Protein 3NO0 (pdb70)

Sequence (828 aa):
GSITVAVLQDGSIIPVVEELPLEKAPVVNILRVPFTEGLFLVSNRRGRVYWIAGSQALQGSKVSLKSSREEKIVGAFIREKFGNRLLLLATKKGYYVKKIPLAEFEYKAQGMPIIKLTEGDEVVSIASSVDETHILLFTKKKKGRVARFSVREVPPSTPGARGGVQGIKLEKNDETSSGLRIWNGEPYLLLVITTAKGRVVKKISHEEIPKTNRRGVKGTEEVSGTKDDTLVVDLLIPIKEEVVELLITTKNGKAFYDDKINQKDIPLSTKKSIPRTTRWKLEDDEIIKKVVIKKKSEGSITVAVLQDGSIIIPVEELPLEKAPVVNILRVPFTEGLFLVSNRRGRVYWIAGSSQALQGSKVSLKSREEKIVGAFIREKFGNRLLLLLATKKGYVVVKKIPLLAEFEYKAQGMPIIKLTEGDEEVVSIASSVDDETHILLFTKKKGRRVVARFSVREVPPPSSTTPGARGVQGIKLEKNDETSSGLRIWNGEPYLLVITAKGRVKKISHEEIPKKTNRGVKGTEVSGTKDTLVDLLIPIKEEVEELLITTKNGKAFYDKKINQKKDIPLSTKKKSIPRTRWKLEDDEEIIKVVIKKSEGSITVAVLQDGSIIPVVEELPLEKAPVVNILRVPFTEGLFLVSNRRGRVVYWIAGSQALQGSSKVVSSLKKSSREEEKKIVGAFIIRREKKFGNRLLLLLATKKGYVVKKIIPLLAEFEYKAQGMMPIIKLTEEGDEVVSIASSVDETHILLFTKKKGRRVARFSVREVPPSTTPGARGVQGIKKLEKNDETSSGLLRIWNGEPYLLVITAKGRVKKISHEEEIPKTNRGVKGTEVSGTKDTTLVVVDLIPIIKEEVELLIITTTKNGKAFYDDKINQKKDDIPLSTKKSIPRRTTRWKLEDDEEIIKKVVIKKKSE

Nearest PDB structures (foldseek):
  3no0-assembly3_C  TM=9.981E-01  e=1.548E-50  Aquifex aeolicus VF5
  5ztj-assembly1_A  TM=7.789E-01  e=8.604E-19  Salmonella enterica subsp. enterica serovar Typhi
  6rkw-assembly1_C  TM=7.720E-01  e=1.002E-18  Escherichia coli K-12
  1zi0-assembly1_A  TM=7.543E-01  e=3.220E-18  Escherichia coli
  3l6v-assembly1_A  TM=7.586E-01  e=3.564E-18  Xanthomonas campestris pv. campestris

CATH classification: 2.120.10.90

InterPro domains:
  IPR002205 DNA topoisomerase, type IIA, domain A [PF00521] (31-469)
  IPR002205 DNA topoisomerase, type IIA, domain A [PS52040] (33-501)
  IPR002205 DNA topoisomerase, type IIA, domain A [SM00434] (10-463)
  IPR002205 DNA topoisomerase, type IIA, domain A [cd00187] (29-473)
  IPR006691 DNA gyrase/topoisomerase IV, subunit A, C-terminal repeat [PF03989] (531-565)
  IPR006691 DNA gyrase/topoisomerase IV, subunit A, C-terminal repeat [PF03989] (576-615)
  IPR006691 DNA gyrase/topoisomerase IV, subunit A, C-terminal repeat [PF03989] (622-666)
  IPR006691 DNA gyrase/topoisomerase IV, subunit A, C-terminal repeat [PF03989] (672-716)
  IPR013757 DNA topoisomerase, type IIA, alpha-helical domain superfamily [G3DSA:1.10.268.10] (368-456)
  IPR013758 DNA topoisomerase, type IIA, domain A, alpha-beta [G3DSA:3.90.199.10] (31-485)
  IPR013760 DNA topoisomerase, type IIA-like domain superfamily [SSF56719] (29-485)
  IPR035516 DNA gyrase/topoisomerase IV, subunit A, C-terminal [G3DSA:2.120.10.90] (494-769)
  IPR035516 DNA gyrase/topoisomerase IV, subunit A, C-terminal [SSF101904] (521-766)
  IPR050220 Type II DNA Topoisomerases [PTHR43493] (3-764)

Radius of gyration: 38.42 Å; Cα contacts (8 Å, |Δi|>4): 2542; chains: 3; bounding box: 61×63×126 Å

GO terms:
  GO:0003918 DNA topoisomerase type II (double strand cut, ATP-hydrolyzing) activity (F, IDA)
  GO:0009330 DNA topoisomerase type II (double strand cut, ATP-hydrolyzing) complex (C, IPI)

Foldseek 3Di:
DWAKWWQFFQQKTAGPVPDDQDDHWTQDIDTGDQPWKKWWAKQQQWIAIDHHDVPNNIDGADEDDPPITTQHMDIPVPAAQWKWWAKFQAFIAIEGCVQDPPDDGGDHQADDDPPMTTQHMHRDDAPWWKWWAKFQAFTAIEHPVLWPYDHRYYHGDHFAHEDPPITTQYMDTGDPFQWKWFAFWQAFIAIEGPVLWDYDHGYYNGDGQAQDNTTGNDIHGARFKWKKWWMKRSHDTDIDIDGPVVHDYDHSNDHTGHDDHDPVITTHDIDTPDHD/DWAKWWQFFQQKTAGPVCLVVDFGWTQDIDTGDQAWWKWWAKQAQFIAIDHHPVPNNMHGADAPDSPITTQHIDTVVVAAQWKWWAKFQAFIAIEGCVQPPPDDGRDHQADDDPPMTTRHMDHDDAPWWKWWAKFQAFTAIEHPVLHDYDHRYYHTHGFAHEDPPITTQDMDTGDDFQWKWWAFFQAFIAIEGPVQWDYDHGHYNGDGQQLDRGTTRDIHGARFKWKKWWMKRRHDTDIDMDGVVPHDYDGSNDHTDHDDGDDPITTSDMDTPDHD/DWAWWWQFFQQKTAGPVPDDQDGHWTQDIDTGDQPWKKWWAKQAQWIAIDHHDVVNNIDGADAPDPPMTTQHMDTPVPAAQWKWWAKFQAFIAIAGCVQPPPDDGGQHQADDDPPMTTQHMHGDDAPWWKWWAKFQAFTAIEHPVLHDYDHRYYHTGHFAHEDPPITTQGMDTGDPFQWKWFAFFQAFIAIEGPVLWDYDHGHYHGDGAQQDRGTTRDIHGAHAKWKKWWMKRSHDTDIDIDGPVPHDYDTSNDHTDHDDHDVPITTHDIDTPDHD

Solvent-accessible surface area: 37453 Å² total; per-residue (Å²): 84,51,38,48,0,0,0,2,36,46,0,11,0,35,7,51,142,107,47,64,166,145,66,21,28,1,5,11,30,22,158,0,38,67,130,35,1,0,0,0,0,0,6,70,0,64,3,1,67,22,47,19,43,155,24,0,110,43,34,135,16,89,46,116,39,210,138,14,82,2,8,7,8,10,7,34,90,152,39,23,112,103,0,0,0,0,0,51,78,0,41,0,0,9,0,32,0,77,60,2,46,88,98,79,78,2,39,72,0,8,114,47,33,172,56,14,39,1,26,8,30,18,36,16,67,87,82,2,8,0,0,0,2,1,82,123,0,62,1,0,9,0,20,0,133,49,0,76,65,25,79,32,57,33,115,24,29,65,0,1,118,50,80,182,123,18,60,2,23,4,9,45,28,9,70,34,31,46,52,0,0,0,0,0,4,58,0,74,9,4,11,0,28,37,128,47,2,78,88,50,103,90,26,51,98,17,22,108,0,5,29,34,214,24,39,0,22,10,0,0,6,0,116,94,50,0,26,0,11,0,0,0,97,90,15,95,39,52,102,29,125,2,30,32,149,109,19,95,113,23,68,70,157,31,126,2,180,84,88,25,193,15,164,121,3,64,3,51,48,7,28,54,69,130,64,128,79,40,29,36,0,0,0,0,38,46,0,8,0,10,14,35,140,66,36,117,150,60,187,15,17,1,4,11,13,21,148,0,32,69,126,33,1,0,1,0,0,0,15,83,0,72,4,0,63,23,47,22,39,167,29,0,94,42,33,134,12,91,32,128,23,113,64,6,106,1,18,8,10,12,4,66,110,166,26,26,108,95,0,0,0,0,0,46,83,0,80,0,3,13,0,24,2,74,60,3,56,95,100,83,70,1,40,67,0,10,109,17,65,165,42,5,57,1,29,13,30,16,34,18,65,106,151,5,33,0,0,0,1,0,81,114,0,63,1,1,11,0,22,2,189,53,2,82,64,30,79,19,65,34,132,12,49,59,0,1,112,55,86,192,136,12,63,1,22,3,7,45,26,31,89,50,32,44,22,0,0,0,0,0,10,59,0,76,9,5,10,0,5,35,36,8,3,49,116,47,107,83,17,50,119,17,26,108,0,5,26,32,207,22,39,0,28,10,0,0,6,0,118,82,37,0,58,1,0,0,0,0,91,94,38,92,33,53,128,37,116,3,33,27,153,90,24,103,56,29,40,38,119,35,126,4,194,68,85,26,181,11,159,110,2,60,4,52,45,9,27,54,78,106,61,113,83,28,38,50,0,0,0,3,39,49,0,12,0,34,8,52,141,107,49,65,169,147,63,22,24,0,5,12,30,19,160,0,28,64,126,40,1,0,2,0,0,0,9,89,0,72,3,1,67,22,49,21,38,150,22,0,105,45,29,130,15,93,39,120,54,230,147,11,83,3,8,8,10,12,7,69,75,150,44,26,124,97,0,0,0,0,0,43,84,0,36,0,2,12,0,25,10,75,62,3,44,81,98,82,74,1,41,70,0,9,112,21,30,178,48,2,39,1,28,9,29,16,38,18,67,85,138,5,30,0,0,0,2,1,84,92,0,39,1,1,12,0,22,1,145,47,2,58,60,30,70,16,61,14,41,5,10,22,0,0,102,46,73,175,119,13,67,3,24,4,6,45,29,34,90,50,32,47,56,0,0,0,0,0,10,65,0,76,7,5,11,0,26,39,136,47,2,75,118,49,103,27,7,41,87,28,26,78,0,1,27,31,211,21,39,0,24,10,0,0,6,0,112,83,47,0,25,0,11,0,0,0,88,85,16,94,38,53,103,29,118,1,30,31,147,88,17,98,115,26,74,71,183,34,126,5,187,78,87,23,192,16,161,108,2,60,3,53,48,7,26,54,77,88,61,104

Organism: Aquifex aeolicus (strain VF5) (NCBI:txid224324)

Secondary structure (DSSP, 8-state):
-EEEEEEETTSEEEEGGG--SS-PPEEEEEEEETTS-EEEEETTSEEEEE-SHHHHTSEE---SSTT--EEEEEEGGGS-SEEEEEETTSEEEEEEGGGTTT-STTEE-S-PPTT--EEEEEE--SS-EEEEEETTSEEEEEEGGGS-B--TT---EE---PPTT--EEEEEEESS-SEEEEEETTSEEEEEEGGGS----TT---EE---SSS-EEEEEEESSEEEEEEEETTS-EEEEEEEGGGS-B--TTSPPEE-S--TT--EEEEEEEEE-/-EEEEEEETTSEEEEGGGGGG--SPEEEEEEEETTSEEEEEETTSEEEEEESHHHHTSEE---SSTT--EEEEEETTTS-SEEEEEETTSEEEEEEGGGTTT-STTEE-SBPPTT--EEEEEE--TT-EEEEEETTSEEEEEEGGGS-B--TTSB-EE-BPPPTT--EEEEEEE-S-SEEEEEETTSEEEEEEGGGS----TTB--EE---SSSPEEEEEEESSEEEEEEEETTS-EEEEEEEGGGS-B--TTSPPEESS--TT--EEEEEEEEE-/-EEEEEEETTSEEEEGGG--SS-PPEEEEEEEETTSEEEEEETTSEEEEEESHHHHTSEE---SSTT--EEEEEEGGGS-SEEEEEETTSEEEEEEGGGTTT-STTEE-SBPPTT--EEEEEE--SS-EEEEEETTSEEEEEEGGGS-B--TTSB-EE---PPTT--EEEEEEESS-SEEEEEETTSEEEEEEGGGS----TTS--EE---SSSPEEEEEEESSEEEEEEEETTS-EEEEEEEGGGS-EE-TTSPPEE-S--TT--EEEEEEEEE-

Structure (mmCIF, N/CA/C/O backbone):
data_3NO0
#
_entry.id   3NO0
#
_cell.length_a   43.513
_cell.length_b   49.624
_cell.length_c   120.350
_cell.angle_alpha   91.57
_cell.angle_beta   99.75
_cell.angle_gamma   113.48
#
_symmetry.space_group_name_H-M   'P 1'
#
loop_
_entity.id
_entity.type
_entity.pdbx_description
1 polymer 'DNA gyrase subunit A'
2 non-polymer 'NITRATE ION'
3 non-polymer GLYCEROL
4 water water
#
loop_
_atom_site.group_PDB
_atom_site.id
_atom_site.type_symbol
_atom_site.label_atom_id
_atom_site.label_alt_id
_atom_site.label_comp_id
_atom_site.label_asym_id
_atom_site.label_entity_id
_atom_site.label_seq_id
_atom_site.pdbx_PDB_ins_code
_atom_site.Cartn_x
_atom_site.Cartn_y
_atom_site.Cartn_z
_atom_site.occupancy
_atom_site.B_iso_or_equiv
_atom_site.auth_seq_id
_atom_site.auth_comp_id
_atom_site.auth_asym_id
_atom_site.auth_atom_id
_atom_site.pdbx_PDB_model_num
ATOM 1 N N . GLY A 1 1 ? 25.734 -14.049 84.415 1.00 57.64 494 GLY A N 1
ATOM 2 C CA . GLY A 1 1 ? 26.291 -12.878 85.069 1.00 47.58 494 GLY A CA 1
ATOM 3 C C . GLY A 1 1 ? 27.594 -12.421 84.432 1.00 37.33 494 GLY A C 1
ATOM 4 O O . GLY A 1 1 ? 27.805 -12.576 83.232 1.00 36.48 494 GLY A O 1
ATOM 5 N N . SER A 1 2 ? 28.461 -11.832 85.246 1.00 29.35 495 SER A N 1
ATOM 6 C CA . SER A 1 2 ? 29.749 -11.346 84.761 1.00 27.90 495 SER A CA 1
ATOM 7 C C . SER A 1 2 ? 30.710 -11.258 85.931 1.00 28.10 495 SER A C 1
ATOM 8 O O . SER A 1 2 ? 30.295 -11.132 87.092 1.00 33.24 495 SER A O 1
ATOM 11 N N . ILE A 1 3 ? 32.005 -11.324 85.626 1.00 27.22 496 ILE A N 1
ATOM 12 C CA . ILE A 1 3 ? 33.035 -11.118 86.635 1.00 22.28 496 ILE A CA 1
ATOM 13 C C . ILE A 1 3 ? 34.075 -10.142 86.081 1.00 21.31 496 ILE A C 1
ATOM 14 O O . ILE A 1 3 ? 34.442 -10.235 84.916 1.00 23.03 496 ILE A O 1
ATOM 19 N N . THR A 1 4 ? 34.496 -9.188 86.905 1.00 20.55 497 THR A N 1
ATOM 20 C CA . THR A 1 4 ? 35.544 -8.230 86.536 1.00 20.24 497 THR A CA 1
ATOM 21 C C . THR A 1 4 ? 36.916 -8.758 86.922 1.00 17.92 497 THR A C 1
ATOM 22 O O . THR A 1 4 ? 37.224 -8.961 88.103 1.00 20.57 497 THR A O 1
ATOM 26 N N . VAL A 1 5 ? 37.749 -9.007 85.901 1.00 15.96 498 VAL A N 1
ATOM 27 C CA . VAL A 1 5 ? 39.055 -9.620 86.120 1.00 15.26 498 VAL A CA 1
ATOM 28 C C . VAL A 1 5 ? 40.197 -8.727 85.640 1.00 14.06 498 VAL A C 1
ATOM 29 O O . VAL A 1 5 ? 40.083 -7.983 84.652 1.00 14.95 498 VAL A O 1
ATOM 33 N N . ALA A 1 6 ? 41.308 -8.810 86.337 1.00 12.25 499 ALA A N 1
ATOM 34 C CA . ALA A 1 6 ? 42.571 -8.311 85.874 1.00 10.91 499 ALA A CA 1
ATOM 35 C C . ALA A 1 6 ? 43.265 -9.423 85.067 1.00 10.58 499 ALA A C 1
ATOM 36 O O . ALA A 1 6 ? 43.305 -10.608 85.476 1.00 13.60 499 ALA A O 1
ATOM 38 N N . VAL A 1 7 ? 43.832 -9.049 83.940 1.00 10.67 500 VAL A N 1
ATOM 39 C CA . VAL A 1 7 ? 44.684 -9.915 83.140 1.00 11.00 500 VAL A CA 1
ATOM 40 C C . VAL A 1 7 ? 46.097 -9.422 83.325 1.00 11.40 500 VAL A C 1
ATOM 41 O O . VAL A 1 7 ? 46.371 -8.215 83.148 1.00 11.47 500 VAL A O 1
ATOM 45 N N . LEU A 1 8 ? 46.989 -10.309 83.746 1.00 11.37 501 LEU A N 1
ATOM 46 C CA . LEU A 1 8 ? 48.353 -9.926 84.032 1.00 10.70 501 LEU A CA 1
ATOM 47 C C . LEU A 1 8 ? 49.308 -10.379 82.935 1.00 12.12 501 LEU A C 1
ATOM 48 O O . LEU A 1 8 ? 48.997 -11.253 82.095 1.00 12.37 501 LEU A O 1
ATOM 53 N N . GLN A 1 9 ? 50.510 -9.836 82.941 1.00 12.34 502 GLN A N 1
ATOM 54 C CA . GLN A 1 9 ? 51.472 -10.078 81.878 1.00 13.43 502 GLN A CA 1
ATOM 55 C C . GLN A 1 9 ? 51.900 -11.525 81.824 1.00 13.57 502 GLN A C 1
ATOM 56 O O . GLN A 1 9 ? 52.364 -11.978 80.760 1.00 13.67 502 GLN A O 1
ATOM 62 N N . ASP A 1 10 ? 51.792 -12.258 82.923 1.00 12.79 503 ASP A N 1
ATOM 63 C CA . ASP A 1 10 ? 52.187 -13.679 82.934 1.00 13.36 503 ASP A CA 1
ATOM 64 C C . ASP A 1 10 ? 51.072 -14.621 82.528 1.00 15.40 503 ASP A C 1
ATOM 65 O O . ASP A 1 10 ? 51.240 -15.850 82.619 1.00 17.52 503 ASP A O 1
ATOM 70 N N . GLY A 1 11 ? 49.945 -14.100 82.082 1.00 14.71 504 GLY A N 1
ATOM 71 C CA . GLY A 1 11 ? 48.824 -14.942 81.718 1.00 16.34 504 GLY A CA 1
ATOM 72 C C . GLY A 1 11 ? 47.837 -15.252 82.812 1.00 14.28 504 GLY A C 1
ATOM 73 O O . GLY A 1 11 ? 46.832 -15.927 82.564 1.00 17.48 504 GLY A O 1
ATOM 74 N N . SER A 1 12 ? 48.047 -14.700 84.011 1.00 14.09 505 SER A N 1
ATOM 75 C CA . SER A 1 12 ? 47.049 -14.824 85.073 1.00 15.12 505 SER A CA 1
ATOM 76 C C . SER A 1 12 ? 45.795 -14.018 84.772 1.00 13.32 505 SER A C 1
ATOM 77 O O . SER A 1 12 ? 45.862 -12.912 84.210 1.00 13.18 505 SER A O 1
ATOM 80 N N . ILE A 1 13 ? 44.648 -14.563 85.169 1.00 14.03 506 ILE A N 1
ATOM 81 C CA . ILE A 1 13 ? 43.361 -13.916 85.056 1.00 15.03 506 ILE A CA 1
ATOM 82 C C . ILE A 1 13 ? 42.740 -14.071 86.442 1.00 14.65 506 ILE A C 1
ATOM 83 O O . ILE A 1 13 ? 42.459 -15.190 86.879 1.00 16.85 506 ILE A O 1
ATOM 88 N N . ILE A 1 14 ? 42.551 -12.955 87.139 1.00 14.09 507 ILE A N 1
ATOM 89 C CA . ILE A 1 14 ? 42.201 -12.957 88.568 1.00 14.28 507 ILE A CA 1
ATOM 90 C C . ILE A 1 14 ? 41.145 -11.893 88.819 1.00 15.63 507 ILE A C 1
ATOM 91 O O . ILE A 1 14 ? 41.329 -10.771 88.397 1.00 14.64 507 ILE A O 1
ATOM 96 N N . PRO A 1 15 ? 40.029 -12.224 89.526 1.00 15.69 508 PRO A N 1
ATOM 97 C CA . PRO A 1 15 ? 39.100 -11.168 89.921 1.00 17.03 508 PRO A CA 1
ATOM 98 C C . PRO A 1 15 ? 39.859 -9.985 90.516 1.00 15.49 508 PRO A C 1
ATOM 99 O O . PRO A 1 15 ? 40.760 -10.154 91.356 1.00 14.57 508 PRO A O 1
ATOM 103 N N . VAL A 1 16 ? 39.491 -8.758 90.145 1.00 14.80 509 VAL A N 1
ATOM 104 C CA A VAL A 1 16 ? 40.306 -7.631 90.465 0.78 14.57 509 VAL A CA 1
ATOM 105 C CA B VAL A 1 16 ? 40.303 -7.594 90.482 0.22 17.54 509 VAL A CA 1
ATOM 106 C C . VAL A 1 16 ? 40.493 -7.422 91.984 1.00 15.06 509 VAL A C 1
ATOM 107 O O . VAL A 1 16 ? 41.570 -7.045 92.447 1.00 17.22 509 VAL A O 1
ATOM 114 N N . GLU A 1 17 ? 39.451 -7.706 92.757 1.00 14.01 510 GLU A N 1
ATOM 115 C CA . GLU A 1 17 ? 39.518 -7.558 94.201 1.00 13.99 510 GLU A CA 1
ATOM 116 C C . GLU A 1 17 ? 40.281 -8.671 94.924 1.00 13.09 510 GLU A C 1
ATOM 117 O O . GLU A 1 17 ? 40.442 -8.646 96.128 1.00 13.82 510 GLU A O 1
ATOM 123 N N . GLU A 1 18 ? 40.762 -9.650 94.148 1.00 13.32 511 GLU A N 1
ATOM 124 C CA . GLU A 1 18 ? 41.566 -10.760 94.675 1.00 13.12 511 GLU A CA 1
ATOM 125 C C . GLU A 1 18 ? 43.012 -10.721 94.218 1.00 13.18 511 GLU A C 1
ATOM 126 O O . GLU A 1 18 ? 43.729 -11.692 94.362 1.00 14.22 511 GLU A O 1
ATOM 132 N N . LEU A 1 19 ? 43.474 -9.602 93.714 1.00 13.27 512 LEU A N 1
ATOM 133 C CA . LEU A 1 19 ? 44.870 -9.512 93.259 1.00 13.78 512 LEU A CA 1
ATOM 134 C C . LEU A 1 19 ? 45.797 -9.575 94.442 1.00 12.64 512 LEU A C 1
ATOM 135 O O . LEU A 1 19 ? 45.584 -8.861 95.444 1.00 13.30 512 LEU A O 1
ATOM 140 N N . PRO A 1 20 ? 46.823 -10.433 94.388 1.00 12.78 513 PRO A N 1
ATOM 141 C CA . PRO A 1 20 ? 47.761 -10.555 95.505 1.00 13.47 513 PRO A CA 1
ATOM 142 C C . PRO A 1 20 ? 48.798 -9.452 95.500 1.00 12.97 513 PRO A C 1
ATOM 143 O O . PRO A 1 20 ? 48.948 -8.743 94.507 1.00 14.49 513 PRO A O 1
ATOM 147 N N . LEU A 1 21 ? 49.565 -9.345 96.579 1.00 13.67 514 LEU A N 1
ATOM 148 C CA . LEU A 1 21 ? 50.610 -8.332 96.652 1.00 13.15 514 LEU A CA 1
ATOM 149 C C . LEU A 1 21 ? 51.717 -8.590 95.642 1.00 15.19 514 LEU A C 1
ATOM 150 O O . LEU A 1 21 ? 52.155 -7.653 95.028 1.00 17.09 514 LEU A O 1
ATOM 155 N N . GLU A 1 22 ? 52.155 -9.838 95.540 1.00 14.84 515 GLU A N 1
ATOM 156 C CA . GLU A 1 22 ? 53.215 -10.203 94.617 1.00 16.12 515 GLU A CA 1
ATOM 157 C C . GLU A 1 22 ? 52.554 -10.720 93.354 1.00 14.64 515 GLU A C 1
ATOM 158 O O . GLU A 1 22 ? 51.829 -11.708 93.382 1.00 17.74 515 GLU A O 1
ATOM 164 N N . LYS A 1 23 ? 52.775 -10.026 92.255 1.00 14.76 516 LYS A N 1
ATOM 165 C CA . LYS A 1 23 ? 52.118 -10.391 91.004 1.00 14.38 516 LYS A CA 1
ATOM 166 C C . LYS A 1 23 ? 52.853 -9.782 89.823 1.00 14.91 516 LYS A C 1
ATOM 167 O O . LYS A 1 23 ? 53.584 -8.814 89.946 1.00 15.36 516 LYS A O 1
ATOM 173 N N . ALA A 1 24 ? 52.594 -10.330 88.640 1.00 13.96 517 ALA A N 1
ATOM 174 C CA . ALA A 1 24 ? 53.014 -9.703 87.396 1.00 13.95 517 ALA A CA 1
ATOM 175 C C . ALA A 1 24 ? 52.194 -8.434 87.118 1.00 13.41 517 ALA A C 1
ATOM 176 O O . ALA A 1 24 ? 51.077 -8.310 87.630 1.00 13.59 517 ALA A O 1
ATOM 178 N N . PRO A 1 25 ? 52.721 -7.508 86.294 1.00 13.34 518 PRO A N 1
ATOM 179 C CA . PRO A 1 25 ? 51.971 -6.260 86.026 1.00 13.94 518 PRO A CA 1
ATOM 180 C C . PRO A 1 25 ? 50.646 -6.503 85.321 1.00 12.46 518 PRO A C 1
ATOM 181 O O . PRO A 1 25 ? 50.491 -7.480 84.550 1.00 13.00 518 PRO A O 1
ATOM 185 N N . VAL A 1 26 ? 49.715 -5.579 85.497 1.00 11.78 519 VAL A N 1
ATOM 186 C CA . VAL A 1 26 ? 48.412 -5.650 84.888 1.00 10.85 519 VAL A CA 1
ATOM 187 C C . VAL A 1 26 ? 48.477 -5.192 83.444 1.00 11.78 519 VAL A C 1
ATOM 188 O O . VAL A 1 26 ? 49.115 -4.191 83.104 1.00 12.84 519 VAL A O 1
ATOM 192 N N . VAL A 1 27 ? 47.782 -5.914 82.572 1.00 11.05 520 VAL A N 1
ATOM 193 C CA . VAL A 1 27 ? 47.620 -5.573 81.167 1.00 11.49 520 VAL A CA 1
ATOM 194 C C . VAL A 1 27 ? 46.294 -4.881 80.916 1.00 10.77 520 VAL A C 1
ATOM 195 O O . VAL A 1 27 ? 46.247 -3.892 80.196 1.00 12.23 520 VAL A O 1
ATOM 199 N N . ASN A 1 28 ? 45.221 -5.382 81.505 1.00 9.94 521 ASN A N 1
ATOM 200 C CA . ASN A 1 28 ? 43.910 -4.776 81.357 1.00 9.77 521 ASN A CA 1
ATOM 201 C C . ASN A 1 28 ? 43.047 -5.314 82.484 1.00 11.26 521 ASN A C 1
ATOM 202 O O . ASN A 1 28 ? 43.397 -6.313 83.138 1.00 11.62 521 ASN A O 1
ATOM 207 N N . ILE A 1 29 ? 41.931 -4.630 82.713 1.00 10.93 522 ILE A N 1
ATOM 208 C CA . ILE A 1 29 ? 40.888 -5.056 83.640 1.00 10.36 522 ILE A CA 1
ATOM 209 C C . ILE A 1 29 ? 39.594 -5.024 82.874 1.00 11.56 522 ILE A C 1
ATOM 210 O O . ILE A 1 29 ? 39.290 -3.998 82.293 1.00 12.62 522 ILE A O 1
ATOM 215 N N . LEU A 1 30 ? 38.867 -6.127 82.824 1.00 12.31 523 LEU A N 1
ATOM 216 C CA . LEU A 1 30 ? 37.715 -6.281 81.953 1.00 13.93 523 LEU A CA 1
ATOM 217 C C . LEU A 1 30 ? 36.565 -6.933 82.702 1.00 16.29 523 LEU A C 1
ATOM 218 O O . LEU A 1 30 ? 36.738 -7.897 83.464 1.00 15.94 523 LEU A O 1
ATOM 223 N N . ARG A 1 31 ? 35.369 -6.399 82.486 1.00 20.07 524 ARG A N 1
ATOM 224 C CA . ARG A 1 31 ? 34.166 -7.003 83.049 1.00 25.02 524 ARG A CA 1
ATOM 225 C C . ARG A 1 31 ? 33.623 -7.981 82.028 1.00 24.08 524 ARG A C 1
ATOM 226 O O . ARG A 1 31 ? 33.058 -7.577 81.030 1.00 23.91 524 ARG A O 1
ATOM 234 N N . VAL A 1 32 ? 33.778 -9.273 82.298 1.00 21.99 525 VAL A N 1
ATOM 235 C CA . VAL A 1 32 ? 33.555 -10.291 81.299 1.00 22.80 525 VAL A CA 1
ATOM 236 C C . VAL A 1 32 ? 32.231 -11.022 81.566 1.00 25.24 525 VAL A C 1
ATOM 237 O O . VAL A 1 32 ? 32.110 -11.702 82.563 1.00 25.31 525 VAL A O 1
ATOM 241 N N . PRO A 1 33 ? 31.239 -10.881 80.670 1.00 27.07 526 PRO A N 1
ATOM 242 C CA . PRO A 1 33 ? 30.030 -11.710 80.839 1.00 33.20 526 PRO A CA 1
ATOM 243 C C . PRO A 1 33 ? 30.342 -13.205 80.700 1.00 34.21 526 PRO A C 1
ATOM 244 O O . PRO A 1 33 ? 31.241 -13.557 79.954 1.00 28.08 526 PRO A O 1
ATOM 248 N N . PHE A 1 34 ? 29.606 -14.073 81.395 1.00 37.16 527 PHE A N 1
ATOM 249 C CA . PHE A 1 34 ? 29.933 -15.501 81.398 1.00 41.15 527 PHE A CA 1
ATOM 250 C C . PHE A 1 34 ? 29.738 -16.126 80.026 1.00 33.07 527 PHE A C 1
ATOM 251 O O . PHE A 1 34 ? 30.298 -17.184 79.732 1.00 33.97 527 PHE A O 1
ATOM 259 N N . THR A 1 35 ? 28.954 -15.466 79.180 1.00 33.89 528 THR A N 1
ATOM 260 C CA . THR A 1 35 ? 28.667 -15.973 77.838 1.00 39.67 528 THR A CA 1
ATOM 261 C C . THR A 1 35 ? 29.685 -15.516 76.786 1.00 36.08 528 THR A C 1
ATOM 262 O O . THR A 1 35 ? 29.573 -15.884 75.616 1.00 35.69 528 THR A O 1
ATOM 266 N N . GLU A 1 36 ? 30.664 -14.708 77.186 1.00 33.40 529 GLU A N 1
ATOM 267 C CA . GLU A 1 36 ? 31.585 -14.136 76.207 1.00 27.65 529 GLU A CA 1
ATOM 268 C C . GLU A 1 36 ? 33.025 -14.643 76.347 1.00 29.11 529 GLU A C 1
ATOM 269 O O . GLU A 1 36 ? 33.400 -15.277 77.327 1.00 27.23 529 GLU A O 1
ATOM 275 N N . GLY A 1 37 ? 33.811 -14.408 75.312 1.00 22.50 530 GLY A N 1
ATOM 276 C CA . GLY A 1 37 ? 35.177 -14.889 75.274 1.00 20.60 530 GLY A CA 1
ATOM 277 C C . GLY A 1 37 ? 36.168 -13.828 75.643 1.00 20.22 530 GLY A C 1
ATOM 278 O O . GLY A 1 37 ? 36.172 -12.734 75.075 1.00 20.14 530 GLY A O 1
ATOM 279 N N . LEU A 1 38 ? 37.048 -14.162 76.580 1.00 16.18 531 LEU A N 1
ATOM 280 C CA . LEU A 1 38 ? 38.171 -13.303 76.909 1.00 15.42 531 LEU A CA 1
ATOM 281 C C . LEU A 1 38 ? 39.434 -13.770 76.194 1.00 14.25 531 LEU A C 1
ATOM 282 O O . LEU A 1 38 ? 39.859 -14.910 76.404 1.00 16.92 531 LEU A O 1
ATOM 287 N N . PHE A 1 39 ? 40.006 -12.897 75.368 1.00 14.01 532 PHE A N 1
ATOM 288 C CA . PHE A 1 39 ? 41.144 -13.212 74.520 1.00 14.00 532 PHE A CA 1
ATOM 289 C C . PHE A 1 39 ? 42.371 -12.474 75.003 1.00 12.63 532 PHE A C 1
ATOM 290 O O . PHE A 1 39 ? 42.295 -11.309 75.361 1.00 13.51 532 PHE A O 1
ATOM 298 N N . LEU A 1 40 ? 43.495 -13.170 75.017 1.00 12.39 533 LEU A N 1
ATOM 299 C CA . LEU A 1 40 ? 44.811 -12.655 75.375 1.00 12.45 533 LEU A CA 1
ATOM 300 C C . LEU A 1 40 ? 45.734 -12.820 74.176 1.00 11.79 533 LEU A C 1
ATOM 301 O O . LEU A 1 40 ? 45.740 -13.915 73.542 1.00 13.26 533 LEU A O 1
ATOM 306 N N . VAL A 1 41 ? 46.528 -11.809 73.858 1.00 11.51 534 VAL A N 1
ATOM 307 C CA . VAL A 1 41 ? 47.517 -11.901 72.789 1.00 12.12 534 VAL A CA 1
ATOM 308 C C . VAL A 1 41 ? 48.875 -11.654 73.388 1.00 10.78 534 VAL A C 1
ATOM 309 O O . VAL A 1 41 ? 49.064 -10.676 74.158 1.00 11.18 534 VAL A O 1
ATOM 313 N N . SER A 1 42 ? 49.839 -12.494 73.034 1.00 11.46 535 SER A N 1
ATOM 314 C CA . SER A 1 42 ? 51.161 -12.390 73.610 1.00 11.47 535 SER A CA 1
ATOM 315 C C . SER A 1 42 ? 52.167 -11.718 72.692 1.00 10.78 535 SER A C 1
ATOM 316 O O . SER A 1 42 ? 51.928 -11.504 71.481 1.00 11.46 535 SER A O 1
ATOM 319 N N . ASN A 1 43 ? 53.325 -11.442 73.251 1.00 11.72 536 ASN A N 1
ATOM 320 C CA . ASN A 1 43 ? 54.433 -10.878 72.512 1.00 11.91 536 ASN A CA 1
ATOM 321 C C . ASN A 1 43 ? 54.970 -11.829 71.444 1.00 13.76 536 ASN A C 1
ATOM 322 O O . ASN A 1 43 ? 55.677 -11.408 70.529 1.00 13.90 536 ASN A O 1
ATOM 327 N N . ARG A 1 44 ? 54.660 -13.120 71.552 1.00 12.84 537 ARG A N 1
ATOM 328 C CA A ARG A 1 44 ? 55.016 -14.106 70.530 0.45 13.49 537 ARG A CA 1
ATOM 329 C CA B ARG A 1 44 ? 55.048 -14.073 70.509 0.55 12.82 537 ARG A CA 1
ATOM 330 C C . ARG A 1 44 ? 53.969 -14.152 69.433 1.00 13.41 537 ARG A C 1
ATOM 331 O O . ARG A 1 44 ? 54.076 -14.952 68.504 1.00 15.32 537 ARG A O 1
ATOM 346 N N . GLY A 1 45 ? 52.974 -13.295 69.488 1.00 13.54 538 GLY A N 1
ATOM 347 C CA . GLY A 1 45 ? 51.897 -13.338 68.499 1.00 14.85 538 GLY A CA 1
ATOM 348 C C . GLY A 1 45 ? 50.976 -14.535 68.663 1.00 15.03 538 GLY A C 1
ATOM 349 O O . GLY A 1 45 ? 50.289 -14.924 67.707 1.00 16.38 538 GLY A O 1
ATOM 350 N N . ARG A 1 46 ? 50.925 -15.112 69.860 1.00 13.78 539 ARG A N 1
ATOM 351 C CA . ARG A 1 46 ? 50.039 -16.239 70.145 1.00 14.04 539 ARG A CA 1
ATOM 352 C C . ARG A 1 46 ? 48.774 -15.793 70.859 1.00 12.39 539 ARG A C 1
ATOM 353 O O . ARG A 1 46 ? 48.778 -14.800 71.607 1.00 13.85 539 ARG A O 1
ATOM 361 N N . VAL A 1 47 ? 47.682 -16.496 70.609 1.00 13.77 540 VAL A N 1
ATOM 362 C CA . VAL A 1 47 ? 46.377 -16.153 71.151 1.00 14.88 540 VAL A CA 1
ATOM 363 C C . VAL A 1 47 ? 45.900 -17.205 72.107 1.00 13.88 540 VAL A C 1
ATOM 364 O O . VAL A 1 47 ? 45.941 -18.409 71.803 1.00 15.28 540 VAL A O 1
ATOM 368 N N . TYR A 1 48 ? 45.402 -16.763 73.264 1.00 14.38 541 TYR A N 1
ATOM 369 C CA . TYR A 1 48 ? 44.827 -17.627 74.284 1.00 15.18 541 TYR A CA 1
ATOM 370 C C . TYR A 1 48 ? 43.427 -17.118 74.602 1.00 16.07 541 TYR A C 1
ATOM 371 O O . TYR A 1 48 ? 43.159 -15.914 74.428 1.00 16.05 541 TYR A O 1
ATOM 380 N N . TRP A 1 49 ? 42.533 -17.965 75.100 1.00 17.09 542 TRP A N 1
ATOM 381 C CA . TRP A 1 49 ? 41.203 -17.487 75.453 1.00 18.58 542 TRP A CA 1
ATOM 382 C C . TRP A 1 49 ? 40.555 -18.375 76.497 1.00 20.18 542 TRP A C 1
ATOM 383 O O . TRP A 1 49 ? 40.856 -19.584 76.547 1.00 21.37 542 TRP A O 1
ATOM 394 N N . ILE A 1 50 ? 39.694 -17.766 77.317 1.00 19.94 543 ILE A N 1
ATOM 395 C CA . ILE A 1 50 ? 38.893 -18.477 78.307 1.00 20.84 543 ILE A CA 1
ATOM 396 C C . ILE A 1 50 ? 37.473 -17.962 78.260 1.00 20.86 543 ILE A C 1
ATOM 397 O O . ILE A 1 50 ? 37.226 -16.863 77.745 1.00 19.95 543 ILE A O 1
ATOM 402 N N . ALA A 1 51 ? 36.552 -18.710 78.861 1.00 23.79 544 ALA A N 1
ATOM 403 C CA . ALA A 1 51 ? 35.176 -18.235 79.007 1.00 26.43 544 ALA A CA 1
ATOM 404 C C . ALA A 1 51 ? 34.540 -18.878 80.220 1.00 29.75 544 ALA A C 1
ATOM 405 O O . ALA A 1 51 ? 34.918 -19.978 80.617 1.00 27.96 544 ALA A O 1
ATOM 407 N N . GLY A 1 52 ? 33.572 -18.187 80.810 1.00 29.02 545 GLY A N 1
ATOM 408 C CA . GLY A 1 52 ? 32.748 -18.773 81.857 1.00 32.38 545 GLY A CA 1
ATOM 409 C C . GLY A 1 52 ? 33.201 -18.431 83.261 1.00 32.47 545 GLY A C 1
ATOM 410 O O . GLY A 1 52 ? 34.352 -18.047 83.492 1.00 29.53 545 GLY A O 1
ATOM 411 N N . SER A 1 53 ? 32.283 -18.587 84.210 1.00 33.47 546 SER A N 1
ATOM 412 C CA . SER A 1 53 ? 32.511 -18.149 85.581 1.00 35.95 546 SER A CA 1
ATOM 413 C C . SER A 1 53 ? 33.657 -18.890 86.262 1.00 34.80 546 SER A C 1
ATOM 414 O O . SER A 1 53 ? 34.463 -18.281 86.948 1.00 38.68 546 SER A O 1
ATOM 417 N N . GLN A 1 54 ? 33.734 -20.203 86.093 1.00 32.03 547 GLN A N 1
ATOM 418 C CA . GLN A 1 54 ? 34.764 -20.964 86.781 1.00 36.05 547 GLN A CA 1
ATOM 419 C C . GLN A 1 54 ? 36.145 -20.472 86.381 1.00 35.31 547 GLN A C 1
ATOM 420 O O . GLN A 1 54 ? 37.022 -20.280 87.216 1.00 34.14 547 GLN A O 1
ATOM 426 N N . ALA A 1 55 ? 36.344 -20.263 85.087 1.00 29.80 548 ALA A N 1
ATOM 427 C CA . ALA A 1 55 ? 37.627 -19.786 84.611 1.00 29.68 548 ALA A CA 1
ATOM 428 C C . ALA A 1 55 ? 37.906 -18.350 85.083 1.00 25.28 548 ALA A C 1
ATOM 429 O O . ALA A 1 55 ? 39.033 -18.007 85.442 1.00 25.67 548 ALA A O 1
ATOM 431 N N . LEU A 1 56 ? 36.878 -17.510 85.083 1.00 26.19 549 LEU A N 1
ATOM 432 C CA . LEU A 1 56 ? 37.055 -16.117 85.474 1.00 25.65 549 LEU A CA 1
ATOM 433 C C . LEU A 1 56 ? 37.363 -15.982 86.975 1.00 25.75 549 LEU A C 1
ATOM 434 O O . LEU A 1 56 ? 37.967 -14.985 87.397 1.00 25.96 549 LEU A O 1
ATOM 439 N N . GLN A 1 57 ? 36.973 -16.976 87.776 1.00 24.35 550 GLN A N 1
ATOM 440 C CA . GLN A 1 57 ? 37.252 -16.936 89.212 1.00 30.99 550 GLN A CA 1
ATOM 441 C C . GLN A 1 57 ? 38.737 -17.117 89.486 1.00 26.98 550 GLN A C 1
ATOM 442 O O . GLN A 1 57 ? 39.216 -16.826 90.570 1.00 26.91 550 GLN A O 1
ATOM 448 N N . GLY A 1 58 ? 39.483 -17.560 88.487 1.00 25.95 551 GLY A N 1
ATOM 449 C CA . GLY A 1 58 ? 40.926 -17.657 88.622 1.00 24.43 551 GLY A CA 1
ATOM 450 C C . GLY A 1 58 ? 41.493 -18.678 87.642 1.00 26.50 551 GLY A C 1
ATOM 451 O O . GLY A 1 58 ? 41.106 -19.856 87.650 1.00 30.21 551 GLY A O 1
ATOM 452 N N . SER A 1 59 ? 42.423 -18.223 86.808 1.00 24.05 552 SER A N 1
ATOM 453 C CA . SER A 1 59 ? 43.036 -19.039 85.762 1.00 26.57 552 SER A CA 1
ATOM 454 C C . SER A 1 59 ? 44.433 -18.503 85.495 1.00 23.23 552 SER A C 1
ATOM 455 O O . SER A 1 59 ? 44.762 -17.351 85.808 1.00 20.13 552 SER A O 1
ATOM 458 N N . LYS A 1 60 ? 45.245 -19.312 84.835 1.00 24.00 553 LYS A N 1
ATOM 459 C CA . LYS A 1 60 ? 46.490 -18.823 84.289 1.00 23.13 553 LYS A CA 1
ATOM 460 C C . LYS A 1 60 ? 46.707 -19.600 83.012 1.00 19.52 553 LYS A C 1
ATOM 461 O O . LYS A 1 60 ? 46.797 -20.837 83.028 1.00 22.54 553 LYS A O 1
ATOM 467 N N . VAL A 1 61 ? 46.746 -18.885 81.907 1.00 18.10 554 VAL A N 1
ATOM 468 C CA . VAL A 1 61 ? 46.892 -19.573 80.632 1.00 19.49 554 VAL A CA 1
ATOM 469 C C . VAL A 1 61 ? 48.285 -20.181 80.566 1.00 23.21 554 VAL A C 1
ATOM 470 O O . VAL A 1 61 ? 49.236 -19.643 81.122 1.00 25.23 554 VAL A O 1
ATOM 474 N N . SER A 1 62 ? 48.404 -21.297 79.849 1.00 22.33 555 SER A N 1
ATOM 475 C CA . SER A 1 62 ? 49.674 -22.008 79.727 1.00 23.45 555 SER A CA 1
ATOM 476 C C . SER A 1 62 ? 50.401 -21.506 78.476 1.00 22.27 555 SER A C 1
ATOM 477 O O . SER A 1 62 ? 50.116 -21.909 77.342 1.00 22.81 555 SER A O 1
ATOM 480 N N . LEU A 1 63 ? 51.350 -20.614 78.696 1.00 23.32 556 LEU A N 1
ATOM 481 C CA . LEU A 1 63 ? 52.067 -19.980 77.617 1.00 24.48 556 LEU A CA 1
ATOM 482 C C . LEU A 1 63 ? 52.940 -21.039 76.922 1.00 22.50 556 LEU A C 1
ATOM 483 O O . LEU A 1 63 ? 53.331 -22.054 77.508 1.00 27.33 556 LEU A O 1
ATOM 488 N N . LYS A 1 64 ? 53.184 -20.842 75.627 1.00 20.92 557 LYS A N 1
ATOM 489 C CA . LYS A 1 64 ? 53.891 -21.827 74.810 1.00 20.72 557 LYS A CA 1
ATOM 490 C C . LYS A 1 64 ? 55.372 -21.607 74.742 1.00 21.18 557 LYS A C 1
ATOM 491 O O . LYS A 1 64 ? 56.095 -22.524 74.342 1.00 24.99 557 LYS A O 1
ATOM 497 N N . SER A 1 65 ? 55.870 -20.474 75.174 1.00 20.59 558 SER A N 1
ATOM 498 C CA A SER A 1 65 ? 57.250 -20.074 74.924 0.66 19.01 558 SER A CA 1
ATOM 499 C CA B SER A 1 65 ? 57.270 -20.153 74.956 0.34 20.23 558 SER A CA 1
ATOM 500 C C . SER A 1 65 ? 57.899 -19.514 76.180 1.00 19.95 558 SER A C 1
ATOM 501 O O . SER A 1 65 ? 57.253 -18.820 76.959 1.00 22.38 558 SER A O 1
ATOM 506 N N . ARG A 1 66 ? 59.182 -19.787 76.360 1.00 24.42 559 ARG A N 1
ATOM 507 C CA . ARG A 1 66 ? 59.951 -19.140 77.403 1.00 27.65 559 ARG A CA 1
ATOM 508 C C . ARG A 1 66 ? 59.909 -17.611 77.204 1.00 25.72 559 ARG A C 1
ATOM 509 O O . ARG A 1 66 ? 59.946 -17.123 76.075 1.00 28.19 559 ARG A O 1
ATOM 517 N N . GLU A 1 67 ? 59.800 -16.868 78.299 1.00 35.05 560 GLU A N 1
ATOM 518 C CA . GLU A 1 67 ? 59.812 -15.388 78.263 1.00 46.70 560 GLU A CA 1
ATOM 519 C C . GLU A 1 67 ? 58.607 -14.707 77.554 1.00 29.61 560 GLU A C 1
ATOM 520 O O . GLU A 1 67 ? 58.590 -13.495 77.372 1.00 32.62 560 GLU A O 1
ATOM 526 N N . GLU A 1 68 ? 57.618 -15.498 77.165 1.00 19.10 561 GLU A N 1
ATOM 527 C CA . GLU A 1 68 ? 56.377 -15.000 76.597 1.00 17.85 561 GLU A CA 1
ATOM 528 C C . GLU A 1 68 ? 55.642 -14.180 77.645 1.00 16.95 561 GLU A C 1
ATOM 529 O O . GLU A 1 68 ? 55.640 -14.496 78.826 1.00 18.67 561 GLU A O 1
ATOM 535 N N . LYS A 1 69 ? 55.005 -13.108 77.197 1.00 13.65 562 LYS A N 1
ATOM 536 C CA . LYS A 1 69 ? 54.189 -12.249 78.050 1.00 14.62 562 LYS A CA 1
ATOM 537 C C . LYS A 1 69 ? 52.989 -11.754 77.306 1.00 13.90 562 LYS A C 1
ATOM 538 O O . LYS A 1 69 ? 53.015 -11.637 76.090 1.00 13.54 562 LYS A O 1
ATOM 544 N N . ILE A 1 70 ? 51.919 -11.470 78.017 1.00 12.11 563 ILE A N 1
ATOM 545 C CA . ILE A 1 70 ? 50.694 -10.957 77.422 1.00 11.77 563 ILE A CA 1
ATOM 546 C C . ILE A 1 70 ? 50.832 -9.470 77.171 1.00 11.73 563 ILE A C 1
ATOM 547 O O . ILE A 1 70 ? 51.306 -8.735 78.059 1.00 12.53 563 ILE A O 1
ATOM 552 N N . VAL A 1 71 ? 50.464 -9.019 75.978 1.00 10.60 564 VAL A N 1
ATOM 553 C CA . VAL A 1 71 ? 50.577 -7.612 75.609 1.00 10.74 564 VAL A CA 1
ATOM 554 C C . VAL A 1 71 ? 49.226 -6.979 75.308 1.00 12.07 564 VAL A C 1
ATOM 555 O O . VAL A 1 71 ? 49.161 -5.747 75.052 1.00 14.36 564 VAL A O 1
ATOM 559 N N . GLY A 1 72 ? 48.130 -7.705 75.320 1.00 9.91 565 GLY A N 1
ATOM 560 C CA . GLY A 1 72 ? 46.812 -7.128 75.206 1.00 10.94 565 GLY A CA 1
ATOM 561 C C . GLY A 1 72 ? 45.763 -8.156 75.505 1.00 10.80 565 GLY A C 1
ATOM 562 O O . GLY A 1 72 ? 45.991 -9.352 75.400 1.00 11.15 565 GLY A O 1
ATOM 563 N N . ALA A 1 73 ? 44.572 -7.696 75.841 1.00 10.88 566 ALA A N 1
ATOM 564 C CA . ALA A 1 73 ? 43.461 -8.570 76.147 1.00 11.44 566 ALA A CA 1
ATOM 565 C C . ALA A 1 73 ? 42.172 -7.877 75.772 1.00 11.60 566 ALA A C 1
ATOM 566 O O . ALA A 1 73 ? 42.070 -6.639 75.916 1.00 13.56 566 ALA A O 1
ATOM 568 N N . PHE A 1 74 ? 41.190 -8.622 75.319 1.00 11.60 567 PHE A N 1
ATOM 569 C CA . PHE A 1 74 ? 39.929 -8.049 74.898 1.00 13.27 567 PHE A CA 1
ATOM 570 C C . PHE A 1 74 ? 38.802 -9.055 75.035 1.00 14.23 567 PHE A C 1
ATOM 571 O O . PHE A 1 74 ? 39.032 -10.252 75.075 1.00 14.90 567 PHE A O 1
ATOM 579 N N . ILE A 1 75 ? 37.575 -8.563 75.120 1.00 15.69 568 ILE A N 1
ATOM 580 C CA . ILE A 1 75 ? 36.392 -9.426 75.061 1.00 16.79 568 ILE A CA 1
ATOM 581 C C . ILE A 1 75 ? 35.946 -9.470 73.617 1.00 17.75 568 ILE A C 1
ATOM 582 O O . ILE A 1 75 ? 35.760 -8.436 72.991 1.00 17.85 568 ILE A O 1
ATOM 587 N N . ARG A 1 76 ? 35.817 -10.667 73.078 1.00 19.96 569 ARG A N 1
ATOM 588 C CA . ARG A 1 76 ? 35.577 -10.815 71.644 1.00 24.17 569 ARG A CA 1
ATOM 589 C C . ARG A 1 76 ? 34.334 -10.051 71.230 1.00 24.97 569 ARG A C 1
ATOM 590 O O . ARG A 1 76 ? 34.329 -9.300 70.257 1.00 24.38 569 ARG A O 1
ATOM 598 N N . GLU A 1 77 ? 33.271 -10.253 71.981 1.00 27.84 570 GLU A N 1
ATOM 599 C CA . GLU A 1 77 ? 31.976 -9.768 71.567 1.00 29.34 570 GLU A CA 1
ATOM 600 C C . GLU A 1 77 ? 31.864 -8.253 71.816 1.00 28.06 570 GLU A C 1
ATOM 601 O O . GLU A 1 77 ? 30.801 -7.662 71.609 1.00 37.81 570 GLU A O 1
ATOM 607 N N . LYS A 1 78 ? 32.940 -7.637 72.295 1.00 25.91 571 LYS A N 1
ATOM 608 C CA . LYS A 1 78 ? 33.039 -6.184 72.444 1.00 28.41 571 LYS A CA 1
ATOM 609 C C . LYS A 1 78 ? 34.133 -5.578 71.559 1.00 28.18 571 LYS A C 1
ATOM 610 O O . LYS A 1 78 ? 34.510 -4.424 71.723 1.00 38.32 571 LYS A O 1
ATOM 616 N N . PHE A 1 79 ? 34.633 -6.368 70.612 1.00 23.76 572 PHE A N 1
ATOM 617 C CA . PHE A 1 79 ? 35.784 -5.992 69.766 1.00 21.80 572 PHE A CA 1
ATOM 618 C C . PHE A 1 79 ? 35.345 -5.926 68.310 1.00 21.28 572 PHE A C 1
ATOM 619 O O . PHE A 1 79 ? 34.299 -6.444 67.956 1.00 24.24 572 PHE A O 1
ATOM 627 N N . GLY A 1 80 ? 36.166 -5.300 67.475 1.00 21.56 573 GLY A N 1
ATOM 628 C CA . GLY A 1 80 ? 35.896 -5.281 66.045 1.00 23.32 573 GLY A CA 1
ATOM 629 C C . GLY A 1 80 ? 36.037 -6.646 65.370 1.00 22.37 573 GLY A C 1
ATOM 630 O O . GLY A 1 80 ? 36.367 -7.635 66.017 1.00 23.37 573 GLY A O 1
ATOM 631 N N . ASN A 1 81 ? 35.797 -6.691 64.070 1.00 20.91 574 ASN A N 1
ATOM 632 C CA . ASN A 1 81 ? 35.965 -7.924 63.319 1.00 21.55 574 ASN A CA 1
ATOM 633 C C . ASN A 1 81 ? 37.375 -8.131 62.750 1.00 17.09 574 ASN A C 1
ATOM 634 O O . ASN A 1 81 ? 37.663 -9.188 62.204 1.00 18.03 574 ASN A O 1
ATOM 639 N N . ARG A 1 82 ? 38.235 -7.138 62.902 1.00 15.22 575 ARG A N 1
ATOM 640 C CA . ARG A 1 82 ? 39.640 -7.246 62.509 1.00 15.94 575 ARG A CA 1
ATOM 641 C C . ARG A 1 82 ? 40.575 -6.752 63.584 1.00 13.55 575 ARG A C 1
ATOM 642 O O . ARG A 1 82 ? 40.332 -5.713 64.219 1.00 14.36 575 ARG A O 1
ATOM 650 N N . LEU A 1 83 ? 41.645 -7.502 63.797 1.00 12.82 576 LEU A N 1
ATOM 651 C CA . LEU A 1 83 ? 42.661 -7.194 64.785 1.00 12.25 576 LEU A CA 1
ATOM 652 C C . LEU A 1 83 ? 43.892 -6.608 64.119 1.00 11.54 576 LEU A C 1
ATOM 653 O O . LEU A 1 83 ? 44.359 -7.149 63.103 1.00 13.23 576 LEU A O 1
ATOM 658 N N . LEU A 1 84 ? 44.441 -5.543 64.667 1.00 12.26 577 LEU A N 1
ATOM 659 C CA . LEU A 1 84 ? 45.733 -4.997 64.305 1.00 11.75 577 LEU A CA 1
ATOM 660 C C . LEU A 1 84 ? 46.769 -5.397 65.315 1.00 10.71 577 LEU A C 1
ATOM 661 O O . LEU A 1 84 ? 46.511 -5.361 66.537 1.00 10.87 577 LEU A O 1
ATOM 666 N N . LEU A 1 85 ? 47.934 -5.801 64.836 1.00 10.88 578 LEU A N 1
ATOM 667 C CA A LEU A 1 85 ? 49.097 -6.063 65.669 0.68 11.15 578 LEU A CA 1
ATOM 668 C CA B LEU A 1 85 ? 49.104 -6.082 65.658 0.32 10.69 578 LEU A CA 1
ATOM 669 C C . LEU A 1 85 ? 50.237 -5.170 65.229 1.00 11.07 578 LEU A C 1
ATOM 670 O O . LEU A 1 85 ? 50.470 -5.009 64.033 1.00 12.71 578 LEU A O 1
ATOM 679 N N . ALA A 1 86 ? 50.969 -4.614 66.187 1.00 11.00 579 ALA A N 1
ATOM 680 C CA . ALA A 1 86 ? 52.183 -3.854 65.932 1.00 11.83 579 ALA A CA 1
ATOM 681 C C . ALA A 1 86 ? 53.341 -4.566 66.555 1.00 11.94 579 ALA A C 1
ATOM 682 O O . ALA A 1 86 ? 53.237 -5.060 67.682 1.00 11.99 579 ALA A O 1
ATOM 684 N N . THR A 1 87 ? 54.462 -4.574 65.852 1.00 12.47 580 THR A N 1
ATOM 685 C CA . THR A 1 87 ? 55.661 -5.262 66.354 1.00 11.98 580 THR A CA 1
ATOM 686 C C . THR A 1 87 ? 56.770 -4.293 66.698 1.00 13.42 580 THR A C 1
ATOM 687 O O . THR A 1 87 ? 56.824 -3.153 66.197 1.00 13.61 580 THR A O 1
ATOM 691 N N . LYS A 1 88 ? 57.675 -4.745 67.544 1.00 12.55 581 LYS A N 1
ATOM 692 C CA . LYS A 1 88 ? 58.848 -3.981 67.949 1.00 15.11 581 LYS A CA 1
ATOM 693 C C . LYS A 1 88 ? 59.626 -3.403 66.780 1.00 14.69 581 LYS A C 1
ATOM 694 O O . LYS A 1 88 ? 60.104 -2.264 66.840 1.00 16.13 581 LYS A O 1
ATOM 700 N N . LYS A 1 89 ? 59.787 -4.195 65.729 1.00 15.53 582 LYS A N 1
ATOM 701 C CA . LYS A 1 89 ? 60.589 -3.788 64.576 1.00 15.04 582 LYS A CA 1
ATOM 702 C C . LYS A 1 89 ? 59.801 -2.937 63.612 1.00 18.82 582 LYS A C 1
ATOM 703 O O . LYS A 1 89 ? 60.328 -2.573 62.564 1.00 20.38 582 LYS A O 1
ATOM 709 N N . GLY A 1 90 ? 58.551 -2.608 63.935 1.00 17.22 583 GLY A N 1
ATOM 710 C CA . GLY A 1 90 ? 57.823 -1.650 63.127 1.00 18.87 583 GLY A CA 1
ATOM 711 C C . GLY A 1 90 ? 56.854 -2.213 62.127 1.00 14.77 583 GLY A C 1
ATOM 712 O O . GLY A 1 90 ? 56.350 -1.464 61.282 1.00 18.00 583 GLY A O 1
ATOM 713 N N A TYR A 1 91 ? 56.635 -3.540 62.145 0.62 15.99 584 TYR A N 1
ATOM 714 N N B TYR A 1 91 ? 56.540 -3.488 62.250 0.38 16.06 584 TYR A N 1
ATOM 715 C CA A TYR A 1 91 ? 55.625 -4.196 61.302 0.62 16.31 584 TYR A CA 1
ATOM 716 C CA B TYR A 1 91 ? 55.598 -4.090 61.350 0.38 16.74 584 TYR A CA 1
ATOM 717 C C A TYR A 1 91 ? 54.243 -3.874 61.864 0.62 13.17 584 TYR A C 1
ATOM 718 C C B TYR A 1 91 ? 54.185 -4.053 61.906 0.38 15.53 584 TYR A C 1
ATOM 719 O O A TYR A 1 91 ? 54.083 -3.625 63.069 0.62 15.92 584 TYR A O 1
ATOM 720 O O B TYR A 1 91 ? 53.942 -4.127 63.126 0.38 10.51 584 TYR A O 1
ATOM 737 N N . VAL A 1 92 ? 53.240 -3.910 60.996 1.00 12.45 585 VAL A N 1
ATOM 738 C CA . VAL A 1 92 ? 51.835 -3.897 61.377 1.00 14.03 585 VAL A CA 1
ATOM 739 C C . VAL A 1 92 ? 51.108 -4.958 60.548 1.00 12.73 585 VAL A C 1
ATOM 740 O O . VAL A 1 92 ? 51.350 -5.121 59.342 1.00 13.62 585 VAL A O 1
ATOM 744 N N . LYS A 1 93 ? 50.212 -5.690 61.170 1.00 11.98 586 LYS A N 1
ATOM 745 C CA . LYS A 1 93 ? 49.430 -6.743 60.535 1.00 13.28 586 LYS A CA 1
ATOM 746 C C . LYS A 1 93 ? 47.962 -6.550 60.849 1.00 11.84 586 LYS A C 1
ATOM 747 O O . LYS A 1 93 ? 47.618 -6.146 61.987 1.00 12.24 586 LYS A O 1
ATOM 753 N N . LYS A 1 94 ? 47.085 -6.846 59.903 1.00 12.47 587 LYS A N 1
ATOM 754 C CA . LYS A 1 94 ? 45.646 -6.773 60.091 1.00 13.75 587 LYS A CA 1
ATOM 755 C C . LYS A 1 94 ? 45.086 -8.143 59.798 1.00 13.40 587 LYS A C 1
ATOM 756 O O . LYS A 1 94 ? 45.329 -8.664 58.686 1.00 14.58 587 LYS A O 1
ATOM 762 N N . ILE A 1 95 ? 44.387 -8.761 60.738 1.00 13.12 588 ILE A N 1
ATOM 763 C CA . ILE A 1 95 ? 43.883 -10.101 60.529 1.00 14.75 588 ILE A CA 1
ATOM 764 C C . ILE A 1 95 ? 42.458 -10.216 61.043 1.00 13.50 588 ILE A C 1
ATOM 765 O O . ILE A 1 95 ? 42.163 -9.841 62.179 1.00 13.24 588 ILE A O 1
ATOM 770 N N . PRO A 1 96 ? 41.535 -10.703 60.216 1.00 13.99 589 PRO A N 1
ATOM 771 C CA . PRO A 1 96 ? 40.156 -10.889 60.684 1.00 14.09 589 PRO A CA 1
ATOM 772 C C . PRO A 1 96 ? 40.088 -11.859 61.865 1.00 15.71 589 PRO A C 1
ATOM 773 O O . PRO A 1 96 ? 40.768 -12.894 61.858 1.00 16.58 589 PRO A O 1
ATOM 777 N N . LEU A 1 97 ? 39.244 -11.549 62.825 1.00 15.37 590 LEU A N 1
ATOM 778 C CA . LEU A 1 97 ? 39.001 -12.431 63.924 1.00 16.29 590 LEU A CA 1
ATOM 779 C C . LEU A 1 97 ? 38.560 -13.857 63.492 1.00 16.81 590 LEU A C 1
ATOM 780 O O . LEU A 1 97 ? 38.873 -14.782 64.092 1.00 18.09 590 LEU A O 1
ATOM 785 N N . ALA A 1 98 ? 37.821 -13.928 62.423 1.00 16.79 591 ALA A N 1
ATOM 786 C CA . ALA A 1 98 ? 37.357 -15.220 61.943 1.00 20.64 591 ALA A CA 1
ATOM 787 C C . ALA A 1 98 ? 38.502 -16.172 61.586 1.00 19.81 591 ALA A C 1
ATOM 788 O O . ALA A 1 98 ? 38.309 -17.384 61.550 1.00 22.63 591 ALA A O 1
ATOM 790 N N . GLU A 1 99 ? 39.688 -15.635 61.327 1.00 18.06 592 GLU A N 1
ATOM 791 C CA . GLU A 1 99 ? 40.854 -16.452 60.990 1.00 19.08 592 GLU A CA 1
ATOM 792 C C . GLU A 1 99 ? 41.333 -17.242 62.208 1.00 19.11 592 GLU A C 1
ATOM 793 O O . GLU A 1 99 ? 41.995 -18.270 62.065 1.00 22.20 592 GLU A O 1
ATOM 799 N N . PHE A 1 100 ? 41.206 -16.643 63.404 1.00 18.79 593 PHE A N 1
ATOM 800 C CA . PHE A 1 100 ? 41.705 -17.347 64.590 1.00 19.20 593 PHE A CA 1
ATOM 801 C C . PHE A 1 100 ? 40.843 -17.544 65.833 1.00 20.50 593 PHE A C 1
ATOM 802 O O . PHE A 1 100 ? 41.242 -18.293 66.718 1.00 22.07 593 PHE A O 1
ATOM 810 N N . GLU A 1 101 ? 39.668 -16.924 65.904 1.00 17.63 594 GLU A N 1
ATOM 811 C CA . GLU A 1 101 ? 38.902 -16.973 67.146 1.00 18.79 594 GLU A CA 1
ATOM 812 C C . GLU A 1 101 ? 38.477 -18.376 67.583 1.00 19.76 594 GLU A C 1
ATOM 813 O O . GLU A 1 101 ? 38.004 -19.181 66.783 1.00 21.48 594 GLU A O 1
ATOM 819 N N . TYR A 1 102 ? 38.648 -18.637 68.873 1.00 19.49 595 TYR A N 1
ATOM 820 C CA . TYR A 1 102 ? 38.168 -19.852 69.527 1.00 20.80 595 TYR A CA 1
ATOM 821 C C . TYR A 1 102 ? 38.846 -21.111 69.017 1.00 22.94 595 TYR A C 1
ATOM 822 O O . TYR A 1 102 ? 38.260 -22.199 69.025 1.00 27.76 595 TYR A O 1
ATOM 831 N N . LYS A 1 103 ? 40.092 -20.974 68.591 1.00 22.24 596 LYS A N 1
ATOM 832 C CA . LYS A 1 103 ? 40.873 -22.107 68.136 1.00 22.42 596 LYS A CA 1
ATOM 833 C C . LYS A 1 103 ? 41.912 -22.481 69.201 1.00 22.95 596 LYS A C 1
ATOM 834 O O . LYS A 1 103 ? 41.911 -21.955 70.309 1.00 26.72 596 LYS A O 1
ATOM 840 N N . ALA A 1 104 ? 42.782 -23.426 68.890 1.00 22.79 597 ALA A N 1
ATOM 841 C CA . ALA A 1 104 ? 43.646 -24.014 69.907 1.00 24.40 597 ALA A CA 1
ATOM 842 C C . ALA A 1 104 ? 44.371 -22.964 70.725 1.00 19.62 597 ALA A C 1
ATOM 843 O O . ALA A 1 104 ? 44.786 -21.935 70.211 1.00 19.47 597 ALA A O 1
ATOM 845 N N . GLN A 1 105 ? 44.535 -23.243 72.007 1.00 21.75 598 GLN A N 1
ATOM 846 C CA . GLN A 1 105 ? 45.227 -22.326 72.882 1.00 20.90 598 GLN A CA 1
ATOM 847 C C . GLN A 1 105 ? 46.658 -22.153 72.366 1.00 21.34 598 GLN A C 1
ATOM 848 O O . GLN A 1 105 ? 47.345 -23.124 72.034 1.00 21.76 598 GLN A O 1
ATOM 854 N N . GLY A 1 106 ? 47.128 -20.912 72.310 1.00 19.64 599 GLY A N 1
ATOM 855 C CA . GLY A 1 106 ? 48.485 -20.645 71.879 1.00 17.05 599 GLY A CA 1
ATOM 856 C C . GLY A 1 106 ? 48.678 -20.517 70.375 1.00 16.28 599 GLY A C 1
ATOM 857 O O . GLY A 1 106 ? 49.814 -20.432 69.918 1.00 19.28 599 GLY A O 1
ATOM 858 N N . MET A 1 107 ? 47.590 -20.498 69.621 1.00 17.05 600 MET A N 1
ATOM 859 C CA . MET A 1 107 ? 47.687 -20.435 68.159 1.00 18.46 600 MET A CA 1
ATOM 860 C C . MET A 1 107 ? 48.481 -19.197 67.718 1.00 16.88 600 MET A C 1
ATOM 861 O O . MET A 1 107 ? 48.141 -18.069 68.124 1.00 15.86 600 MET A O 1
ATOM 866 N N . PRO A 1 108 ? 49.523 -19.385 66.892 1.00 17.03 601 PRO A N 1
ATOM 867 C CA . PRO A 1 108 ? 50.226 -18.223 66.314 1.00 16.81 601 PRO A CA 1
ATOM 868 C C . PRO A 1 108 ? 49.405 -17.523 65.252 1.00 17.71 601 PRO A C 1
ATOM 869 O O . PRO A 1 108 ? 48.787 -18.175 64.391 1.00 19.04 601 PRO A O 1
ATOM 873 N N . ILE A 1 109 ? 49.413 -16.205 65.271 1.00 14.99 602 ILE A N 1
ATOM 874 C CA . ILE A 1 109 ? 48.672 -15.424 64.290 1.00 15.18 602 ILE A CA 1
ATOM 875 C C . ILE A 1 109 ? 49.515 -14.398 63.542 1.00 13.74 602 ILE A C 1
ATOM 876 O O . ILE A 1 109 ? 48.952 -13.590 62.808 1.00 13.63 602 ILE A O 1
ATOM 881 N N . ILE A 1 110 ? 50.822 -14.423 63.721 1.00 14.74 603 ILE A N 1
ATOM 882 C CA . ILE A 1 110 ? 51.719 -13.563 62.949 1.00 14.39 603 ILE A CA 1
ATOM 883 C C . ILE A 1 110 ? 53.056 -14.243 62.809 1.00 14.91 603 ILE A C 1
ATOM 884 O O . ILE A 1 110 ? 53.612 -14.767 63.787 1.00 17.17 603 ILE A O 1
ATOM 889 N N . LYS A 1 111 ? 53.601 -14.255 61.596 1.00 14.05 604 LYS A N 1
ATOM 890 C CA . LYS A 1 111 ? 54.974 -14.679 61.390 1.00 15.90 604 LYS A CA 1
ATOM 891 C C . LYS A 1 111 ? 55.922 -13.546 61.705 1.00 16.57 604 LYS A C 1
ATOM 892 O O . LYS A 1 111 ? 55.870 -12.477 61.079 1.00 18.11 604 LYS A O 1
ATOM 898 N N . LEU A 1 112 ? 56.730 -13.750 62.743 1.00 15.80 605 LEU A N 1
ATOM 899 C CA . LEU A 1 112 ? 57.658 -12.744 63.220 1.00 17.29 605 LEU A CA 1
ATOM 900 C C . LEU A 1 112 ? 59.061 -12.998 62.732 1.00 19.57 605 LEU A C 1
ATOM 901 O O . LEU A 1 112 ? 59.563 -14.123 62.792 1.00 22.41 605 LEU A O 1
ATOM 906 N N . THR A 1 113 ? 59.698 -11.955 62.226 1.00 19.66 606 THR A N 1
ATOM 907 C CA . THR A 1 113 ? 61.049 -12.024 61.741 1.00 21.91 606 THR A CA 1
ATOM 908 C C . THR A 1 113 ? 61.972 -12.154 62.927 1.00 20.31 606 THR A C 1
ATOM 909 O O . THR A 1 113 ? 61.579 -11.938 64.084 1.00 19.66 606 THR A O 1
ATOM 913 N N . GLU A 1 114 ? 63.220 -12.483 62.659 1.00 24.71 607 GLU A N 1
ATOM 914 C CA . GLU A 1 114 ? 64.170 -12.690 63.731 1.00 22.45 607 GLU A CA 1
ATOM 915 C C . GLU A 1 114 ? 64.338 -11.523 64.682 1.00 19.50 607 GLU A C 1
ATOM 916 O O . GLU A 1 114 ? 64.509 -10.376 64.264 1.00 26.31 607 GLU A O 1
ATOM 922 N N . GLY A 1 115 ? 64.211 -11.816 65.973 1.00 21.96 608 GLY A N 1
ATOM 923 C CA . GLY A 1 115 ? 64.306 -10.819 67.015 1.00 23.26 608 GLY A CA 1
ATOM 924 C C . GLY A 1 115 ? 63.071 -9.966 67.230 1.00 20.89 608 GLY A C 1
ATOM 925 O O . GLY A 1 115 ? 63.071 -9.130 68.144 1.00 22.36 608 GLY A O 1
ATOM 926 N N . ASP A 1 116 ? 62.011 -10.170 66.459 1.00 17.36 609 ASP A N 1
ATOM 927 C CA . ASP A 1 116 ? 60.815 -9.324 66.578 1.00 15.30 609 ASP A CA 1
ATOM 928 C C . ASP A 1 116 ?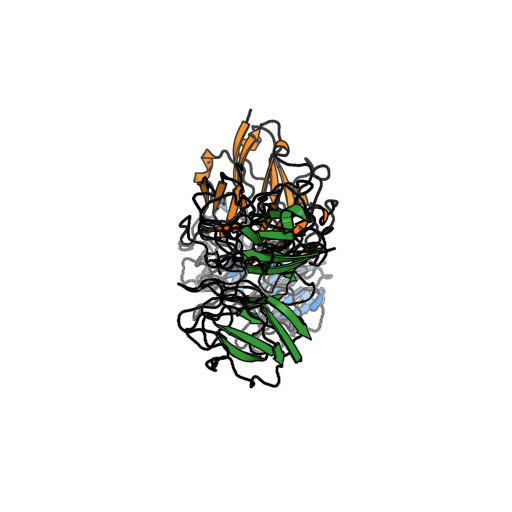 59.832 -9.913 67.564 1.00 15.87 609 ASP A C 1
ATOM 929 O O . ASP A 1 116 ? 59.847 -11.100 67.877 1.00 18.86 609 ASP A O 1
ATOM 934 N N . GLU A 1 117 ? 58.940 -9.056 68.027 1.00 14.48 610 GLU A N 1
ATOM 935 C CA . GLU A 1 117 ? 57.884 -9.440 68.969 1.00 14.34 610 GLU A CA 1
ATOM 936 C C . GLU A 1 117 ? 56.741 -8.472 68.839 1.00 13.18 610 GLU A C 1
ATOM 937 O O . GLU A 1 117 ? 56.927 -7.327 68.411 1.00 14.11 610 GLU A O 1
ATOM 943 N N . VAL A 1 118 ? 55.550 -8.939 69.149 1.00 11.14 611 VAL A N 1
ATOM 944 C CA . VAL A 1 118 ? 54.376 -8.057 69.154 1.00 10.86 611 VAL A CA 1
ATOM 945 C C . VAL A 1 118 ? 54.456 -7.164 70.395 1.00 10.92 611 VAL A C 1
ATOM 946 O O . VAL A 1 118 ? 54.728 -7.654 71.497 1.00 12.36 611 VAL A O 1
ATOM 950 N N . VAL A 1 119 ? 54.226 -5.862 70.206 1.00 11.29 612 VAL A N 1
ATOM 951 C CA . VAL A 1 119 ? 54.219 -4.907 71.324 1.00 12.12 612 VAL A CA 1
ATOM 952 C C . VAL A 1 119 ? 52.830 -4.436 71.674 1.00 11.84 612 VAL A C 1
ATOM 953 O O . VAL A 1 119 ? 52.577 -4.047 72.841 1.00 13.04 612 VAL A O 1
ATOM 957 N N . SER A 1 120 ? 51.879 -4.481 70.758 1.00 10.93 613 SER A N 1
ATOM 958 C CA . SER A 1 120 ? 50.546 -3.954 71.060 1.00 12.15 613 SER A CA 1
ATOM 959 C C . SER A 1 120 ? 49.552 -4.439 70.045 1.00 11.46 613 SER A C 1
ATOM 960 O O . SER A 1 120 ? 49.910 -4.911 68.937 1.00 11.95 613 SER A O 1
ATOM 963 N N . ILE A 1 121 ? 48.285 -4.360 70.407 1.00 10.15 614 ILE A N 1
ATOM 964 C CA . ILE A 1 121 ? 47.185 -4.756 69.561 1.00 12.07 614 ILE A CA 1
ATOM 965 C C . ILE A 1 121 ? 46.134 -3.653 69.547 1.00 10.88 614 ILE A C 1
ATOM 966 O O . ILE A 1 121 ? 46.071 -2.839 70.493 1.00 12.10 614 ILE A O 1
ATOM 971 N N . ALA A 1 122 ? 45.224 -3.672 68.600 1.00 10.15 615 ALA A N 1
ATOM 972 C CA . ALA A 1 122 ? 44.133 -2.710 68.523 1.00 11.72 615 ALA A CA 1
ATOM 973 C C . ALA A 1 122 ? 43.007 -3.292 67.731 1.00 11.45 615 ALA A C 1
ATOM 974 O O . ALA A 1 122 ? 43.237 -4.084 66.807 1.00 12.45 615 ALA A O 1
ATOM 976 N N . SER A 1 123 ? 41.790 -2.854 67.989 1.00 13.41 616 SER A N 1
ATOM 977 C CA . SER A 1 123 ? 40.658 -3.183 67.176 1.00 13.55 616 SER A CA 1
ATOM 978 C C . SER A 1 123 ? 40.680 -2.290 65.935 1.00 15.97 616 SER A C 1
ATOM 979 O O . SER A 1 123 ? 40.743 -1.064 66.057 1.00 16.56 616 SER A O 1
ATOM 982 N N . SER A 1 124 ? 40.713 -2.868 64.737 1.00 15.29 617 SER A N 1
ATOM 983 C CA . SER A 1 124 ? 40.774 -2.058 63.528 1.00 15.18 617 SER A CA 1
ATOM 984 C C . SER A 1 124 ? 39.450 -1.337 63.302 1.00 16.90 617 SER A C 1
ATOM 985 O O . SER A 1 124 ? 38.399 -1.838 63.688 1.00 19.25 617 SER A O 1
ATOM 988 N N . VAL A 1 125 ? 39.502 -0.177 62.652 1.00 15.22 618 VAL A N 1
ATOM 989 C CA . VAL A 1 125 ? 38.298 0.545 62.260 1.00 17.42 618 VAL A CA 1
ATOM 990 C C . VAL A 1 125 ? 38.537 1.009 60.832 1.00 17.05 618 VAL A C 1
ATOM 991 O O . VAL A 1 125 ? 39.587 1.568 60.551 1.00 18.07 618 VAL A O 1
ATOM 995 N N . ASP A 1 126 ? 37.604 0.764 59.920 1.00 20.13 619 ASP A N 1
ATOM 996 C CA . ASP A 1 126 ? 37.878 1.141 58.534 1.00 21.48 619 ASP A CA 1
ATOM 997 C C . ASP A 1 126 ? 37.794 2.665 58.387 1.00 23.12 619 ASP A C 1
ATOM 998 O O . ASP A 1 126 ? 37.168 3.344 59.208 1.00 22.85 619 ASP A O 1
ATOM 1003 N N . GLU A 1 127 ? 38.478 3.197 57.377 1.00 23.79 620 GLU A N 1
ATOM 1004 C CA . GLU A 1 127 ? 38.471 4.632 57.068 1.00 25.64 620 GLU A CA 1
ATOM 1005 C C . GLU A 1 127 ? 38.980 5.477 58.225 1.00 24.85 620 GLU A C 1
ATOM 1006 O O . GLU A 1 127 ? 38.405 6.514 58.575 1.00 25.39 620 GLU A O 1
ATOM 1012 N N . THR A 1 128 ? 40.074 5.019 58.825 1.00 19.47 621 THR A N 1
ATOM 1013 C CA . THR A 1 128 ? 40.749 5.772 59.874 1.00 18.25 621 THR A CA 1
ATOM 1014 C C . THR A 1 128 ? 42.242 5.817 59.562 1.00 18.11 621 THR A C 1
ATOM 1015 O O . THR A 1 128 ? 42.697 5.226 58.561 1.00 18.63 621 THR A O 1
ATOM 1019 N N . HIS A 1 129 ? 43.013 6.503 60.398 1.00 16.39 622 HIS A N 1
ATOM 1020 C CA . HIS A 1 129 ? 44.458 6.490 60.292 1.00 14.56 622 HIS A CA 1
ATOM 1021 C C . HIS A 1 129 ? 45.025 5.639 61.402 1.00 13.90 622 HIS A C 1
ATOM 1022 O O . HIS A 1 129 ? 44.521 5.656 62.543 1.00 14.57 622 HIS A O 1
ATOM 1029 N N . ILE A 1 130 ? 46.099 4.928 61.108 1.00 13.71 623 ILE A N 1
ATOM 1030 C CA . ILE A 1 130 ? 46.961 4.344 62.113 1.00 12.78 623 ILE A CA 1
ATOM 1031 C C . ILE A 1 130 ? 48.030 5.354 62.528 1.00 13.84 623 ILE A C 1
ATOM 1032 O O . ILE A 1 130 ? 48.652 5.990 61.662 1.00 15.15 623 ILE A O 1
ATOM 1037 N N . LEU A 1 131 ? 48.203 5.527 63.848 1.00 13.20 624 LEU A N 1
ATOM 1038 C CA . LEU A 1 131 ? 49.334 6.199 64.437 1.00 12.38 624 LEU A CA 1
ATOM 1039 C C . LEU A 1 131 ? 50.236 5.124 65.023 1.00 12.52 624 LEU A C 1
ATOM 1040 O O . LEU A 1 131 ? 49.856 4.446 65.982 1.00 13.80 624 LEU A O 1
ATOM 1045 N N . LEU A 1 132 ? 51.430 4.954 64.461 1.00 12.86 625 LEU A N 1
ATOM 1046 C CA . LEU A 1 132 ? 52.377 3.913 64.860 1.00 11.56 625 LEU A CA 1
ATOM 1047 C C . LEU A 1 132 ? 53.562 4.648 65.440 1.00 13.13 625 LEU A C 1
ATOM 1048 O O . LEU A 1 132 ? 54.191 5.469 64.747 1.00 14.45 625 LEU A O 1
ATOM 1053 N N . PHE A 1 133 ? 53.832 4.425 66.727 1.00 12.86 626 PHE A N 1
ATOM 1054 C CA . PHE A 1 133 ? 54.790 5.289 67.427 1.00 12.81 626 PHE A CA 1
ATOM 1055 C C . PHE A 1 133 ? 55.864 4.525 68.165 1.00 12.71 626 PHE A C 1
ATOM 1056 O O . PHE A 1 133 ? 55.693 3.351 68.485 1.00 13.53 626 PHE A O 1
ATOM 1064 N N . THR A 1 134 ? 56.995 5.195 68.383 1.00 15.07 627 THR A N 1
ATOM 1065 C CA . THR A 1 134 ? 58.196 4.571 68.924 1.00 14.94 627 THR A CA 1
ATOM 1066 C C . THR A 1 134 ? 58.522 5.079 70.316 1.00 15.53 627 THR A C 1
ATOM 1067 O O . THR A 1 134 ? 58.045 6.131 70.749 1.00 14.69 627 THR A O 1
ATOM 1071 N N A LYS A 1 135 ? 59.331 4.298 71.021 0.47 15.79 628 LYS A N 1
ATOM 1072 N N B LYS A 1 135 ? 59.367 4.341 71.023 0.53 14.95 628 LYS A N 1
ATOM 1073 C CA A LYS A 1 135 ? 59.761 4.640 72.364 0.47 16.70 628 LYS A CA 1
ATOM 1074 C CA B LYS A 1 135 ? 59.832 4.766 72.334 0.53 16.13 628 LYS A CA 1
ATOM 1075 C C A LYS A 1 135 ? 60.402 6.011 72.414 0.47 16.61 628 LYS A C 1
ATOM 1076 C C B LYS A 1 135 ? 60.472 6.150 72.275 0.53 16.10 628 LYS A C 1
ATOM 1077 O O A LYS A 1 135 ? 60.201 6.739 73.378 0.47 16.22 628 LYS A O 1
ATOM 1078 O O B LYS A 1 135 ? 60.222 6.990 73.138 0.53 15.55 628 LYS A O 1
ATOM 1089 N N A LYS A 1 136 ? 61.174 6.365 71.388 0.47 17.28 629 LYS A N 1
ATOM 1090 N N B LYS A 1 136 ? 61.276 6.409 71.254 0.53 17.03 629 LYS A N 1
ATOM 1091 C CA A LYS A 1 136 ? 61.870 7.653 71.390 0.47 16.77 629 LYS A CA 1
ATOM 1092 C CA B LYS A 1 136 ? 61.953 7.702 71.199 0.53 18.06 629 LYS A CA 1
ATOM 1093 C C A LYS A 1 136 ? 61.011 8.808 70.892 0.47 18.03 629 LYS A C 1
ATOM 1094 C C B LYS A 1 136 ? 61.083 8.801 70.606 0.53 18.31 629 LYS A C 1
ATOM 1095 O O A LYS A 1 136 ? 61.440 9.955 70.924 0.47 17.09 629 LYS A O 1
ATOM 1096 O O B LYS A 1 136 ? 61.546 9.898 70.332 0.53 19.87 629 LYS A O 1
ATOM 1107 N N . GLY A 1 137 ? 59.801 8.511 70.435 1.00 17.38 630 GLY A N 1
ATOM 1108 C CA . GLY A 1 137 ? 58.839 9.556 70.162 1.00 18.23 630 GLY A CA 1
ATOM 1109 C C . GLY A 1 137 ? 58.497 9.835 68.716 1.00 17.83 630 GLY A C 1
ATOM 1110 O O . GLY A 1 137 ? 57.840 10.839 68.454 1.00 19.88 630 GLY A O 1
ATOM 1111 N N . ARG A 1 138 ? 58.915 8.981 67.780 1.00 16.42 631 ARG A N 1
ATOM 1112 C CA . ARG A 1 138 ? 58.531 9.162 66.376 1.00 18.64 631 ARG A CA 1
ATOM 1113 C C . ARG A 1 138 ? 57.178 8.545 66.108 1.00 18.91 631 ARG A C 1
ATOM 1114 O O . ARG A 1 138 ? 56.837 7.522 66.709 1.00 17.80 631 ARG A O 1
ATOM 1122 N N . VAL A 1 139 ? 56.426 9.170 65.211 1.00 15.52 632 VAL A N 1
ATOM 1123 C CA . VAL A 1 139 ? 55.079 8.694 64.882 1.00 16.15 632 VAL A CA 1
ATOM 1124 C C . VAL A 1 139 ? 54.887 8.677 63.370 1.00 15.24 632 VAL A C 1
ATOM 1125 O O . VAL A 1 139 ? 55.002 9.710 62.714 1.00 17.47 632 VAL A O 1
ATOM 1129 N N . ALA A 1 140 ? 54.584 7.501 62.836 1.00 14.90 633 ALA A N 1
ATOM 1130 C CA . ALA A 1 140 ? 54.141 7.373 61.447 1.00 17.89 633 ALA A CA 1
ATOM 1131 C C . ALA A 1 140 ? 52.615 7.345 61.416 1.00 15.53 633 ALA A C 1
ATOM 1132 O O . ALA A 1 140 ? 51.988 6.646 62.211 1.00 16.57 633 ALA A O 1
ATOM 1134 N N . ARG A 1 141 ? 52.016 8.132 60.515 1.00 16.60 634 ARG A N 1
ATOM 1135 C CA . ARG A 1 141 ? 50.573 8.238 60.411 1.00 16.42 634 ARG A CA 1
ATOM 1136 C C . ARG A 1 141 ? 50.151 7.911 58.989 1.00 16.89 634 ARG A C 1
ATOM 1137 O O . ARG A 1 141 ? 50.611 8.551 58.050 1.00 19.66 634 ARG A O 1
ATOM 1145 N N . PHE A 1 142 ? 49.298 6.912 58.817 1.00 16.11 635 PHE A N 1
ATOM 1146 C CA . PHE A 1 142 ? 48.933 6.502 57.473 1.00 15.43 635 PHE A CA 1
ATOM 1147 C C . PHE A 1 142 ? 47.571 5.853 57.499 1.00 17.80 635 PHE A C 1
ATOM 1148 O O . PHE A 1 142 ? 47.095 5.429 58.563 1.00 15.83 635 PHE A O 1
ATOM 1156 N N . SER A 1 143 ? 46.921 5.766 56.354 1.00 18.42 636 SER A N 1
ATOM 1157 C CA . SER A 1 143 ? 45.622 5.142 56.273 1.00 17.46 636 SER A CA 1
ATOM 1158 C C . SER A 1 143 ? 45.662 3.703 56.721 1.00 17.21 636 SER A C 1
ATOM 1159 O O . SER A 1 143 ? 46.585 2.929 56.379 1.00 17.77 636 SER A O 1
ATOM 1162 N N . VAL A 1 144 ? 44.613 3.286 57.417 1.00 17.54 637 VAL A N 1
ATOM 1163 C CA . VAL A 1 144 ? 44.426 1.907 57.832 1.00 18.00 637 VAL A CA 1
ATOM 1164 C C . VAL A 1 144 ? 44.345 0.955 56.622 1.00 17.50 637 VAL A C 1
ATOM 1165 O O . VAL A 1 144 ? 44.663 -0.227 56.748 1.00 19.83 637 VAL A O 1
ATOM 1169 N N . ARG A 1 145 ? 43.960 1.469 55.462 1.00 18.33 638 ARG A N 1
ATOM 1170 C CA . ARG A 1 145 ? 43.867 0.654 54.245 1.00 20.24 638 ARG A CA 1
ATOM 1171 C C . ARG A 1 145 ? 45.222 0.239 53.699 1.00 19.31 638 ARG A C 1
ATOM 1172 O O . ARG A 1 145 ? 45.300 -0.634 52.837 1.00 21.60 638 ARG A O 1
ATOM 1180 N N . GLU A 1 146 ? 46.296 0.842 54.175 1.00 19.11 639 GLU A N 1
ATOM 1181 C CA . GLU A 1 146 ? 47.624 0.441 53.740 1.00 21.22 639 GLU A CA 1
ATOM 1182 C C . GLU A 1 146 ? 48.104 -0.858 54.370 1.00 19.49 639 GLU A C 1
ATOM 1183 O O . GLU A 1 146 ? 49.182 -1.348 54.021 1.00 22.79 639 GLU A O 1
ATOM 1189 N N . VAL A 1 147 ? 47.323 -1.432 55.279 1.00 17.56 640 VAL A N 1
ATOM 1190 C CA . VAL A 1 147 ? 47.660 -2.710 55.892 1.00 16.36 640 VAL A CA 1
ATOM 1191 C C . VAL A 1 147 ? 46.603 -3.697 55.411 1.00 18.91 640 VAL A C 1
ATOM 1192 O O . VAL A 1 147 ? 45.475 -3.677 55.877 1.00 19.59 640 VAL A O 1
ATOM 1196 N N . PRO A 1 148 ? 46.932 -4.551 54.435 1.00 18.64 641 PRO A N 1
ATOM 1197 C CA . PRO A 1 148 ? 45.894 -5.433 53.893 1.00 17.26 641 PRO A CA 1
ATOM 1198 C C . PRO A 1 148 ? 45.505 -6.514 54.879 1.00 17.77 641 PRO A C 1
ATOM 1199 O O . PRO A 1 148 ? 46.360 -6.996 55.583 1.00 18.98 641 PRO A O 1
ATOM 1203 N N . PRO A 1 149 ? 44.238 -6.945 54.888 1.00 18.13 642 PRO A N 1
ATOM 1204 C CA . PRO A 1 149 ? 43.915 -8.086 55.749 1.00 17.11 642 PRO A CA 1
ATOM 1205 C C . PRO A 1 149 ? 44.642 -9.359 55.262 1.00 15.61 642 PRO A C 1
ATOM 1206 O O . PRO A 1 149 ? 44.809 -9.594 54.060 1.00 17.13 642 PRO A O 1
ATOM 1210 N N . SER A 1 150 ? 45.044 -10.184 56.213 1.00 15.34 643 SER A N 1
ATOM 1211 C CA . SER A 1 150 ? 45.809 -11.384 55.922 1.00 16.64 643 SER A CA 1
ATOM 1212 C C . SER A 1 150 ? 45.412 -12.520 56.826 1.00 15.13 643 SER A C 1
ATOM 1213 O O . SER A 1 150 ? 44.538 -12.359 57.707 1.00 17.55 643 SER A O 1
ATOM 1216 N N . THR A 1 151 ? 46.074 -13.667 56.650 1.00 16.46 644 THR A N 1
ATOM 1217 C CA . THR A 1 151 ? 45.751 -14.912 57.362 1.00 18.37 644 THR A CA 1
ATOM 1218 C C . THR A 1 151 ? 46.903 -15.218 58.323 1.00 16.16 644 THR A C 1
ATOM 1219 O O . THR A 1 151 ? 47.947 -14.570 58.260 1.00 15.91 644 THR A O 1
ATOM 1223 N N . PRO A 1 152 ? 46.710 -16.178 59.230 1.00 15.86 645 PRO A N 1
ATOM 1224 C CA . PRO A 1 152 ? 47.723 -16.343 60.284 1.00 17.25 645 PRO A CA 1
ATOM 1225 C C . PRO A 1 152 ? 49.209 -16.431 59.898 1.00 15.89 645 PRO A C 1
ATOM 1226 O O . PRO A 1 152 ? 50.055 -15.960 60.673 1.00 16.24 645 PRO A O 1
ATOM 1230 N N . GLY A 1 153 ? 49.537 -17.011 58.750 1.00 16.08 646 GLY A N 1
ATOM 1231 C CA . GLY A 1 153 ? 50.916 -17.230 58.390 1.00 17.62 646 GLY A CA 1
ATOM 1232 C C . GLY A 1 153 ? 51.603 -16.007 57.830 1.00 15.83 646 GLY A C 1
ATOM 1233 O O . GLY A 1 153 ? 52.796 -16.087 57.560 1.00 18.32 646 GLY A O 1
ATOM 1234 N N . ALA A 1 154 ? 50.900 -14.897 57.614 1.00 15.38 647 ALA A N 1
ATOM 1235 C CA . ALA A 1 154 ? 51.533 -13.710 57.015 1.00 15.49 647 ALA A CA 1
ATOM 1236 C C . ALA A 1 154 ? 52.371 -12.932 58.028 1.00 14.43 647 ALA A C 1
ATOM 1237 O O . ALA A 1 154 ? 52.072 -12.915 59.224 1.00 13.80 647 ALA A O 1
ATOM 1239 N N . ARG A 1 155 ? 53.357 -12.230 57.520 1.00 16.70 648 ARG A N 1
ATOM 1240 C CA . ARG A 1 155 ? 54.117 -11.251 58.274 1.00 16.23 648 ARG A CA 1
ATOM 1241 C C . ARG A 1 155 ? 53.461 -9.888 58.471 1.00 19.58 648 ARG A C 1
ATOM 1242 O O . ARG A 1 155 ? 53.721 -9.242 59.455 1.00 18.23 648 ARG A O 1
ATOM 1250 N N A GLY A 1 156 ? 52.616 -9.426 57.547 0.61 24.33 649 GLY A N 1
ATOM 1251 N N B GLY A 1 156 ? 52.697 -9.417 57.501 0.39 23.30 649 GLY A N 1
ATOM 1252 C CA A GLY A 1 156 ? 52.137 -8.037 57.677 0.61 19.00 649 GLY A CA 1
ATOM 1253 C CA B GLY A 1 156 ? 52.318 -8.021 57.602 0.39 23.31 649 GLY A CA 1
ATOM 1254 C C A GLY A 1 156 ? 53.111 -7.135 56.918 0.61 18.74 649 GLY A C 1
ATOM 1255 C C B GLY A 1 156 ? 53.495 -7.111 57.277 0.39 23.34 649 GLY A C 1
ATOM 1256 O O A GLY A 1 156 ? 53.866 -7.664 56.121 0.61 17.67 649 GLY A O 1
ATOM 1257 O O B GLY A 1 156 ? 54.655 -7.541 57.102 0.39 19.32 649 GLY A O 1
ATOM 1258 N N . VAL A 1 157 ? 53.181 -5.825 57.218 1.00 18.65 650 VAL A N 1
ATOM 1259 C CA . VAL A 1 157 ? 53.937 -4.875 56.388 1.00 16.89 650 VAL A CA 1
ATOM 1260 C C . VAL A 1 157 ? 54.705 -3.882 57.237 1.00 15.52 650 VAL A C 1
ATOM 1261 O O . VAL A 1 157 ? 54.360 -3.640 58.391 1.00 16.06 650 VAL A O 1
ATOM 1265 N N . GLN A 1 158 ? 55.717 -3.254 56.673 1.00 17.30 651 GLN A N 1
ATOM 1266 C CA . GLN A 1 158 ? 56.557 -2.317 57.380 1.00 17.84 651 GLN A CA 1
ATOM 1267 C C . GLN A 1 158 ? 55.797 -1.017 57.539 1.00 18.55 651 GLN A C 1
ATOM 1268 O O . GLN A 1 158 ? 55.434 -0.355 56.576 1.00 18.56 651 GLN A O 1
ATOM 1274 N N . GLY A 1 159 ? 55.543 -0.645 58.789 1.00 16.98 652 GLY A N 1
ATOM 1275 C CA . GLY A 1 159 ? 54.785 0.565 59.080 1.00 16.05 652 GLY A CA 1
ATOM 1276 C C . GLY A 1 159 ? 55.635 1.787 59.322 1.00 17.39 652 GLY A C 1
ATOM 1277 O O . GLY A 1 159 ? 55.218 2.886 58.983 1.00 18.19 652 GLY A O 1
ATOM 1278 N N . ILE A 1 160 ? 56.825 1.613 59.907 1.00 19.19 653 ILE A N 1
ATOM 1279 C CA . ILE A 1 160 ? 57.703 2.720 60.246 1.00 19.02 653 ILE A CA 1
ATOM 1280 C C . ILE A 1 160 ? 59.148 2.247 60.062 1.00 20.02 653 ILE A C 1
ATOM 1281 O O . ILE A 1 160 ? 59.464 1.088 60.316 1.00 23.66 653 ILE A O 1
ATOM 1286 N N . LYS A 1 161 ? 59.996 3.152 59.604 1.00 24.57 654 LYS A N 1
ATOM 1287 C CA . LYS A 1 161 ? 61.404 2.857 59.449 1.00 24.96 654 LYS A CA 1
ATOM 1288 C C . LYS A 1 161 ? 62.090 3.359 60.710 1.00 25.71 654 LYS A C 1
ATOM 1289 O O . LYS A 1 161 ? 62.118 4.562 60.961 1.00 27.40 654 LYS A O 1
ATOM 1295 N N . LEU A 1 162 ? 62.621 2.430 61.502 1.00 26.19 655 LEU A N 1
ATOM 1296 C CA . LEU A 1 162 ? 63.228 2.758 62.792 1.00 25.76 655 LEU A CA 1
ATOM 1297 C C . LEU A 1 162 ? 64.665 3.230 62.649 1.00 28.05 655 LEU A C 1
ATOM 1298 O O . LEU A 1 162 ? 65.458 2.682 61.855 1.00 29.82 655 LEU A O 1
ATOM 1303 N N . GLU A 1 163 ? 65.003 4.256 63.422 1.00 28.76 656 GLU A N 1
ATOM 1304 C CA . GLU A 1 163 ? 66.393 4.667 63.589 1.00 37.07 656 GLU A CA 1
ATOM 1305 C C . GLU A 1 163 ? 67.057 3.658 64.513 1.00 31.30 656 GLU A C 1
ATOM 1306 O O . GLU A 1 163 ? 66.366 2.942 65.257 1.00 32.68 656 GLU A O 1
ATOM 1312 N N . LYS A 1 164 ? 68.384 3.597 64.456 1.00 39.85 657 LYS A N 1
ATOM 1313 C CA . LYS A 1 164 ? 69.133 2.703 65.322 1.00 42.61 657 LYS A CA 1
ATOM 1314 C C . LYS A 1 164 ? 68.755 2.960 66.783 1.00 39.74 657 LYS A C 1
ATOM 1315 O O . LYS A 1 164 ? 68.549 4.104 67.201 1.00 46.43 657 LYS A O 1
ATOM 1321 N N . ASN A 1 165 ? 68.660 1.882 67.549 1.00 38.82 658 ASN A N 1
ATOM 1322 C CA . ASN A 1 165 ? 68.354 1.955 68.980 1.00 36.07 658 ASN A CA 1
ATOM 1323 C C . ASN A 1 165 ? 66.937 2.413 69.330 1.00 30.62 658 ASN A C 1
ATOM 1324 O O . ASN A 1 165 ? 66.618 2.594 70.510 1.00 35.67 658 ASN A O 1
ATOM 1329 N N . ASP A 1 166 ? 66.082 2.593 68.334 1.00 26.35 659 ASP A N 1
ATOM 1330 C CA . ASP A 1 166 ? 64.678 2.874 68.640 1.00 22.69 659 ASP A CA 1
ATOM 1331 C C . ASP A 1 166 ? 63.878 1.600 68.440 1.00 22.51 659 ASP A C 1
ATOM 1332 O O . ASP A 1 166 ? 64.349 0.659 67.794 1.00 26.58 659 ASP A O 1
ATOM 1337 N N . GLU A 1 167 ? 62.693 1.548 69.017 1.00 21.62 660 GLU A N 1
ATOM 1338 C CA . GLU A 1 167 ? 61.790 0.450 68.771 1.00 22.71 660 GLU A CA 1
ATOM 1339 C C . GLU A 1 167 ? 60.355 0.929 68.874 1.00 17.64 660 GLU A C 1
ATOM 1340 O O . GLU A 1 167 ? 60.059 1.931 69.515 1.00 15.83 660 GLU A O 1
ATOM 1346 N N . THR A 1 168 ? 59.454 0.211 68.236 1.00 15.57 661 THR A N 1
ATOM 1347 C CA . THR A 1 168 ? 58.053 0.563 68.247 1.00 14.90 661 THR A CA 1
ATOM 1348 C C . THR A 1 168 ? 57.510 0.336 69.649 1.00 14.17 661 THR A C 1
ATOM 1349 O O . THR A 1 168 ? 57.808 -0.680 70.281 1.00 15.94 661 THR A O 1
ATOM 1353 N N . SER A 1 169 ? 56.700 1.282 70.127 1.00 13.20 662 SER A N 1
ATOM 1354 C CA A SER A 1 169 ? 56.058 1.257 71.444 0.53 13.01 662 SER A CA 1
ATOM 1355 C CA B SER A 1 169 ? 56.073 1.123 71.440 0.47 13.80 662 SER A CA 1
ATOM 1356 C C . SER A 1 169 ? 54.567 0.900 71.367 1.00 14.37 662 SER A C 1
ATOM 1357 O O . SER A 1 169 ? 54.020 0.276 72.282 1.00 15.61 662 SER A O 1
ATOM 1362 N N . GLY A 1 170 ? 53.874 1.344 70.308 1.00 12.30 663 GLY A N 1
ATOM 1363 C CA . GLY A 1 170 ? 52.454 1.069 70.237 1.00 12.92 663 GLY A CA 1
ATOM 1364 C C . GLY A 1 170 ? 51.799 1.652 69.018 1.00 11.70 663 GLY A C 1
ATOM 1365 O O . GLY A 1 170 ? 52.439 2.298 68.198 1.00 13.94 663 GLY A O 1
ATOM 1366 N N . LEU A 1 171 ? 50.514 1.381 68.918 1.00 11.21 664 LEU A N 1
ATOM 1367 C CA . LEU A 1 171 ? 49.701 1.830 67.790 1.00 11.26 664 LEU A CA 1
ATOM 1368 C C . LEU A 1 171 ? 48.327 2.246 68.285 1.00 10.90 664 LEU A C 1
ATOM 1369 O O . LEU A 1 171 ? 47.762 1.607 69.168 1.00 11.22 664 LEU A O 1
ATOM 1374 N N . ARG A 1 172 ? 47.801 3.310 67.682 1.00 10.38 665 ARG A N 1
ATOM 1375 C CA . ARG A 1 172 ? 46.445 3.771 67.973 1.00 11.10 665 ARG A CA 1
ATOM 1376 C C . ARG A 1 172 ? 45.738 4.106 66.689 1.00 11.74 665 ARG A C 1
ATOM 1377 O O . ARG A 1 172 ? 46.353 4.569 65.717 1.00 14.02 665 ARG A O 1
ATOM 1385 N N . ILE A 1 173 ? 44.433 3.902 66.666 1.00 11.79 666 ILE A N 1
ATOM 1386 C CA . ILE A 1 173 ? 43.560 4.378 65.591 1.00 12.81 666 ILE A CA 1
ATOM 1387 C C . ILE A 1 173 ? 43.119 5.824 65.852 1.00 13.17 666 ILE A C 1
ATOM 1388 O O . ILE A 1 173 ? 42.646 6.152 66.956 1.00 13.90 666 ILE A O 1
ATOM 1393 N N . TRP A 1 174 ? 43.262 6.671 64.858 1.00 12.96 667 TRP A N 1
ATOM 1394 C CA . TRP A 1 174 ? 42.779 8.038 64.890 1.00 14.08 667 TRP A CA 1
ATOM 1395 C C . TRP A 1 174 ? 41.571 8.141 63.974 1.00 15.03 667 TRP A C 1
ATOM 1396 O O . TRP A 1 174 ? 41.626 7.705 62.806 1.00 15.40 667 TRP A O 1
ATOM 1407 N N . ASN A 1 175 ? 40.466 8.635 64.523 1.00 15.50 668 ASN A N 1
ATOM 1408 C CA . ASN A 1 175 ? 39.251 8.825 63.748 1.00 17.26 668 ASN A CA 1
ATOM 1409 C C . ASN A 1 175 ? 38.635 10.196 63.992 1.00 17.38 668 ASN A C 1
ATOM 1410 O O . ASN A 1 175 ? 37.542 10.308 64.548 1.00 20.68 668 ASN A O 1
ATOM 1415 N N . GLY A 1 176 ? 39.337 11.235 63.557 1.00 16.28 669 GLY A N 1
ATOM 1416 C CA . GLY A 1 176 ? 38.780 12.578 63.521 1.00 18.31 669 GLY A CA 1
ATOM 1417 C C . GLY A 1 176 ? 39.069 13.433 64.749 1.00 16.01 669 GLY A C 1
ATOM 1418 O O . GLY A 1 176 ? 38.710 14.610 64.767 1.00 19.34 669 GLY A O 1
ATOM 1419 N N . GLU A 1 177 ? 39.677 12.872 65.790 1.00 16.00 670 GLU A N 1
ATOM 1420 C CA . GLU A 1 177 ? 39.835 13.620 67.044 1.00 16.00 670 GLU A CA 1
ATOM 1421 C C . GLU A 1 177 ? 40.772 14.816 66.889 1.00 15.42 670 GLU A C 1
ATOM 1422 O O . GLU A 1 177 ? 41.831 14.710 66.304 1.00 17.07 670 GLU A O 1
ATOM 1428 N N . PRO A 1 178 ? 40.408 15.981 67.454 1.00 16.78 671 PRO A N 1
ATOM 1429 C CA . PRO A 1 178 ? 41.243 17.171 67.281 1.00 17.13 671 PRO A CA 1
ATOM 1430 C C . PRO A 1 178 ? 42.598 17.086 67.943 1.00 15.88 671 PRO A C 1
ATOM 1431 O O . PRO A 1 178 ? 43.527 17.705 67.451 1.00 18.38 671 PRO A O 1
ATOM 1435 N N . TYR A 1 179 ? 42.706 16.371 69.073 1.00 15.55 672 TYR A N 1
ATOM 1436 C CA . TYR A 1 179 ? 43.934 16.380 69.865 1.00 16.02 672 TYR A CA 1
ATOM 1437 C C . TYR A 1 179 ? 44.466 14.982 70.102 1.00 16.29 672 TYR A C 1
ATOM 1438 O O . TYR A 1 179 ? 43.749 13.994 69.967 1.00 15.16 672 TYR A O 1
ATOM 1447 N N . LEU A 1 180 ? 45.739 14.941 70.473 1.00 14.56 673 LEU A N 1
ATOM 1448 C CA . LEU A 1 180 ? 46.389 13.726 70.934 1.00 13.70 673 LEU A CA 1
ATOM 1449 C C . LEU A 1 180 ? 47.038 14.004 72.286 1.00 13.45 673 LEU A C 1
ATOM 1450 O O . LEU A 1 180 ? 47.698 15.027 72.464 1.00 15.16 673 LEU A O 1
ATOM 1455 N N . LEU A 1 181 ? 46.899 13.072 73.230 1.00 13.62 674 LEU A N 1
ATOM 1456 C CA A LEU A 1 181 ? 47.593 13.138 74.503 0.78 13.43 674 LEU A CA 1
ATOM 1457 C CA B LEU A 1 181 ? 47.600 13.158 74.491 0.22 13.75 674 LEU A CA 1
ATOM 1458 C C . LEU A 1 181 ? 48.850 12.275 74.426 1.00 13.37 674 LEU A C 1
ATOM 1459 O O . LEU A 1 181 ? 48.761 11.033 74.342 1.00 13.74 674 LEU A O 1
ATOM 1468 N N . VAL A 1 182 ? 50.016 12.913 74.447 1.00 13.01 675 VAL A N 1
ATOM 1469 C CA . VAL A 1 182 ? 51.301 12.262 74.549 1.00 12.48 675 VAL A CA 1
ATOM 1470 C C . VAL A 1 182 ? 51.457 11.806 75.988 1.00 12.19 675 VAL A C 1
ATOM 1471 O O . VAL A 1 182 ? 51.396 12.630 76.890 1.00 15.08 675 VAL A O 1
ATOM 1475 N N . ILE A 1 183 ? 51.694 10.520 76.231 1.00 12.68 676 ILE A N 1
ATOM 1476 C CA . ILE A 1 183 ? 51.913 9.998 77.583 1.00 13.19 676 ILE A CA 1
ATOM 1477 C C . ILE A 1 183 ? 53.270 9.314 77.639 1.00 13.49 676 ILE A C 1
ATOM 1478 O O . ILE A 1 183 ? 53.559 8.424 76.817 1.00 13.88 676 ILE A O 1
ATOM 1483 N N A THR A 1 184 ? 54.107 9.749 78.582 0.59 14.40 677 THR A N 1
ATOM 1484 N N B THR A 1 184 ? 54.091 9.681 78.603 0.41 13.12 677 THR A N 1
ATOM 1485 C CA A THR A 1 184 ? 55.435 9.162 78.803 0.59 12.83 677 THR A CA 1
ATOM 1486 C CA B THR A 1 184 ? 55.397 9.061 78.715 0.41 14.36 677 THR A CA 1
ATOM 1487 C C A THR A 1 184 ? 55.454 8.186 79.971 0.59 15.05 677 THR A C 1
ATOM 1488 C C B THR A 1 184 ? 55.515 8.271 80.009 0.41 14.96 677 THR A C 1
ATOM 1489 O O A THR A 1 184 ? 54.550 8.154 80.818 0.59 14.53 677 THR A O 1
ATOM 1490 O O B THR A 1 184 ? 54.707 8.429 80.943 0.41 13.04 677 THR A O 1
ATOM 1497 N N . ALA A 1 185 ? 56.527 7.410 80.046 1.00 14.95 678 ALA A N 1
ATOM 1498 C CA . ALA A 1 185 ? 56.618 6.353 81.032 1.00 14.23 678 ALA A CA 1
ATOM 1499 C C . ALA A 1 185 ? 56.699 6.855 82.465 1.00 16.22 678 ALA A C 1
ATOM 1500 O O . ALA A 1 185 ? 56.250 6.170 83.381 1.00 17.13 678 ALA A O 1
ATOM 1502 N N . LYS A 1 186 ? 57.208 8.056 82.663 1.00 16.04 679 LYS A N 1
ATOM 1503 C CA . LYS A 1 186 ? 57.322 8.592 84.000 1.00 15.50 679 LYS A CA 1
ATOM 1504 C C . LYS A 1 186 ? 56.134 9.468 84.376 1.00 16.25 679 LYS A C 1
ATOM 1505 O O . LYS A 1 186 ? 56.183 10.167 85.374 1.00 19.49 679 LYS A O 1
ATOM 1511 N N . GLY A 1 187 ? 55.047 9.376 83.621 1.00 15.49 680 GLY A N 1
ATOM 1512 C CA . GLY A 1 187 ? 53.836 10.047 84.049 1.00 15.85 680 GLY A CA 1
ATOM 1513 C C . GLY A 1 187 ? 53.655 11.443 83.519 1.00 16.92 680 GLY A C 1
ATOM 1514 O O . GLY A 1 187 ? 52.793 12.184 83.989 1.00 17.76 680 GLY A O 1
ATOM 1515 N N . ARG A 1 188 ? 54.453 11.828 82.544 1.00 16.16 681 ARG A N 1
ATOM 1516 C CA . ARG A 1 188 ? 54.324 13.161 81.958 1.00 17.14 681 ARG A CA 1
ATOM 1517 C C . ARG A 1 188 ? 53.397 13.131 80.754 1.00 14.86 681 ARG A C 1
ATOM 1518 O O . ARG A 1 188 ? 53.349 12.148 80.009 1.00 14.87 681 ARG A O 1
ATOM 1526 N N . VAL A 1 189 ? 52.677 14.221 80.556 1.00 15.31 682 VAL A N 1
ATOM 1527 C CA A VAL A 1 189 ? 51.647 14.311 79.542 0.66 14.57 682 VAL A CA 1
ATOM 1528 C CA B VAL A 1 189 ? 51.699 14.300 79.485 0.34 14.95 682 VAL A CA 1
ATOM 1529 C C . VAL A 1 189 ? 51.670 15.672 78.873 1.00 15.53 682 VAL A C 1
ATOM 1530 O O . VAL A 1 189 ? 51.966 16.693 79.534 1.00 18.95 682 VAL A O 1
ATOM 1537 N N . LYS A 1 190 ? 51.356 15.704 77.593 1.00 14.99 683 LYS A N 1
ATOM 1538 C CA . LYS A 1 190 ? 51.017 16.965 76.935 1.00 14.07 683 LYS A CA 1
ATOM 1539 C C . LYS A 1 190 ? 49.918 16.711 75.910 1.00 13.82 683 LYS A C 1
ATOM 1540 O O . LYS A 1 190 ? 49.714 15.579 75.451 1.00 14.19 683 LYS A O 1
ATOM 1546 N N . LYS A 1 191 ? 49.193 17.761 75.563 1.00 14.80 684 LYS A N 1
ATOM 1547 C CA . LYS A 1 191 ? 48.140 17.720 74.560 1.00 15.48 684 LYS A CA 1
ATOM 1548 C C . LYS A 1 191 ? 48.619 18.462 73.329 1.00 16.58 684 LYS A C 1
ATOM 1549 O O . LYS A 1 191 ? 49.029 19.623 73.454 1.00 18.46 684 LYS A O 1
ATOM 1555 N N . ILE A 1 192 ? 48.562 17.829 72.157 1.00 16.34 685 ILE A N 1
ATOM 1556 C CA . ILE A 1 192 ? 48.938 18.458 70.897 1.00 16.41 685 ILE A CA 1
ATOM 1557 C C . ILE A 1 192 ? 47.801 18.311 69.895 1.00 16.45 685 ILE A C 1
ATOM 1558 O O . ILE A 1 192 ? 46.953 17.427 70.008 1.00 17.62 685 ILE A O 1
ATOM 1563 N N . SER A 1 193 ? 47.782 19.180 68.891 1.00 19.35 686 SER A N 1
ATOM 1564 C CA . SER A 1 193 ? 46.857 19.017 67.788 1.00 18.47 686 SER A CA 1
ATOM 1565 C C . SER A 1 193 ? 47.269 17.813 66.964 1.00 17.28 686 SER A C 1
ATOM 1566 O O . SER A 1 193 ? 48.461 17.581 66.734 1.00 18.41 686 SER A O 1
ATOM 1569 N N . HIS A 1 194 ? 46.297 17.075 66.454 1.00 18.64 687 HIS A N 1
ATOM 1570 C CA . HIS A 1 194 ? 46.601 15.985 65.539 1.00 18.27 687 HIS A CA 1
ATOM 1571 C C . HIS A 1 194 ? 47.323 16.500 64.282 1.00 18.28 687 HIS A C 1
ATOM 1572 O O . HIS A 1 194 ? 48.070 15.751 63.664 1.00 20.09 687 HIS A O 1
ATOM 1579 N N . GLU A 1 195 ? 47.144 17.777 63.946 1.00 19.12 688 GLU A N 1
ATOM 1580 C CA . GLU A 1 195 ? 47.774 18.330 62.745 1.00 22.35 688 GLU A CA 1
ATOM 1581 C C . GLU A 1 195 ? 49.302 18.419 62.853 1.00 21.42 688 GLU A C 1
ATOM 1582 O O . GLU A 1 195 ? 49.982 18.666 61.849 1.00 25.52 688 GLU A O 1
ATOM 1588 N N . GLU A 1 196 ? 49.850 18.217 64.041 1.00 21.51 689 GLU A N 1
ATOM 1589 C CA . GLU A 1 196 ? 51.297 18.172 64.214 1.00 21.25 689 GLU A CA 1
ATOM 1590 C C . GLU A 1 196 ? 51.913 16.983 63.470 1.00 21.81 689 GLU A C 1
ATOM 1591 O O . GLU A 1 196 ? 53.118 16.963 63.225 1.00 22.33 689 GLU A O 1
ATOM 1597 N N . ILE A 1 197 ? 51.098 15.972 63.164 1.00 20.42 690 ILE A N 1
ATOM 1598 C CA . ILE A 1 197 ? 51.595 14.748 62.544 1.00 20.63 690 ILE A CA 1
ATOM 1599 C C . ILE A 1 197 ? 50.985 14.582 61.159 1.00 20.17 690 ILE A C 1
ATOM 1600 O O . ILE A 1 197 ? 49.815 14.248 61.027 1.00 21.66 690 ILE A O 1
ATOM 1605 N N . PRO A 1 198 ? 51.777 14.813 60.104 1.00 22.38 691 PRO A N 1
ATOM 1606 C CA . PRO A 1 198 ? 51.221 14.686 58.757 1.00 23.36 691 PRO A CA 1
ATOM 1607 C C . PRO A 1 198 ? 50.914 13.247 58.407 1.00 20.56 691 PRO A C 1
ATOM 1608 O O . PRO A 1 198 ? 51.645 12.332 58.776 1.00 22.15 691 PRO A O 1
ATOM 1612 N N . LYS A 1 199 ? 49.829 13.044 57.672 1.00 22.95 692 LYS A N 1
ATOM 1613 C CA . LYS A 1 199 ? 49.532 11.739 57.119 1.00 22.11 692 LYS A CA 1
ATOM 1614 C C . LYS A 1 199 ? 50.417 11.474 55.899 1.00 21.66 692 LYS A C 1
ATOM 1615 O O . LYS A 1 199 ? 50.516 12.319 55.017 1.00 25.51 692 LYS A O 1
ATOM 1621 N N . THR A 1 200 ? 51.069 10.317 55.880 1.00 21.11 693 THR A N 1
ATOM 1622 C CA . THR A 1 200 ? 51.912 9.919 54.764 1.00 20.88 693 THR A CA 1
ATOM 1623 C C . THR A 1 200 ? 51.534 8.502 54.346 1.00 22.39 693 THR A C 1
ATOM 1624 O O . THR A 1 200 ? 50.544 7.941 54.805 1.00 22.48 693 THR A O 1
ATOM 1628 N N . ASN A 1 201 ? 52.308 7.902 53.444 1.00 22.50 694 ASN A N 1
ATOM 1629 C CA . ASN A 1 201 ? 52.224 6.465 53.280 1.00 22.89 694 ASN A CA 1
ATOM 1630 C C . ASN A 1 201 ? 52.915 5.764 54.445 1.00 20.55 694 ASN A C 1
ATOM 1631 O O . ASN A 1 201 ? 53.674 6.382 55.192 1.00 21.08 694 ASN A O 1
ATOM 1636 N N . ARG A 1 202 ? 52.689 4.466 54.573 1.00 19.99 695 ARG A N 1
ATOM 1637 C CA A ARG A 1 202 ? 53.411 3.680 55.571 0.60 21.24 695 ARG A CA 1
ATOM 1638 C CA B ARG A 1 202 ? 53.401 3.637 55.543 0.40 20.85 695 ARG A CA 1
ATOM 1639 C C . ARG A 1 202 ? 54.892 3.576 55.210 1.00 20.53 695 ARG A C 1
ATOM 1640 O O . ARG A 1 202 ? 55.297 3.769 54.060 1.00 22.16 695 ARG A O 1
ATOM 1655 N N . GLY A 1 203 ? 55.717 3.295 56.205 1.00 20.72 696 GLY A N 1
ATOM 1656 C CA . GLY A 1 203 ? 57.132 3.036 55.968 1.00 22.65 696 GLY A CA 1
ATOM 1657 C C . GLY A 1 203 ? 58.060 4.218 56.125 1.00 23.46 696 GLY A C 1
ATOM 1658 O O . GLY A 1 203 ? 59.279 4.066 55.956 1.00 29.93 696 GLY A O 1
ATOM 1659 N N . VAL A 1 204 ? 57.520 5.388 56.442 1.00 21.51 697 VAL A N 1
ATOM 1660 C CA . VAL A 1 204 ? 58.325 6.583 56.667 1.00 22.45 697 VAL A CA 1
ATOM 1661 C C . VAL A 1 204 ? 59.026 6.551 58.032 1.00 22.93 697 VAL A C 1
ATOM 1662 O O . VAL A 1 204 ? 58.731 5.701 58.878 1.00 21.95 697 VAL A O 1
ATOM 1666 N N . LYS A 1 205 ? 59.933 7.496 58.257 1.00 26.60 698 LYS A N 1
ATOM 1667 C CA . LYS A 1 205 ? 60.629 7.587 59.538 1.00 23.03 698 LYS A CA 1
ATOM 1668 C C . LYS A 1 205 ? 59.715 8.155 60.633 1.00 26.87 698 LYS A C 1
ATOM 1669 O O . LYS A 1 205 ? 59.875 7.862 61.811 1.00 24.31 698 LYS A O 1
ATOM 1675 N N . GLY A 1 206 ? 58.762 8.981 60.236 1.00 23.67 699 GLY A N 1
ATOM 1676 C CA . GLY A 1 206 ? 57.807 9.513 61.192 1.00 25.72 699 GLY A CA 1
ATOM 1677 C C . GLY A 1 206 ? 58.234 10.838 61.796 1.00 25.81 699 GLY A C 1
ATOM 1678 O O . GLY A 1 206 ? 59.358 11.298 61.630 1.00 27.49 699 GLY A O 1
ATOM 1679 N N . THR A 1 207 ? 57.295 11.450 62.497 1.00 21.85 700 THR A N 1
ATOM 1680 C CA . THR A 1 207 ? 57.442 12.778 63.075 1.00 20.47 700 THR A CA 1
ATOM 1681 C C . THR A 1 207 ? 57.742 12.672 64.569 1.00 19.77 700 THR A C 1
ATOM 1682 O O . THR A 1 207 ? 57.077 11.925 65.278 1.00 19.57 700 THR A O 1
ATOM 1686 N N . GLU A 1 208 ? 58.744 13.421 65.028 1.00 21.69 701 GLU A N 1
ATOM 1687 C CA A GLU A 1 208 ? 59.096 13.475 66.442 0.52 23.42 701 GLU A CA 1
ATOM 1688 C CA B GLU A 1 208 ? 59.095 13.478 66.458 0.48 23.39 701 GLU A CA 1
ATOM 1689 C C . GLU A 1 208 ? 58.083 14.312 67.208 1.00 20.41 701 GLU A C 1
ATOM 1690 O O . GLU A 1 208 ? 57.862 15.462 66.885 1.00 21.99 701 GLU A O 1
ATOM 1701 N N . VAL A 1 209 ? 57.472 13.728 68.228 1.00 18.24 702 VAL A N 1
ATOM 1702 C CA . VAL A 1 209 ? 56.488 14.461 69.005 1.00 19.06 702 VAL A CA 1
ATOM 1703 C C . VAL A 1 209 ? 56.754 14.494 70.491 1.00 19.97 702 VAL A C 1
ATOM 1704 O O . VAL A 1 209 ? 56.207 15.354 71.159 1.00 22.98 702 VAL A O 1
ATOM 1708 N N . SER A 1 210 ? 57.544 13.596 71.057 1.00 18.28 703 SER A N 1
ATOM 1709 C CA . SER A 1 210 ? 57.458 13.387 72.505 1.00 18.05 703 SER A CA 1
ATOM 1710 C C . SER A 1 210 ? 58.012 14.577 73.302 1.00 20.47 703 SER A C 1
ATOM 1711 O O . SER A 1 210 ? 57.479 14.901 74.366 1.00 21.04 703 SER A O 1
ATOM 1714 N N . GLY A 1 211 ? 59.049 15.241 72.808 1.00 21.19 704 GLY A N 1
ATOM 1715 C CA . GLY A 1 211 ? 59.640 16.382 73.490 1.00 23.30 704 GLY A CA 1
ATOM 1716 C C . GLY A 1 211 ? 60.469 15.992 74.709 1.00 21.39 704 GLY A C 1
ATOM 1717 O O . GLY A 1 211 ? 60.795 16.847 75.521 1.00 25.72 704 GLY A O 1
ATOM 1718 N N . THR A 1 212 ? 60.829 14.719 74.836 1.00 22.47 705 THR A N 1
ATOM 1719 C CA . THR A 1 212 ? 61.550 14.240 76.014 1.00 23.72 705 THR A CA 1
ATOM 1720 C C . THR A 1 212 ? 62.298 12.968 75.657 1.00 25.62 705 THR A C 1
ATOM 1721 O O . THR A 1 212 ? 61.934 12.274 74.709 1.00 25.14 705 THR A O 1
ATOM 1725 N N . LYS A 1 213 ? 63.341 12.660 76.424 1.00 22.52 706 LYS A N 1
ATOM 1726 C CA . LYS A 1 213 ? 64.019 11.371 76.307 1.00 23.90 706 LYS A CA 1
ATOM 1727 C C . LYS A 1 213 ? 63.268 10.270 77.050 1.00 24.10 706 LYS A C 1
ATOM 1728 O O . LYS A 1 213 ? 63.567 9.091 76.886 1.00 26.84 706 LYS A O 1
ATOM 1734 N N . ASP A 1 214 ? 62.330 10.643 77.908 1.00 23.27 707 ASP A N 1
ATOM 1735 C CA A ASP A 1 214 ? 61.462 9.671 78.564 0.57 22.07 707 ASP A CA 1
ATOM 1736 C CA B ASP A 1 214 ? 61.482 9.650 78.560 0.43 22.01 707 ASP A CA 1
ATOM 1737 C C . ASP A 1 214 ? 60.687 8.893 77.494 1.00 21.10 707 ASP A C 1
ATOM 1738 O O . ASP A 1 214 ? 60.260 9.472 76.497 1.00 22.86 707 ASP A O 1
ATOM 1747 N N . THR A 1 215 ? 60.508 7.599 77.711 1.00 17.31 708 THR A N 1
ATOM 1748 C CA . THR A 1 215 ? 59.864 6.727 76.735 1.00 16.93 708 THR A CA 1
ATOM 1749 C C . THR A 1 215 ? 58.419 7.148 76.468 1.00 15.21 708 THR A C 1
ATOM 1750 O O . THR A 1 215 ? 57.650 7.378 77.406 1.00 16.01 708 THR A O 1
ATOM 1754 N N . LEU A 1 216 ? 58.053 7.242 75.198 1.00 14.25 709 LEU A N 1
ATOM 1755 C CA . LEU A 1 216 ? 56.658 7.436 74.785 1.00 14.18 709 LEU A CA 1
ATOM 1756 C C . LEU A 1 216 ? 55.908 6.131 74.903 1.00 13.64 709 LEU A C 1
ATOM 1757 O O . LEU A 1 216 ? 56.236 5.166 74.215 1.00 15.22 709 LEU A O 1
ATOM 1762 N N . VAL A 1 217 ? 54.919 6.084 75.779 1.00 13.21 710 VAL A N 1
ATOM 1763 C CA A VAL A 1 217 ? 54.156 4.863 75.955 0.67 13.53 710 VAL A CA 1
ATOM 1764 C CA B VAL A 1 217 ? 54.122 4.895 76.040 0.33 13.86 710 VAL A CA 1
ATOM 1765 C C . VAL A 1 217 ? 52.790 4.908 75.293 1.00 12.22 710 VAL A C 1
ATOM 1766 O O . VAL A 1 217 ? 52.266 3.862 74.943 1.00 13.55 710 VAL A O 1
ATOM 1773 N N . ASP A 1 218 ? 52.192 6.076 75.083 1.00 12.08 711 ASP A N 1
ATOM 1774 C CA . ASP A 1 218 ? 50.949 6.110 74.349 1.00 12.98 711 ASP A CA 1
ATOM 1775 C C . ASP A 1 218 ? 50.674 7.484 73.769 1.00 11.18 711 ASP A C 1
ATOM 1776 O O . ASP A 1 218 ? 51.340 8.468 74.099 1.00 13.21 711 ASP A O 1
ATOM 1781 N N . LEU A 1 219 ? 49.715 7.493 72.856 1.00 12.16 712 LEU A N 1
ATOM 1782 C CA A LEU A 1 219 ? 49.315 8.665 72.108 0.77 11.28 712 LEU A CA 1
ATOM 1783 C CA B LEU A 1 219 ? 49.292 8.671 72.091 0.23 12.12 712 LEU A CA 1
ATOM 1784 C C . LEU A 1 219 ? 47.797 8.584 71.959 1.00 11.86 712 LEU A C 1
ATOM 1785 O O . LEU A 1 219 ? 47.284 7.923 71.036 1.00 13.74 712 LEU A O 1
ATOM 1794 N N . ILE A 1 220 ? 47.090 9.216 72.885 1.00 11.76 713 ILE A N 1
ATOM 1795 C CA . ILE A 1 220 ? 45.656 9.009 73.026 1.00 11.41 713 ILE A CA 1
ATOM 1796 C C . ILE A 1 220 ? 44.831 10.050 72.280 1.00 12.12 713 ILE A C 1
ATOM 1797 O O . ILE A 1 220 ? 44.871 11.211 72.631 1.00 12.61 713 ILE A O 1
ATOM 1802 N N . PRO A 1 221 ? 44.066 9.661 71.263 1.00 11.51 714 PRO A N 1
ATOM 1803 C CA . PRO A 1 221 ? 43.187 10.656 70.626 1.00 12.21 714 PRO A CA 1
ATOM 1804 C C . PRO A 1 221 ? 42.128 11.130 71.606 1.00 12.66 714 PRO A C 1
ATOM 1805 O O . PRO A 1 221 ? 41.578 10.358 72.378 1.00 13.58 714 PRO A O 1
ATOM 1809 N N . ILE A 1 222 ? 41.831 12.421 71.548 1.00 13.70 715 ILE A N 1
ATOM 1810 C CA . ILE A 1 222 ? 40.812 13.002 72.417 1.00 14.13 715 ILE A CA 1
ATOM 1811 C C . ILE A 1 222 ? 40.053 14.081 71.667 1.00 13.50 715 ILE A C 1
ATOM 1812 O O . ILE A 1 222 ? 40.641 14.914 70.993 1.00 15.51 715 ILE A O 1
ATOM 1817 N N . LYS A 1 223 ? 38.727 14.075 71.817 1.00 16.27 716 LYS A N 1
ATOM 1818 C CA . LYS A 1 223 ? 37.901 15.167 71.309 1.00 15.50 716 LYS A CA 1
ATOM 1819 C C . LYS A 1 223 ? 37.422 16.100 72.429 1.00 17.26 716 LYS A C 1
ATOM 1820 O O . LYS A 1 223 ? 37.675 17.303 72.380 1.00 32.73 716 LYS A O 1
ATOM 1826 N N . GLU A 1 224 ? 36.749 15.553 73.443 1.00 15.40 717 GLU A N 1
ATOM 1827 C CA . GLU A 1 224 ? 36.434 16.325 74.643 1.00 16.23 717 GLU A CA 1
ATOM 1828 C C . GLU A 1 224 ? 36.983 15.676 75.894 1.00 16.93 717 GLU A C 1
ATOM 1829 O O . GLU A 1 224 ? 37.620 16.346 76.687 1.00 18.00 717 GLU A O 1
ATOM 1835 N N . GLU A 1 225 ? 36.746 14.382 76.091 1.00 16.35 718 GLU A N 1
ATOM 1836 C CA . GLU A 1 225 ? 37.078 13.762 77.363 1.00 16.22 718 GLU A CA 1
ATOM 1837 C C . GLU A 1 225 ? 37.335 12.279 77.189 1.00 16.41 718 GLU A C 1
ATOM 1838 O O . GLU A 1 225 ? 36.615 11.596 76.470 1.00 17.29 718 GLU A O 1
ATOM 1844 N N A VAL A 1 226 ? 38.412 11.784 77.806 0.78 13.31 719 VAL A N 1
ATOM 1845 N N B VAL A 1 226 ? 38.349 11.775 77.880 0.22 13.69 719 VAL A N 1
ATOM 1846 C CA A VAL A 1 226 ? 38.661 10.349 77.873 0.78 13.03 719 VAL A CA 1
ATOM 1847 C CA B VAL A 1 226 ? 38.642 10.351 77.863 0.22 13.07 719 VAL A CA 1
ATOM 1848 C C A VAL A 1 226 ? 38.679 9.896 79.324 0.78 12.81 719 VAL A C 1
ATOM 1849 C C B VAL A 1 226 ? 38.845 9.858 79.275 0.22 12.53 719 VAL A C 1
ATOM 1850 O O A VAL A 1 226 ? 38.902 10.684 80.251 0.78 14.09 719 VAL A O 1
ATOM 1851 O O B VAL A 1 226 ? 39.310 10.613 80.132 0.22 13.52 719 VAL A O 1
ATOM 1858 N N . GLU A 1 227 ? 38.492 8.595 79.521 1.00 12.32 720 GLU A N 1
ATOM 1859 C CA . GLU A 1 227 ? 38.746 7.964 80.804 1.00 12.39 720 GLU A CA 1
ATOM 1860 C C . GLU A 1 227 ? 39.689 6.795 80.527 1.00 12.29 720 GLU A C 1
ATOM 1861 O O . GLU A 1 227 ? 39.448 6.036 79.585 1.00 11.81 720 GLU A O 1
ATOM 1867 N N . LEU A 1 228 ? 40.746 6.694 81.324 1.00 10.36 721 LEU A N 1
ATOM 1868 C CA . LEU A 1 228 ? 41.887 5.802 81.051 1.00 9.26 721 LEU A CA 1
ATOM 1869 C C . LEU A 1 228 ? 42.152 4.921 82.227 1.00 9.78 721 LEU A C 1
ATOM 1870 O O . LEU A 1 228 ? 42.149 5.399 83.379 1.00 10.49 721 LEU A O 1
ATOM 1875 N N . LEU A 1 229 ? 42.420 3.650 81.981 1.00 9.52 722 LEU A N 1
ATOM 1876 C CA . LEU A 1 229 ? 43.037 2.753 82.929 1.00 9.86 722 LEU A CA 1
ATOM 1877 C C . LEU A 1 229 ? 44.513 2.715 82.642 1.00 9.84 722 LEU A C 1
ATOM 1878 O O . LEU A 1 229 ? 44.913 2.460 81.470 1.00 10.47 722 LEU A O 1
ATOM 1883 N N . ILE A 1 230 ? 45.354 2.993 83.621 1.00 10.10 723 ILE A N 1
ATOM 1884 C CA . ILE A 1 230 ? 46.793 3.101 83.459 1.00 9.90 723 ILE A CA 1
ATOM 1885 C C . ILE A 1 230 ? 47.445 2.090 84.343 1.00 9.95 723 ILE A C 1
ATOM 1886 O O . ILE A 1 230 ? 47.126 1.991 85.545 1.00 10.54 723 ILE A O 1
ATOM 1891 N N . THR A 1 231 ? 48.364 1.292 83.808 1.00 10.25 724 THR A N 1
ATOM 1892 C CA . THR A 1 231 ? 49.032 0.254 84.584 1.00 10.87 724 THR A CA 1
ATOM 1893 C C . THR A 1 231 ? 50.503 0.459 84.579 1.00 11.12 724 THR A C 1
ATOM 1894 O O . THR A 1 231 ? 51.057 1.062 83.674 1.00 11.45 724 THR A O 1
ATOM 1898 N N . THR A 1 232 ? 51.136 -0.023 85.645 1.00 11.49 725 THR A N 1
ATOM 1899 C CA . THR A 1 232 ? 52.530 0.262 85.876 1.00 12.75 725 THR A CA 1
ATOM 1900 C C . THR A 1 232 ? 53.385 -0.989 86.149 1.00 12.62 725 THR A C 1
ATOM 1901 O O . THR A 1 232 ? 52.913 -2.054 86.516 1.00 14.51 725 THR A O 1
ATOM 1905 N N . LYS A 1 233 ? 54.674 -0.775 86.010 1.00 14.83 726 LYS A N 1
ATOM 1906 C CA . LYS A 1 233 ? 55.680 -1.827 86.203 1.00 17.26 726 LYS A CA 1
ATOM 1907 C C . LYS A 1 233 ? 55.644 -2.374 87.612 1.00 17.01 726 LYS A C 1
ATOM 1908 O O . LYS A 1 233 ? 55.833 -3.570 87.776 1.00 19.91 726 LYS A O 1
ATOM 1914 N N . ASN A 1 234 ? 55.335 -1.557 88.606 1.00 17.39 727 ASN A N 1
ATOM 1915 C CA . ASN A 1 234 ? 55.369 -2.013 89.993 1.00 18.18 727 ASN A CA 1
ATOM 1916 C C . ASN A 1 234 ? 54.028 -2.496 90.505 1.00 18.35 727 ASN A C 1
ATOM 1917 O O . ASN A 1 234 ? 53.873 -2.764 91.690 1.00 23.27 727 ASN A O 1
ATOM 1922 N N . GLY A 1 235 ? 53.064 -2.651 89.599 1.00 15.46 728 GLY A N 1
ATOM 1923 C CA . GLY A 1 235 ? 51.847 -3.361 89.914 1.00 16.54 728 GLY A CA 1
ATOM 1924 C C . GLY A 1 235 ? 50.619 -2.509 90.137 1.00 14.15 728 GLY A C 1
ATOM 1925 O O . GLY A 1 235 ? 49.568 -3.016 90.527 1.00 15.01 728 GLY A O 1
ATOM 1926 N N . LYS A 1 236 ? 50.691 -1.211 89.840 1.00 12.81 729 LYS A N 1
ATOM 1927 C CA . LYS A 1 236 ? 49.507 -0.374 90.006 1.00 13.21 729 LYS A CA 1
ATOM 1928 C C . LYS A 1 236 ? 48.603 -0.505 88.814 1.00 12.51 729 LYS A C 1
ATOM 1929 O O . LYS A 1 236 ? 49.025 -0.808 87.680 1.00 12.00 729 LYS A O 1
ATOM 1935 N N . ALA A 1 237 ? 47.335 -0.235 89.048 1.00 13.04 730 ALA A N 1
ATOM 1936 C CA . ALA A 1 237 ? 46.376 -0.040 87.992 1.00 11.85 730 ALA A CA 1
ATOM 1937 C C . ALA A 1 237 ? 45.419 1.020 88.492 1.00 13.61 730 ALA A C 1
ATOM 1938 O O . ALA A 1 237 ? 44.795 0.823 89.573 1.00 19.64 730 ALA A O 1
ATOM 1940 N N . PHE A 1 238 ? 45.401 2.178 87.851 1.00 9.91 731 PHE A N 1
ATOM 1941 C CA . PHE A 1 238 ? 44.604 3.291 88.337 1.00 10.53 731 PHE A CA 1
ATOM 1942 C C . PHE A 1 238 ? 43.838 3.927 87.222 1.00 9.65 731 PHE A C 1
ATOM 1943 O O . PHE A 1 238 ? 44.136 3.714 86.030 1.00 10.33 731 PHE A O 1
ATOM 1951 N N . TYR A 1 239 ? 42.853 4.728 87.556 1.00 9.75 732 TYR A N 1
ATOM 1952 C CA . TYR A 1 239 ? 41.910 5.244 86.603 1.00 11.10 732 TYR A CA 1
ATOM 1953 C C . TYR A 1 239 ? 41.909 6.755 86.594 1.00 11.09 732 TYR A C 1
ATOM 1954 O O . TYR A 1 239 ? 41.895 7.362 87.683 1.00 12.28 732 TYR A O 1
ATOM 1963 N N . ASP A 1 240 ? 41.901 7.393 85.449 1.00 10.76 733 ASP A N 1
ATOM 1964 C CA A ASP A 1 240 ? 41.874 8.842 85.402 0.56 11.49 733 ASP A CA 1
ATOM 1965 C CA B ASP A 1 240 ? 41.985 8.825 85.347 0.44 11.83 733 ASP A CA 1
ATOM 1966 C C . ASP A 1 240 ? 40.967 9.333 84.318 1.00 11.91 733 ASP A C 1
ATOM 1967 O O . ASP A 1 240 ? 40.763 8.709 83.292 1.00 14.51 733 ASP A O 1
ATOM 1976 N N . LYS A 1 241 ? 40.378 10.485 84.555 1.00 13.02 734 LYS A N 1
ATOM 1977 C CA . LYS A 1 241 ? 39.450 11.132 83.653 1.00 15.64 734 LYS A CA 1
ATOM 1978 C C . LYS A 1 241 ? 40.105 12.442 83.223 1.00 16.47 734 LYS A C 1
ATOM 1979 O O . LYS A 1 241 ? 40.545 13.252 84.059 1.00 19.45 734 LYS A O 1
ATOM 1985 N N . ILE A 1 242 ? 40.234 12.644 81.929 1.00 14.81 735 ILE A N 1
ATOM 1986 C CA . ILE A 1 242 ? 40.896 13.824 81.412 1.00 15.90 735 ILE A CA 1
ATOM 1987 C C . ILE A 1 242 ? 39.986 14.516 80.420 1.00 15.47 735 ILE A C 1
ATOM 1988 O O . ILE A 1 242 ? 39.638 13.957 79.375 1.00 17.41 735 ILE A O 1
ATOM 1993 N N . ASN A 1 243 ? 39.604 15.752 80.727 1.00 16.72 736 ASN A N 1
ATOM 1994 C CA . ASN A 1 243 ? 38.944 16.617 79.748 1.00 17.12 736 ASN A CA 1
ATOM 1995 C C . ASN A 1 243 ? 40.020 17.423 79.046 1.00 16.68 736 ASN A C 1
ATOM 1996 O O . ASN A 1 243 ? 40.911 17.952 79.705 1.00 21.15 736 ASN A O 1
ATOM 2001 N N . GLN A 1 244 ? 39.950 17.545 77.726 1.00 16.57 737 GLN A N 1
ATOM 2002 C CA . GLN A 1 244 ? 40.990 18.256 76.975 1.00 18.80 737 GLN A CA 1
ATOM 2003 C C . GLN A 1 244 ? 41.192 19.685 77.485 1.00 17.48 737 GLN A C 1
ATOM 2004 O O . GLN A 1 244 ? 42.303 20.210 77.425 1.00 21.10 737 GLN A O 1
ATOM 2010 N N . LYS A 1 245 ? 40.137 20.328 77.992 1.00 20.00 738 LYS A N 1
ATOM 2011 C CA . LYS A 1 245 ? 40.251 21.687 78.523 1.00 21.86 738 LYS A CA 1
ATOM 2012 C C . LYS A 1 245 ? 41.212 21.821 79.691 1.00 23.97 738 LYS A C 1
ATOM 2013 O O . LYS A 1 245 ? 41.705 22.931 79.936 1.00 29.79 738 LYS A O 1
ATOM 2019 N N . ASP A 1 246 ? 41.466 20.738 80.391 1.00 26.62 739 ASP A N 1
ATOM 2020 C CA . ASP A 1 246 ? 42.288 20.843 81.579 1.00 31.74 739 ASP A CA 1
ATOM 2021 C C . ASP A 1 246 ? 43.777 20.654 81.284 1.00 27.82 739 ASP A C 1
ATOM 2022 O O . ASP A 1 246 ? 44.596 20.656 82.194 1.00 28.75 739 ASP A O 1
ATOM 2027 N N . ILE A 1 247 ? 44.127 20.547 80.001 1.00 25.61 740 ILE A N 1
ATOM 2028 C CA . ILE A 1 247 ? 45.518 20.462 79.582 1.00 24.77 740 ILE A CA 1
ATOM 2029 C C . ILE A 1 247 ? 45.773 21.559 78.563 1.00 22.87 740 ILE A C 1
ATOM 2030 O O . ILE A 1 247 ? 45.063 21.655 77.575 1.00 24.53 740 ILE A O 1
ATOM 2035 N N . PRO A 1 248 ? 46.768 22.417 78.792 1.00 22.73 741 PRO A N 1
ATOM 2036 C CA . PRO A 1 248 ? 47.094 23.425 77.787 1.00 23.76 741 PRO A CA 1
ATOM 2037 C C . PRO A 1 248 ? 47.483 22.811 76.454 1.00 21.85 741 PRO A C 1
ATOM 2038 O O . PRO A 1 248 ? 47.934 21.664 76.406 1.00 22.12 741 PRO A O 1
ATOM 2042 N N . LEU A 1 249 ? 47.366 23.427 75.367 1.00 23.01 742 LEU A N 1
ATOM 2043 C CA . LEU A 1 249 ? 47.812 22.999 74.055 1.00 22.52 742 LEU A CA 1
ATOM 2044 C C . LEU A 1 249 ? 49.315 23.221 73.906 1.00 26.38 742 LEU A C 1
ATOM 2045 O O . LEU A 1 249 ? 49.822 24.351 74.041 1.00 28.77 742 LEU A O 1
ATOM 2050 N N . SER A 1 250 ? 49.995 22.131 73.603 1.00 23.20 743 SER A N 1
ATOM 2051 C CA . SER A 1 250 ? 51.426 22.126 73.449 1.00 22.71 743 SER A CA 1
ATOM 2052 C C . SER A 1 250 ? 51.678 21.596 72.060 1.00 27.92 743 SER A C 1
ATOM 2053 O O . SER A 1 250 ? 50.807 20.976 71.450 1.00 48.18 743 SER A O 1
ATOM 2056 N N . THR A 1 251 ? 52.873 21.844 71.559 1.00 22.88 744 THR A N 1
ATOM 2057 C CA . THR A 1 251 ? 53.229 21.418 70.215 1.00 23.29 744 THR A CA 1
ATOM 2058 C C . THR A 1 251 ? 54.089 20.175 70.327 1.00 21.98 744 THR A C 1
ATOM 2059 O O . THR A 1 251 ? 54.426 19.716 71.419 1.00 20.90 744 THR A O 1
ATOM 2063 N N . LYS A 1 252 ? 54.464 19.652 69.178 1.00 20.76 745 LYS A N 1
ATOM 2064 C CA . LYS A 1 252 ? 55.365 18.524 69.122 1.00 20.34 745 LYS A CA 1
ATOM 2065 C C . LYS A 1 252 ? 56.724 18.828 69.792 1.00 20.07 745 LYS A C 1
ATOM 2066 O O . LYS A 1 252 ? 57.414 17.903 70.198 1.00 22.81 745 LYS A O 1
ATOM 2072 N N . LYS A 1 253 ? 57.086 20.097 69.936 1.00 22.93 746 LYS A N 1
ATOM 2073 C CA . LYS A 1 253 ? 58.357 20.497 70.570 1.00 22.18 746 LYS A CA 1
ATOM 2074 C C . LYS A 1 253 ? 58.312 20.622 72.104 1.00 25.05 746 LYS A C 1
ATOM 2075 O O . LYS A 1 253 ? 59.345 20.616 72.787 1.00 24.76 746 LYS A O 1
ATOM 2081 N N . SER A 1 254 ? 57.126 20.787 72.664 1.00 20.86 747 SER A N 1
ATOM 2082 C CA . SER A 1 254 ? 57.018 21.043 74.097 1.00 20.48 747 SER A CA 1
ATOM 2083 C C . SER A 1 254 ? 57.483 19.885 74.985 1.00 19.97 747 SER A C 1
ATOM 2084 O O . SER A 1 254 ? 57.305 18.733 74.624 1.00 19.66 747 SER A O 1
ATOM 2087 N N . ILE A 1 255 ? 58.036 20.180 76.153 1.00 21.54 748 ILE A N 1
ATOM 2088 C CA . ILE A 1 255 ? 58.381 19.155 77.120 1.00 20.93 748 ILE A CA 1
ATOM 2089 C C . ILE A 1 255 ? 57.102 18.790 77.874 1.00 21.27 748 ILE A C 1
ATOM 2090 O O . ILE A 1 255 ? 56.436 19.675 78.441 1.00 23.06 748 ILE A O 1
ATOM 2095 N N . PRO A 1 256 ? 56.738 17.508 77.865 1.00 19.50 749 PRO A N 1
ATOM 2096 C CA . PRO A 1 256 ? 55.572 17.082 78.647 1.00 20.45 749 PRO A CA 1
ATOM 2097 C C . PRO A 1 256 ? 55.769 17.282 80.148 1.00 22.25 749 PRO A C 1
ATOM 2098 O O . PRO A 1 256 ? 56.855 17.046 80.685 1.00 22.14 749 PRO A O 1
ATOM 2102 N N . ARG A 1 257 ? 54.701 17.684 80.820 1.00 19.32 750 ARG A N 1
ATOM 2103 C CA . ARG A 1 257 ? 54.743 17.962 82.250 1.00 22.46 750 ARG A CA 1
ATOM 2104 C C . ARG A 1 257 ? 54.175 16.827 83.085 1.00 19.27 750 ARG A C 1
ATOM 2105 O O . ARG A 1 257 ? 53.295 16.097 82.633 1.00 17.22 750 ARG A O 1
ATOM 2113 N N . THR A 1 258 ? 54.651 16.661 84.311 1.00 20.32 751 THR A N 1
ATOM 2114 C CA B THR A 1 258 ? 54.204 15.548 85.127 0.63 19.46 751 THR A CA 1
ATOM 2115 C CA C THR A 1 258 ? 54.205 15.541 85.134 0.37 20.62 751 THR A CA 1
ATOM 2116 C C . THR A 1 258 ? 52.727 15.711 85.472 1.00 23.34 751 THR A C 1
ATOM 2117 O O . THR A 1 258 ? 52.281 16.772 85.889 1.00 25.29 751 THR A O 1
ATOM 2124 N N . ARG A 1 259 ? 51.967 14.652 85.253 1.00 18.08 752 ARG A N 1
ATOM 2125 C CA . ARG A 1 259 ? 50.575 14.571 85.622 1.00 16.02 752 ARG A CA 1
ATOM 2126 C C . ARG A 1 259 ? 50.447 13.562 86.757 1.00 16.54 752 ARG A C 1
ATOM 2127 O O . ARG A 1 259 ? 49.824 13.848 87.777 1.00 19.19 752 ARG A O 1
ATOM 2135 N N . TRP A 1 260 ? 51.065 12.393 86.623 1.00 15.45 753 TRP A N 1
ATOM 2136 C CA . TRP A 1 260 ? 50.994 11.308 87.607 1.00 16.84 753 TRP A CA 1
ATOM 2137 C C . TRP A 1 260 ? 52.341 11.147 88.278 1.00 19.07 753 TRP A C 1
ATOM 2138 O O . TRP A 1 260 ? 53.343 10.865 87.612 1.00 19.75 753 TRP A O 1
ATOM 2149 N N . LYS A 1 261 ? 52.365 11.328 89.592 1.00 17.84 754 LYS A N 1
ATOM 2150 C CA . LYS A 1 261 ? 53.580 11.182 90.363 1.00 21.06 754 LYS A CA 1
ATOM 2151 C C . LYS A 1 261 ? 53.772 9.726 90.732 1.00 20.80 754 LYS A C 1
ATOM 2152 O O . LYS A 1 261 ? 52.991 9.157 91.519 1.00 24.81 754 LYS A O 1
ATOM 2158 N N . LEU A 1 262 ? 54.781 9.128 90.121 1.00 18.71 755 LEU A N 1
ATOM 2159 C CA . LEU A 1 262 ? 55.017 7.692 90.194 1.00 18.87 755 LEU A CA 1
ATOM 2160 C C . LEU A 1 262 ? 56.408 7.285 90.707 1.00 21.58 755 LEU A C 1
ATOM 2161 O O . LEU A 1 262 ? 56.741 6.106 90.708 1.00 25.01 755 LEU A O 1
ATOM 2166 N N . GLU A 1 263 ? 57.221 8.250 91.141 1.00 22.58 756 GLU A N 1
ATOM 2167 C CA . GLU A 1 263 ? 58.524 7.974 91.763 1.00 23.68 756 GLU A CA 1
ATOM 2168 C C . GLU A 1 263 ? 59.312 6.991 90.903 1.00 23.36 756 GLU A C 1
ATOM 2169 O O . GLU A 1 263 ? 59.619 7.314 89.759 1.00 27.01 756 GLU A O 1
ATOM 2175 N N . ASP A 1 264 ? 59.632 5.799 91.408 1.00 24.29 757 ASP A N 1
ATOM 2176 C CA . ASP A 1 264 ? 60.478 4.875 90.645 1.00 24.16 757 ASP A CA 1
ATOM 2177 C C . ASP A 1 264 ? 59.648 3.989 89.734 1.00 24.59 757 ASP A C 1
ATOM 2178 O O . ASP A 1 264 ? 60.178 3.185 88.970 1.00 27.56 757 ASP A O 1
ATOM 2183 N N . ASP A 1 265 ? 58.333 4.147 89.791 1.00 20.57 758 ASP A N 1
ATOM 2184 C CA . ASP A 1 265 ? 57.446 3.360 88.950 1.00 18.97 758 ASP A CA 1
ATOM 2185 C C . ASP A 1 265 ? 57.395 3.916 87.514 1.00 18.32 758 ASP A C 1
ATOM 2186 O O . ASP A 1 265 ? 57.815 5.050 87.257 1.00 22.08 758 ASP A O 1
ATOM 2191 N N . GLU A 1 266 ? 56.910 3.098 86.586 1.00 18.28 759 GLU A N 1
ATOM 2192 C CA . GLU A 1 266 ? 56.752 3.526 85.210 1.00 18.84 759 GLU A CA 1
ATOM 2193 C C . GLU A 1 266 ? 55.463 2.962 84.659 1.00 16.46 759 GLU A C 1
ATOM 2194 O O . GLU A 1 266 ? 55.072 1.844 84.971 1.00 17.95 759 GLU A O 1
ATOM 2200 N N . ILE A 1 267 ? 54.816 3.744 83.804 1.00 16.80 760 ILE A N 1
ATOM 2201 C CA . ILE A 1 267 ? 53.639 3.294 83.066 1.00 14.66 760 ILE A CA 1
ATOM 2202 C C . ILE A 1 267 ? 54.017 2.309 81.996 1.00 14.82 760 ILE A C 1
ATOM 2203 O O . ILE A 1 267 ? 54.967 2.563 81.224 1.00 17.14 760 ILE A O 1
ATOM 2208 N N . ILE A 1 268 ? 53.308 1.194 81.907 1.00 13.53 761 ILE A N 1
ATOM 2209 C CA . ILE A 1 268 ? 53.529 0.241 80.832 1.00 16.83 761 ILE A CA 1
ATOM 2210 C C . ILE A 1 268 ? 52.367 0.143 79.875 1.00 16.35 761 ILE A C 1
ATOM 2211 O O . ILE A 1 268 ? 52.599 -0.084 78.708 1.00 17.70 761 ILE A O 1
ATOM 2216 N N . LYS A 1 269 ? 51.114 0.312 80.318 1.00 13.45 762 LYS A N 1
ATOM 2217 C CA A LYS A 1 269 ? 49.948 0.276 79.421 0.68 13.80 762 LYS A CA 1
ATOM 2218 C CA B LYS A 1 269 ? 49.953 0.268 79.435 0.32 14.18 762 LYS A CA 1
ATOM 2219 C C . LYS A 1 269 ? 48.945 1.347 79.787 1.00 11.27 762 LYS A C 1
ATOM 2220 O O . LYS A 1 269 ? 48.801 1.724 80.969 1.00 11.67 762 LYS A O 1
ATOM 2231 N N . VAL A 1 270 ? 48.254 1.824 78.787 1.00 10.39 763 VAL A N 1
ATOM 2232 C CA . VAL A 1 270 ? 47.125 2.726 78.919 1.00 10.29 763 VAL A CA 1
ATOM 2233 C C . VAL A 1 270 ? 45.990 2.113 78.149 1.00 9.86 763 VAL A C 1
ATOM 2234 O O . VAL A 1 270 ? 46.155 1.760 76.955 1.00 11.18 763 VAL A O 1
ATOM 2238 N N . VAL A 1 271 ? 44.833 2.003 78.748 1.00 9.75 764 VAL A N 1
ATOM 2239 C CA . VAL A 1 271 ? 43.665 1.478 78.103 1.00 11.29 764 VAL A CA 1
ATOM 2240 C C . VAL A 1 271 ? 42.580 2.536 78.072 1.00 10.21 764 VAL A C 1
ATOM 2241 O O . VAL A 1 271 ? 42.218 3.078 79.146 1.00 10.86 764 VAL A O 1
ATOM 2245 N N . ILE A 1 272 ? 42.035 2.843 76.895 1.00 10.71 765 ILE A N 1
ATOM 2246 C CA . ILE A 1 272 ? 40.968 3.797 76.759 1.00 12.08 765 ILE A CA 1
ATOM 2247 C C . ILE A 1 272 ? 39.672 3.118 77.140 1.00 13.41 765 ILE A C 1
ATOM 2248 O O . ILE A 1 272 ? 39.235 2.170 76.484 1.00 16.15 765 ILE A O 1
ATOM 2253 N N . LYS A 1 273 ? 39.074 3.563 78.228 1.00 12.03 766 LYS A N 1
ATOM 2254 C CA . LYS A 1 273 ? 37.813 3.010 78.702 1.00 13.29 766 LYS A CA 1
ATOM 2255 C C . LYS A 1 273 ? 36.592 3.817 78.292 1.00 14.99 766 LYS A C 1
ATOM 2256 O O . LYS A 1 273 ? 35.505 3.231 78.194 1.00 18.61 766 LYS A O 1
ATOM 2262 N N . LYS A 1 274 ? 36.748 5.114 78.054 1.00 13.51 767 LYS A N 1
ATOM 2263 C CA A LYS A 1 274 ? 35.671 5.943 77.524 0.50 14.42 767 LYS A CA 1
ATOM 2264 C CA B LYS A 1 274 ? 35.667 5.952 77.532 0.50 14.24 767 LYS A CA 1
ATOM 2265 C C . LYS A 1 274 ? 36.308 7.038 76.704 1.00 15.95 767 LYS A C 1
ATOM 2266 O O . LYS A 1 274 ? 37.379 7.521 77.030 1.00 14.42 767 LYS A O 1
ATOM 2277 N N . SER A 1 275 ? 35.625 7.465 75.640 1.00 15.38 768 SER A N 1
ATOM 2278 C CA . SER A 1 275 ? 36.108 8.544 74.797 1.00 16.31 768 SER A CA 1
ATOM 2279 C C . SER A 1 275 ? 34.928 9.222 74.131 1.00 17.96 768 SER A C 1
ATOM 2280 O O . SER A 1 275 ? 34.200 8.585 73.360 1.00 24.89 768 SER A O 1
ATOM 2283 N N . GLU A 1 276 ? 34.771 10.512 74.392 1.00 18.13 769 GLU A N 1
ATOM 2284 C CA . GLU A 1 276 ? 33.704 11.272 73.749 1.00 23.10 769 GLU A CA 1
ATOM 2285 C C . GLU A 1 276 ? 34.229 12.634 73.334 1.00 23.80 769 GLU A C 1
ATOM 2286 O O . GLU A 1 276 ? 33.558 13.355 72.551 1.00 26.12 769 GLU A O 1
ATOM 2293 N N . GLY B 1 1 ? 22.205 38.169 41.497 1.00 41.20 494 GLY B N 1
ATOM 2294 C CA . GLY B 1 1 ? 23.582 38.599 41.650 1.00 32.92 494 GLY B CA 1
ATOM 2295 C C . GLY B 1 1 ? 24.541 37.420 41.542 1.00 29.06 494 GLY B C 1
ATOM 2296 O O . GLY B 1 1 ? 24.119 36.289 41.307 1.00 32.47 494 GLY B O 1
ATOM 2297 N N . SER B 1 2 ? 25.822 37.685 41.740 1.00 30.82 495 SER B N 1
ATOM 2298 C CA . SER B 1 2 ? 26.838 36.629 41.686 1.00 26.28 495 SER B CA 1
ATOM 2299 C C . SER B 1 2 ? 28.033 36.943 42.576 1.00 27.86 495 SER B C 1
ATOM 2300 O O . SER B 1 2 ? 28.251 38.083 42.996 1.00 29.98 495 SER B O 1
ATOM 2303 N N . ILE B 1 3 ? 28.813 35.905 42.853 1.00 23.80 496 ILE B N 1
ATOM 2304 C CA . ILE B 1 3 ? 30.016 36.038 43.656 1.00 20.49 496 ILE B CA 1
ATOM 2305 C C . ILE B 1 3 ? 31.092 35.067 43.158 1.00 20.61 496 ILE B C 1
ATOM 2306 O O . ILE B 1 3 ? 30.806 33.932 42.796 1.00 21.26 496 ILE B O 1
ATOM 2311 N N . THR B 1 4 ? 32.327 35.538 43.144 1.00 20.72 497 THR B N 1
ATOM 2312 C CA . THR B 1 4 ? 33.453 34.719 42.713 1.00 20.19 497 THR B CA 1
ATOM 2313 C C . THR B 1 4 ? 34.032 33.988 43.908 1.00 17.78 497 THR B C 1
ATOM 2314 O O . THR B 1 4 ? 34.442 34.608 44.901 1.00 19.75 497 THR B O 1
ATOM 2318 N N . VAL B 1 5 ? 33.996 32.664 43.846 1.00 17.73 498 VAL B N 1
ATOM 2319 C CA . VAL B 1 5 ? 34.468 31.803 44.925 1.00 16.41 498 VAL B CA 1
ATOM 2320 C C . VAL B 1 5 ? 35.527 30.848 44.417 1.00 15.74 498 VAL B C 1
ATOM 2321 O O . VAL B 1 5 ? 35.544 30.468 43.237 1.00 15.79 498 VAL B O 1
ATOM 2325 N N . ALA B 1 6 ? 36.439 30.521 45.317 1.00 14.59 499 ALA B N 1
ATOM 2326 C CA . ALA B 1 6 ? 37.342 29.389 45.151 1.00 14.63 499 ALA B CA 1
ATOM 2327 C C . ALA B 1 6 ? 36.726 28.153 45.731 1.00 13.64 499 ALA B C 1
ATOM 2328 O O . ALA B 1 6 ? 36.151 28.201 46.824 1.00 14.08 499 ALA B O 1
ATOM 2330 N N . VAL B 1 7 ? 36.866 27.048 45.019 1.00 13.33 500 VAL B N 1
ATOM 2331 C CA . VAL B 1 7 ? 36.498 25.731 45.489 1.00 11.98 500 VAL B CA 1
ATOM 2332 C C . VAL B 1 7 ? 37.772 24.982 45.758 1.00 11.49 500 VAL B C 1
ATOM 2333 O O . VAL B 1 7 ? 38.605 24.841 44.848 1.00 12.58 500 VAL B O 1
ATOM 2337 N N . LEU B 1 8 ? 37.951 24.468 46.956 1.00 12.62 501 LEU B N 1
ATOM 2338 C CA . LEU B 1 8 ? 39.173 23.786 47.361 1.00 11.15 501 LEU B CA 1
ATOM 2339 C C . LEU B 1 8 ? 39.024 22.279 47.421 1.00 11.44 501 LEU B C 1
ATOM 2340 O O . LEU B 1 8 ? 37.927 21.730 47.485 1.00 12.78 501 LEU B O 1
ATOM 2345 N N . GLN B 1 9 ? 40.156 21.590 47.425 1.00 13.75 502 GLN B N 1
ATOM 2346 C CA . GLN B 1 9 ? 40.167 20.156 47.396 1.00 13.51 502 GLN B CA 1
ATOM 2347 C C . GLN B 1 9 ? 39.527 19.519 48.615 1.00 12.29 502 GLN B C 1
ATOM 2348 O O . GLN B 1 9 ? 39.081 18.381 48.550 1.00 13.56 502 GLN B O 1
ATOM 2354 N N . ASP B 1 10 ? 39.501 20.230 49.741 1.00 13.79 503 ASP B N 1
ATOM 2355 C CA . ASP B 1 10 ? 38.910 19.722 50.985 1.00 14.98 503 ASP B CA 1
ATOM 2356 C C . ASP B 1 10 ? 37.407 20.016 51.079 1.00 14.90 503 ASP B C 1
ATOM 2357 O O . ASP B 1 10 ? 36.803 19.790 52.133 1.00 15.01 503 ASP B O 1
ATOM 2362 N N . GLY B 1 11 ? 36.776 20.527 50.027 1.00 12.55 504 GLY B N 1
ATOM 2363 C CA . GLY B 1 11 ? 35.358 20.823 50.090 1.00 12.71 504 GLY B CA 1
ATOM 2364 C C . GLY B 1 11 ? 35.007 22.232 50.481 1.00 12.25 504 GLY B C 1
ATOM 2365 O O . GLY B 1 11 ? 33.822 22.556 50.534 1.00 13.16 504 GLY B O 1
ATOM 2366 N N . SER B 1 12 ? 35.998 23.039 50.802 1.00 12.60 505 SER B N 1
ATOM 2367 C CA . SER B 1 12 ? 35.752 24.455 51.124 1.00 13.77 505 SER B CA 1
ATOM 2368 C C . SER B 1 12 ? 35.320 25.257 49.911 1.00 12.60 505 SER B C 1
ATOM 2369 O O . SER B 1 12 ? 35.873 25.091 48.798 1.00 13.43 505 SER B O 1
ATOM 2372 N N . ILE B 1 13 ? 34.373 26.160 50.094 1.00 13.26 506 ILE B N 1
ATOM 2373 C CA . ILE B 1 13 ? 33.943 27.101 49.085 1.00 12.59 506 ILE B CA 1
ATOM 2374 C C . ILE B 1 13 ? 34.010 28.464 49.774 1.00 12.26 506 ILE B C 1
ATOM 2375 O O . ILE B 1 13 ? 33.289 28.697 50.771 1.00 13.98 506 ILE B O 1
ATOM 2380 N N . ILE B 1 14 ? 34.855 29.364 49.290 1.00 12.99 507 ILE B N 1
ATOM 2381 C CA A ILE B 1 14 ? 35.008 30.670 49.928 0.62 14.38 507 ILE B CA 1
ATOM 2382 C CA B ILE B 1 14 ? 35.047 30.667 49.932 0.38 14.17 507 ILE B CA 1
ATOM 2383 C C . ILE B 1 14 ? 35.138 31.777 48.914 1.00 14.77 507 ILE B C 1
ATOM 2384 O O . ILE B 1 14 ? 35.640 31.574 47.814 1.00 15.26 507 ILE B O 1
ATOM 2393 N N . PRO B 1 15 ? 34.684 32.982 49.279 1.00 16.08 508 PRO B N 1
ATOM 2394 C CA . PRO B 1 15 ? 34.970 34.141 48.444 1.00 15.29 508 PRO B CA 1
ATOM 2395 C C . PRO B 1 15 ? 36.452 34.142 48.079 1.00 18.37 508 PRO B C 1
ATOM 2396 O O . PRO B 1 15 ? 37.301 33.880 48.927 1.00 18.31 508 PRO B O 1
ATOM 2400 N N . VAL B 1 16 ? 36.757 34.379 46.809 1.00 17.47 509 VAL B N 1
ATOM 2401 C CA . VAL B 1 16 ? 38.127 34.186 46.330 1.00 19.64 509 VAL B CA 1
ATOM 2402 C C . VAL B 1 16 ? 39.174 35.012 47.091 1.00 20.20 509 VAL B C 1
ATOM 2403 O O . VAL B 1 16 ? 40.328 34.599 47.219 1.00 22.58 509 VAL B O 1
ATOM 2407 N N . GLU B 1 17 ? 38.767 36.151 47.615 1.00 22.47 510 GLU B N 1
ATOM 2408 C CA . GLU B 1 17 ? 39.691 37.034 48.326 1.00 27.07 510 GLU B CA 1
ATOM 2409 C C . GLU B 1 17 ? 40.223 36.403 49.612 1.00 27.26 510 GLU B C 1
ATOM 2410 O O . GLU B 1 17 ? 41.237 36.838 50.152 1.00 31.04 510 GLU B O 1
ATOM 2416 N N . GLU B 1 18 ? 39.535 35.379 50.107 1.00 22.87 511 GLU B N 1
ATOM 2417 C CA . GLU B 1 18 ? 39.938 34.687 51.324 1.00 21.38 511 GLU B CA 1
ATOM 2418 C C . GLU B 1 18 ? 40.973 33.573 51.091 1.00 19.44 511 GLU B C 1
ATOM 2419 O O . GLU B 1 18 ? 41.380 32.912 52.037 1.00 21.58 511 GLU B O 1
ATOM 2425 N N . LEU B 1 19 ? 41.379 33.325 49.837 1.00 19.95 512 LEU B N 1
ATOM 2426 C CA . LEU B 1 19 ? 42.353 32.273 49.574 1.00 21.73 512 LEU B CA 1
ATOM 2427 C C . LEU B 1 19 ? 43.627 32.267 50.408 1.00 20.91 512 LEU B C 1
ATOM 2428 O O . LEU B 1 19 ? 44.102 31.216 50.810 1.00 23.05 512 LEU B O 1
ATOM 2433 N N . PRO B 1 20 ? 44.187 33.446 50.720 1.00 24.11 513 PRO B N 1
ATOM 2434 C CA . PRO B 1 20 ? 45.407 33.450 51.532 1.00 26.40 513 PRO B CA 1
ATOM 2435 C C . PRO B 1 20 ? 45.225 32.796 52.906 1.00 26.95 513 PRO B C 1
ATOM 2436 O O . PRO B 1 20 ? 46.221 32.423 53.534 1.00 29.87 513 PRO B O 1
ATOM 2440 N N . LEU B 1 21 ? 43.982 32.673 53.379 1.00 21.65 514 LEU B N 1
ATOM 2441 C CA . LEU B 1 21 ? 43.703 32.113 54.692 1.00 22.46 514 LEU B CA 1
ATOM 2442 C C . LEU B 1 21 ? 43.527 30.606 54.672 1.00 22.01 514 LEU B C 1
ATOM 2443 O O . LEU B 1 21 ? 43.332 30.001 55.714 1.00 23.26 514 LEU B O 1
ATOM 2448 N N . GLU B 1 22 ? 43.558 30.001 53.479 1.00 21.38 515 GLU B N 1
ATOM 2449 C CA . GLU B 1 22 ? 43.241 28.581 53.307 1.00 21.84 515 GLU B CA 1
ATOM 2450 C C . GLU B 1 22 ? 44.477 27.740 52.995 1.00 25.59 515 GLU B C 1
ATOM 2451 O O . GLU B 1 22 ? 45.367 28.206 52.304 1.00 30.73 515 GLU B O 1
ATOM 2457 N N . LYS B 1 23 ? 44.503 26.494 53.468 1.00 24.46 516 LYS B N 1
ATOM 2458 C CA . LYS B 1 23 ? 45.660 25.618 53.225 1.00 25.29 516 LYS B CA 1
ATOM 2459 C C . LYS B 1 23 ? 45.414 24.461 52.247 1.00 23.43 516 LYS B C 1
ATOM 2460 O O . LYS B 1 23 ? 46.327 23.728 51.932 1.00 27.73 516 LYS B O 1
ATOM 2466 N N . ALA B 1 24 ? 44.195 24.283 51.762 1.00 19.40 517 ALA B N 1
ATOM 2467 C CA . ALA B 1 24 ? 43.946 23.254 50.755 1.00 17.02 517 ALA B CA 1
ATOM 2468 C C . ALA B 1 24 ? 44.106 23.809 49.351 1.00 17.98 517 ALA B C 1
ATOM 2469 O O . ALA B 1 24 ? 43.849 24.990 49.119 1.00 21.08 517 ALA B O 1
ATOM 2471 N N . PRO B 1 25 ? 44.581 22.981 48.433 1.00 17.64 518 PRO B N 1
ATOM 2472 C CA . PRO B 1 25 ? 44.737 23.449 47.064 1.00 18.29 518 PRO B CA 1
ATOM 2473 C C . PRO B 1 25 ? 43.414 23.759 46.390 1.00 16.11 518 PRO B C 1
ATOM 2474 O O . PRO B 1 25 ? 42.352 23.222 46.753 1.00 15.92 518 PRO B O 1
ATOM 2478 N N . VAL B 1 26 ? 43.487 24.578 45.351 1.00 14.65 519 VAL B N 1
ATOM 2479 C CA . VAL B 1 26 ? 42.359 25.045 44.581 1.00 13.97 519 VAL B CA 1
ATOM 2480 C C . VAL B 1 26 ? 42.004 24.072 43.482 1.00 13.01 519 VAL B C 1
ATOM 2481 O O . VAL B 1 26 ? 42.871 23.579 42.732 1.00 14.94 519 VAL B O 1
ATOM 2485 N N . VAL B 1 27 ? 40.725 23.788 43.352 1.00 12.39 520 VAL B N 1
ATOM 2486 C CA . VAL B 1 27 ? 40.169 22.974 42.279 1.00 13.12 520 VAL B CA 1
ATOM 2487 C C . VAL B 1 27 ? 39.643 23.862 41.171 1.00 13.52 520 VAL B C 1
ATOM 2488 O O . VAL B 1 27 ? 39.886 23.571 39.987 1.00 14.34 520 VAL B O 1
ATOM 2492 N N . ASN B 1 28 ? 38.946 24.940 41.495 1.00 12.44 521 ASN B N 1
ATOM 2493 C CA . ASN B 1 28 ? 38.428 25.850 40.516 1.00 12.94 521 ASN B CA 1
ATOM 2494 C C . ASN B 1 28 ? 38.130 27.175 41.162 1.00 13.47 521 ASN B C 1
ATOM 2495 O O . ASN B 1 28 ? 38.025 27.264 42.398 1.00 14.23 521 ASN B O 1
ATOM 2500 N N . ILE B 1 29 ? 38.013 28.224 40.360 1.00 14.29 522 ILE B N 1
ATOM 2501 C CA . ILE B 1 29 ? 37.557 29.543 40.813 1.00 15.42 522 ILE B CA 1
ATOM 2502 C C . ILE B 1 29 ? 36.444 29.916 39.868 1.00 14.30 522 ILE B C 1
ATOM 2503 O O . ILE B 1 29 ? 36.686 29.916 38.641 1.00 16.27 522 ILE B O 1
ATOM 2508 N N . LEU B 1 30 ? 35.248 30.177 40.372 1.00 15.60 523 LEU B N 1
ATOM 2509 C CA . LEU B 1 30 ? 34.044 30.344 39.570 1.00 18.13 523 LEU B CA 1
ATOM 2510 C C . LEU B 1 30 ? 33.248 31.547 40.001 1.00 16.72 523 LEU B C 1
ATOM 2511 O O . LEU B 1 30 ? 33.104 31.795 41.194 1.00 17.46 523 LEU B O 1
ATOM 2516 N N . ARG B 1 31 ? 32.666 32.258 39.045 1.00 20.63 524 ARG B N 1
ATOM 2517 C CA . ARG B 1 31 ? 31.676 33.287 39.348 1.00 22.35 524 ARG B CA 1
ATOM 2518 C C . ARG B 1 31 ? 30.297 32.639 39.363 1.00 23.04 524 ARG B C 1
ATOM 2519 O O . ARG B 1 31 ? 29.741 32.281 38.325 1.00 25.52 524 ARG B O 1
ATOM 2527 N N . VAL B 1 32 ? 29.732 32.511 40.562 1.00 19.60 525 VAL B N 1
ATOM 2528 C CA . VAL B 1 32 ? 28.528 31.733 40.766 1.00 19.76 525 VAL B CA 1
ATOM 2529 C C . VAL B 1 32 ? 27.330 32.664 40.953 1.00 20.21 525 VAL B C 1
ATOM 2530 O O . VAL B 1 32 ? 27.293 33.451 41.891 1.00 20.64 525 VAL B O 1
ATOM 2534 N N . PRO B 1 33 ? 26.323 32.569 40.073 1.00 20.38 526 PRO B N 1
ATOM 2535 C CA . PRO B 1 33 ? 25.075 33.296 40.319 1.00 24.22 526 PRO B CA 1
ATOM 2536 C C 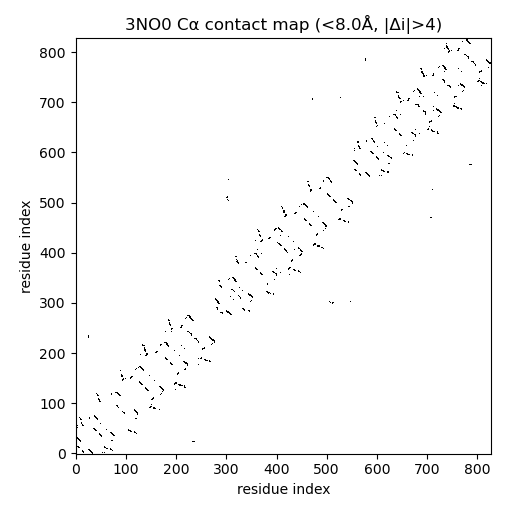. PRO B 1 33 ? 24.378 32.776 41.564 1.00 21.26 526 PRO B C 1
ATOM 2537 O O . PRO B 1 33 ? 24.430 31.583 41.876 1.00 22.01 526 PRO B O 1
ATOM 2541 N N . PHE B 1 34 ? 23.689 33.669 42.264 1.00 24.36 527 PHE B N 1
ATOM 2542 C CA . PHE B 1 34 ? 22.972 33.301 43.473 1.00 23.02 527 PHE B CA 1
ATOM 2543 C C . PHE B 1 34 ? 21.802 32.366 43.187 1.00 23.45 527 PHE B C 1
ATOM 2544 O O . PHE B 1 34 ? 21.302 31.702 44.090 1.00 31.35 527 PHE B O 1
ATOM 2552 N N . THR B 1 35 ? 21.384 32.319 41.922 1.00 26.68 528 THR B N 1
ATOM 2553 C CA . THR B 1 35 ? 20.213 31.558 41.498 1.00 28.87 528 THR B CA 1
ATOM 2554 C C . THR B 1 35 ? 20.535 30.189 40.906 1.00 31.73 528 THR B C 1
ATOM 2555 O O . THR B 1 35 ? 19.641 29.515 40.375 1.00 32.32 528 THR B O 1
ATOM 2559 N N . GLU B 1 36 ? 21.795 29.781 41.007 1.00 28.71 529 GLU B N 1
ATOM 2560 C CA . GLU B 1 36 ? 22.243 28.500 40.431 1.00 36.33 529 GLU B CA 1
ATOM 2561 C C . GLU B 1 36 ? 22.902 27.622 41.479 1.00 25.48 529 GLU B C 1
ATOM 2562 O O . GLU B 1 36 ? 23.476 28.127 42.405 1.00 25.42 529 GLU B O 1
ATOM 2568 N N . GLY B 1 37 ? 22.886 26.311 41.290 1.00 22.90 530 GLY B N 1
ATOM 2569 C CA . GLY B 1 37 ? 23.685 25.415 42.098 1.00 19.16 530 GLY B CA 1
ATOM 2570 C C . GLY B 1 37 ? 25.142 25.351 41.698 1.00 18.10 530 GLY B C 1
ATOM 2571 O O . GLY B 1 37 ? 25.502 25.308 40.519 1.00 18.93 530 GLY B O 1
ATOM 2572 N N . LEU B 1 38 ? 25.997 25.311 42.703 1.00 15.25 531 LEU B N 1
ATOM 2573 C CA . LEU B 1 38 ? 27.412 25.031 42.500 1.00 14.84 531 LEU B CA 1
ATOM 2574 C C . LEU B 1 38 ? 27.618 23.595 42.926 1.00 15.25 531 LEU B C 1
ATOM 2575 O O . LEU B 1 38 ? 27.342 23.229 44.081 1.00 14.69 531 LEU B O 1
ATOM 2580 N N . PHE B 1 39 ? 28.055 22.768 41.974 1.00 13.36 532 PHE B N 1
ATOM 2581 C CA . PHE B 1 39 ? 28.239 21.338 42.171 1.00 13.27 532 PHE B CA 1
ATOM 2582 C C . PHE B 1 39 ? 29.699 20.976 42.304 1.00 12.10 532 PHE B C 1
ATOM 2583 O O . PHE B 1 39 ? 30.560 21.476 41.548 1.00 13.94 532 PHE B O 1
ATOM 2591 N N . LEU B 1 40 ? 29.974 20.076 43.233 1.00 12.53 533 LEU B N 1
ATOM 2592 C CA . LEU B 1 40 ? 31.314 19.548 43.511 1.00 11.41 533 LEU B CA 1
ATOM 2593 C C . LEU B 1 40 ? 31.266 18.030 43.340 1.00 13.94 533 LEU B C 1
ATOM 2594 O O . LEU B 1 40 ? 30.315 17.388 43.829 1.00 14.76 533 LEU B O 1
ATOM 2599 N N . VAL B 1 41 ? 32.254 17.430 42.699 1.00 12.36 534 VAL B N 1
ATOM 2600 C CA . VAL B 1 41 ? 32.340 15.972 42.578 1.00 12.72 534 VAL B CA 1
ATOM 2601 C C . VAL B 1 41 ? 33.635 15.517 43.224 1.00 11.72 534 VAL B C 1
ATOM 2602 O O . VAL B 1 41 ? 34.717 16.090 42.978 1.00 11.92 534 VAL B O 1
ATOM 2606 N N . SER B 1 42 ? 33.548 14.495 44.068 1.00 12.98 535 SER B N 1
ATOM 2607 C CA . SER B 1 42 ? 34.721 13.998 44.771 1.00 12.73 535 SER B CA 1
ATOM 2608 C C . SER B 1 42 ? 35.361 12.789 44.093 1.00 13.65 535 SER B C 1
ATOM 2609 O O . SER B 1 42 ? 34.802 12.167 43.183 1.00 14.21 535 SER B O 1
ATOM 2612 N N . ASN B 1 43 ? 36.557 12.454 44.553 1.00 13.34 536 ASN B N 1
ATOM 2613 C CA . ASN B 1 43 ? 37.272 11.290 44.077 1.00 13.24 536 ASN B CA 1
ATOM 2614 C C . ASN B 1 43 ? 36.544 9.991 44.407 1.00 13.52 536 ASN B C 1
ATOM 2615 O O . ASN B 1 43 ? 36.881 8.961 43.841 1.00 16.40 536 ASN B O 1
ATOM 2620 N N . ARG B 1 44 ? 35.555 10.009 45.294 1.00 15.00 537 ARG B N 1
ATOM 2621 C CA A ARG B 1 44 ? 34.764 8.823 45.582 0.50 14.16 537 ARG B CA 1
ATOM 2622 C CA B ARG B 1 44 ? 34.773 8.812 45.573 0.50 14.26 537 ARG B CA 1
ATOM 2623 C C . ARG B 1 44 ? 33.522 8.795 44.703 1.00 15.95 537 ARG B C 1
ATOM 2624 O O . ARG B 1 44 ? 32.635 7.947 44.885 1.00 20.04 537 ARG B O 1
ATOM 2639 N N . GLY B 1 45 ? 33.438 9.725 43.756 1.00 14.81 538 GLY B N 1
ATOM 2640 C CA . GLY B 1 45 ? 32.291 9.791 42.872 1.00 16.56 538 GLY B CA 1
ATOM 2641 C C . GLY B 1 45 ? 31.020 10.305 43.496 1.00 15.22 538 GLY B C 1
ATOM 2642 O O . GLY B 1 45 ? 29.913 10.024 43.005 1.00 17.13 538 GLY B O 1
ATOM 2643 N N . ARG B 1 46 ? 31.155 11.042 44.586 1.00 15.40 539 ARG B N 1
ATOM 2644 C CA . ARG B 1 46 ? 30.019 11.600 45.273 1.00 15.32 539 ARG B CA 1
ATOM 2645 C C . ARG B 1 46 ? 29.830 13.046 44.890 1.00 14.28 539 ARG B C 1
ATOM 2646 O O . ARG B 1 46 ? 30.802 13.768 44.652 1.00 14.88 539 ARG B O 1
ATOM 2654 N N . VAL B 1 47 ? 28.572 13.466 44.864 1.00 15.57 540 VAL B N 1
ATOM 2655 C CA . VAL B 1 47 ? 28.210 14.803 44.421 1.00 14.37 540 VAL B CA 1
ATOM 2656 C C . VAL B 1 47 ? 27.688 15.632 45.584 1.00 14.76 540 VAL B C 1
ATOM 2657 O O . VAL B 1 47 ? 26.849 15.176 46.383 1.00 15.46 540 VAL B O 1
ATOM 2661 N N . TYR B 1 48 ? 28.153 16.876 45.686 1.00 14.49 541 TYR B N 1
ATOM 2662 C CA . TYR B 1 48 ? 27.720 17.799 46.724 1.00 13.22 541 TYR B CA 1
ATOM 2663 C C . TYR B 1 48 ? 27.343 19.098 46.045 1.00 13.20 541 TYR B C 1
ATOM 2664 O O . TYR B 1 48 ? 27.797 19.393 44.936 1.00 14.49 541 TYR B O 1
ATOM 2673 N N . TRP B 1 49 ? 26.496 19.910 46.661 1.00 15.28 542 TRP B N 1
ATOM 2674 C CA . TRP B 1 49 ? 26.146 21.181 46.051 1.00 14.59 542 TRP B CA 1
ATOM 2675 C C . TRP B 1 49 ? 25.698 22.178 47.096 1.00 14.67 542 TRP B C 1
ATOM 2676 O O . TRP B 1 49 ? 25.162 21.803 48.149 1.00 15.69 542 TRP B O 1
ATOM 2687 N N . ILE B 1 50 ? 25.906 23.452 46.797 1.00 14.28 543 ILE B N 1
ATOM 2688 C CA . ILE B 1 50 ? 25.332 24.538 47.587 1.00 14.73 543 ILE B CA 1
ATOM 2689 C C . ILE B 1 50 ? 24.694 25.523 46.639 1.00 14.67 543 ILE B C 1
ATOM 2690 O O . ILE B 1 50 ? 24.915 25.496 45.417 1.00 15.97 543 ILE B O 1
ATOM 2695 N N . ALA B 1 51 ? 23.863 26.391 47.179 1.00 16.45 544 ALA B N 1
ATOM 2696 C CA . ALA B 1 51 ? 23.241 27.417 46.359 1.00 17.26 544 ALA B CA 1
ATOM 2697 C C . ALA B 1 51 ? 22.886 28.611 47.239 1.00 17.40 544 ALA B C 1
ATOM 2698 O O . ALA B 1 51 ? 22.610 28.455 48.431 1.00 19.44 544 ALA B O 1
ATOM 2700 N N . GLY B 1 52 ? 22.913 29.798 46.653 1.00 18.00 545 GLY B N 1
ATOM 2701 C CA . GLY B 1 52 ? 22.475 30.987 47.363 1.00 19.51 545 GLY B CA 1
ATOM 2702 C C . GLY B 1 52 ? 23.626 31.825 47.905 1.00 17.74 545 GLY B C 1
ATOM 2703 O O . GLY B 1 52 ? 24.694 31.328 48.242 1.00 18.19 545 GLY B O 1
ATOM 2704 N N . SER B 1 53 ? 23.387 33.127 47.978 1.00 20.11 546 SER B N 1
ATOM 2705 C CA A SER B 1 53 ? 24.408 34.063 48.434 0.44 21.19 546 SER B CA 1
ATOM 2706 C CA B SER B 1 53 ? 24.401 34.064 48.428 0.56 21.14 546 SER B CA 1
ATOM 2707 C C . SER B 1 53 ? 24.920 33.728 49.832 1.00 18.22 546 SER B C 1
ATOM 2708 O O . SER B 1 53 ? 26.108 33.857 50.098 1.00 17.82 546 SER B O 1
ATOM 2713 N N . GLN B 1 54 ? 24.037 33.271 50.713 1.00 16.82 547 GLN B N 1
ATOM 2714 C CA . GLN B 1 54 ? 24.446 33.034 52.102 1.00 17.80 547 GLN B CA 1
ATOM 2715 C C . GLN B 1 54 ? 25.493 31.932 52.189 1.00 15.81 547 GLN B C 1
ATOM 2716 O O . GLN B 1 54 ? 26.544 32.129 52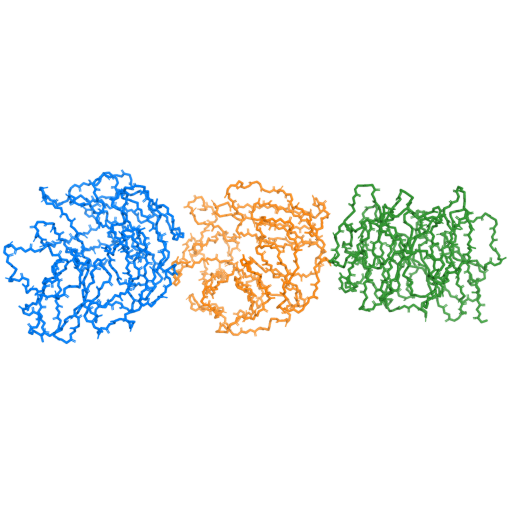.773 1.00 16.76 547 GLN B O 1
ATOM 2722 N N . ALA B 1 55 ? 25.243 30.800 51.537 1.00 16.05 548 ALA B N 1
ATOM 2723 C CA . ALA B 1 55 ? 26.207 29.704 51.536 1.00 15.94 548 ALA B CA 1
ATOM 2724 C C . ALA B 1 55 ? 27.504 30.113 50.857 1.00 15.28 548 ALA B C 1
ATOM 2725 O O . ALA B 1 55 ? 28.596 29.704 51.285 1.00 15.63 548 ALA B O 1
ATOM 2727 N N . LEU B 1 56 ? 27.410 30.936 49.812 1.00 15.20 549 LEU B N 1
ATOM 2728 C CA . LEU B 1 56 ? 28.589 31.290 49.043 1.00 17.21 549 LEU B CA 1
ATOM 2729 C C . LEU B 1 56 ? 29.536 32.223 49.789 1.00 15.05 549 LEU B C 1
ATOM 2730 O O . LEU B 1 56 ? 30.652 32.451 49.369 1.00 16.37 549 LEU B O 1
ATOM 2735 N N . GLN B 1 57 ? 29.078 32.785 50.901 1.00 16.53 550 GLN B N 1
ATOM 2736 C CA . GLN B 1 57 ? 29.966 33.608 51.745 1.00 15.32 550 GLN B CA 1
ATOM 2737 C C . GLN B 1 57 ? 31.016 32.781 52.459 1.00 15.39 550 GLN B C 1
ATOM 2738 O O . GLN B 1 57 ? 31.954 33.328 53.036 1.00 16.13 550 GLN B O 1
ATOM 2744 N N . GLY B 1 58 ? 30.864 31.449 52.419 1.00 15.89 551 GLY B N 1
ATOM 2745 C CA . GLY B 1 58 ? 31.847 30.556 52.987 1.00 14.84 551 GLY B CA 1
ATOM 2746 C C . GLY B 1 58 ? 31.176 29.340 53.573 1.00 15.97 551 GLY B C 1
ATOM 2747 O O . GLY B 1 58 ? 30.428 29.435 54.559 1.00 16.66 551 GLY B O 1
ATOM 2748 N N . SER B 1 59 ? 31.447 28.186 52.983 1.00 16.66 552 SER B N 1
ATOM 2749 C CA . SER B 1 59 ? 30.848 26.917 53.364 1.00 17.05 552 SER B CA 1
ATOM 2750 C C . SER B 1 59 ? 31.912 25.836 53.195 1.00 16.54 552 SER B C 1
ATOM 2751 O O . SER B 1 59 ? 32.938 26.039 52.506 1.00 17.85 552 SER B O 1
ATOM 2754 N N . LYS B 1 60 ? 31.716 24.689 53.798 1.00 15.83 553 LYS B N 1
ATOM 2755 C CA . LYS B 1 60 ? 32.508 23.512 53.500 1.00 18.84 553 LYS B CA 1
ATOM 2756 C C . LYS B 1 60 ? 31.534 22.356 53.383 1.00 18.70 553 LYS B C 1
ATOM 2757 O O . LYS B 1 60 ? 30.783 22.086 54.336 1.00 20.02 553 LYS B O 1
ATOM 2763 N N . VAL B 1 61 ? 31.467 21.707 52.241 1.00 17.92 554 VAL B N 1
ATOM 2764 C CA . VAL B 1 61 ? 30.520 20.624 52.058 1.00 16.01 554 VAL B CA 1
ATOM 2765 C C . VAL B 1 61 ? 30.879 19.500 53.008 1.00 19.48 554 VAL B C 1
ATOM 2766 O O . VAL B 1 61 ? 32.011 19.336 53.406 1.00 19.89 554 VAL B O 1
ATOM 2770 N N . SER B 1 62 ? 29.861 18.734 53.392 1.00 28.34 555 SER B N 1
ATOM 2771 C CA . SER B 1 62 ? 30.092 17.704 54.385 1.00 29.10 555 SER B CA 1
ATOM 2772 C C . SER B 1 62 ? 30.364 16.374 53.686 1.00 21.98 555 SER B C 1
ATOM 2773 O O . SER B 1 62 ? 29.480 15.595 53.379 1.00 22.90 555 SER B O 1
ATOM 2776 N N . LEU B 1 63 ? 31.641 16.136 53.509 1.00 24.01 556 LEU B N 1
ATOM 2777 C CA . LEU B 1 63 ? 32.075 14.959 52.807 1.00 22.88 556 LEU B CA 1
ATOM 2778 C C . LEU B 1 63 ? 31.671 13.743 53.621 1.00 23.36 556 LEU B C 1
ATOM 2779 O O . LEU B 1 63 ? 31.680 13.778 54.852 1.00 25.47 556 LEU B O 1
ATOM 2784 N N . LYS B 1 64 ? 31.308 12.662 52.942 1.00 21.35 557 LYS B N 1
ATOM 2785 C CA . LYS B 1 64 ? 30.889 11.469 53.647 1.00 21.97 557 LYS B CA 1
ATOM 2786 C C . LYS B 1 64 ? 32.075 10.825 54.310 1.00 24.14 557 LYS B C 1
ATOM 2787 O O . LYS B 1 64 ? 31.927 10.178 55.334 1.00 28.02 557 LYS B O 1
ATOM 2793 N N . SER B 1 65 ? 33.248 11.023 53.721 1.00 24.11 558 SER B N 1
ATOM 2794 C CA . SER B 1 65 ? 34.497 10.591 54.334 1.00 26.47 558 SER B CA 1
ATOM 2795 C C . SER B 1 65 ? 35.490 11.744 54.321 1.00 23.66 558 SER B C 1
ATOM 2796 O O . SER B 1 65 ? 35.630 12.432 53.324 1.00 24.29 558 SER B O 1
ATOM 2799 N N . ARG B 1 66 ? 36.163 11.972 55.442 1.00 23.61 559 ARG B N 1
ATOM 2800 C CA . ARG B 1 66 ? 37.157 13.041 55.525 1.00 23.29 559 ARG B CA 1
ATOM 2801 C C . ARG B 1 66 ? 38.327 12.856 54.542 1.00 24.51 559 ARG B C 1
ATOM 2802 O O . ARG B 1 66 ? 39.084 13.800 54.305 1.00 28.27 559 ARG B O 1
ATOM 2810 N N . GLU B 1 67 ? 38.497 11.638 54.015 1.00 27.40 560 GLU B N 1
ATOM 2811 C CA . GLU B 1 67 ? 39.537 11.322 53.030 1.00 29.25 560 GLU B CA 1
ATOM 2812 C C . GLU B 1 67 ? 39.164 11.742 51.599 1.00 24.57 560 GLU B C 1
ATOM 2813 O O . GLU B 1 67 ? 39.982 11.730 50.696 1.00 28.42 560 GLU B O 1
ATOM 2819 N N . GLU B 1 68 ? 37.923 12.121 51.404 1.00 20.63 561 GLU B N 1
ATOM 2820 C CA . GLU B 1 68 ? 37.480 12.458 50.074 1.00 18.12 561 GLU B CA 1
ATOM 2821 C C . GLU B 1 68 ? 38.149 13.738 49.697 1.00 18.42 561 GLU B C 1
ATOM 2822 O O . GLU B 1 68 ? 38.421 14.607 50.564 1.00 21.08 561 GLU B O 1
ATOM 2828 N N . LYS B 1 69 ? 38.381 13.887 48.407 1.00 15.64 562 LYS B N 1
ATOM 2829 C CA . LYS B 1 69 ? 38.938 15.096 47.859 1.00 17.83 562 LYS B CA 1
ATOM 2830 C C . LYS B 1 69 ? 38.063 15.514 46.699 1.00 15.92 562 LYS B C 1
ATOM 2831 O O . LYS B 1 69 ? 37.587 14.680 45.901 1.00 16.16 562 LYS B O 1
ATOM 2837 N N . ILE B 1 70 ? 37.878 16.804 46.531 1.00 14.10 563 ILE B N 1
ATOM 2838 C CA . ILE B 1 70 ? 37.124 17.309 45.394 1.00 13.73 563 ILE B CA 1
ATOM 2839 C C . ILE B 1 70 ? 38.003 17.292 44.158 1.00 13.22 563 ILE B C 1
ATOM 2840 O O . ILE B 1 70 ? 39.142 17.730 44.199 1.00 13.50 563 ILE B O 1
ATOM 2845 N N . VAL B 1 71 ? 37.482 16.777 43.054 1.00 11.64 564 VAL B N 1
ATOM 2846 C CA . VAL B 1 71 ? 38.233 16.684 41.815 1.00 12.63 564 VAL B CA 1
ATOM 2847 C C . VAL B 1 71 ? 37.666 17.537 40.711 1.00 13.15 564 VAL B C 1
ATOM 2848 O O . VAL B 1 71 ? 38.290 17.600 39.629 1.00 16.21 564 VAL B O 1
ATOM 2852 N N . GLY B 1 72 ? 36.488 18.117 40.872 1.00 11.39 565 GLY B N 1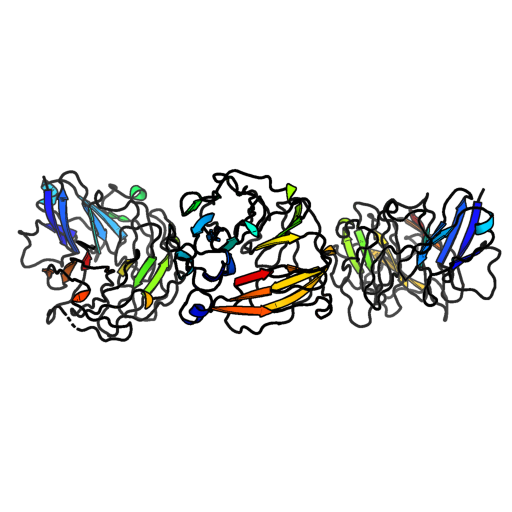
ATOM 2853 C CA . GLY B 1 72 ? 35.954 19.051 39.890 1.00 11.68 565 GLY B CA 1
ATOM 2854 C C . GLY B 1 72 ? 34.757 19.790 40.469 1.00 10.63 565 GLY B C 1
ATOM 2855 O O . GLY B 1 72 ? 34.144 19.335 41.446 1.00 12.33 565 GLY B O 1
ATOM 2856 N N . ALA B 1 73 ? 34.467 20.944 39.897 1.00 12.19 566 ALA B N 1
ATOM 2857 C CA . ALA B 1 73 ? 33.342 21.752 40.334 1.00 12.47 566 ALA B CA 1
ATOM 2858 C C . ALA B 1 73 ? 32.764 22.480 39.153 1.00 13.62 566 ALA B C 1
ATOM 2859 O O . ALA B 1 73 ? 33.509 22.871 38.233 1.00 16.56 566 ALA B O 1
ATOM 2861 N N . PHE B 1 74 ? 31.451 22.675 39.129 1.00 13.97 567 PHE B N 1
ATOM 2862 C CA . PHE B 1 74 ? 30.812 23.329 38.014 1.00 15.63 567 PHE B CA 1
ATOM 2863 C C . PHE B 1 74 ? 29.507 23.975 38.414 1.00 16.44 567 PHE B C 1
ATOM 2864 O O . PHE B 1 74 ? 28.913 23.662 39.452 1.00 16.43 567 PHE B O 1
ATOM 2872 N N . ILE B 1 75 ? 29.005 24.817 37.520 1.00 20.26 568 ILE B N 1
ATOM 2873 C CA . ILE B 1 75 ? 27.660 25.358 37.627 1.00 22.25 568 ILE B CA 1
ATOM 2874 C C . ILE B 1 75 ? 26.809 24.635 36.589 1.00 33.58 568 ILE B C 1
ATOM 2875 O O . ILE B 1 75 ? 27.267 24.388 35.474 1.00 27.64 568 ILE B O 1
ATOM 2880 N N . ARG B 1 76 ? 25.525 24.286 36.828 1.00 37.37 569 ARG B N 1
ATOM 2881 C CA . ARG B 1 76 ? 24.786 23.531 35.807 1.00 43.97 569 ARG B CA 1
ATOM 2882 C C . ARG B 1 76 ? 24.702 24.354 34.597 1.00 36.37 569 ARG B C 1
ATOM 2883 O O . ARG B 1 76 ? 24.676 23.998 33.462 1.00 51.25 569 ARG B O 1
ATOM 2891 N N . GLU B 1 77 ? 24.484 25.575 34.859 1.00 44.86 570 GLU B N 1
ATOM 2892 C CA . GLU B 1 77 ? 24.349 26.437 33.670 1.00 34.27 570 GLU B CA 1
ATOM 2893 C C . GLU B 1 77 ? 25.507 26.431 32.636 1.00 32.59 570 GLU B C 1
ATOM 2894 O O . GLU B 1 77 ? 25.245 26.374 31.434 1.00 39.01 570 GLU B O 1
ATOM 2900 N N . LYS B 1 78 ? 26.738 26.354 33.121 1.00 25.02 571 LYS B N 1
ATOM 2901 C CA . LYS B 1 78 ? 27.922 26.393 32.273 1.00 28.96 571 LYS B CA 1
ATOM 2902 C C . LYS B 1 78 ? 28.193 24.986 31.761 1.00 36.15 571 LYS B C 1
ATOM 2903 O O . LYS B 1 78 ? 29.149 24.749 31.022 1.00 47.64 571 LYS B O 1
ATOM 2909 N N . PHE B 1 79 ? 27.352 24.061 32.145 1.00 32.12 572 PHE B N 1
ATOM 2910 C CA . PHE B 1 79 ? 27.575 22.635 31.980 1.00 24.84 572 PHE B CA 1
ATOM 2911 C C . PHE B 1 79 ? 26.497 22.014 31.107 1.00 27.01 572 PHE B C 1
ATOM 2912 O O . PHE B 1 79 ? 25.404 22.453 31.107 1.00 32.99 572 PHE B O 1
ATOM 2920 N N . GLY B 1 80 ? 26.863 20.964 30.410 1.00 23.32 573 GLY B N 1
ATOM 2921 C CA . GLY B 1 80 ? 25.971 20.244 29.517 1.00 22.94 573 GLY B CA 1
ATOM 2922 C C . GLY B 1 80 ? 24.984 19.344 30.244 1.00 20.37 573 GLY B C 1
ATOM 2923 O O . GLY B 1 80 ? 24.834 19.375 31.470 1.00 22.22 573 GLY B O 1
ATOM 2924 N N . ASN B 1 81 ? 24.272 18.546 29.442 1.00 20.87 574 ASN B N 1
ATOM 2925 C CA . ASN B 1 81 ? 23.258 17.643 29.960 1.00 19.47 574 ASN B CA 1
ATOM 2926 C C . ASN B 1 81 ? 23.823 16.349 30.528 1.00 19.71 574 ASN B C 1
ATOM 2927 O O . ASN B 1 81 ? 23.143 15.665 31.295 1.00 17.61 574 ASN B O 1
ATOM 2932 N N . ARG B 1 82 ? 25.065 16.022 30.189 1.00 15.70 575 ARG B N 1
ATOM 2933 C CA . ARG B 1 82 ? 25.670 14.783 30.646 1.00 14.76 575 ARG B CA 1
ATOM 2934 C C . ARG B 1 82 ? 27.066 15.040 31.204 1.00 13.95 575 ARG B C 1
ATOM 2935 O O . ARG B 1 82 ? 27.819 15.795 30.610 1.00 15.87 575 ARG B O 1
ATOM 2943 N N . LEU B 1 83 ? 27.374 14.399 32.315 1.00 13.52 576 LEU B N 1
ATOM 2944 C CA A LEU B 1 83 ? 28.682 14.509 32.918 0.52 11.98 576 LEU B CA 1
ATOM 2945 C CA B LEU B 1 83 ? 28.674 14.489 32.961 0.48 12.36 576 LEU B CA 1
ATOM 2946 C C . LEU B 1 83 ? 29.503 13.275 32.576 1.00 14.10 576 LEU B C 1
ATOM 2947 O O . LEU B 1 83 ? 29.053 12.145 32.711 1.00 14.57 576 LEU B O 1
ATOM 2956 N N . LEU B 1 84 ? 30.724 13.524 32.132 1.00 12.65 577 LEU B N 1
ATOM 2957 C CA . LEU B 1 84 ? 31.703 12.464 31.969 1.00 12.40 577 LEU B CA 1
ATOM 2958 C C . LEU B 1 84 ? 32.647 12.426 33.137 1.00 14.34 577 LEU B C 1
ATOM 2959 O O . LEU B 1 84 ? 33.055 13.480 33.673 1.00 14.66 577 LEU B O 1
ATOM 2964 N N . LEU B 1 85 ? 33.011 11.237 33.563 1.00 14.30 578 LEU B N 1
ATOM 2965 C CA A LEU B 1 85 ? 34.100 11.097 34.472 0.53 14.18 578 LEU B CA 1
ATOM 2966 C CA B LEU B 1 85 ? 33.982 10.971 34.627 0.47 14.64 578 LEU B CA 1
ATOM 2967 C C . LEU B 1 85 ? 35.024 10.029 34.096 1.00 13.02 578 LEU B C 1
ATOM 2968 O O . LEU B 1 85 ? 34.743 9.198 33.324 1.00 15.01 578 LEU B O 1
ATOM 2977 N N . ALA B 1 86 ? 36.255 10.178 34.579 1.00 12.88 579 ALA B N 1
ATOM 2978 C CA . ALA B 1 86 ? 37.328 9.231 34.353 1.00 13.44 579 ALA B CA 1
ATOM 2979 C C . ALA B 1 86 ? 37.818 8.738 35.697 1.00 12.30 579 ALA B C 1
ATOM 2980 O O . ALA B 1 86 ? 37.936 9.529 36.648 1.00 13.41 579 ALA B O 1
ATOM 2982 N N . THR B 1 87 ? 38.204 7.445 35.775 1.00 13.67 580 THR B N 1
ATOM 2983 C CA . THR B 1 87 ? 38.771 6.864 36.985 1.00 14.87 580 THR B CA 1
ATOM 2984 C C . THR B 1 87 ? 40.251 6.524 36.834 1.00 15.99 580 THR B C 1
ATOM 2985 O O . THR B 1 87 ? 40.756 6.306 35.731 1.00 15.23 580 THR B O 1
ATOM 2989 N N . LYS B 1 88 ? 40.934 6.438 37.962 1.00 14.88 581 LYS B N 1
ATOM 2990 C CA . LYS B 1 88 ? 42.336 6.094 38.023 1.00 15.75 581 LYS B CA 1
ATOM 2991 C C . LYS B 1 88 ? 42.634 4.800 37.289 1.00 16.81 581 LYS B C 1
ATOM 2992 O O . LYS B 1 88 ? 43.657 4.707 36.626 1.00 18.29 581 LYS B O 1
ATOM 2998 N N . LYS B 1 89 ? 41.764 3.808 37.401 1.00 17.62 582 LYS B N 1
ATOM 2999 C CA . LYS B 1 89 ? 42.011 2.491 36.797 1.00 18.53 582 LYS B CA 1
ATOM 3000 C C . LYS B 1 89 ? 41.631 2.455 35.320 1.00 18.16 582 LYS B C 1
ATOM 3001 O O . LYS B 1 89 ? 41.716 1.404 34.705 1.00 21.10 582 LYS B O 1
ATOM 3007 N N . GLY B 1 90 ? 41.233 3.583 34.737 1.00 16.99 583 GLY B N 1
ATOM 3008 C CA . GLY B 1 90 ? 41.053 3.672 33.296 1.00 17.82 583 GLY B CA 1
ATOM 3009 C C . GLY B 1 90 ? 39.629 3.569 32.814 1.00 17.21 583 GLY B C 1
ATOM 3010 O O . GLY B 1 90 ? 39.413 3.389 31.601 1.00 18.52 583 GLY B O 1
ATOM 3011 N N . TYR B 1 91 ? 38.668 3.655 33.727 1.00 17.59 584 TYR B N 1
ATOM 3012 C CA . TYR B 1 91 ? 37.266 3.573 33.372 1.00 17.50 584 TYR B CA 1
ATOM 3013 C C . TYR B 1 91 ? 36.684 4.948 33.121 1.00 15.54 584 TYR B C 1
ATOM 3014 O O . TYR B 1 91 ? 37.199 5.973 33.603 1.00 15.38 584 TYR B O 1
ATOM 3023 N N . VAL B 1 92 ? 35.613 4.960 32.352 1.00 16.10 585 VAL B N 1
ATOM 3024 C CA A VAL B 1 92 ? 34.920 6.190 31.999 0.27 15.70 585 VAL B CA 1
ATOM 3025 C CA B VAL B 1 92 ? 34.917 6.192 31.990 0.44 15.72 585 VAL B CA 1
ATOM 3026 C CA C VAL B 1 92 ? 34.935 6.189 31.981 0.29 15.57 585 VAL B CA 1
ATOM 3027 C C . VAL B 1 92 ? 33.425 5.965 32.118 1.00 15.27 585 VAL B C 1
ATOM 3028 O O . VAL B 1 92 ? 32.927 4.849 31.941 1.00 17.69 585 VAL B O 1
ATOM 3038 N N . LYS B 1 93 ? 32.689 7.014 32.451 1.00 13.90 586 LYS B N 1
ATOM 3039 C CA . LYS B 1 93 ? 31.260 6.913 32.630 1.00 15.08 586 LYS B CA 1
ATOM 3040 C C . LYS B 1 93 ? 30.620 8.206 32.186 1.00 13.39 586 LYS B C 1
ATOM 3041 O O . LYS B 1 93 ? 31.198 9.284 32.362 1.00 13.77 586 LYS B O 1
ATOM 3047 N N . LYS B 1 94 ? 29.402 8.101 31.649 1.00 14.89 587 LYS B N 1
ATOM 3048 C CA . LYS B 1 94 ? 28.603 9.242 31.226 1.00 13.66 587 LYS B CA 1
ATOM 3049 C C . LYS B 1 94 ? 27.282 9.191 31.966 1.00 14.16 587 LYS B C 1
ATOM 3050 O O . LYS B 1 94 ? 26.513 8.226 31.800 1.00 17.53 587 LYS B O 1
ATOM 3056 N N . ILE B 1 95 ? 27.001 10.211 32.789 1.00 14.02 588 ILE B N 1
ATOM 3057 C CA . ILE B 1 95 ? 25.809 10.218 33.648 1.00 15.75 588 ILE B CA 1
ATOM 3058 C C . ILE B 1 95 ? 24.971 11.455 33.352 1.00 14.17 588 ILE B C 1
ATOM 3059 O O . ILE B 1 95 ? 25.435 12.565 33.507 1.00 14.61 588 ILE B O 1
ATOM 3064 N N . PRO B 1 96 ? 23.714 11.274 32.981 1.00 15.69 589 PRO B N 1
ATOM 3065 C CA . PRO B 1 96 ? 22.843 12.445 32.807 1.00 15.56 589 PRO B CA 1
ATOM 3066 C C . PRO B 1 96 ? 22.689 13.222 34.099 1.00 15.68 589 PRO B C 1
ATOM 3067 O O . PRO B 1 96 ? 22.439 12.645 35.156 1.00 15.91 589 PRO B O 1
ATOM 3071 N N . LEU B 1 97 ? 22.822 14.521 34.004 1.00 14.97 590 LEU B N 1
ATOM 3072 C CA A LEU B 1 97 ? 22.599 15.403 35.163 0.50 15.65 590 LEU B CA 1
ATOM 3073 C CA B LEU B 1 97 ? 22.603 15.411 35.159 0.50 15.56 590 LEU B CA 1
ATOM 3074 C C . LEU B 1 97 ? 21.205 15.188 35.737 1.00 16.64 590 LEU B C 1
ATOM 3075 O O . LEU B 1 97 ? 21.038 15.298 36.915 1.00 17.74 590 LEU B O 1
ATOM 3084 N N . ALA B 1 98 ? 20.234 14.884 34.888 1.00 15.61 591 ALA B N 1
ATOM 3085 C CA . ALA B 1 98 ? 18.876 14.749 35.378 1.00 17.55 591 ALA B CA 1
ATOM 3086 C C . ALA B 1 98 ? 18.788 13.617 36.378 1.00 18.63 591 ALA B C 1
ATOM 3087 O O . ALA B 1 98 ? 17.811 13.577 37.141 1.00 22.14 591 ALA B O 1
ATOM 3089 N N . GLU B 1 99 ? 19.711 12.663 36.370 1.00 18.97 592 GLU B N 1
ATOM 3090 C CA . GLU B 1 99 ? 19.635 11.565 37.333 1.00 20.99 592 GLU B CA 1
ATOM 3091 C C . GLU B 1 99 ? 20.208 11.873 38.707 1.00 19.78 592 GLU B C 1
ATOM 3092 O O . GLU B 1 99 ? 20.007 11.106 39.647 1.00 22.44 592 GLU B O 1
ATOM 3098 N N . PHE B 1 100 ? 20.935 12.975 38.848 1.00 17.61 593 PHE B N 1
ATOM 3099 C CA . PHE B 1 100 ? 21.551 13.253 40.134 1.00 20.53 593 PHE B CA 1
ATOM 3100 C C . PHE B 1 100 ? 21.464 14.681 40.635 1.00 18.72 593 PHE B C 1
ATOM 3101 O O . PHE B 1 100 ? 21.768 14.922 41.809 1.00 22.19 593 PHE B O 1
ATOM 3109 N N . GLU B 1 101 ? 21.024 15.604 39.798 1.00 17.56 594 GLU B N 1
ATOM 3110 C CA . GLU B 1 101 ? 20.999 17.026 40.129 1.00 18.65 594 GLU B CA 1
ATOM 3111 C C . GLU B 1 101 ? 20.168 17.299 41.385 1.00 17.47 594 GLU B C 1
ATOM 3112 O O . GLU B 1 101 ? 19.110 16.689 41.579 1.00 20.46 594 GLU B O 1
ATOM 3118 N N . TYR B 1 102 ? 20.672 18.195 42.236 1.00 16.65 595 TYR B N 1
ATOM 3119 C CA . TYR B 1 102 ? 19.902 18.729 43.370 1.00 17.74 595 TYR B CA 1
ATOM 3120 C C . TYR B 1 102 ? 19.297 17.651 44.244 1.00 16.67 595 TYR B C 1
ATOM 3121 O O . TYR B 1 102 ? 18.215 17.811 44.729 1.00 22.05 595 TYR B O 1
ATOM 3130 N N . LYS B 1 103 ? 20.018 16.584 44.472 1.00 18.69 596 LYS B N 1
ATOM 3131 C CA . LYS B 1 103 ? 19.615 15.505 45.308 1.00 21.09 596 LYS B CA 1
ATOM 3132 C C . LYS B 1 103 ? 20.514 15.459 46.549 1.00 23.59 596 LYS B C 1
ATOM 3133 O O . LYS B 1 103 ? 21.287 16.306 46.739 1.00 28.51 596 LYS B O 1
ATOM 3139 N N . ALA B 1 104 ? 20.318 14.450 47.390 1.00 20.11 597 ALA B N 1
ATOM 3140 C CA . ALA B 1 104 ? 20.890 14.419 48.728 1.00 18.91 597 ALA B CA 1
ATOM 3141 C C . ALA B 1 104 ? 22.394 14.617 48.657 1.00 18.80 597 ALA B C 1
ATOM 3142 O O . ALA B 1 104 ? 23.054 14.098 47.756 1.00 19.45 597 ALA B O 1
ATOM 3144 N N . GLN B 1 105 ? 23.037 15.262 49.543 1.00 19.50 598 GLN B N 1
ATOM 3145 C CA . GLN B 1 105 ? 24.472 15.543 49.595 1.00 15.22 598 GLN B CA 1
ATOM 3146 C C . GLN B 1 105 ? 25.249 14.252 49.673 1.00 20.32 598 GLN B C 1
ATOM 3147 O O . GLN B 1 105 ? 24.859 13.318 50.364 1.00 20.71 598 GLN B O 1
ATOM 3153 N N . GLY B 1 106 ? 26.317 14.169 48.892 1.00 17.02 599 GLY B N 1
ATOM 3154 C CA . GLY B 1 106 ? 27.120 12.956 48.864 1.00 18.78 599 GLY B CA 1
ATOM 3155 C C . GLY B 1 106 ? 26.559 11.843 47.997 1.00 17.74 599 GLY B C 1
ATOM 3156 O O . GLY B 1 106 ? 27.098 10.736 48.003 1.00 20.83 599 GLY B O 1
ATOM 3157 N N . MET B 1 107 ? 25.491 12.112 47.247 1.00 17.27 600 MET B N 1
ATOM 3158 C CA . MET B 1 107 ? 24.949 11.082 46.358 1.00 18.88 600 MET B CA 1
ATOM 3159 C C . MET B 1 107 ? 26.051 10.500 45.468 1.00 18.58 600 MET B C 1
ATOM 3160 O O . MET B 1 107 ? 26.749 11.219 44.754 1.00 17.00 600 MET B O 1
ATOM 3165 N N . PRO B 1 108 ? 26.200 9.176 45.485 1.00 19.62 601 PRO B N 1
ATOM 3166 C CA . PRO B 1 108 ? 27.172 8.552 44.582 1.00 19.98 601 PRO B CA 1
ATOM 3167 C C . PRO B 1 108 ? 26.663 8.428 43.149 1.00 18.38 601 PRO B C 1
ATOM 3168 O O . PRO B 1 108 ? 25.478 8.153 42.915 1.00 20.12 601 PRO B O 1
ATOM 3172 N N . ILE B 1 109 ? 27.554 8.623 42.185 1.00 18.60 602 ILE B N 1
ATOM 3173 C CA . ILE B 1 109 ? 27.166 8.541 40.783 1.00 18.27 602 ILE B CA 1
ATOM 3174 C C . ILE B 1 109 ? 28.024 7.580 39.982 1.00 18.13 602 ILE B C 1
ATOM 3175 O O . ILE B 1 109 ? 27.927 7.542 38.756 1.00 17.83 602 ILE B O 1
ATOM 3180 N N . ILE B 1 110 ? 28.832 6.779 40.664 1.00 17.96 603 ILE B N 1
ATOM 3181 C CA . ILE B 1 110 ? 29.549 5.696 39.987 1.00 19.62 603 ILE B CA 1
ATOM 3182 C C . ILE B 1 110 ? 29.922 4.611 40.997 1.00 19.26 603 ILE B C 1
ATOM 3183 O O . ILE B 1 110 ? 30.362 4.908 42.118 1.00 21.48 603 ILE B O 1
ATOM 3188 N N . LYS B 1 111 ? 29.723 3.357 40.618 1.00 19.72 604 LYS B N 1
ATOM 3189 C CA . LYS B 1 111 ? 30.220 2.238 41.399 1.00 22.59 604 LYS B CA 1
ATOM 3190 C C . LYS B 1 111 ? 31.693 2.015 41.095 1.00 22.38 604 LYS B C 1
ATOM 3191 O O . LYS B 1 111 ? 32.039 1.614 39.974 1.00 23.26 604 LYS B O 1
ATOM 3197 N N . LEU B 1 112 ? 32.544 2.253 42.091 1.00 22.66 605 LEU B N 1
ATOM 3198 C CA . LEU B 1 112 ? 33.987 2.117 41.944 1.00 21.80 605 LEU B CA 1
ATOM 3199 C C . LEU B 1 112 ? 34.461 0.814 42.572 1.00 24.20 605 LEU B C 1
ATOM 3200 O O . LEU B 1 112 ? 34.056 0.475 43.681 1.00 30.65 605 LEU B O 1
ATOM 3205 N N . THR B 1 113 ? 35.308 0.076 41.873 1.00 25.15 606 THR B N 1
ATOM 3206 C CA . THR B 1 113 ? 35.955 -1.066 42.511 1.00 31.81 606 THR B CA 1
ATOM 3207 C C . THR B 1 113 ? 36.913 -0.583 43.579 1.00 34.57 606 THR B C 1
ATOM 3208 O O . THR B 1 113 ? 37.381 0.560 43.545 1.00 26.53 606 THR B O 1
ATOM 3212 N N . GLU B 1 114 ? 37.206 -1.462 44.534 1.00 36.01 607 GLU B N 1
ATOM 3213 C CA . GLU B 1 114 ? 38.123 -1.133 45.616 1.00 38.17 607 GLU B CA 1
ATOM 3214 C C . GLU B 1 114 ? 39.432 -0.599 45.046 1.00 35.58 607 GLU B C 1
ATOM 3215 O O . GLU B 1 114 ? 40.017 -1.200 44.142 1.00 33.90 607 GLU B O 1
ATOM 3221 N N . GLY B 1 115 ? 39.875 0.544 45.560 1.00 32.15 608 GLY B N 1
ATOM 3222 C CA . GLY B 1 115 ? 41.143 1.127 45.151 1.00 30.26 608 GLY B CA 1
ATOM 3223 C C . GLY B 1 115 ? 41.017 2.139 44.009 1.00 27.60 608 GLY B C 1
ATOM 3224 O O . GLY B 1 115 ? 41.935 2.915 43.756 1.00 27.09 608 GLY B O 1
ATOM 3225 N N . ASP B 1 116 ? 39.895 2.119 43.300 1.00 22.79 609 ASP B N 1
ATOM 3226 C CA . ASP B 1 116 ? 39.695 3.054 42.190 1.00 21.62 609 ASP B CA 1
ATOM 3227 C C . ASP B 1 116 ? 39.134 4.375 42.717 1.00 22.47 609 ASP B C 1
ATOM 3228 O O . ASP B 1 116 ? 38.508 4.408 43.770 1.00 23.18 609 ASP B O 1
ATOM 3233 N N . GLU B 1 117 ? 39.362 5.447 41.967 1.00 18.68 610 GLU B N 1
ATOM 3234 C CA A GLU B 1 117 ? 38.962 6.808 42.339 0.51 15.45 610 GLU B CA 1
ATOM 3235 C CA B GLU B 1 117 ? 38.806 6.739 42.317 0.49 17.43 610 GLU B CA 1
ATOM 3236 C C . GLU B 1 117 ? 38.622 7.566 41.072 1.00 17.13 610 GLU B C 1
ATOM 3237 O O . GLU B 1 117 ? 39.231 7.306 40.035 1.00 17.51 610 GLU B O 1
ATOM 3248 N N . VAL B 1 118 ? 37.692 8.515 41.144 1.00 14.52 611 VAL B N 1
ATOM 3249 C CA . VAL B 1 118 ? 37.479 9.458 40.065 1.00 13.91 611 VAL B CA 1
ATOM 3250 C C . VAL B 1 118 ? 38.633 10.444 40.063 1.00 14.00 611 VAL B C 1
ATOM 3251 O O . VAL B 1 118 ? 38.979 11.000 41.116 1.00 14.70 611 VAL B O 1
ATOM 3255 N N . VAL B 1 119 ? 39.206 10.705 38.893 1.00 13.40 612 VAL B N 1
ATOM 3256 C CA . VAL B 1 119 ? 40.303 11.642 38.783 1.00 13.17 612 VAL B CA 1
ATOM 3257 C C . VAL B 1 119 ? 39.908 12.936 38.111 1.00 14.53 612 VAL B C 1
ATOM 3258 O O . VAL B 1 119 ? 40.545 13.978 38.340 1.00 16.26 612 VAL B O 1
ATOM 3262 N N . SER B 1 120 ? 38.845 12.935 37.309 1.00 13.14 613 SER B N 1
ATOM 3263 C CA . SER B 1 120 ? 38.439 14.159 36.638 1.00 14.52 613 SER B CA 1
ATOM 3264 C C . SER B 1 120 ? 37.038 14.037 36.088 1.00 12.42 613 SER B C 1
ATOM 3265 O O . SER B 1 120 ? 36.519 12.951 35.935 1.00 13.37 613 SER B O 1
ATOM 3268 N N . ILE B 1 121 ? 36.455 15.192 35.800 1.00 12.31 614 ILE B N 1
ATOM 3269 C CA . ILE B 1 121 ? 35.124 15.269 35.220 1.00 11.76 614 ILE B CA 1
ATOM 3270 C C . ILE B 1 121 ? 35.176 16.208 34.026 1.00 12.75 614 ILE B C 1
ATOM 3271 O O . ILE B 1 121 ? 36.078 17.047 33.910 1.00 14.03 614 ILE B O 1
ATOM 3276 N N . ALA B 1 122 ? 34.170 16.094 33.173 1.00 12.53 615 ALA B N 1
ATOM 3277 C CA . ALA B 1 122 ? 34.046 16.935 31.988 1.00 13.09 615 ALA B CA 1
ATOM 3278 C C . ALA B 1 122 ? 32.616 17.000 31.560 1.00 12.61 615 ALA B C 1
ATOM 3279 O O . ALA B 1 122 ? 31.870 16.042 31.753 1.00 14.75 615 ALA B O 1
ATOM 3281 N N . SER B 1 123 ? 32.227 18.090 30.938 1.00 12.98 616 SER B N 1
ATOM 3282 C CA . SER B 1 123 ? 30.904 18.189 30.339 1.00 15.36 616 SER B CA 1
ATOM 3283 C C . SER B 1 123 ? 30.919 17.486 28.983 1.00 16.31 616 SER B C 1
ATOM 3284 O O . SER B 1 123 ? 31.781 17.765 28.110 1.00 16.28 616 SER B O 1
ATOM 3287 N N . SER B 1 124 ? 29.987 16.567 28.761 1.00 14.56 617 SER B N 1
ATOM 3288 C CA . SER B 1 124 ? 29.958 15.861 27.494 1.00 15.64 617 SER B CA 1
ATOM 3289 C C . SER B 1 124 ? 29.428 16.767 26.401 1.00 15.90 617 SER B C 1
ATOM 3290 O O . SER B 1 124 ? 28.659 17.679 26.637 1.00 18.09 617 SER B O 1
ATOM 3293 N N . VAL B 1 125 ? 29.849 16.495 25.166 1.00 16.21 618 VAL B N 1
ATOM 3294 C CA . VAL B 1 125 ? 29.415 17.201 23.950 1.00 18.31 618 VAL B CA 1
ATOM 3295 C C . VAL B 1 125 ? 29.224 16.146 22.886 1.00 19.04 618 VAL B C 1
ATOM 3296 O O . VAL B 1 125 ? 30.112 15.319 22.658 1.00 18.60 618 VAL B O 1
ATOM 3300 N N A ASP B 1 126 ? 28.073 16.125 22.235 0.61 20.17 619 ASP B N 1
ATOM 3301 N N B ASP B 1 126 ? 28.069 16.171 22.233 0.39 20.14 619 ASP B N 1
ATOM 3302 C CA A ASP B 1 126 ? 27.845 15.105 21.229 0.61 20.44 619 ASP B CA 1
ATOM 3303 C CA B ASP B 1 126 ? 27.765 15.238 21.156 0.39 19.87 619 ASP B CA 1
ATOM 3304 C C A ASP B 1 126 ? 28.728 15.354 20.008 0.61 19.04 619 ASP B C 1
ATOM 3305 C C B ASP B 1 126 ? 28.760 15.377 19.994 0.39 18.72 619 ASP B C 1
ATOM 3306 O O A ASP B 1 126 ? 29.130 16.488 19.723 0.61 19.54 619 ASP B O 1
ATOM 3307 O O B ASP B 1 126 ? 29.294 16.462 19.745 0.39 19.61 619 ASP B O 1
ATOM 3316 N N . GLU B 1 127 ? 29.009 14.276 19.286 1.00 19.99 620 GLU B N 1
ATOM 3317 C CA . GLU B 1 127 ? 29.796 14.317 18.056 1.00 20.68 620 GLU B CA 1
ATOM 3318 C C . GLU B 1 127 ? 31.176 14.892 18.277 1.00 19.47 620 GLU B C 1
ATOM 3319 O O . GLU B 1 127 ? 31.657 15.714 17.496 1.00 22.29 620 GLU B O 1
ATOM 3325 N N . THR B 1 128 ? 31.826 14.429 19.337 1.00 17.38 621 THR B N 1
ATOM 3326 C CA . THR B 1 128 ? 33.205 14.782 19.620 1.00 16.65 621 THR B CA 1
ATOM 3327 C C . THR B 1 128 ? 33.982 13.523 19.947 1.00 15.58 621 THR B C 1
ATOM 3328 O O . THR B 1 128 ? 33.420 12.433 19.986 1.00 17.71 621 THR B O 1
ATOM 3332 N N . HIS B 1 129 ? 35.279 13.668 20.178 1.00 14.88 622 HIS B N 1
ATOM 3333 C CA . HIS B 1 129 ? 36.088 12.556 20.660 1.00 14.38 622 HIS B CA 1
ATOM 3334 C C . HIS B 1 129 ? 36.468 12.802 22.126 1.00 16.07 622 HIS B C 1
ATOM 3335 O O . HIS B 1 129 ? 36.717 13.936 22.533 1.00 15.77 622 HIS B O 1
ATOM 3342 N N . ILE B 1 130 ? 36.547 11.726 22.881 1.00 14.18 623 ILE B N 1
ATOM 3343 C CA . ILE B 1 130 ? 37.162 11.735 24.192 1.00 13.08 623 ILE B CA 1
ATOM 3344 C C . ILE B 1 130 ? 38.631 11.442 24.048 1.00 13.30 623 ILE B C 1
ATOM 3345 O O . ILE B 1 130 ? 39.024 10.513 23.327 1.00 14.73 623 ILE B O 1
ATOM 3350 N N . LEU B 1 131 ? 39.456 12.245 24.699 1.00 12.52 624 LEU B N 1
ATOM 3351 C CA . LEU B 1 131 ? 40.871 12.000 24.912 1.00 13.54 624 LEU B CA 1
ATOM 3352 C C . LEU B 1 131 ? 41.054 11.605 26.364 1.00 12.64 624 LEU B C 1
ATOM 3353 O O . LEU B 1 131 ? 40.823 12.421 27.271 1.00 13.13 624 LEU B O 1
ATOM 3358 N N . LEU B 1 132 ? 41.418 10.361 26.614 1.00 12.87 625 LEU B N 1
ATOM 3359 C CA . LEU B 1 132 ? 41.554 9.793 27.938 1.00 14.38 625 LEU B CA 1
ATOM 3360 C C . LEU B 1 132 ? 43.027 9.494 28.123 1.00 12.64 625 LEU B C 1
ATOM 3361 O O . LEU B 1 132 ? 43.600 8.739 27.332 1.00 14.11 625 LEU B O 1
ATOM 3366 N N . PHE B 1 133 ? 43.672 10.128 29.082 1.00 12.88 626 PHE B N 1
ATOM 3367 C CA . PHE B 1 133 ? 45.131 10.092 29.138 1.00 12.41 626 PHE B CA 1
ATOM 3368 C C . PHE B 1 133 ? 45.668 9.757 30.521 1.00 12.95 626 PHE B C 1
ATOM 3369 O O . PHE B 1 133 ? 44.967 9.865 31.548 1.00 13.28 626 PHE B O 1
ATOM 3377 N N . THR B 1 134 ? 46.930 9.350 30.515 1.00 14.15 627 THR B N 1
ATOM 3378 C CA . THR B 1 134 ? 47.562 8.740 31.691 1.00 14.70 627 THR B CA 1
ATOM 3379 C C . THR B 1 134 ? 48.760 9.535 32.163 1.00 13.78 627 THR B C 1
ATOM 3380 O O . THR B 1 134 ? 49.353 10.329 31.456 1.00 13.75 627 THR B O 1
ATOM 3384 N N . LYS B 1 135 ? 49.139 9.280 33.405 1.00 11.92 628 LYS B N 1
ATOM 3385 C CA A LYS B 1 135 ? 50.300 9.930 33.990 0.48 14.00 628 LYS B CA 1
ATOM 3386 C CA B LYS B 1 135 ? 50.296 9.943 33.983 0.52 14.01 628 LYS B CA 1
ATOM 3387 C C . LYS B 1 135 ? 51.554 9.749 33.146 1.00 14.78 628 LYS B C 1
ATOM 3388 O O . LYS B 1 135 ? 52.325 10.679 32.953 1.00 14.64 628 LYS B O 1
ATOM 3399 N N . LYS B 1 136 ? 51.764 8.533 32.640 1.00 14.63 629 LYS B N 1
ATOM 3400 C CA . LYS B 1 136 ? 52.967 8.214 31.899 1.00 15.85 629 LYS B CA 1
ATOM 3401 C C . LYS B 1 136 ? 52.880 8.704 30.463 1.00 16.49 629 LYS B C 1
ATOM 3402 O O . LYS B 1 136 ? 53.818 8.531 29.693 1.00 18.72 629 LYS B O 1
ATOM 3408 N N . GLY B 1 137 ? 51.763 9.309 30.079 1.00 15.72 630 GLY B N 1
ATOM 3409 C CA . GLY B 1 137 ? 51.664 10.029 28.821 1.00 17.35 630 GLY B CA 1
ATOM 3410 C C . GLY B 1 137 ? 50.945 9.330 27.679 1.00 15.19 630 GLY B C 1
ATOM 3411 O O . GLY B 1 137 ? 51.051 9.773 26.545 1.00 18.29 630 GLY B O 1
ATOM 3412 N N A ARG B 1 138 ? 50.220 8.253 27.972 0.57 14.69 631 ARG B N 1
ATOM 3413 N N B ARG B 1 138 ? 50.194 8.276 27.961 0.43 13.91 631 ARG B N 1
ATOM 3414 C CA A ARG B 1 138 ? 49.405 7.554 26.978 0.57 15.39 631 ARG B CA 1
ATOM 3415 C CA B ARG B 1 138 ? 49.449 7.596 26.911 0.43 15.03 631 ARG B CA 1
ATOM 3416 C C A ARG B 1 138 ? 48.098 8.296 26.768 0.57 15.30 631 ARG B C 1
ATOM 3417 C C B ARG B 1 138 ? 48.034 8.136 26.784 0.43 14.21 631 ARG B C 1
ATOM 3418 O O A ARG B 1 138 ? 47.566 8.910 27.711 0.57 14.55 631 ARG B O 1
ATOM 3419 O O B ARG B 1 138 ? 47.370 8.456 27.782 0.43 14.36 631 ARG B O 1
ATOM 3434 N N . VAL B 1 139 ? 47.569 8.235 25.543 1.00 14.56 632 VAL B N 1
ATOM 3435 C CA A VAL B 1 139 ? 46.277 8.828 25.229 0.85 14.15 632 VAL B CA 1
ATOM 3436 C CA B VAL B 1 139 ? 46.267 8.809 25.262 0.15 14.50 632 VAL B CA 1
ATOM 3437 C C . VAL B 1 139 ? 45.438 7.878 24.381 1.00 14.15 632 VAL B C 1
ATOM 3438 O O . VAL B 1 139 ? 45.888 7.454 23.311 1.00 15.96 632 VAL B O 1
ATOM 3445 N N . ALA B 1 140 ? 44.236 7.539 24.850 1.00 15.10 633 ALA B N 1
ATOM 3446 C CA . ALA B 1 140 ? 43.245 6.828 24.038 1.00 14.56 633 ALA B CA 1
ATOM 3447 C C . ALA B 1 140 ? 42.250 7.850 23.514 1.00 15.57 633 ALA B C 1
ATOM 3448 O O . ALA B 1 140 ? 41.830 8.734 24.267 1.00 16.55 633 ALA B O 1
ATOM 3450 N N . ARG B 1 141 ? 41.911 7.759 22.242 1.00 15.00 634 ARG B N 1
ATOM 3451 C CA . ARG B 1 141 ? 41.049 8.693 21.567 1.00 15.37 634 ARG B CA 1
ATOM 3452 C C . ARG B 1 141 ? 39.933 7.925 20.920 1.00 14.76 634 ARG B C 1
ATOM 3453 O O . ARG B 1 141 ? 40.177 7.075 20.048 1.00 16.59 634 ARG B O 1
ATOM 3461 N N . PHE B 1 142 ? 38.693 8.231 21.281 1.00 15.75 635 PHE B N 1
ATOM 3462 C CA . PHE B 1 142 ? 37.548 7.495 20.755 1.00 15.92 635 PHE B CA 1
ATOM 3463 C C . PHE B 1 142 ? 36.308 8.357 20.745 1.00 17.15 635 PHE B C 1
ATOM 3464 O O . PHE B 1 142 ? 36.237 9.358 21.450 1.00 15.95 635 PHE B O 1
ATOM 3472 N N . SER B 1 143 ? 35.311 7.983 19.954 1.00 18.41 636 SER B N 1
ATOM 3473 C CA . SER B 1 143 ? 34.071 8.716 19.922 1.00 17.26 636 SER B CA 1
ATOM 3474 C C . SER B 1 143 ? 33.410 8.796 21.296 1.00 16.77 636 SER B C 1
ATOM 3475 O O . SER B 1 143 ? 33.375 7.817 22.027 1.00 17.18 636 SER B O 1
ATOM 3478 N N . VAL B 1 144 ? 32.845 9.949 21.590 1.00 16.65 637 VAL B N 1
ATOM 3479 C CA . VAL B 1 144 ? 32.038 10.129 22.778 1.00 17.51 637 VAL B CA 1
ATOM 3480 C C . VAL B 1 144 ? 30.875 9.122 22.809 1.00 18.20 637 VAL B C 1
ATOM 3481 O O . VAL B 1 144 ? 30.408 8.771 23.892 1.00 19.17 637 VAL B O 1
ATOM 3485 N N . ARG B 1 145 ? 30.448 8.621 21.645 1.00 19.62 638 ARG B N 1
ATOM 3486 C CA . ARG B 1 145 ? 29.339 7.669 21.588 1.00 19.66 638 ARG B CA 1
ATOM 3487 C C . ARG B 1 145 ? 29.710 6.288 22.116 1.00 20.35 638 ARG B C 1
ATOM 3488 O O . ARG B 1 145 ? 28.843 5.436 22.307 1.00 24.32 638 ARG B O 1
ATOM 3496 N N . GLU B 1 146 ? 30.991 6.059 22.335 1.00 19.85 639 GLU B N 1
ATOM 3497 C CA . GLU B 1 146 ? 31.456 4.803 22.899 1.00 20.78 639 GLU B CA 1
ATOM 3498 C C . GLU B 1 146 ? 31.144 4.645 24.389 1.00 20.30 639 GLU B C 1
ATOM 3499 O O . GLU B 1 146 ? 31.347 3.580 24.961 1.00 21.04 639 GLU B O 1
ATOM 3505 N N . VAL B 1 147 ? 30.693 5.725 25.036 1.00 18.47 640 VAL B N 1
ATOM 3506 C CA . VAL B 1 147 ? 30.384 5.715 26.458 1.00 18.43 640 VAL B CA 1
ATOM 3507 C C . VAL B 1 147 ? 28.893 6.058 26.589 1.00 19.60 640 VAL B C 1
ATOM 3508 O O . VAL B 1 147 ? 28.517 7.218 26.648 1.00 21.42 640 VAL B O 1
ATOM 3512 N N . PRO B 1 148 ? 28.019 5.046 26.570 1.00 22.58 641 PRO B N 1
ATOM 3513 C CA A PRO B 1 148 ? 26.595 5.363 26.628 0.56 19.56 641 PRO B CA 1
ATOM 3514 C CA B PRO B 1 148 ? 26.581 5.298 26.643 0.44 22.47 641 PRO B CA 1
ATOM 3515 C C . PRO B 1 148 ? 26.198 5.903 27.977 1.00 21.33 641 PRO B C 1
ATOM 3516 O O . PRO B 1 148 ? 26.805 5.576 28.978 1.00 24.02 641 PRO B O 1
ATOM 3523 N N . PRO B 1 149 ? 25.165 6.752 27.994 1.00 18.86 642 PRO B N 1
ATOM 3524 C CA . PRO B 1 149 ? 24.678 7.232 29.284 1.00 20.59 642 PRO B CA 1
ATOM 3525 C C . PRO B 1 149 ? 24.239 6.085 30.190 1.00 19.33 642 PRO B C 1
ATOM 3526 O O . PRO B 1 149 ? 23.685 5.081 29.717 1.00 22.00 642 PRO B O 1
ATOM 3530 N N . SER B 1 150 ? 24.501 6.236 31.485 1.00 19.47 643 SER B N 1
ATOM 3531 C CA A SER B 1 150 ? 24.273 5.190 32.471 0.29 22.00 643 SER B CA 1
ATOM 3532 C CA B SER B 1 150 ? 24.105 5.207 32.420 0.71 23.17 643 SER B CA 1
ATOM 3533 C C . SER B 1 150 ? 23.700 5.795 33.760 1.00 24.08 643 SER B C 1
ATOM 3534 O O . SER B 1 150 ? 23.907 6.971 34.025 1.00 27.33 643 SER B O 1
ATOM 3539 N N . THR B 1 151 ? 23.027 4.972 34.559 1.00 22.06 644 THR B N 1
ATOM 3540 C CA A THR B 1 151 ? 22.415 5.402 35.809 0.50 22.35 644 THR B CA 1
ATOM 3541 C CA B THR B 1 151 ? 22.421 5.409 35.801 0.50 22.40 644 THR B CA 1
ATOM 3542 C C . THR B 1 151 ? 23.478 5.526 36.895 1.00 22.27 644 THR B C 1
ATOM 3543 O O . THR B 1 151 ? 24.536 4.933 36.796 1.00 20.94 644 THR B O 1
ATOM 3550 N N . PRO B 1 152 ? 23.204 6.309 37.945 1.00 22.93 645 PRO B N 1
ATOM 3551 C CA . PRO B 1 152 ? 24.228 6.504 38.986 1.00 21.03 645 PRO B CA 1
ATOM 3552 C C . PRO B 1 152 ? 24.825 5.226 39.609 1.00 21.82 645 PRO B C 1
ATOM 3553 O O . PRO B 1 152 ? 26.019 5.217 39.951 1.00 20.88 645 PRO B O 1
ATOM 3557 N N . GLY B 1 153 ? 24.040 4.178 39.772 1.00 24.62 646 GLY B N 1
ATOM 3558 C CA . GLY B 1 153 ? 24.518 2.987 40.445 1.00 25.77 646 GLY B CA 1
ATOM 3559 C C . GLY B 1 153 ? 25.482 2.146 39.643 1.00 24.41 646 GLY B C 1
ATOM 3560 O O . GLY B 1 153 ? 26.121 1.239 40.178 1.00 29.00 646 GLY B O 1
ATOM 3561 N N . ALA B 1 154 ? 25.570 2.403 38.342 1.00 22.07 647 ALA B N 1
ATOM 3562 C CA . ALA B 1 154 ? 26.353 1.562 37.465 1.00 24.12 647 ALA B CA 1
ATOM 3563 C C . ALA B 1 154 ? 27.861 1.810 37.558 1.00 21.97 647 ALA B C 1
ATOM 3564 O O . ALA B 1 154 ? 28.324 2.873 37.968 1.00 21.51 647 ALA B O 1
ATOM 3566 N N . ARG B 1 155 ? 28.631 0.803 37.187 1.00 25.19 648 ARG B N 1
ATOM 3567 C CA . ARG B 1 155 ? 30.064 0.950 37.013 1.00 26.30 648 ARG B CA 1
ATOM 3568 C C . ARG B 1 155 ? 30.310 1.745 35.737 1.00 23.15 648 ARG B C 1
ATOM 3569 O O . ARG B 1 155 ? 29.415 1.866 34.892 1.00 25.40 648 ARG B O 1
ATOM 3577 N N . GLY B 1 156 ? 31.511 2.297 35.592 1.00 22.56 649 GLY B N 1
ATOM 3578 C CA . GLY B 1 156 ? 31.944 2.800 34.302 1.00 24.42 649 GLY B CA 1
ATOM 3579 C C . GLY B 1 156 ? 32.337 1.657 33.386 1.00 21.80 649 GLY B C 1
ATOM 3580 O O . GLY B 1 156 ? 32.213 0.491 33.755 1.00 26.29 649 GLY B O 1
ATOM 3581 N N . VAL B 1 157 ? 32.789 2.005 32.186 1.00 19.60 650 VAL B N 1
ATOM 3582 C CA . VAL B 1 157 ? 33.268 1.037 31.201 1.00 19.80 650 VAL B CA 1
ATOM 3583 C C . VAL B 1 157 ? 34.740 1.302 30.920 1.00 18.77 650 VAL B C 1
ATOM 3584 O O . VAL B 1 157 ? 35.229 2.401 31.146 1.00 17.91 650 VAL B O 1
ATOM 3588 N N . GLN B 1 158 ? 35.446 0.318 30.396 1.00 20.79 651 GLN B N 1
ATOM 3589 C CA . GLN B 1 158 ? 36.876 0.466 30.260 1.00 19.26 651 GLN B CA 1
ATOM 3590 C C . GLN B 1 158 ? 37.197 1.405 29.107 1.00 21.04 651 GLN B C 1
ATOM 3591 O O . GLN B 1 158 ? 36.767 1.208 27.975 1.00 21.77 651 GLN B O 1
ATOM 3597 N N . GLY B 1 159 ? 37.977 2.435 29.418 1.00 19.33 652 GLY B N 1
ATOM 3598 C CA . GLY B 1 159 ? 38.343 3.423 28.435 1.00 18.44 652 GLY B CA 1
ATOM 3599 C C . GLY B 1 159 ? 39.746 3.259 27.910 1.00 18.04 652 GLY B C 1
ATOM 3600 O O . GLY B 1 159 ? 40.000 3.440 26.733 1.00 19.40 652 GLY B O 1
ATOM 3601 N N . ILE B 1 160 ? 40.675 2.905 28.783 1.00 18.52 653 ILE B N 1
ATOM 3602 C CA . ILE B 1 160 ? 42.072 2.736 28.397 1.00 18.71 653 ILE B CA 1
ATOM 3603 C C . ILE B 1 160 ? 42.625 1.554 29.191 1.00 19.80 653 ILE B C 1
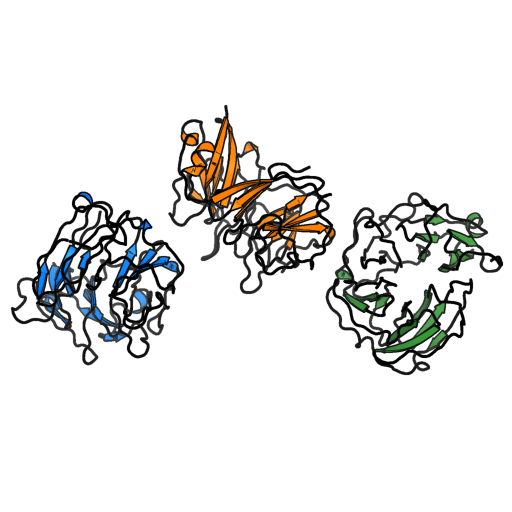ATOM 3604 O O . ILE B 1 160 ? 42.307 1.398 30.384 1.00 21.28 653 ILE B O 1
ATOM 3609 N N . LYS B 1 161 ? 43.433 0.726 28.516 1.00 22.23 654 LYS B N 1
ATOM 3610 C CA . LYS B 1 161 ? 44.120 -0.381 29.151 1.00 26.13 654 LYS B CA 1
ATOM 3611 C C . LYS B 1 161 ? 45.477 0.104 29.644 1.00 26.47 654 LYS B C 1
ATOM 3612 O O . LYS B 1 161 ? 46.324 0.503 28.853 1.00 27.29 654 LYS B O 1
ATOM 3618 N N . LEU B 1 162 ? 45.666 0.070 30.956 1.00 23.35 655 LEU B N 1
ATOM 3619 C CA . LEU B 1 162 ? 46.864 0.614 31.586 1.00 23.84 655 LEU B CA 1
ATOM 3620 C C . LEU B 1 162 ? 48.001 -0.381 31.653 1.00 27.46 655 LEU B C 1
ATOM 3621 O O . LEU B 1 162 ? 47.794 -1.559 31.901 1.00 30.00 655 LEU B O 1
ATOM 3626 N N . GLU B 1 163 ? 49.216 0.116 31.452 1.00 24.36 656 GLU B N 1
ATOM 3627 C CA . GLU B 1 163 ? 50.421 -0.657 31.682 1.00 32.17 656 GLU B CA 1
ATOM 3628 C C . GLU B 1 163 ? 50.701 -0.664 33.177 1.00 30.45 656 GLU B C 1
ATOM 3629 O O . GLU B 1 163 ? 50.139 0.139 33.929 1.00 31.16 656 GLU B O 1
ATOM 3635 N N . LYS B 1 164 ? 51.598 -1.527 33.613 1.00 36.02 657 LYS B N 1
ATOM 3636 C CA . LYS B 1 164 ? 51.921 -1.624 35.008 1.00 39.18 657 LYS B CA 1
ATOM 3637 C C . LYS B 1 164 ? 52.425 -0.282 35.463 1.00 36.18 657 LYS B C 1
ATOM 3638 O O . LYS B 1 164 ? 53.171 0.350 34.804 1.00 38.74 657 LYS B O 1
ATOM 3644 N N . ASN B 1 165 ? 51.948 0.122 36.594 1.00 33.64 658 ASN B N 1
ATOM 3645 C CA . ASN B 1 165 ? 52.362 1.292 37.279 1.00 30.02 658 ASN B CA 1
ATOM 3646 C C . ASN B 1 165 ? 52.006 2.598 36.571 1.00 29.21 658 ASN B C 1
ATOM 3647 O O . ASN B 1 165 ? 52.498 3.621 36.960 1.00 34.39 658 ASN B O 1
ATOM 3652 N N . ASP B 1 166 ? 51.126 2.541 35.583 1.00 22.33 659 ASP B N 1
ATOM 3653 C CA . ASP B 1 166 ? 50.446 3.727 35.047 1.00 21.51 659 ASP B CA 1
ATOM 3654 C C . ASP B 1 166 ? 49.103 3.921 35.690 1.00 22.56 659 ASP B C 1
ATOM 3655 O O . ASP B 1 166 ? 48.551 3.015 36.204 1.00 25.21 659 ASP B O 1
ATOM 3660 N N . GLU B 1 167 ? 48.630 5.162 35.646 1.00 19.62 660 GLU B N 1
ATOM 3661 C CA . GLU B 1 167 ? 47.332 5.568 36.188 1.00 19.03 660 GLU B CA 1
ATOM 3662 C C . GLU B 1 167 ? 46.722 6.587 35.258 1.00 18.91 660 GLU B C 1
ATOM 3663 O O . GLU B 1 167 ? 47.419 7.419 34.690 1.00 16.75 660 GLU B O 1
ATOM 3669 N N . THR B 1 168 ? 45.408 6.582 35.137 1.00 16.72 661 THR B N 1
ATOM 3670 C CA . THR B 1 168 ? 44.727 7.614 34.383 1.00 15.13 661 THR B CA 1
ATOM 3671 C C . THR B 1 168 ? 44.873 8.957 35.097 1.00 15.33 661 THR B C 1
ATOM 3672 O O . THR B 1 168 ? 44.735 9.030 36.325 1.00 16.66 661 THR B O 1
ATOM 3676 N N A SER B 1 169 ? 45.149 10.027 34.358 0.63 13.65 662 SER B N 1
ATOM 3677 N N B SER B 1 169 ? 45.107 10.011 34.313 0.37 13.91 662 SER B N 1
ATOM 3678 C CA A SER B 1 169 ? 45.242 11.349 34.974 0.63 13.89 662 SER B CA 1
ATOM 3679 C CA B SER B 1 169 ? 45.334 11.366 34.821 0.37 14.06 662 SER B CA 1
ATOM 3680 C C A SER B 1 169 ? 44.097 12.277 34.568 0.63 13.90 662 SER B C 1
ATOM 3681 C C B SER B 1 169 ? 44.234 12.358 34.457 0.37 12.45 662 SER B C 1
ATOM 3682 O O A SER B 1 169 ? 43.767 13.171 35.344 0.63 14.86 662 SER B O 1
ATOM 3683 O O B SER B 1 169 ? 44.093 13.385 35.129 0.37 14.43 662 SER B O 1
ATOM 3688 N N . GLY B 1 170 ? 43.459 12.092 33.409 1.00 12.92 663 GLY B N 1
ATOM 3689 C CA . GLY B 1 170 ? 42.394 13.008 33.041 1.00 12.94 663 GLY B CA 1
ATOM 3690 C C . GLY B 1 170 ? 41.713 12.651 31.760 1.00 11.76 663 GLY B C 1
ATOM 3691 O O . GLY B 1 170 ? 42.024 11.650 31.101 1.00 13.75 663 GLY B O 1
ATOM 3692 N N . LEU B 1 171 ? 40.775 13.464 31.366 1.00 13.24 664 LEU B N 1
ATOM 3693 C CA . LEU B 1 171 ? 39.863 13.319 30.244 1.00 13.20 664 LEU B CA 1
ATOM 3694 C C . LEU B 1 171 ? 39.550 14.695 29.660 1.00 13.01 664 LEU B C 1
ATOM 3695 O O . LEU B 1 171 ? 39.316 15.636 30.431 1.00 14.66 664 LEU B O 1
ATOM 3700 N N . ARG B 1 172 ? 39.620 14.842 28.326 1.00 12.04 665 ARG B N 1
ATOM 3701 C CA . ARG B 1 172 ? 39.216 16.063 27.664 1.00 13.09 665 ARG B CA 1
ATOM 3702 C C . ARG B 1 172 ? 38.395 15.711 26.440 1.00 13.34 665 ARG B C 1
ATOM 3703 O O . ARG B 1 172 ? 38.618 14.697 25.771 1.00 15.55 665 ARG B O 1
ATOM 3711 N N . ILE B 1 173 ? 37.471 16.587 26.123 1.00 12.77 666 ILE B N 1
ATOM 3712 C CA . ILE B 1 173 ? 36.723 16.547 24.875 1.00 14.22 666 ILE B CA 1
ATOM 3713 C C . ILE B 1 173 ? 37.487 17.256 23.760 1.00 13.77 666 ILE B C 1
ATOM 3714 O O . ILE B 1 173 ? 37.921 18.400 23.899 1.00 15.29 666 ILE B O 1
ATOM 3719 N N . TRP B 1 174 ? 37.616 16.569 22.628 1.00 13.78 667 TRP B N 1
ATOM 3720 C CA . TRP B 1 174 ? 38.196 17.147 21.412 1.00 14.86 667 TRP B CA 1
ATOM 3721 C C . TRP B 1 174 ? 37.074 17.397 20.430 1.00 14.83 667 TRP B C 1
ATOM 3722 O O . TRP B 1 174 ? 36.266 16.510 20.133 1.00 16.01 667 TRP B O 1
ATOM 3733 N N . ASN B 1 175 ? 36.964 18.646 19.993 1.00 16.38 668 ASN B N 1
ATOM 3734 C CA . ASN B 1 175 ? 35.939 19.020 19.035 1.00 19.23 668 ASN B CA 1
ATOM 3735 C C . ASN B 1 175 ? 36.619 19.876 17.982 1.00 22.28 668 ASN B C 1
ATOM 3736 O O . ASN B 1 175 ? 36.444 21.093 17.941 1.00 27.68 668 ASN B O 1
ATOM 3741 N N . GLY B 1 176 ? 37.387 19.221 17.121 1.00 18.23 669 GLY B N 1
ATOM 3742 C CA . GLY B 1 176 ? 37.892 19.823 15.892 1.00 19.58 669 GLY B CA 1
ATOM 3743 C C . GLY B 1 176 ? 39.163 20.656 15.982 1.00 19.00 669 GLY B C 1
ATOM 3744 O O . GLY B 1 176 ? 39.674 21.114 14.956 1.00 20.84 669 GLY B O 1
ATOM 3745 N N . GLU B 1 177 ? 39.700 20.857 17.173 1.00 18.46 670 GLU B N 1
ATOM 3746 C CA . GLU B 1 177 ? 40.842 21.728 17.320 1.00 17.38 670 GLU B CA 1
ATOM 3747 C C . GLU B 1 177 ? 42.085 21.165 16.633 1.00 19.49 670 GLU B C 1
ATOM 3748 O O . GLU B 1 177 ? 42.386 19.971 16.745 1.00 16.98 670 GLU B O 1
ATOM 3754 N N . PRO B 1 178 ? 42.849 22.034 15.970 1.00 18.15 671 PRO B N 1
ATOM 3755 C CA . PRO B 1 178 ? 43.996 21.471 15.239 1.00 17.92 671 PRO B CA 1
ATOM 3756 C C . PRO B 1 178 ? 45.109 20.961 16.151 1.00 17.64 671 PRO B C 1
ATOM 3757 O O . PRO B 1 178 ? 45.846 20.036 15.785 1.00 17.76 671 PRO B O 1
ATOM 3761 N N . TYR B 1 179 ? 45.256 21.555 17.328 1.00 17.19 672 TYR B N 1
ATOM 3762 C CA . TYR B 1 179 ? 46.405 21.259 18.183 1.00 17.26 672 TYR B CA 1
ATOM 3763 C C . TYR B 1 179 ? 45.988 20.820 19.579 1.00 16.04 672 TYR B C 1
ATOM 3764 O O . TYR B 1 179 ? 44.841 21.081 20.008 1.00 16.06 672 TYR B O 1
ATOM 3773 N N . LEU B 1 180 ? 46.929 20.214 20.304 1.00 15.01 673 LEU B N 1
ATOM 3774 C CA . LEU B 1 180 ? 46.771 19.887 21.709 1.00 13.75 673 LEU B CA 1
ATOM 3775 C C . LEU B 1 180 ? 47.989 20.404 22.447 1.00 15.26 673 LEU B C 1
ATOM 3776 O O . LEU B 1 180 ? 49.130 20.266 21.984 1.00 15.17 673 LEU B O 1
ATOM 3781 N N . LEU B 1 181 ? 47.761 21.005 23.612 1.00 14.08 674 LEU B N 1
ATOM 3782 C CA . LEU B 1 181 ? 48.828 21.385 24.504 1.00 13.87 674 LEU B CA 1
ATOM 3783 C C . LEU B 1 181 ? 49.014 20.311 25.546 1.00 14.02 674 LEU B C 1
ATOM 3784 O O . LEU B 1 181 ? 48.166 20.086 26.421 1.00 15.22 674 LEU B O 1
ATOM 3789 N N . VAL B 1 182 ? 50.155 19.651 25.500 1.00 13.91 675 VAL B N 1
ATOM 3790 C CA . VAL B 1 182 ? 50.596 18.736 26.554 1.00 14.14 675 VAL B CA 1
ATOM 3791 C C . VAL B 1 182 ? 51.073 19.564 27.719 1.00 14.34 675 VAL B C 1
ATOM 3792 O O . VAL B 1 182 ? 51.940 20.431 27.535 1.00 16.37 675 VAL B O 1
ATOM 3796 N N . ILE B 1 183 ? 50.542 19.303 28.923 1.00 13.22 676 ILE B N 1
ATOM 3797 C CA . ILE B 1 183 ? 50.911 20.029 30.150 1.00 13.45 676 ILE B CA 1
ATOM 3798 C C . ILE B 1 183 ? 51.352 18.996 31.173 1.00 13.18 676 ILE B C 1
ATOM 3799 O O . ILE B 1 183 ? 50.619 18.041 31.457 1.00 14.24 676 ILE B O 1
ATOM 3804 N N . THR B 1 184 ? 52.554 19.177 31.719 1.00 13.83 677 THR B N 1
ATOM 3805 C CA . THR B 1 184 ? 53.097 18.244 32.702 1.00 13.74 677 THR B CA 1
ATOM 3806 C C . THR B 1 184 ? 53.026 18.808 34.122 1.00 14.53 677 THR B C 1
ATOM 3807 O O . THR B 1 184 ? 52.845 20.023 34.335 1.00 14.13 677 THR B O 1
ATOM 3811 N N . ALA B 1 185 ? 53.253 17.949 35.116 1.00 13.01 678 ALA B N 1
ATOM 3812 C CA . ALA B 1 185 ? 53.149 18.307 36.509 1.00 14.10 678 ALA B CA 1
ATOM 3813 C C . ALA B 1 185 ? 54.124 19.414 36.879 1.00 14.83 678 ALA B C 1
ATOM 3814 O O . ALA B 1 185 ? 53.791 20.257 37.719 1.00 14.64 678 ALA B O 1
ATOM 3816 N N . LYS B 1 186 ? 55.330 19.427 36.310 1.00 14.69 679 LYS B N 1
ATOM 3817 C CA . LYS B 1 186 ? 56.305 20.475 36.576 1.00 15.41 679 LYS B CA 1
ATOM 3818 C C . LYS B 1 186 ? 56.207 21.649 35.620 1.00 15.68 679 LYS B C 1
ATOM 3819 O O . LYS B 1 186 ? 57.144 22.442 35.515 1.00 18.83 679 LYS B O 1
ATOM 3825 N N . GLY B 1 187 ? 55.092 21.806 34.959 1.00 15.18 680 GLY B N 1
ATOM 3826 C CA . GLY B 1 187 ? 54.857 23.013 34.200 1.00 16.43 680 GLY B CA 1
ATOM 3827 C C . GLY B 1 187 ? 55.533 23.035 32.849 1.00 17.29 680 GLY B C 1
ATOM 3828 O O . GLY B 1 187 ? 55.763 24.121 32.328 1.00 20.90 680 GLY B O 1
ATOM 3829 N N . ARG B 1 188 ? 55.840 21.867 32.291 1.00 16.01 681 ARG B N 1
ATOM 3830 C CA . ARG B 1 188 ? 56.357 21.780 30.937 1.00 16.62 681 ARG B CA 1
ATOM 3831 C C . ARG B 1 188 ? 55.180 21.736 29.964 1.00 16.05 681 ARG B C 1
ATOM 3832 O O . ARG B 1 188 ? 54.128 21.150 30.279 1.00 16.65 681 ARG B O 1
ATOM 3840 N N . VAL B 1 189 ? 55.361 22.357 28.795 1.00 15.75 682 VAL B N 1
ATOM 3841 C CA . VAL B 1 189 ? 54.309 22.479 27.795 1.00 17.21 682 VAL B CA 1
ATOM 3842 C C . VAL B 1 189 ? 54.864 22.274 26.395 1.00 16.79 682 VAL B C 1
ATOM 3843 O O . VAL B 1 189 ? 55.935 22.769 26.077 1.00 19.23 682 VAL B O 1
ATOM 3847 N N . LYS B 1 190 ? 54.158 21.507 25.578 1.00 15.95 683 LYS B N 1
ATOM 3848 C CA . LYS B 1 190 ? 54.433 21.486 24.145 1.00 14.64 683 LYS B CA 1
ATOM 3849 C C . LYS B 1 190 ? 53.129 21.442 23.371 1.00 15.84 683 LYS B C 1
ATOM 3850 O O . LYS B 1 190 ? 52.089 21.052 23.924 1.00 16.21 683 LYS B O 1
ATOM 3856 N N . LYS B 1 191 ? 53.189 21.804 22.093 1.00 16.01 684 LYS B N 1
ATOM 3857 C CA . LYS B 1 191 ? 52.037 21.776 21.223 1.00 15.59 684 LYS B CA 1
ATOM 3858 C C . LYS B 1 191 ? 52.252 20.673 20.194 1.00 15.21 684 LYS B C 1
ATOM 3859 O O . LYS B 1 191 ? 53.284 20.662 19.512 1.00 17.16 684 LYS B O 1
ATOM 3865 N N . ILE B 1 192 ? 51.308 19.761 20.067 1.00 14.43 685 ILE B N 1
ATOM 3866 C CA . ILE B 1 192 ? 51.322 18.728 19.037 1.00 14.61 685 ILE B CA 1
ATOM 3867 C C . ILE B 1 192 ? 50.062 18.807 18.185 1.00 14.71 685 ILE B C 1
ATOM 3868 O O . ILE B 1 192 ? 49.056 19.411 18.566 1.00 15.37 685 ILE B O 1
ATOM 3873 N N . SER B 1 193 ? 50.129 18.216 17.005 1.00 16.66 686 SER B N 1
ATOM 3874 C CA . SER B 1 193 ? 48.983 18.150 16.109 1.00 16.44 686 SER B CA 1
ATOM 3875 C C . SER B 1 193 ? 48.057 17.038 16.535 1.00 15.92 686 SER B C 1
ATOM 3876 O O . SER B 1 193 ? 48.491 15.961 16.895 1.00 16.73 686 SER B O 1
ATOM 3879 N N . HIS B 1 194 ? 46.768 17.279 16.465 1.00 17.23 687 HIS B N 1
ATOM 3880 C CA . HIS B 1 194 ? 45.819 16.246 16.820 1.00 16.94 687 HIS B CA 1
ATOM 3881 C C . HIS B 1 194 ? 45.948 15.025 15.905 1.00 16.76 687 HIS B C 1
ATOM 3882 O O . HIS B 1 194 ? 45.657 13.972 16.288 1.00 18.37 687 HIS B O 1
ATOM 3889 N N . GLU B 1 195 ? 46.414 15.263 14.665 1.00 16.37 688 GLU B N 1
ATOM 3890 C CA . GLU B 1 195 ? 46.554 14.209 13.674 1.00 17.50 688 GLU B CA 1
ATOM 3891 C C . GLU B 1 195 ? 47.469 13.069 14.177 1.00 17.48 688 GLU B C 1
ATOM 3892 O O . GLU B 1 195 ? 47.361 11.939 13.674 1.00 17.01 688 GLU B O 1
ATOM 3898 N N . GLU B 1 196 ? 48.345 13.366 15.153 1.00 16.67 689 GLU B N 1
ATOM 3899 C CA . GLU B 1 196 ? 49.283 12.390 15.678 1.00 17.41 689 GLU B CA 1
ATOM 3900 C C . GLU B 1 196 ? 48.622 11.326 16.538 1.00 18.13 689 GLU B C 1
ATOM 3901 O O . GLU B 1 196 ? 49.264 10.331 16.869 1.00 18.51 689 GLU B O 1
ATOM 3907 N N . ILE B 1 197 ? 47.363 11.538 16.939 1.00 16.84 690 ILE B N 1
ATOM 3908 C CA . ILE B 1 197 ? 46.694 10.580 17.844 1.00 17.38 690 ILE B CA 1
ATOM 3909 C C . ILE B 1 197 ? 45.574 9.915 17.068 1.00 17.80 690 ILE B C 1
ATOM 3910 O O . ILE B 1 197 ? 44.608 10.567 16.718 1.00 17.70 690 ILE B O 1
ATOM 3915 N N . PRO B 1 198 ? 45.691 8.597 16.808 1.00 17.82 691 PRO B N 1
ATOM 3916 C CA . PRO B 1 198 ? 44.644 7.959 15.993 1.00 18.54 691 PRO B CA 1
ATOM 3917 C C . PRO B 1 198 ? 43.349 7.750 16.789 1.00 17.72 691 PRO B C 1
ATOM 3918 O O . PRO B 1 198 ? 43.370 7.552 18.016 1.00 17.73 691 PRO B O 1
ATOM 3922 N N A LYS B 1 199 ? 42.224 7.815 16.094 0.44 18.71 692 LYS B N 1
ATOM 3923 N N B LYS B 1 199 ? 42.229 7.849 16.101 0.56 18.52 692 LYS B N 1
ATOM 3924 C CA A LYS B 1 199 ? 40.923 7.534 16.681 0.44 19.78 692 LYS B CA 1
ATOM 3925 C CA B LYS B 1 199 ? 40.944 7.517 16.677 0.56 20.03 692 LYS B CA 1
ATOM 3926 C C A LYS B 1 199 ? 40.656 6.036 16.590 0.44 20.46 692 LYS B C 1
ATOM 3927 C C B LYS B 1 199 ? 40.812 5.999 16.635 0.56 20.09 692 LYS B C 1
ATOM 3928 O O A LYS B 1 199 ? 40.704 5.457 15.493 0.44 18.47 692 LYS B O 1
ATOM 3929 O O B LYS B 1 199 ? 41.101 5.358 15.629 0.56 22.05 692 LYS B O 1
ATOM 3940 N N . THR B 1 200 ? 40.367 5.418 17.733 1.00 20.79 693 THR B N 1
ATOM 3941 C CA . THR B 1 200 ? 40.156 3.988 17.821 1.00 22.37 693 THR B CA 1
ATOM 3942 C C . THR B 1 200 ? 38.865 3.744 18.564 1.00 22.23 693 THR B C 1
ATOM 3943 O O . THR B 1 200 ? 38.131 4.687 18.887 1.00 20.29 693 THR B O 1
ATOM 3947 N N . ASN B 1 201 ? 38.570 2.490 18.874 1.00 20.31 694 ASN B N 1
ATOM 3948 C CA . ASN B 1 201 ? 37.533 2.214 19.858 1.00 25.22 694 ASN B CA 1
ATOM 3949 C C . ASN B 1 201 ? 38.081 2.482 21.249 1.00 22.66 694 ASN B C 1
ATOM 3950 O O . ASN B 1 201 ? 39.292 2.630 21.439 1.00 21.59 694 ASN B O 1
ATOM 3955 N N . ARG B 1 202 ? 37.197 2.527 22.239 1.00 21.49 695 ARG B N 1
ATOM 3956 C CA . ARG B 1 202 ? 37.685 2.614 23.607 1.00 21.46 695 ARG B CA 1
ATOM 3957 C C . ARG B 1 202 ? 38.322 1.295 24.032 1.00 22.64 695 ARG B C 1
ATOM 3958 O O . ARG B 1 202 ? 38.131 0.271 23.386 1.00 23.20 695 ARG B O 1
ATOM 3966 N N . GLY B 1 203 ? 39.139 1.336 25.076 1.00 23.07 696 GLY B N 1
ATOM 3967 C CA . GLY B 1 203 ? 39.696 0.130 25.662 1.00 23.45 696 GLY B CA 1
ATOM 3968 C C . GLY B 1 203 ? 41.074 -0.237 25.138 1.00 26.09 696 GLY B C 1
ATOM 3969 O O . GLY B 1 203 ? 41.597 -1.292 25.489 1.00 34.41 696 GLY B O 1
ATOM 3970 N N . VAL B 1 204 ? 41.659 0.621 24.309 1.00 21.56 697 VAL B N 1
ATOM 3971 C CA . VAL B 1 204 ? 42.984 0.393 23.749 1.00 22.43 697 VAL B CA 1
ATOM 3972 C C . VAL B 1 204 ? 44.084 0.833 24.736 1.00 22.66 697 VAL B C 1
ATOM 3973 O O . VAL B 1 204 ? 43.798 1.493 25.737 1.00 21.99 697 VAL B O 1
ATOM 3977 N N . LYS B 1 205 ? 45.331 0.479 24.444 1.00 22.54 698 LYS B N 1
ATOM 3978 C CA . LYS B 1 205 ? 46.473 0.885 25.253 1.00 24.17 698 LYS B CA 1
ATOM 3979 C C . LYS B 1 205 ? 46.727 2.380 25.093 1.00 22.10 698 LYS B C 1
ATOM 3980 O O . LYS B 1 205 ? 47.185 3.059 26.013 1.00 24.35 698 LYS B O 1
ATOM 3986 N N . GLY B 1 206 ? 46.450 2.899 23.914 1.00 24.78 699 GLY B N 1
ATOM 3987 C CA . GLY B 1 206 ? 46.655 4.313 23.730 1.00 25.27 699 GLY B CA 1
ATOM 3988 C C . GLY B 1 206 ? 48.047 4.597 23.220 1.00 23.00 699 GLY B C 1
ATOM 3989 O O . GLY B 1 206 ? 48.923 3.752 23.118 1.00 25.04 699 GLY B O 1
ATOM 3990 N N . THR B 1 207 ? 48.217 5.850 22.884 1.00 20.04 700 THR B N 1
ATOM 3991 C CA . THR B 1 207 ? 49.338 6.352 22.172 1.00 19.37 700 THR B CA 1
ATOM 3992 C C . THR B 1 207 ? 50.233 7.242 23.055 1.00 17.24 700 THR B C 1
ATOM 3993 O O . THR B 1 207 ? 49.718 8.131 23.715 1.00 16.70 700 THR B O 1
ATOM 3997 N N . GLU B 1 208 ? 51.536 7.032 23.101 1.00 18.35 701 GLU B N 1
ATOM 3998 C CA . GLU B 1 208 ? 52.438 7.882 23.891 1.00 16.57 701 GLU B CA 1
ATOM 3999 C C . GLU B 1 208 ? 52.608 9.267 23.275 1.00 20.64 701 GLU B C 1
ATOM 4000 O O . GLU B 1 208 ? 52.957 9.377 22.089 1.00 21.85 701 GLU B O 1
ATOM 4006 N N . VAL B 1 209 ? 52.252 10.310 24.024 1.00 16.99 702 VAL B N 1
ATOM 4007 C CA . VAL B 1 209 ? 52.418 11.687 23.547 1.00 16.91 702 VAL B CA 1
ATOM 4008 C C . VAL B 1 209 ? 53.321 12.616 24.382 1.00 15.12 702 VAL B C 1
ATOM 4009 O O . VAL B 1 209 ? 53.799 13.629 23.871 1.00 16.57 702 VAL B O 1
ATOM 4013 N N . SER B 1 210 ? 53.539 12.293 25.655 1.00 16.63 703 SER B N 1
ATOM 4014 C CA . SER B 1 210 ? 54.195 13.215 26.586 1.00 16.72 703 SER B CA 1
ATOM 4015 C C . SER B 1 210 ? 55.643 13.559 26.233 1.00 18.93 703 SER B C 1
ATOM 4016 O O . SER B 1 210 ? 56.065 14.710 26.347 1.00 19.69 703 SER B O 1
ATOM 4019 N N . GLY B 1 211 ? 56.395 12.551 25.811 1.00 17.42 704 GLY B N 1
ATOM 4020 C CA . GLY B 1 211 ? 57.814 12.692 25.536 1.00 19.57 704 GLY B CA 1
ATOM 4021 C C . GLY B 1 211 ? 58.687 12.969 26.751 1.00 18.52 704 GLY B C 1
ATOM 4022 O O . GLY B 1 211 ? 59.827 13.415 26.573 1.00 21.25 704 GLY B O 1
ATOM 4023 N N . THR B 1 212 ? 58.224 12.661 27.960 1.00 18.38 705 THR B N 1
ATOM 4024 C CA . THR B 1 212 ? 58.970 12.941 29.171 1.00 18.83 705 THR B CA 1
ATOM 4025 C C . THR B 1 212 ? 58.539 11.972 30.244 1.00 18.13 705 THR B C 1
ATOM 4026 O O . THR B 1 212 ? 57.426 11.414 30.225 1.00 17.78 705 THR B O 1
ATOM 4030 N N . LYS B 1 213 ? 59.414 11.841 31.235 1.00 19.23 706 LYS B N 1
ATOM 4031 C CA . LYS B 1 213 ? 59.113 11.127 32.461 1.00 18.84 706 LYS B CA 1
ATOM 4032 C C . LYS B 1 213 ? 58.335 12.005 33.439 1.00 20.63 706 LYS B C 1
ATOM 4033 O O . LYS B 1 213 ? 57.741 11.495 34.381 1.00 22.13 706 LYS B O 1
ATOM 4039 N N . ASP B 1 214 ? 58.287 13.304 33.180 1.00 16.91 707 ASP B N 1
ATOM 4040 C CA . ASP B 1 214 ? 57.419 14.175 33.985 1.00 16.00 707 ASP B CA 1
ATOM 4041 C C . ASP B 1 214 ? 55.967 13.751 33.735 1.00 16.08 707 ASP B C 1
ATOM 4042 O O . ASP B 1 214 ? 55.600 13.462 32.616 1.00 17.80 707 ASP B O 1
ATOM 4047 N N . THR B 1 215 ? 55.145 13.710 34.771 1.00 16.06 708 THR B N 1
ATOM 4048 C CA . THR B 1 215 ? 53.767 13.275 34.695 1.00 15.31 708 THR B CA 1
ATOM 4049 C C . THR B 1 215 ? 52.907 14.162 33.819 1.00 14.04 708 THR B C 1
ATOM 4050 O O . THR B 1 215 ? 52.988 15.379 33.913 1.00 15.44 708 THR B O 1
ATOM 4054 N N . LEU B 1 216 ? 52.085 13.543 32.975 1.00 13.18 709 LEU B N 1
ATOM 4055 C CA . LEU B 1 216 ? 51.124 14.256 32.145 1.00 13.52 709 LEU B CA 1
ATOM 4056 C C . LEU B 1 216 ? 49.914 14.612 32.993 1.00 14.37 709 LEU B C 1
ATOM 4057 O O . LEU B 1 216 ? 49.235 13.718 33.486 1.00 15.09 709 LEU B O 1
ATOM 4062 N N . VAL B 1 217 ? 49.628 15.908 33.125 1.00 13.12 710 VAL B N 1
ATOM 4063 C CA . VAL B 1 217 ? 48.459 16.341 33.904 1.00 12.17 710 VAL B CA 1
ATOM 4064 C C . VAL B 1 217 ? 47.321 16.853 33.026 1.00 13.22 710 VAL B C 1
ATOM 4065 O O . VAL B 1 217 ? 46.168 16.819 33.451 1.00 13.44 710 VAL B O 1
ATOM 4069 N N . ASP B 1 218 ? 47.550 17.281 31.797 1.00 12.85 711 ASP B N 1
ATOM 4070 C CA . ASP B 1 218 ? 46.428 17.677 30.962 1.00 13.40 711 ASP B CA 1
ATOM 4071 C C . ASP B 1 218 ? 46.856 17.714 29.506 1.00 13.41 711 ASP B C 1
ATOM 4072 O O . ASP B 1 218 ? 48.048 17.670 29.161 1.00 14.05 711 ASP B O 1
ATOM 4077 N N . LEU B 1 219 ? 45.846 17.783 28.651 1.00 12.65 712 LEU B N 1
ATOM 4078 C CA A LEU B 1 219 ? 45.995 17.748 27.221 0.81 12.92 712 LEU B CA 1
ATOM 4079 C CA B LEU B 1 219 ? 45.989 17.753 27.202 0.19 13.29 712 LEU B CA 1
ATOM 4080 C C . LEU B 1 219 ? 44.929 18.680 26.675 1.00 12.91 712 LEU B C 1
ATOM 4081 O O . LEU B 1 219 ? 43.753 18.283 26.537 1.00 15.38 712 LEU B O 1
ATOM 4090 N N . ILE B 1 220 ? 45.304 19.926 26.439 1.00 12.31 713 ILE B N 1
ATOM 4091 C CA . ILE B 1 220 ? 44.339 20.987 26.183 1.00 13.86 713 ILE B CA 1
ATOM 4092 C C . ILE B 1 220 ? 44.163 21.232 24.693 1.00 13.45 713 ILE B C 1
ATOM 4093 O O . ILE B 1 220 ? 45.083 21.676 24.011 1.00 14.05 713 ILE B O 1
ATOM 4098 N N . PRO B 1 221 ? 42.965 21.005 24.155 1.00 13.31 714 PRO B N 1
ATOM 4099 C CA . PRO B 1 221 ? 42.746 21.358 22.755 1.00 13.73 714 PRO B CA 1
ATOM 4100 C C . PRO B 1 221 ? 42.890 22.844 22.537 1.00 15.58 714 PRO B C 1
ATOM 4101 O O . PRO B 1 221 ? 42.438 23.651 23.352 1.00 16.40 714 PRO B O 1
ATOM 4105 N N . ILE B 1 222 ? 43.499 23.240 21.427 1.00 15.63 715 ILE B N 1
ATOM 4106 C CA . ILE B 1 222 ? 43.624 24.647 21.096 1.00 17.68 715 ILE B CA 1
ATOM 4107 C C . ILE B 1 222 ? 43.562 24.893 19.588 1.00 17.79 715 ILE B C 1
ATOM 4108 O O . ILE B 1 222 ? 44.223 24.213 18.798 1.00 18.06 715 ILE B O 1
ATOM 4113 N N . LYS B 1 223 ? 42.760 25.867 19.197 1.00 17.56 716 LYS B N 1
ATOM 4114 C CA . LYS B 1 223 ? 42.679 26.304 17.810 1.00 18.59 716 LYS B CA 1
ATOM 4115 C C . LYS B 1 223 ? 43.490 27.570 17.522 1.00 25.44 716 LYS B C 1
ATOM 4116 O O . LYS B 1 223 ? 44.349 27.586 16.640 1.00 32.48 716 LYS B O 1
ATOM 4122 N N . GLU B 1 224 ? 43.239 28.630 18.281 1.00 22.34 717 GLU B N 1
ATOM 4123 C CA . GLU B 1 224 ? 44.088 29.821 18.254 1.00 23.40 717 GLU B CA 1
ATOM 4124 C C . GLU B 1 224 ? 44.592 30.335 19.600 1.00 21.97 717 GLU B C 1
ATOM 4125 O O . GLU B 1 224 ? 45.767 30.722 19.701 1.00 24.46 717 GLU B O 1
ATOM 4131 N N . GLU B 1 225 ? 43.720 30.400 20.591 1.00 22.05 718 GLU B N 1
ATOM 4132 C CA . GLU B 1 225 ? 44.093 30.838 21.925 1.00 23.57 718 GLU B CA 1
ATOM 4133 C C . GLU B 1 225 ? 43.282 30.113 22.973 1.00 28.39 718 GLU B C 1
ATOM 4134 O O . GLU B 1 225 ? 42.198 29.763 22.741 1.00 28.69 718 GLU B O 1
ATOM 4140 N N . VAL B 1 226 ? 43.876 29.968 24.136 1.00 20.22 719 VAL B N 1
ATOM 4141 C CA . VAL B 1 226 ? 43.175 29.594 25.350 1.00 18.61 719 VAL B CA 1
ATOM 4142 C C . VAL B 1 226 ? 43.586 30.485 26.530 1.00 17.55 719 VAL B C 1
ATOM 4143 O O . VAL B 1 226 ? 44.702 30.992 26.612 1.00 19.64 719 VAL B O 1
ATOM 4147 N N . GLU B 1 227 ? 42.628 30.679 27.429 1.00 17.74 720 GLU B N 1
ATOM 4148 C CA A GLU B 1 227 ? 42.887 31.257 28.737 0.53 18.82 720 GLU B CA 1
ATOM 4149 C CA B GLU B 1 227 ? 42.864 31.260 28.751 0.47 19.05 720 GLU B CA 1
ATOM 4150 C C . GLU B 1 227 ? 42.702 30.147 29.769 1.00 17.65 720 GLU B C 1
ATOM 4151 O O . GLU B 1 227 ? 41.705 29.453 29.758 1.00 18.44 720 GLU B O 1
ATOM 4162 N N . LEU B 1 228 ? 43.698 29.981 30.632 1.00 17.12 721 LEU B N 1
ATOM 4163 C CA . LEU B 1 228 ? 43.746 28.884 31.584 1.00 15.45 721 LEU B CA 1
ATOM 4164 C C . LEU B 1 228 ? 43.869 29.395 33.022 1.00 16.14 721 LEU B C 1
ATOM 4165 O O . LEU B 1 228 ? 44.522 30.408 33.270 1.00 18.09 721 LEU B O 1
ATOM 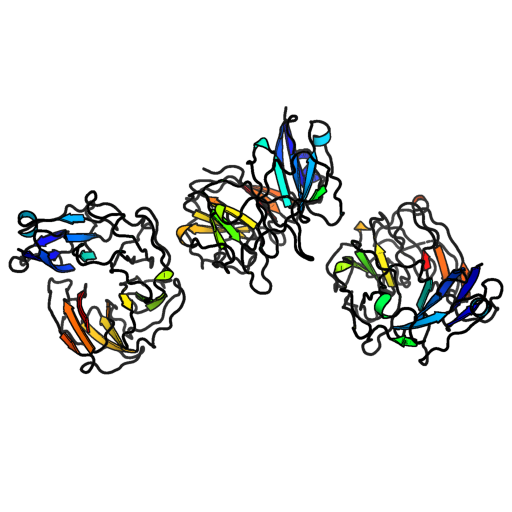4170 N N . LEU B 1 229 ? 43.275 28.656 33.946 1.00 14.17 722 LEU B N 1
ATOM 4171 C CA . LEU B 1 229 ? 43.562 28.762 35.361 1.00 13.94 722 LEU B CA 1
ATOM 4172 C C . LEU B 1 229 ? 44.376 27.517 35.712 1.00 14.64 722 LEU B C 1
ATOM 4173 O O . LEU B 1 229 ? 43.965 26.384 35.396 1.00 14.83 722 LEU B O 1
ATOM 4178 N N . ILE B 1 230 ? 45.529 27.718 36.326 1.00 14.78 723 ILE B N 1
ATOM 4179 C CA . ILE B 1 230 ? 46.431 26.638 36.695 1.00 15.62 723 ILE B CA 1
ATOM 4180 C C . ILE B 1 230 ? 46.502 26.606 38.224 1.00 13.05 723 ILE B C 1
ATOM 4181 O O . ILE B 1 230 ? 46.742 27.643 38.857 1.00 14.47 723 ILE B O 1
ATOM 4186 N N . THR B 1 231 ? 46.330 25.436 38.829 1.00 12.79 724 THR B N 1
ATOM 4187 C CA . THR B 1 231 ? 46.432 25.347 40.270 1.00 14.35 724 THR B CA 1
ATOM 4188 C C . THR B 1 231 ? 47.431 24.264 40.671 1.00 14.34 724 THR B C 1
ATOM 4189 O O . THR B 1 231 ? 47.668 23.296 39.906 1.00 13.40 724 THR B O 1
ATOM 4193 N N . THR B 1 232 ? 48.019 24.437 41.856 1.00 13.40 725 THR B N 1
ATOM 4194 C CA . THR B 1 232 ? 49.121 23.564 42.264 1.00 14.74 725 THR B CA 1
ATOM 4195 C C . THR B 1 232 ? 48.918 22.935 43.620 1.00 15.61 725 THR B C 1
ATOM 4196 O O . THR B 1 232 ? 48.119 23.427 44.454 1.00 15.72 725 THR B O 1
ATOM 4200 N N . LYS B 1 233 ? 49.645 21.873 43.905 1.00 16.70 726 LYS B N 1
ATOM 4201 C CA . LYS B 1 233 ? 49.584 21.148 45.149 1.00 18.90 726 LYS B CA 1
ATOM 4202 C C . LYS B 1 233 ? 49.890 22.025 46.347 1.00 20.01 726 LYS B C 1
A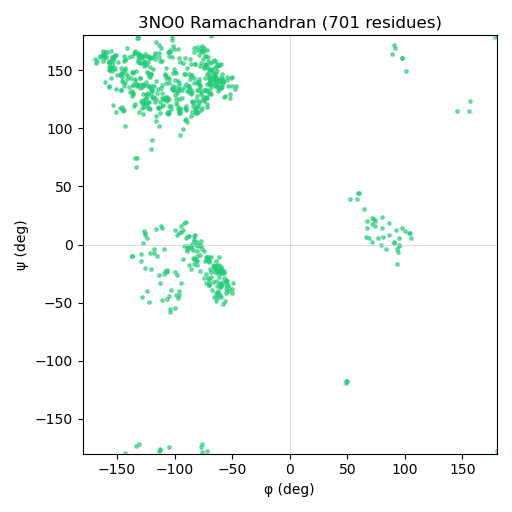TOM 4203 O O . LYS B 1 233 ? 49.292 21.825 47.411 1.00 21.54 726 LYS B O 1
ATOM 4209 N N . ASN B 1 234 ? 50.754 23.029 46.189 1.00 17.23 727 ASN B N 1
ATOM 4210 C CA . ASN B 1 234 ? 51.175 23.861 47.318 1.00 20.94 727 ASN B CA 1
ATOM 4211 C C . ASN B 1 234 ? 50.370 25.142 47.412 1.00 21.56 727 ASN B C 1
ATOM 4212 O O . ASN B 1 234 ? 50.678 26.010 48.235 1.00 25.23 727 ASN B O 1
ATOM 4217 N N . GLY B 1 235 ? 49.298 25.234 46.633 1.00 19.86 728 GLY B N 1
ATOM 4218 C CA . GLY B 1 235 ? 48.277 26.256 46.855 1.00 20.26 728 GLY B CA 1
ATOM 4219 C C . GLY B 1 235 ? 48.314 27.434 45.900 1.00 21.49 728 GLY B C 1
ATOM 4220 O O . GLY B 1 235 ? 47.597 28.409 46.081 1.00 24.52 728 GLY B O 1
ATOM 4221 N N . LYS B 1 236 ? 49.102 27.351 44.842 1.00 19.29 729 LYS B N 1
ATOM 4222 C CA . LYS B 1 236 ? 49.093 28.407 43.845 1.00 18.68 729 LYS B CA 1
ATOM 4223 C C . LYS B 1 236 ? 47.814 28.300 43.001 1.00 17.51 729 LYS B C 1
ATOM 4224 O O . LYS B 1 236 ? 47.280 27.220 42.774 1.00 16.64 729 LYS B O 1
ATOM 4230 N N . ALA B 1 237 ? 47.371 29.436 42.492 1.00 18.71 730 ALA B N 1
ATOM 4231 C CA . ALA B 1 237 ? 46.289 29.505 41.532 1.00 16.28 730 ALA B CA 1
ATOM 4232 C C . ALA B 1 237 ? 46.567 30.731 40.701 1.00 20.23 730 ALA B C 1
ATOM 4233 O O . ALA B 1 237 ? 46.551 31.858 41.216 1.00 24.18 730 ALA B O 1
ATOM 4235 N N . PHE B 1 238 ? 46.856 30.532 39.417 1.00 18.49 731 PHE B N 1
ATOM 4236 C CA . PHE B 1 238 ? 47.214 31.652 38.563 1.00 19.88 731 PHE B CA 1
ATOM 4237 C C . PHE B 1 238 ? 46.645 31.471 37.172 1.00 19.47 731 PHE B C 1
ATOM 4238 O O . PHE B 1 238 ? 46.375 30.347 36.733 1.00 17.87 731 PHE B O 1
ATOM 4246 N N . TYR B 1 239 ? 46.510 32.569 36.450 1.00 21.70 732 TYR B N 1
ATOM 4247 C CA . TYR B 1 239 ? 45.967 32.552 35.110 1.00 19.46 732 TYR B CA 1
ATOM 4248 C C . TYR B 1 239 ? 47.037 32.792 34.083 1.00 23.61 732 TYR B C 1
ATOM 4249 O O . TYR B 1 239 ? 48.055 33.445 34.347 1.00 25.11 732 TYR B O 1
ATOM 4258 N N . ASP B 1 240 ? 46.810 32.251 32.896 1.00 20.05 733 ASP B N 1
ATOM 4259 C CA . ASP B 1 240 ? 47.712 32.454 31.795 1.00 21.97 733 ASP B CA 1
ATOM 4260 C C . ASP B 1 240 ? 46.928 32.366 30.503 1.00 21.35 733 ASP B C 1
ATOM 4261 O O . ASP B 1 240 ? 45.856 31.749 30.440 1.00 23.77 733 ASP B O 1
ATOM 4266 N N A LYS B 1 241 ? 47.465 33.010 29.479 0.53 21.63 734 LYS B N 1
ATOM 4267 N N B LYS B 1 241 ? 47.441 33.041 29.491 0.47 21.27 734 LYS B N 1
ATOM 4268 C CA A LYS B 1 241 ? 46.893 32.996 28.140 0.53 23.41 734 LYS B CA 1
ATOM 4269 C CA B LYS B 1 241 ? 46.893 32.957 28.152 0.47 22.91 734 LYS B CA 1
ATOM 4270 C C A LYS B 1 241 ? 47.922 32.445 27.163 0.53 21.92 734 LYS B C 1
ATOM 4271 C C B LYS B 1 241 ? 47.959 32.353 27.251 0.47 22.59 734 LYS B C 1
ATOM 4272 O O A LYS B 1 241 ? 49.030 32.960 27.106 0.53 24.87 734 LYS B O 1
ATOM 4273 O O B LYS B 1 241 ? 49.126 32.709 27.355 0.47 21.93 734 LYS B O 1
ATOM 4284 N N . ILE B 1 242 ? 47.561 31.407 26.408 1.00 22.41 735 ILE B N 1
ATOM 4285 C CA . ILE B 1 242 ? 48.472 30.796 25.436 1.00 20.76 735 ILE B CA 1
ATOM 4286 C C . ILE B 1 242 ? 47.879 30.903 24.042 1.00 22.68 735 ILE B C 1
ATOM 4287 O O . ILE B 1 242 ? 46.808 30.360 23.773 1.00 21.82 735 ILE B O 1
ATOM 4292 N N . ASN B 1 243 ? 48.591 31.598 23.155 1.00 22.11 736 ASN B N 1
ATOM 4293 C CA . ASN B 1 243 ? 48.243 31.628 21.743 1.00 25.03 736 ASN B CA 1
ATOM 4294 C C . ASN B 1 243 ? 49.120 30.617 21.015 1.00 22.90 736 ASN B C 1
ATOM 4295 O O . ASN B 1 243 ? 50.335 30.590 21.201 1.00 24.28 736 ASN B O 1
ATOM 4300 N N . GLN B 1 244 ? 48.498 29.774 20.210 1.00 23.38 737 GLN B N 1
ATOM 4301 C CA . GLN B 1 244 ? 49.236 28.693 19.563 1.00 23.87 737 GLN B CA 1
ATOM 4302 C C . GLN B 1 244 ? 50.431 29.183 18.768 1.00 25.50 737 GLN B C 1
ATOM 4303 O O . GLN B 1 244 ? 51.430 28.477 18.668 1.00 26.10 737 GLN B O 1
ATOM 4309 N N . LYS B 1 245 ? 50.351 30.389 18.225 1.00 23.72 738 LYS B N 1
ATOM 4310 C CA A LYS B 1 245 ? 51.420 30.883 17.370 0.55 29.32 738 LYS B CA 1
ATOM 4311 C CA B LYS B 1 245 ? 51.419 30.907 17.380 0.45 29.54 738 LYS B CA 1
ATOM 4312 C C . LYS B 1 245 ? 52.714 31.068 18.158 1.00 29.85 738 LYS B C 1
ATOM 4313 O O . LYS B 1 245 ? 53.799 31.090 17.574 1.00 32.95 738 LYS B O 1
ATOM 4324 N N . ASP B 1 246 ? 52.612 31.179 19.475 1.00 28.38 739 ASP B N 1
ATOM 4325 C CA . ASP B 1 246 ? 53.789 31.384 20.312 1.00 32.80 739 ASP B CA 1
ATOM 4326 C C . ASP B 1 246 ? 54.413 30.089 20.830 1.00 32.01 739 ASP B C 1
ATOM 4327 O O . ASP B 1 246 ? 55.418 30.127 21.529 1.00 35.38 739 ASP B O 1
ATOM 4332 N N . ILE B 1 247 ? 53.818 28.945 20.501 1.00 28.06 740 ILE B N 1
ATOM 4333 C CA . ILE B 1 247 ? 54.389 27.659 20.882 1.00 26.84 740 ILE B CA 1
ATOM 4334 C C . ILE B 1 247 ? 54.640 26.845 19.612 1.00 29.34 740 ILE B C 1
ATOM 4335 O O . ILE B 1 247 ? 53.697 26.491 18.902 1.00 28.48 740 ILE B O 1
ATOM 4340 N N . PRO B 1 248 ? 55.912 26.531 19.323 1.00 26.81 741 PRO B N 1
ATOM 4341 C CA . PRO B 1 248 ? 56.227 25.800 18.090 1.00 25.51 741 PRO B CA 1
ATOM 4342 C C . PRO B 1 248 ? 55.579 24.426 18.027 1.00 21.57 741 PRO B C 1
ATOM 4343 O O . PRO B 1 248 ? 55.263 23.844 19.061 1.00 22.58 741 PRO B O 1
ATOM 4347 N N . LEU B 1 249 ? 55.346 23.912 16.827 1.00 22.80 742 LEU B N 1
ATOM 4348 C CA . LEU B 1 249 ? 54.817 22.574 16.686 1.00 21.07 742 LEU B CA 1
ATOM 4349 C C . LEU B 1 249 ? 55.907 21.589 17.027 1.00 20.24 742 LEU B C 1
ATOM 4350 O O . LEU B 1 249 ? 56.991 21.593 16.409 1.00 25.81 742 LEU B O 1
ATOM 4355 N N . SER B 1 250 ? 55.613 20.689 17.940 1.00 18.79 743 SER B N 1
ATOM 4356 C CA . SER B 1 250 ? 56.499 19.630 18.371 1.00 18.13 743 SER B CA 1
ATOM 4357 C C . SER B 1 250 ? 55.946 18.291 17.968 1.00 17.38 743 SER B C 1
ATOM 4358 O O . SER B 1 250 ? 54.790 18.217 17.532 1.00 19.34 743 SER B O 1
ATOM 4361 N N . THR B 1 251 ? 56.710 17.224 18.127 1.00 17.75 744 THR B N 1
ATOM 4362 C CA . THR B 1 251 ? 56.246 15.888 17.848 1.00 18.27 744 THR B CA 1
ATOM 4363 C C . THR B 1 251 ? 55.891 15.161 19.144 1.00 15.93 744 THR B C 1
ATOM 4364 O O . THR B 1 251 ? 56.120 15.666 20.266 1.00 15.28 744 THR B O 1
ATOM 4368 N N . LYS B 1 252 ? 55.374 13.954 19.020 1.00 16.18 745 LYS B N 1
ATOM 4369 C CA A LYS B 1 252 ? 55.086 13.149 20.195 0.64 19.11 745 LYS B CA 1
ATOM 4370 C CA B LYS B 1 252 ? 55.088 13.125 20.186 0.36 18.61 745 LYS B CA 1
ATOM 4371 C C . LYS B 1 252 ? 56.338 12.778 20.977 1.00 15.94 745 LYS B C 1
ATOM 4372 O O . LYS B 1 252 ? 56.264 12.585 22.214 1.00 18.08 745 LYS B O 1
ATOM 4383 N N . LYS B 1 253 ? 57.483 12.730 20.311 1.00 18.06 746 LYS B N 1
ATOM 4384 C CA . LYS B 1 253 ? 58.717 12.357 20.982 1.00 19.53 746 LYS B CA 1
ATOM 4385 C C . LYS B 1 253 ? 59.431 13.540 21.613 1.00 20.81 746 LYS B C 1
ATOM 4386 O O . LYS B 1 253 ? 60.316 13.350 22.442 1.00 22.93 746 LYS B O 1
ATOM 4392 N N . SER B 1 254 ? 59.108 14.760 21.216 1.00 17.25 747 SER B N 1
ATOM 4393 C CA . SER B 1 254 ? 59.789 15.941 21.734 1.00 18.66 747 SER B CA 1
ATOM 4394 C C . SER B 1 254 ? 59.636 16.021 23.257 1.00 16.67 747 SER B C 1
ATOM 4395 O O . SER B 1 254 ? 58.548 15.789 23.818 1.00 16.23 747 SER B O 1
ATOM 4398 N N . ILE B 1 255 ? 60.673 16.450 23.944 1.00 18.12 748 ILE B N 1
ATOM 4399 C CA . ILE B 1 255 ? 60.565 16.700 25.373 1.00 16.94 748 ILE B CA 1
ATOM 4400 C C . ILE B 1 255 ? 60.026 18.122 25.572 1.00 18.83 748 ILE B C 1
ATOM 4401 O O . ILE B 1 255 ? 60.618 19.079 25.108 1.00 21.71 748 ILE B O 1
ATOM 4406 N N . PRO B 1 256 ? 58.899 18.280 26.289 1.00 17.65 749 PRO B N 1
ATOM 4407 C CA . PRO B 1 256 ? 58.308 19.604 26.464 1.00 17.67 749 PRO B CA 1
ATOM 4408 C C . PRO B 1 256 ? 59.207 20.518 27.281 1.00 20.55 749 PRO B C 1
ATOM 4409 O O . PRO B 1 256 ? 59.875 20.051 28.180 1.00 20.97 749 PRO B O 1
ATOM 4413 N N . ARG B 1 257 ? 59.213 21.798 26.931 1.00 24.33 750 ARG B N 1
ATOM 4414 C CA . ARG B 1 257 ? 60.028 22.800 27.589 1.00 24.51 750 ARG B CA 1
ATOM 4415 C C . ARG B 1 257 ? 59.262 23.387 28.752 1.00 21.65 750 ARG B C 1
ATOM 4416 O O . ARG B 1 257 ? 58.033 23.447 28.702 1.00 21.89 750 ARG B O 1
ATOM 4424 N N . THR B 1 258 ? 59.962 23.852 29.774 1.00 21.57 751 THR B N 1
ATOM 4425 C CA . THR B 1 258 ? 59.339 24.411 30.958 1.00 21.66 751 THR B CA 1
ATOM 4426 C C . THR B 1 258 ? 58.695 25.737 30.605 1.00 28.67 751 THR B C 1
ATOM 4427 O O . THR B 1 258 ? 59.324 26.600 30.013 1.00 29.28 751 THR B O 1
ATOM 4431 N N . ARG B 1 259 ? 57.432 25.907 30.975 1.00 21.34 752 ARG B N 1
ATOM 4432 C CA . ARG B 1 259 ? 56.757 27.181 30.820 1.00 22.36 752 ARG B CA 1
ATOM 4433 C C . ARG B 1 259 ? 56.628 27.857 32.176 1.00 23.02 752 ARG B C 1
ATOM 4434 O O . ARG B 1 259 ? 56.875 29.049 32.307 1.00 23.45 752 ARG B O 1
ATOM 4442 N N . TRP B 1 260 ? 56.243 27.085 33.187 1.00 21.42 753 TRP B N 1
ATOM 4443 C CA . TRP B 1 260 ? 56.064 27.597 34.537 1.00 20.99 753 TRP B CA 1
ATOM 4444 C C . TRP B 1 260 ? 57.044 26.906 35.454 1.00 25.47 753 TRP B C 1
ATOM 4445 O O . TRP B 1 260 ? 57.061 25.687 35.549 1.00 28.37 753 TRP B O 1
ATOM 4456 N N . LYS B 1 261 ? 57.874 27.691 36.125 1.00 24.48 754 LYS B N 1
ATOM 4457 C CA . LYS B 1 261 ? 58.855 27.150 37.054 1.00 28.97 754 LYS B CA 1
ATOM 4458 C C . LYS B 1 261 ? 58.176 26.932 38.387 1.00 28.27 754 LYS B C 1
ATOM 4459 O O . LYS B 1 261 ? 57.672 27.865 39.021 1.00 35.17 754 LYS B O 1
ATOM 4465 N N . LEU B 1 262 ? 58.171 25.684 38.819 1.00 20.44 755 LEU B N 1
ATOM 4466 C CA . LEU B 1 262 ? 57.459 25.279 40.004 1.00 20.10 755 LEU B CA 1
ATOM 4467 C C . LEU B 1 262 ? 58.287 24.510 41.020 1.00 21.32 755 LEU B C 1
ATOM 4468 O O . LEU B 1 262 ? 57.778 24.128 42.061 1.00 23.35 755 LEU B O 1
ATOM 4473 N N . GLU B 1 263 ? 59.570 24.311 40.756 1.00 20.94 756 GLU B N 1
ATOM 4474 C CA . GLU B 1 263 ? 60.489 23.704 41.722 1.00 21.87 756 GLU B CA 1
ATOM 4475 C C . GLU B 1 263 ? 59.900 22.413 42.310 1.00 22.15 756 GLU B C 1
ATOM 4476 O O . GLU B 1 263 ? 59.684 21.445 41.556 1.00 22.38 756 GLU B O 1
ATOM 4482 N N . ASP B 1 264 ? 59.684 22.354 43.618 1.00 20.83 757 ASP B N 1
ATOM 4483 C CA . ASP B 1 264 ? 59.125 21.150 44.261 1.00 21.22 757 ASP B CA 1
ATOM 4484 C C . ASP B 1 264 ? 57.606 21.078 44.254 1.00 21.68 757 ASP B C 1
ATOM 4485 O O . ASP B 1 264 ? 57.031 20.077 44.664 1.00 25.19 757 ASP B O 1
ATOM 4490 N N . ASP B 1 265 ? 56.976 22.115 43.741 1.00 18.47 758 ASP B N 1
ATOM 4491 C CA . ASP B 1 265 ? 55.510 22.123 43.600 1.00 18.22 758 ASP B CA 1
ATOM 4492 C C . ASP B 1 265 ? 55.115 21.361 42.324 1.00 16.28 758 ASP B C 1
ATOM 4493 O O . ASP B 1 265 ? 55.969 20.967 41.534 1.00 18.31 758 ASP B O 1
ATOM 4498 N N A GLU B 1 266 ? 53.818 21.190 42.122 0.42 16.01 759 GLU B N 1
ATOM 4499 N N B GLU B 1 266 ? 53.819 21.142 42.113 0.58 15.12 759 GLU B N 1
ATOM 4500 C CA A GLU B 1 266 ? 53.314 20.523 40.944 0.42 14.69 759 GLU B CA 1
ATOM 4501 C CA B GLU B 1 266 ? 53.340 20.442 40.927 0.58 14.53 759 GLU B CA 1
ATOM 4502 C C A GLU B 1 266 ? 51.952 21.085 40.608 0.42 13.05 759 GLU B C 1
ATOM 4503 C C B GLU B 1 266 ? 51.908 20.864 40.616 0.58 14.88 759 GLU B C 1
ATOM 4504 O O A GLU B 1 266 ? 51.202 21.528 41.477 0.42 13.12 759 GLU B O 1
ATOM 4505 O O B GLU B 1 266 ? 51.069 21.012 41.529 0.58 13.26 759 GLU B O 1
ATOM 4516 N N . ILE B 1 267 ? 51.614 21.062 39.335 1.00 14.02 760 ILE B N 1
ATOM 4517 C CA . ILE B 1 267 ? 50.262 21.332 38.895 1.00 13.68 760 ILE B CA 1
ATOM 4518 C C . ILE B 1 267 ? 49.339 20.178 39.255 1.00 14.44 760 ILE B C 1
ATOM 4519 O O . ILE B 1 267 ? 49.671 18.997 39.020 1.00 15.72 760 ILE B O 1
ATOM 4524 N N . ILE B 1 268 ? 48.163 20.497 39.787 1.00 14.05 761 ILE B N 1
ATOM 4525 C CA . ILE B 1 268 ? 47.128 19.493 40.041 1.00 15.02 761 ILE B CA 1
ATOM 4526 C C . ILE B 1 268 ? 45.884 19.683 39.168 1.00 14.08 761 ILE B C 1
ATOM 4527 O O . ILE B 1 268 ? 45.228 18.705 38.887 1.00 17.98 761 ILE B O 1
ATOM 4532 N N . LYS B 1 269 ? 45.597 20.896 38.720 1.00 12.89 762 LYS B N 1
ATOM 4533 C CA . LYS B 1 269 ? 44.458 21.140 37.823 1.00 12.18 762 LYS B CA 1
ATOM 4534 C C . LYS B 1 269 ? 44.757 22.233 36.845 1.00 12.58 762 LYS B C 1
ATOM 4535 O O . LYS B 1 269 ? 45.454 23.197 37.148 1.00 12.67 762 LYS B O 1
ATOM 4541 N N . VAL B 1 270 ? 44.195 22.094 35.649 1.00 11.96 763 VAL B N 1
ATOM 4542 C CA . VAL B 1 270 ? 44.138 23.125 34.664 1.00 12.04 763 VAL B CA 1
ATOM 4543 C C . VAL B 1 270 ? 42.672 23.287 34.293 1.00 10.84 763 VAL B C 1
ATOM 4544 O O . VAL B 1 270 ? 41.993 22.289 34.013 1.00 12.83 763 VAL B O 1
ATOM 4548 N N . VAL B 1 271 ? 42.173 24.514 34.311 1.00 12.68 764 VAL B N 1
ATOM 4549 C CA . VAL B 1 271 ? 40.788 24.783 33.949 1.00 12.65 764 VAL B CA 1
ATOM 4550 C C . VAL B 1 271 ? 40.776 25.723 32.770 1.00 13.06 764 VAL B C 1
ATOM 4551 O O . VAL B 1 271 ? 41.437 26.764 32.766 1.00 14.68 764 VAL B O 1
ATOM 4555 N N . ILE B 1 272 ? 40.059 25.303 31.733 1.00 13.21 765 ILE B N 1
ATOM 4556 C CA . ILE B 1 272 ? 39.969 26.114 30.529 1.00 14.79 765 ILE B CA 1
ATOM 4557 C C . ILE B 1 272 ? 38.891 27.170 30.747 1.00 16.54 765 ILE B C 1
ATOM 4558 O O . ILE B 1 272 ? 37.707 26.835 30.912 1.00 19.52 765 ILE B O 1
ATOM 4563 N N . LYS B 1 273 ? 39.295 28.435 30.723 1.00 15.36 766 LYS B N 1
ATOM 4564 C CA . LYS B 1 273 ? 38.375 29.546 30.962 1.00 17.65 766 LYS B CA 1
ATOM 4565 C C . LYS B 1 273 ? 37.892 30.210 29.670 1.00 19.84 766 LYS B C 1
ATOM 4566 O O . LYS B 1 273 ? 36.837 30.838 29.639 1.00 21.51 766 LYS B O 1
ATOM 4572 N N . LYS B 1 274 ? 38.658 30.087 28.598 1.00 18.02 767 LYS B N 1
ATOM 4573 C CA . LYS B 1 274 ? 38.252 30.581 27.279 1.00 21.39 767 LYS B CA 1
ATOM 4574 C C . LYS B 1 274 ? 38.995 29.798 26.231 1.00 22.53 767 LYS B C 1
ATOM 4575 O O . LYS B 1 274 ? 40.147 29.451 26.451 1.00 20.76 767 LYS B O 1
ATOM 4581 N N . SER B 1 275 ? 38.330 29.519 25.118 1.00 22.59 768 SER B N 1
ATOM 4582 C CA . SER B 1 275 ? 38.940 28.767 24.032 1.00 25.00 768 SER B CA 1
ATOM 4583 C C . SER B 1 275 ? 38.364 29.258 22.702 1.00 26.58 768 SER B C 1
ATOM 4584 O O . SER B 1 275 ? 37.161 29.142 22.463 1.00 30.50 768 SER B O 1
ATOM 4587 N N . GLU B 1 276 ? 39.211 29.817 21.845 1.00 25.36 769 GLU B N 1
ATOM 4588 C CA . GLU B 1 276 ? 38.764 30.207 20.498 1.00 27.49 769 GLU B CA 1
ATOM 4589 C C . GLU B 1 276 ? 39.816 29.915 19.440 1.00 28.03 769 GLU B C 1
ATOM 4590 O O . GLU B 1 276 ? 40.938 29.512 19.745 1.00 26.45 769 GLU B O 1
ATOM 4597 N N . GLY C 1 1 ? 43.375 6.179 -29.485 1.00 41.19 494 GLY C N 1
ATOM 4598 C CA . GLY C 1 1 ? 42.965 5.602 -28.216 1.00 35.66 494 GLY C CA 1
ATOM 4599 C C . GLY C 1 1 ? 43.811 6.097 -27.051 1.00 29.95 494 GLY C C 1
ATOM 4600 O O . GLY C 1 1 ? 43.333 6.199 -25.920 1.00 29.35 494 GLY C O 1
ATOM 4601 N N . SER C 1 2 ? 45.068 6.396 -27.317 1.00 25.98 495 SER C N 1
ATOM 4602 C CA . SER C 1 2 ? 45.941 6.844 -26.238 1.00 26.37 495 SER C CA 1
ATOM 4603 C C . SER C 1 2 ? 47.153 7.540 -26.806 1.00 25.05 495 SER C C 1
ATOM 4604 O O . SER C 1 2 ? 47.476 7.428 -27.994 1.00 27.38 495 SER C O 1
ATOM 4607 N N . ILE C 1 3 ? 47.831 8.291 -25.938 1.00 19.85 496 ILE C N 1
ATOM 4608 C CA . ILE C 1 3 ? 49.084 8.944 -26.309 1.00 21.30 496 ILE C CA 1
ATOM 4609 C C . ILE C 1 3 ? 50.087 8.745 -25.167 1.00 16.07 496 ILE C C 1
ATOM 4610 O O . ILE C 1 3 ? 49.732 8.870 -23.989 1.00 16.75 496 ILE C O 1
ATOM 4615 N N . THR C 1 4 ? 51.326 8.430 -25.507 1.00 15.13 497 THR C N 1
ATOM 4616 C CA . THR C 1 4 ? 52.375 8.277 -24.512 1.00 14.30 497 THR C CA 1
ATOM 4617 C C . THR C 1 4 ? 53.042 9.631 -24.335 1.00 13.47 497 THR C C 1
ATOM 4618 O O . THR C 1 4 ? 53.664 10.163 -25.268 1.00 14.54 497 THR C O 1
ATOM 4622 N N . VAL C 1 5 ? 52.936 10.168 -23.120 1.00 11.66 498 VAL C N 1
ATOM 4623 C CA . VAL C 1 5 ? 53.432 11.503 -22.824 1.00 11.17 498 VAL C CA 1
ATOM 4624 C C . VAL C 1 5 ? 54.482 11.448 -21.736 1.00 10.76 498 VAL C C 1
ATOM 4625 O O . VAL C 1 5 ? 54.400 10.632 -20.796 1.00 11.04 498 VAL C O 1
ATOM 4629 N N . ALA C 1 6 ? 55.442 12.345 -21.839 1.00 8.85 499 ALA C N 1
ATOM 4630 C CA . ALA C 1 6 ? 56.332 12.699 -20.748 1.00 8.51 499 ALA C CA 1
ATOM 4631 C C . ALA C 1 6 ? 55.698 13.805 -19.928 1.00 8.78 499 ALA C C 1
ATOM 4632 O O . ALA C 1 6 ? 55.197 14.785 -20.485 1.00 10.23 499 ALA C O 1
ATOM 4634 N N . VAL C 1 7 ? 55.775 13.672 -18.626 1.00 7.86 500 VAL C N 1
ATOM 4635 C CA . VAL C 1 7 ? 55.421 14.726 -17.674 1.00 7.80 500 VAL C CA 1
ATOM 4636 C C . VAL C 1 7 ? 56.703 15.289 -17.136 1.00 7.46 500 VAL C C 1
ATOM 4637 O O . VAL C 1 7 ? 57.540 14.529 -16.618 1.00 8.89 500 VAL C O 1
ATOM 4641 N N . LEU C 1 8 ? 56.887 16.595 -17.245 1.00 7.63 501 LEU C N 1
ATOM 4642 C CA . LEU C 1 8 ? 58.096 17.260 -16.817 1.00 7.74 501 LEU C CA 1
ATOM 4643 C C . LEU C 1 8 ? 57.906 17.994 -15.512 1.00 8.80 501 LEU C C 1
ATOM 4644 O O . LEU C 1 8 ? 56.763 18.296 -15.068 1.00 9.32 501 LEU C O 1
ATOM 4649 N N . GLN C 1 9 ? 59.018 18.382 -14.903 1.00 8.54 502 GLN C N 1
ATOM 4650 C CA . GLN C 1 9 ? 58.993 18.984 -13.577 1.00 11.05 502 GLN C CA 1
ATOM 4651 C C . GLN C 1 9 ? 58.157 20.259 -13.586 1.00 9.36 502 GLN C C 1
ATOM 4652 O O . GLN C 1 9 ? 57.471 20.571 -12.613 1.00 11.73 502 GLN C O 1
ATOM 4658 N N . ASP C 1 10 ? 58.229 20.996 -14.687 1.00 9.60 503 ASP C N 1
ATOM 4659 C CA . ASP C 1 10 ? 57.602 22.302 -14.789 1.00 9.43 503 ASP C CA 1
ATOM 4660 C C . ASP C 1 10 ? 56.112 22.221 -15.133 1.00 10.50 503 ASP C C 1
ATOM 4661 O O . ASP C 1 10 ? 55.500 23.273 -15.376 1.00 12.23 503 ASP C O 1
ATOM 4666 N N . GLY C 1 11 ? 55.506 21.041 -15.138 1.00 9.53 504 GLY C N 1
ATOM 4667 C CA . GLY C 1 11 ? 54.114 20.868 -15.469 1.00 10.73 504 GLY C CA 1
ATOM 4668 C C . GLY C 1 11 ? 53.850 20.624 -16.922 1.00 10.35 504 GLY C C 1
ATOM 4669 O O . GLY C 1 11 ? 52.667 20.467 -17.293 1.00 11.39 504 GLY C O 1
ATOM 4670 N N . SER C 1 12 ? 54.872 20.552 -17.770 1.00 9.81 505 SER C N 1
ATOM 4671 C CA . SER C 1 12 ? 54.675 20.241 -19.175 1.00 10.10 505 SER C CA 1
ATOM 4672 C C . SER C 1 12 ? 54.250 18.812 -19.375 1.00 9.42 505 SER C C 1
ATOM 4673 O O . SER C 1 12 ? 54.733 17.893 -18.694 1.00 10.35 505 SER C O 1
ATOM 4676 N N . ILE C 1 13 ? 53.354 18.589 -20.319 1.00 9.97 506 ILE C N 1
ATOM 4677 C CA . ILE C 1 13 ? 52.925 17.276 -20.716 1.00 10.85 506 ILE C CA 1
ATOM 4678 C C . ILE C 1 13 ? 53.094 17.222 -22.237 1.00 10.97 506 ILE C C 1
ATOM 4679 O O . ILE C 1 13 ? 52.452 17.972 -22.968 1.00 12.37 506 ILE C O 1
ATOM 4684 N N . ILE C 1 14 ? 54.030 16.411 -22.727 1.00 10.01 507 ILE C N 1
ATOM 4685 C CA . ILE C 1 14 ? 54.496 16.459 -24.119 1.00 10.22 507 ILE C CA 1
ATOM 4686 C C . ILE C 1 14 ? 54.616 15.022 -24.609 1.00 11.07 507 ILE C C 1
ATOM 4687 O O . ILE C 1 14 ? 55.230 14.192 -23.955 1.00 10.51 507 ILE C O 1
ATOM 4692 N N . PRO C 1 15 ? 54.076 14.724 -25.810 1.00 12.17 508 PRO C N 1
ATOM 4693 C CA . PRO C 1 15 ? 54.327 13.405 -26.384 1.00 13.19 508 PRO C CA 1
ATOM 4694 C C . PRO C 1 15 ? 55.797 13.089 -26.354 1.00 11.66 508 PRO C C 1
ATOM 4695 O O . PRO C 1 15 ? 56.651 13.925 -26.650 1.00 11.49 508 PRO C O 1
ATOM 4699 N N . VAL C 1 16 ? 56.125 11.869 -25.962 1.00 13.09 509 VAL C N 1
ATOM 4700 C CA A VAL C 1 16 ? 57.490 11.552 -25.649 0.74 13.01 509 VAL C CA 1
ATOM 4701 C CA B VAL C 1 16 ? 57.515 11.511 -25.669 0.26 14.60 509 VAL C CA 1
ATOM 4702 C C . VAL C 1 16 ? 58.452 11.817 -26.824 1.00 13.50 509 VAL C C 1
ATOM 4703 O O . VAL C 1 16 ? 59.569 12.317 -26.651 1.00 16.57 509 VAL C O 1
ATOM 4710 N N . GLU C 1 17 ? 58.009 11.526 -28.038 1.00 12.02 510 GLU C N 1
ATOM 4711 C CA . GLU C 1 17 ? 58.838 11.700 -29.254 1.00 12.17 510 GLU C CA 1
ATOM 4712 C C . GLU C 1 17 ? 58.928 13.158 -29.705 1.00 12.93 510 GLU C C 1
ATOM 4713 O O . GLU C 1 17 ? 59.632 13.476 -30.662 1.00 13.73 510 GLU C O 1
ATOM 4719 N N . GLU C 1 18 ? 58.255 14.055 -28.976 1.00 12.10 511 GLU C N 1
ATOM 4720 C CA . GLU C 1 18 ? 58.284 15.489 -29.259 1.00 12.10 511 GLU C CA 1
ATOM 4721 C C . GLU C 1 18 ? 59.024 16.295 -28.186 1.00 11.44 511 GLU C C 1
ATOM 4722 O O . GLU C 1 18 ? 58.934 17.519 -28.138 1.00 11.76 511 GLU C O 1
ATOM 4728 N N . LEU C 1 19 ? 59.774 15.641 -27.335 1.00 11.06 512 LEU C N 1
ATOM 4729 C CA . LEU C 1 19 ? 60.494 16.389 -26.278 1.00 11.19 512 LEU C CA 1
ATOM 4730 C C . LEU C 1 19 ? 61.593 17.245 -26.860 1.00 11.03 512 LEU C C 1
ATOM 4731 O O . LEU C 1 19 ? 62.393 16.759 -27.684 1.00 12.14 512 LEU C O 1
ATOM 4736 N N . PRO C 1 20 ? 61.651 18.519 -26.507 1.00 10.75 513 PRO C N 1
ATOM 4737 C CA . PRO C 1 20 ? 62.680 19.430 -27.017 1.00 12.24 513 PRO C CA 1
ATOM 4738 C C . PRO C 1 20 ? 64.009 19.225 -26.324 1.00 10.71 513 PRO C C 1
ATOM 4739 O O . PRO C 1 20 ? 64.103 18.611 -25.259 1.00 12.77 513 PRO C O 1
ATOM 4743 N N . LEU C 1 21 ? 65.069 19.789 -26.887 1.00 11.29 514 LEU C N 1
ATOM 4744 C CA . LEU C 1 21 ? 66.405 19.738 -26.301 1.00 12.27 514 LEU C CA 1
ATOM 4745 C C . LEU C 1 21 ? 66.460 20.466 -24.944 1.00 13.17 514 LEU C C 1
ATOM 4746 O O . LEU C 1 21 ? 67.031 19.946 -23.984 1.00 15.30 514 LEU C O 1
ATOM 4751 N N . GLU C 1 22 ? 65.893 21.657 -24.893 1.00 11.46 515 GLU C N 1
ATOM 4752 C CA . GLU C 1 22 ? 65.874 22.432 -23.664 1.00 13.46 515 GLU C CA 1
ATOM 4753 C C . GLU C 1 22 ? 64.556 22.154 -22.987 1.00 12.33 515 GLU C C 1
ATOM 4754 O O . GLU C 1 22 ? 63.496 22.461 -23.521 1.00 14.80 515 GLU C O 1
ATOM 4760 N N . LYS C 1 23 ? 64.617 21.576 -21.788 1.00 12.32 516 LYS C N 1
ATOM 4761 C CA . LYS C 1 23 ? 63.398 21.181 -21.096 1.00 11.91 516 LYS C CA 1
ATOM 4762 C C . LYS C 1 23 ? 63.685 20.978 -19.632 1.00 11.13 516 LYS C C 1
ATOM 4763 O O . LYS C 1 23 ? 64.803 20.727 -19.203 1.00 12.52 516 LYS C O 1
ATOM 4769 N N . ALA C 1 24 ? 62.636 21.061 -18.820 1.00 10.58 517 ALA C N 1
ATOM 4770 C CA . ALA C 1 24 ? 62.705 20.624 -17.439 1.00 10.10 517 ALA C CA 1
ATOM 4771 C C . ALA C 1 24 ? 62.835 19.078 -17.355 1.00 10.35 517 ALA C C 1
ATOM 4772 O O . ALA C 1 24 ? 62.461 18.371 -18.292 1.00 9.95 517 ALA C O 1
ATOM 4774 N N . PRO C 1 25 ? 63.392 18.578 -16.244 1.00 9.71 518 PRO C N 1
ATOM 4775 C CA . PRO C 1 25 ? 63.572 17.118 -16.160 1.00 9.67 518 PRO C CA 1
ATOM 4776 C C . PRO C 1 25 ? 62.278 16.334 -16.212 1.00 8.26 518 PRO C C 1
ATOM 4777 O O . PRO C 1 25 ? 61.206 16.803 -15.815 1.00 8.75 518 PRO C O 1
ATOM 4781 N N . VAL C 1 26 ? 62.372 15.093 -16.660 1.00 8.11 519 VAL C N 1
ATOM 4782 C CA . VAL C 1 26 ? 61.228 14.181 -16.728 1.00 7.49 519 VAL C CA 1
ATOM 4783 C C . VAL C 1 26 ? 60.914 13.627 -15.365 1.00 8.53 519 VAL C C 1
ATOM 4784 O O . VAL C 1 26 ? 61.797 13.241 -14.594 1.00 9.11 519 VAL C O 1
ATOM 4788 N N . VAL C 1 27 ? 59.622 13.580 -15.047 1.00 8.46 520 VAL C N 1
ATOM 4789 C CA . VAL C 1 27 ? 59.070 12.981 -13.836 1.00 9.35 520 VAL C CA 1
ATOM 4790 C C . VAL C 1 27 ? 58.582 11.564 -14.115 1.00 8.69 520 VAL C C 1
ATOM 4791 O O . VAL C 1 27 ? 58.856 10.642 -13.332 1.00 9.00 520 VAL C O 1
ATOM 4795 N N . ASN C 1 28 ? 57.856 11.387 -15.205 1.00 7.96 521 ASN C N 1
ATOM 4796 C CA . ASN C 1 28 ? 57.326 10.068 -15.575 1.00 7.97 521 ASN C CA 1
ATOM 4797 C C . ASN C 1 28 ? 56.983 10.115 -17.047 1.00 8.37 521 ASN C C 1
ATOM 4798 O O . ASN C 1 28 ? 56.884 11.202 -17.647 1.00 8.65 521 ASN C O 1
ATOM 4803 N N . ILE C 1 29 ? 56.825 8.923 -17.632 1.00 8.65 522 ILE C N 1
ATOM 4804 C CA . ILE C 1 29 ? 56.344 8.776 -19.012 1.00 9.33 522 ILE C CA 1
ATOM 4805 C C . ILE C 1 29 ? 55.210 7.780 -18.922 1.00 9.74 522 ILE C C 1
ATOM 4806 O O . ILE C 1 29 ? 55.400 6.685 -18.375 1.00 10.99 522 ILE C O 1
ATOM 4811 N N . LEU C 1 30 ? 54.019 8.145 -19.389 1.00 10.29 523 LEU C N 1
ATOM 4812 C CA . LEU C 1 30 ? 52.796 7.368 -19.178 1.00 12.73 523 LEU C CA 1
ATOM 4813 C C . LEU C 1 30 ? 52.033 7.256 -20.484 1.00 12.33 523 LEU C C 1
ATOM 4814 O O . LEU C 1 30 ? 51.913 8.221 -21.226 1.00 13.00 523 LEU C O 1
ATOM 4819 N N . ARG C 1 31 ? 51.465 6.079 -20.732 1.00 16.01 524 ARG C N 1
ATOM 4820 C CA . ARG C 1 31 ? 50.545 5.890 -21.845 1.00 17.84 524 ARG C CA 1
ATOM 4821 C C . ARG C 1 31 ? 49.146 6.183 -21.405 1.00 18.52 524 ARG C C 1
ATOM 4822 O O . ARG C 1 31 ? 48.543 5.388 -20.703 1.00 21.55 524 ARG C O 1
ATOM 4830 N N . VAL C 1 32 ? 48.609 7.327 -21.821 1.00 17.26 525 VAL C N 1
ATOM 4831 C CA . VAL C 1 32 ? 47.359 7.811 -21.284 1.00 16.86 525 VAL C CA 1
ATOM 4832 C C . VAL C 1 32 ? 46.208 7.634 -22.287 1.00 18.30 525 VAL C C 1
ATOM 4833 O O . VAL C 1 32 ? 46.226 8.250 -23.349 1.00 18.13 525 VAL C O 1
ATOM 4837 N N . PRO C 1 33 ? 45.238 6.769 -21.944 1.00 20.27 526 PRO C N 1
ATOM 4838 C CA . PRO C 1 33 ? 44.025 6.648 -22.757 1.00 22.46 526 PRO C CA 1
ATOM 4839 C C . PRO C 1 33 ? 43.329 7.986 -22.829 1.00 19.99 526 PRO C C 1
ATOM 4840 O O . PRO C 1 33 ? 43.336 8.737 -21.888 1.00 18.80 526 PRO C O 1
ATOM 4844 N N . PHE C 1 34 ? 42.697 8.263 -23.961 1.00 25.12 527 PHE C N 1
ATOM 4845 C CA . PHE C 1 34 ? 42.003 9.515 -24.141 1.00 27.33 527 PHE C CA 1
ATOM 4846 C C . PHE C 1 34 ? 40.837 9.652 -23.166 1.00 25.01 527 PHE C C 1
ATOM 4847 O O . PHE C 1 34 ? 40.373 10.753 -22.921 1.00 30.28 527 PHE C O 1
ATOM 4855 N N . THR C 1 35 ? 40.381 8.528 -22.629 1.00 25.02 528 THR C N 1
ATOM 4856 C CA . THR C 1 35 ? 39.248 8.500 -21.728 1.00 29.17 528 THR C CA 1
ATOM 4857 C C . THR C 1 35 ? 39.613 8.425 -20.268 1.00 30.98 528 THR C C 1
ATOM 4858 O O . THR C 1 35 ? 38.747 8.152 -19.433 1.00 29.31 528 THR C O 1
ATOM 4862 N N . GLU C 1 36 ? 40.883 8.652 -19.946 1.00 24.06 529 GLU C N 1
ATOM 4863 C CA . GLU C 1 36 ? 41.291 8.598 -18.548 1.00 21.32 529 GLU C CA 1
ATOM 4864 C C . GLU C 1 36 ? 41.930 9.915 -18.102 1.00 18.95 529 GLU C C 1
ATOM 4865 O O . GLU C 1 36 ? 42.346 10.718 -18.905 1.00 22.40 529 GLU C O 1
ATOM 4871 N N . GLY C 1 37 ? 41.996 10.143 -16.805 1.00 19.94 530 GLY C N 1
ATOM 4872 C CA . GLY C 1 37 ? 42.591 11.383 -16.307 1.00 16.49 530 GLY C CA 1
ATOM 4873 C C . GLY C 1 37 ? 44.048 11.208 -15.923 1.00 14.29 530 GLY C C 1
ATOM 4874 O O . GLY C 1 37 ? 44.401 10.232 -15.251 1.00 17.02 530 GLY C O 1
ATOM 4875 N N . LEU C 1 38 ? 44.903 12.153 -16.352 1.00 11.83 531 LEU C N 1
ATOM 4876 C CA . LEU C 1 38 ? 46.285 12.175 -15.914 1.00 10.41 531 LEU C CA 1
ATOM 4877 C C . LEU C 1 38 ? 46.411 13.177 -14.795 1.00 9.89 531 LEU C C 1
ATOM 4878 O O . LEU C 1 38 ? 46.087 14.343 -14.993 1.00 11.07 531 LEU C O 1
ATOM 4883 N N . PHE C 1 39 ? 46.875 12.711 -13.652 1.00 9.21 532 PHE C N 1
ATOM 4884 C CA . PHE C 1 39 ? 47.018 13.496 -12.435 1.00 9.16 532 PHE C CA 1
ATOM 4885 C C . PHE C 1 39 ? 48.471 13.796 -12.141 1.00 8.71 532 PHE C C 1
ATOM 4886 O O . PHE C 1 39 ? 49.333 12.910 -12.263 1.00 9.63 532 PHE C O 1
ATOM 4894 N N . LEU C 1 40 ? 48.753 15.020 -11.714 1.00 8.61 533 LEU C N 1
ATOM 4895 C CA . LEU C 1 40 ? 50.084 15.506 -11.365 1.00 7.98 533 LEU C CA 1
ATOM 4896 C C . LEU C 1 40 ? 50.021 16.012 -9.929 1.00 8.80 533 LEU C C 1
ATOM 4897 O O . LEU C 1 40 ? 49.070 16.747 -9.548 1.00 9.62 533 LEU C O 1
ATOM 4902 N N . VAL C 1 41 ? 51.005 15.693 -9.121 1.00 8.12 534 VAL C N 1
ATOM 4903 C CA . VAL C 1 41 ? 51.086 16.184 -7.748 1.00 8.07 534 VAL C CA 1
ATOM 4904 C C . VAL C 1 41 ? 52.369 16.975 -7.607 1.00 7.19 534 VAL C C 1
ATOM 4905 O O . VAL C 1 41 ? 53.471 16.504 -8.050 1.00 8.03 534 VAL C O 1
ATOM 4909 N N . SER C 1 42 ? 52.315 18.153 -7.023 1.00 7.20 535 SER C N 1
ATOM 4910 C CA . SER C 1 42 ? 53.458 19.042 -6.920 1.00 7.37 535 SER C CA 1
ATOM 4911 C C . SER C 1 42 ? 54.143 19.003 -5.549 1.00 7.32 535 SER C C 1
ATOM 4912 O O . SER C 1 42 ? 53.590 18.480 -4.557 1.00 8.32 535 SER C O 1
ATOM 4915 N N . ASN C 1 43 ? 55.314 19.599 -5.476 1.00 8.13 536 ASN C N 1
ATOM 4916 C CA . ASN C 1 43 ? 56.027 19.751 -4.230 1.00 7.58 536 ASN C CA 1
ATOM 4917 C C . ASN C 1 43 ? 55.307 20.611 -3.216 1.00 8.12 536 ASN C C 1
ATOM 4918 O O . ASN C 1 43 ? 55.631 20.602 -2.026 1.00 9.60 536 ASN C O 1
ATOM 4923 N N . ARG C 1 44 ? 54.334 21.403 -3.678 1.00 8.50 537 ARG C N 1
ATOM 4924 C CA A ARG C 1 44 ? 53.521 22.226 -2.786 0.58 9.85 537 ARG C CA 1
ATOM 4925 C CA B ARG C 1 44 ? 53.556 22.209 -2.748 0.42 11.26 537 ARG C CA 1
ATOM 4926 C C . ARG C 1 44 ? 52.299 21.446 -2.347 1.00 10.28 537 ARG C C 1
ATOM 4927 O O . ARG C 1 44 ? 51.406 22.028 -1.679 1.00 11.51 537 ARG C O 1
ATOM 4942 N N . GLY C 1 45 ? 52.186 20.175 -2.647 1.00 9.89 538 GLY C N 1
ATOM 4943 C CA . GLY C 1 45 ? 51.053 19.377 -2.238 1.00 10.38 538 GLY C CA 1
ATOM 4944 C C . GLY C 1 45 ? 49.796 19.659 -3.012 1.00 10.96 538 GLY C C 1
ATOM 4945 O O . GLY C 1 45 ? 48.684 19.351 -2.518 1.00 13.17 538 GLY C O 1
ATOM 4946 N N . ARG C 1 46 ? 49.902 20.239 -4.187 1.00 8.91 539 ARG C N 1
ATOM 4947 C CA . ARG C 1 46 ? 48.748 20.566 -5.025 1.00 8.95 539 ARG C CA 1
ATOM 4948 C C . ARG C 1 46 ? 48.565 19.550 -6.133 1.00 8.41 539 ARG C C 1
ATOM 4949 O O . ARG C 1 46 ? 49.549 18.957 -6.627 1.00 10.05 539 ARG C O 1
ATOM 4957 N N . VAL C 1 47 ? 47.327 19.315 -6.519 1.00 8.82 540 VAL C N 1
ATOM 4958 C CA A VAL C 1 47 ? 46.966 18.339 -7.549 0.63 9.44 540 VAL C CA 1
ATOM 4959 C CA B VAL C 1 47 ? 47.016 18.326 -7.532 0.37 9.14 540 VAL C CA 1
ATOM 4960 C C . VAL C 1 47 ? 46.436 19.013 -8.783 1.00 9.63 540 VAL C C 1
ATOM 4961 O O . VAL C 1 47 ? 45.590 19.945 -8.680 1.00 10.46 540 VAL C O 1
ATOM 4968 N N . TYR C 1 48 ? 46.860 18.563 -9.941 1.00 9.82 541 TYR C N 1
ATOM 4969 C CA . TYR C 1 48 ? 46.439 19.080 -11.238 1.00 10.49 541 TYR C CA 1
ATOM 4970 C C . TYR C 1 48 ? 46.068 17.899 -12.097 1.00 11.22 541 TYR C C 1
ATOM 4971 O O . TYR C 1 48 ? 46.553 16.783 -11.864 1.00 11.39 541 TYR C O 1
ATOM 4980 N N . TRP C 1 49 ? 45.240 18.099 -13.109 1.00 11.86 542 TRP C N 1
ATOM 4981 C CA . TRP C 1 49 ? 44.871 16.969 -13.968 1.00 12.08 542 TRP C CA 1
ATOM 4982 C C . TRP C 1 49 ? 44.463 17.456 -15.311 1.00 12.15 542 TRP C C 1
ATOM 4983 O O . TRP C 1 49 ? 43.956 18.586 -15.459 1.00 13.68 542 TRP C O 1
ATOM 4994 N N . ILE C 1 50 ? 44.680 16.616 -16.301 1.00 12.03 543 ILE C N 1
ATOM 4995 C CA . ILE C 1 50 ? 44.205 16.871 -17.645 1.00 13.58 543 ILE C CA 1
ATOM 4996 C C . ILE C 1 50 ? 43.581 15.626 -18.179 1.00 13.52 543 ILE C C 1
ATOM 4997 O O . ILE C 1 50 ? 43.775 14.527 -17.650 1.00 14.60 543 ILE C O 1
ATOM 5002 N N . ALA C 1 51 ? 42.856 15.782 -19.272 1.00 15.47 544 ALA C N 1
ATOM 5003 C CA . ALA C 1 51 ? 42.267 14.651 -19.954 1.00 16.10 544 ALA C CA 1
ATOM 5004 C C . ALA C 1 51 ? 41.981 14.981 -21.402 1.00 20.14 544 ALA C C 1
ATOM 5005 O O . ALA C 1 51 ? 41.773 16.137 -21.748 1.00 19.76 544 ALA C O 1
ATOM 5007 N N . GLY C 1 52 ? 42.045 13.951 -22.242 1.00 19.77 545 GLY C N 1
ATOM 5008 C CA . GLY C 1 52 ? 41.616 14.050 -23.639 1.00 20.98 545 GLY C CA 1
ATOM 5009 C C . GLY C 1 52 ? 42.758 14.286 -24.607 1.00 21.00 545 GLY C C 1
ATOM 5010 O O . GLY C 1 52 ? 43.843 14.737 -24.234 1.00 19.68 545 GLY C O 1
ATOM 5011 N N . SER C 1 53 ? 42.523 13.985 -25.885 1.00 24.02 546 SER C N 1
ATOM 5012 C CA . SER C 1 53 ? 43.580 14.004 -26.902 1.00 23.44 546 SER C CA 1
ATOM 5013 C C . SER C 1 53 ? 44.226 15.361 -27.065 1.00 23.73 546 SER C C 1
ATOM 5014 O O . SER C 1 53 ? 45.429 15.443 -27.177 1.00 23.77 546 SER C O 1
ATOM 5017 N N . GLN C 1 54 ? 43.435 16.413 -27.087 1.00 23.48 547 GLN C N 1
ATOM 5018 C CA . GLN C 1 54 ? 43.955 17.753 -27.327 1.00 26.77 547 GLN C CA 1
ATOM 5019 C C . GLN C 1 54 ? 45.013 18.112 -26.276 1.00 23.56 547 GLN C C 1
ATOM 5020 O O . GLN C 1 54 ? 46.100 18.565 -26.599 1.00 23.79 547 GLN C O 1
ATOM 5026 N N . ALA C 1 55 ? 44.665 17.939 -25.014 1.00 20.56 548 ALA C N 1
ATOM 5027 C CA . ALA C 1 55 ? 45.587 18.235 -23.925 1.00 18.35 548 ALA C CA 1
ATOM 5028 C C . ALA C 1 55 ? 46.836 17.357 -23.992 1.00 15.45 548 ALA C C 1
ATOM 5029 O O . ALA C 1 55 ? 47.950 17.799 -23.696 1.00 17.73 548 ALA C O 1
ATOM 5031 N N . LEU C 1 56 ? 46.639 16.078 -24.296 1.00 16.89 549 LEU C N 1
ATOM 5032 C CA . LEU C 1 56 ? 47.767 15.143 -24.348 1.00 17.24 549 LEU C CA 1
ATOM 5033 C C . LEU C 1 56 ? 48.698 15.420 -25.513 1.00 17.99 549 LEU C C 1
ATOM 5034 O O . LEU C 1 56 ? 49.855 15.025 -25.461 1.00 19.08 549 LEU C O 1
ATOM 5039 N N . GLN C 1 57 ? 48.230 16.101 -26.542 1.00 17.75 550 GLN C N 1
ATOM 5040 C CA . GLN C 1 57 ? 49.095 16.473 -27.652 1.00 18.28 550 GLN C CA 1
ATOM 5041 C C . GLN C 1 57 ? 50.100 17.547 -27.257 1.00 17.93 550 GLN C C 1
ATOM 5042 O O . GLN C 1 57 ? 51.084 17.779 -27.954 1.00 19.16 550 GLN C O 1
ATOM 5048 N N . GLY C 1 58 ? 49.876 18.193 -26.126 1.00 17.15 551 GLY C N 1
ATOM 5049 C CA . GLY C 1 58 ? 50.827 19.156 -25.590 1.00 19.18 551 GLY C CA 1
ATOM 5050 C C . GLY C 1 58 ? 50.101 20.127 -24.688 1.00 19.16 551 GLY C C 1
ATOM 5051 O O . GLY C 1 58 ? 49.186 20.878 -25.104 1.00 23.14 551 GLY C O 1
ATOM 5052 N N . SER C 1 59 ? 50.431 20.098 -23.417 1.00 18.39 552 SER C N 1
ATOM 5053 C CA A SER C 1 59 ? 49.803 20.950 -22.401 0.68 22.57 552 SER C CA 1
ATOM 5054 C CA B SER C 1 59 ? 49.867 21.079 -22.524 0.32 21.97 552 SER C CA 1
ATOM 5055 C C . SER C 1 59 ? 50.898 21.417 -21.470 1.00 16.33 552 SER C C 1
ATOM 5056 O O . SER C 1 59 ? 51.989 20.824 -21.412 1.00 14.82 552 SER C O 1
ATOM 5061 N N . LYS C 1 60 ? 50.597 22.398 -20.651 1.00 16.96 553 LYS C N 1
ATOM 5062 C CA . LYS C 1 60 ? 51.419 22.724 -19.519 1.00 18.10 553 LYS C CA 1
ATOM 5063 C C . LYS C 1 60 ? 50.478 23.145 -18.442 1.00 15.49 553 LYS C C 1
ATOM 5064 O O . LYS C 1 60 ? 49.749 24.139 -18.628 1.00 17.23 553 LYS C O 1
ATOM 5070 N N . VAL C 1 61 ? 50.411 22.415 -17.348 1.00 15.02 554 VAL C N 1
ATOM 5071 C CA A VAL C 1 61 ? 49.497 22.766 -16.253 0.75 15.31 554 VAL C CA 1
ATOM 5072 C CA B VAL C 1 61 ? 49.529 22.737 -16.250 0.25 15.74 554 VAL C CA 1
ATOM 5073 C C . VAL C 1 61 ? 49.979 24.056 -15.641 1.00 15.98 554 VAL C C 1
ATOM 5074 O O . VAL C 1 61 ? 51.171 24.342 -15.577 1.00 17.00 554 VAL C O 1
ATOM 5081 N N . SER C 1 62 ? 49.021 24.854 -15.201 1.00 18.33 555 SER C N 1
ATOM 5082 C CA A SER C 1 62 ? 49.306 26.162 -14.643 0.37 16.24 555 SER C CA 1
ATOM 5083 C CA B SER C 1 62 ? 49.287 26.166 -14.645 0.63 15.64 555 SER C CA 1
ATOM 5084 C C . SER C 1 62 ? 49.524 26.051 -13.142 1.00 14.43 555 SER C C 1
ATOM 5085 O O . SER C 1 62 ? 48.578 26.087 -12.321 1.00 19.28 555 SER C O 1
ATOM 5090 N N . LEU C 1 63 ? 50.784 25.913 -12.762 1.00 14.23 556 LEU C N 1
ATOM 5091 C CA . LEU C 1 63 ? 51.133 25.752 -11.366 1.00 13.86 556 LEU C CA 1
ATOM 5092 C C . LEU C 1 63 ? 50.812 27.037 -10.627 1.00 14.74 556 LEU C C 1
ATOM 5093 O O . LEU C 1 63 ? 50.938 28.147 -11.177 1.00 17.17 556 LEU C O 1
ATOM 5098 N N . LYS C 1 64 ? 50.335 26.894 -9.393 1.00 14.40 557 LYS C N 1
ATOM 5099 C CA A LYS C 1 64 ? 49.858 28.046 -8.634 0.65 15.00 557 LYS C CA 1
ATOM 5100 C CA B LYS C 1 64 ? 49.853 28.048 -8.655 0.35 15.48 557 LYS C CA 1
ATOM 5101 C C . LYS C 1 64 ? 50.951 28.954 -8.099 1.00 17.42 557 LYS C C 1
ATOM 5102 O O . LYS C 1 64 ? 50.666 30.091 -7.672 1.00 18.22 557 LYS C O 1
ATOM 5113 N N . SER C 1 65 ? 52.191 28.505 -8.136 1.00 18.06 558 SER C N 1
ATOM 5114 C CA A SER C 1 65 ? 53.338 29.304 -7.765 0.61 17.57 558 SER C CA 1
ATOM 5115 C CA B SER C 1 65 ? 53.327 29.335 -7.773 0.39 20.44 558 SER C CA 1
ATOM 5116 C C . SER C 1 65 ? 54.545 29.062 -8.659 1.00 24.79 558 SER C C 1
ATOM 5117 O O . SER C 1 65 ? 54.704 27.971 -9.214 1.00 22.42 558 SER C O 1
ATOM 5122 N N . ARG C 1 66 ? 55.415 30.069 -8.781 1.00 25.26 559 ARG C N 1
ATOM 5123 C CA . ARG C 1 66 ? 56.637 29.934 -9.580 1.00 28.44 559 ARG C CA 1
ATOM 5124 C C . ARG C 1 66 ? 57.660 28.980 -8.933 1.00 24.28 559 ARG C C 1
ATOM 5125 O O . ARG C 1 66 ? 58.447 28.352 -9.629 1.00 29.99 559 ARG C O 1
ATOM 5133 N N A GLU C 1 67 ? 57.680 28.780 -7.617 0.49 26.90 560 GLU C N 1
ATOM 5134 N N C GLU C 1 67 ? 57.613 28.995 -7.604 0.51 25.47 560 GLU C N 1
ATOM 5135 C CA A GLU C 1 67 ? 58.706 27.867 -7.038 0.49 28.38 560 GLU C CA 1
ATOM 5136 C CA C GLU C 1 67 ? 58.300 28.040 -6.769 0.51 26.50 560 GLU C CA 1
ATOM 5137 C C A GLU C 1 67 ? 58.336 26.348 -7.063 0.49 25.48 560 GLU C C 1
ATOM 5138 C C C GLU C 1 67 ? 57.371 26.854 -6.597 0.51 18.29 560 GLU C C 1
ATOM 5139 O O A GLU C 1 67 ? 59.067 25.471 -6.586 0.49 28.46 560 GLU C O 1
ATOM 5140 O O C GLU C 1 67 ? 56.787 26.686 -5.525 0.51 21.99 560 GLU C O 1
ATOM 5151 N N . GLU C 1 68 ? 57.204 26.071 -7.673 1.00 15.70 561 GLU C N 1
ATOM 5152 C CA . GLU C 1 68 ? 56.501 24.790 -7.624 1.00 12.33 561 GLU C CA 1
ATOM 5153 C C . GLU C 1 68 ? 56.981 23.870 -8.737 1.00 10.87 561 GLU C C 1
ATOM 5154 O O . GLU C 1 68 ? 57.242 24.312 -9.846 1.00 13.70 561 GLU C O 1
ATOM 5160 N N . LYS C 1 69 ? 57.048 22.596 -8.435 1.00 9.24 562 LYS C N 1
ATOM 5161 C CA A LYS C 1 69 ? 57.439 21.598 -9.434 0.58 9.52 562 LYS C CA 1
ATOM 5162 C CA B LYS C 1 69 ? 57.518 21.569 -9.380 0.42 8.76 562 LYS C CA 1
ATOM 5163 C C . LYS C 1 69 ? 56.697 20.302 -9.220 1.00 9.24 562 LYS C C 1
ATOM 5164 O O . LYS C 1 69 ? 56.216 20.016 -8.103 1.00 9.51 562 LYS C O 1
ATOM 5175 N N . ILE C 1 70 ? 56.529 19.529 -10.273 1.00 8.96 563 ILE C N 1
ATOM 5176 C CA . ILE C 1 70 ? 55.860 18.257 -10.192 1.00 8.15 563 ILE C CA 1
ATOM 5177 C C . ILE C 1 70 ? 56.753 17.199 -9.625 1.00 8.64 563 ILE C C 1
ATOM 5178 O O . ILE C 1 70 ? 57.907 17.109 -10.049 1.00 9.39 563 ILE C O 1
ATOM 5183 N N . VAL C 1 71 ? 56.247 16.389 -8.701 1.00 7.67 564 VAL C N 1
ATOM 5184 C CA . VAL C 1 71 ? 57.017 15.332 -8.067 1.00 8.14 564 VAL C CA 1
ATOM 5185 C C . VAL C 1 71 ? 56.453 13.962 -8.333 1.00 9.25 564 VAL C C 1
ATOM 5186 O O . VAL C 1 71 ? 57.089 12.972 -7.944 1.00 12.30 564 VAL C O 1
ATOM 5190 N N . GLY C 1 72 ? 55.301 13.832 -8.947 1.00 7.24 565 GLY C N 1
ATOM 5191 C CA . GLY C 1 72 ? 54.771 12.529 -9.325 1.00 8.21 565 GLY C CA 1
ATOM 5192 C C . GLY C 1 72 ? 53.594 12.701 -10.253 1.00 7.78 565 GLY C C 1
ATOM 5193 O O . GLY C 1 72 ? 52.943 13.760 -10.273 1.00 8.35 565 GLY C O 1
ATOM 5194 N N . ALA C 1 73 ? 53.306 11.690 -11.047 1.00 8.46 566 ALA C N 1
ATOM 5195 C CA . ALA C 1 73 ? 52.160 11.696 -11.947 1.00 8.89 566 ALA C CA 1
ATOM 5196 C C . ALA C 1 73 ? 51.595 10.310 -12.047 1.00 9.30 566 ALA C C 1
ATOM 5197 O O . ALA C 1 73 ? 52.379 9.342 -12.008 1.00 10.67 566 ALA C O 1
ATOM 5199 N N . PHE C 1 74 ? 50.299 10.186 -12.258 1.00 9.34 567 PHE C N 1
ATOM 5200 C CA . PHE C 1 74 ? 49.652 8.892 -12.342 1.00 10.52 567 PHE C CA 1
ATOM 5201 C C . PHE C 1 74 ? 48.366 8.983 -13.121 1.00 11.05 567 PHE C C 1
ATOM 5202 O O . PHE C 1 74 ? 47.790 10.055 -13.309 1.00 10.76 567 PHE C O 1
ATOM 5210 N N . ILE C 1 75 ? 47.937 7.859 -13.638 1.00 11.80 568 ILE C N 1
ATOM 5211 C CA A ILE C 1 75 ? 46.640 7.825 -14.283 0.34 13.46 568 ILE C CA 1
ATOM 5212 C CA B ILE C 1 75 ? 46.644 7.762 -14.297 0.66 13.91 568 ILE C CA 1
ATOM 5213 C C . ILE C 1 75 ? 45.668 7.289 -13.279 1.00 15.24 568 ILE C C 1
ATOM 5214 O O . ILE C 1 75 ? 45.883 6.253 -12.668 1.00 15.53 568 ILE C O 1
ATOM 5223 N N A ARG C 1 76 ? 44.619 8.038 -13.074 0.51 18.92 569 ARG C N 1
ATOM 5224 N N B ARG C 1 76 ? 44.620 8.095 -13.082 0.49 16.09 569 ARG C N 1
ATOM 5225 C CA A ARG C 1 76 ? 43.745 7.811 -11.972 0.51 19.17 569 ARG C CA 1
ATOM 5226 C CA B ARG C 1 76 ? 43.701 7.907 -11.979 0.49 18.89 569 ARG C CA 1
ATOM 5227 C C A ARG C 1 76 ? 43.131 6.468 -12.049 0.51 20.31 569 ARG C C 1
ATOM 5228 C C B ARG C 1 76 ? 43.110 6.524 -12.040 0.49 20.07 569 ARG C C 1
ATOM 5229 O O A ARG C 1 76 ? 43.127 5.741 -11.128 0.51 20.31 569 ARG C O 1
ATOM 5230 O O B ARG C 1 76 ? 43.072 5.804 -11.052 0.49 20.61 569 ARG C O 1
ATOM 5245 N N . GLU C 1 77 ? 42.668 6.147 -13.229 1.00 18.41 570 GLU C N 1
ATOM 5246 C CA . GLU C 1 77 ? 41.914 4.932 -13.398 1.00 21.83 570 GLU C CA 1
ATOM 5247 C C . GLU C 1 77 ? 42.821 3.696 -13.295 1.00 21.43 570 GLU C C 1
ATOM 5248 O O . GLU C 1 77 ? 42.333 2.580 -13.371 1.00 24.48 570 GLU C O 1
ATOM 5254 N N A LYS C 1 78 ? 44.114 3.907 -13.092 0.46 22.31 571 LYS C N 1
ATOM 5255 N N B LYS C 1 78 ? 44.118 3.944 -13.095 0.54 22.26 571 LYS C N 1
ATOM 5256 C CA A LYS C 1 78 ? 45.056 2.804 -12.847 0.46 23.60 571 LYS C CA 1
ATOM 5257 C CA B LYS C 1 78 ? 45.189 2.925 -12.915 0.54 19.87 571 LYS C CA 1
ATOM 5258 C C A LYS C 1 78 ? 45.794 2.865 -11.504 0.46 27.99 571 LYS C C 1
ATOM 5259 C C B LYS C 1 78 ? 45.750 2.826 -11.485 0.54 27.95 571 LYS C C 1
ATOM 5260 O O A LYS C 1 78 ? 46.738 2.109 -11.280 0.46 35.56 571 LYS C O 1
ATOM 5261 O O B LYS C 1 78 ? 46.491 1.897 -11.166 0.54 36.23 571 LYS C O 1
ATOM 5272 N N . PHE C 1 79 ? 45.387 3.768 -10.621 1.00 20.83 572 PHE C N 1
ATOM 5273 C CA . PHE C 1 79 ? 46.040 3.945 -9.301 1.00 19.86 572 PHE C CA 1
ATOM 5274 C C . PHE C 1 79 ? 45.173 3.309 -8.210 1.00 21.64 572 PHE C C 1
ATOM 5275 O O . PHE C 1 79 ? 44.025 2.983 -8.469 1.00 23.27 572 PHE C O 1
ATOM 5283 N N . GLY C 1 80 ? 45.707 3.172 -7.000 1.00 16.28 573 GLY C N 1
ATOM 5284 C CA . GLY C 1 80 ? 44.917 2.696 -5.868 1.00 16.96 573 GLY C CA 1
ATOM 5285 C C . GLY C 1 80 ? 43.897 3.709 -5.358 1.00 13.48 573 GLY C C 1
ATOM 5286 O O . GLY C 1 80 ? 43.776 4.814 -5.869 1.00 16.45 573 GLY C O 1
ATOM 5287 N N . ASN C 1 81 ? 43.194 3.335 -4.297 1.00 13.36 574 ASN C N 1
ATOM 5288 C CA . ASN C 1 81 ? 42.183 4.169 -3.692 1.00 12.28 574 ASN C CA 1
ATOM 5289 C C . ASN C 1 81 ? 42.728 5.278 -2.808 1.00 10.66 574 ASN C C 1
ATOM 5290 O O . ASN C 1 81 ? 42.044 6.242 -2.543 1.00 12.17 574 ASN C O 1
ATOM 5295 N N . ARG C 1 82 ? 43.942 5.103 -2.314 1.00 11.13 575 ARG C N 1
ATOM 5296 C CA . ARG C 1 82 ? 44.562 6.059 -1.399 1.00 10.91 575 ARG C CA 1
ATOM 5297 C C . ARG C 1 82 ? 45.951 6.442 -1.898 1.00 9.70 575 ARG C C 1
ATOM 5298 O O . ARG C 1 82 ? 46.732 5.571 -2.315 1.00 10.67 575 ARG C O 1
ATOM 5306 N N . LEU C 1 83 ? 46.245 7.720 -1.799 1.00 9.18 576 LEU C N 1
ATOM 5307 C CA A LEU C 1 83 ? 47.544 8.293 -2.154 0.49 8.60 576 LEU C CA 1
ATOM 5308 C CA B LEU C 1 83 ? 47.556 8.236 -2.142 0.51 8.87 576 LEU C CA 1
ATOM 5309 C C . LEU C 1 83 ? 48.381 8.501 -0.903 1.00 8.71 576 LEU C C 1
ATOM 5310 O O . LEU C 1 83 ? 47.906 9.128 0.063 1.00 9.94 576 LEU C O 1
ATOM 5319 N N . LEU C 1 84 ? 49.605 8.016 -0.894 1.00 8.95 577 LEU C N 1
ATOM 5320 C CA . LEU C 1 84 ? 50.576 8.360 0.117 1.00 8.43 577 LEU C CA 1
ATOM 5321 C C . LEU C 1 84 ? 51.479 9.443 -0.358 1.00 8.25 577 LEU C C 1
ATOM 5322 O O . LEU C 1 84 ? 51.897 9.446 -1.554 1.00 9.43 577 LEU C O 1
ATOM 5327 N N . LEU C 1 85 ? 51.835 10.373 0.513 1.00 9.07 578 LEU C N 1
ATOM 5328 C CA A LEU C 1 85 ? 52.774 11.486 0.242 0.47 8.00 578 LEU C CA 1
ATOM 5329 C CA B LEU C 1 85 ? 52.944 11.204 0.170 0.53 11.57 578 LEU C CA 1
ATOM 5330 C C . LEU C 1 85 ? 53.879 11.400 1.313 1.00 8.97 578 LEU C C 1
ATOM 5331 O O . LEU C 1 85 ? 53.574 11.125 2.507 1.00 10.35 578 LEU C O 1
ATOM 5340 N N . ALA C 1 86 ? 55.091 11.747 0.952 1.00 8.13 579 ALA C N 1
ATOM 5341 C CA . ALA C 1 86 ? 56.177 11.967 1.904 1.00 7.73 579 ALA C CA 1
ATOM 5342 C C . ALA C 1 86 ? 56.682 13.362 1.722 1.00 8.79 579 ALA C C 1
ATOM 5343 O O . ALA C 1 86 ? 56.810 13.829 0.578 1.00 8.95 579 ALA C O 1
ATOM 5345 N N . THR C 1 87 ? 57.085 14.007 2.816 1.00 8.04 580 THR C N 1
ATOM 5346 C CA . THR C 1 87 ? 57.631 15.348 2.736 1.00 8.35 580 THR C CA 1
ATOM 5347 C C . THR C 1 87 ? 59.112 15.380 3.116 1.00 8.38 580 THR C C 1
ATOM 5348 O O . THR C 1 87 ? 59.635 14.481 3.815 1.00 8.91 580 THR C O 1
ATOM 5352 N N . LYS C 1 88 ? 59.782 16.430 2.715 1.00 9.40 581 LYS C N 1
ATOM 5353 C CA . LYS C 1 88 ? 61.207 16.619 2.940 1.00 9.59 581 LYS C CA 1
ATOM 5354 C C . L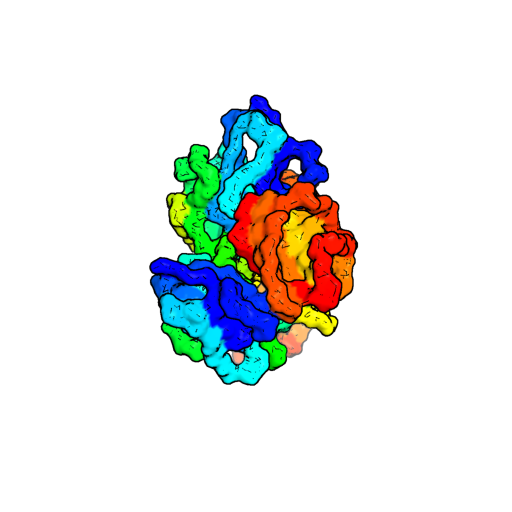YS C 1 88 ? 61.532 16.517 4.435 1.00 9.85 581 LYS C C 1
ATOM 5355 O O . LYS C 1 88 ? 62.563 15.969 4.822 1.00 10.69 581 LYS C O 1
ATOM 5361 N N . LYS C 1 89 ? 60.699 17.109 5.282 1.00 10.00 582 LYS C N 1
ATOM 5362 C CA . LYS C 1 89 ? 60.935 17.153 6.736 1.00 10.60 582 LYS C CA 1
ATOM 5363 C C . LYS C 1 89 ? 60.474 15.886 7.419 1.00 11.02 582 LYS C C 1
ATOM 5364 O O . LYS C 1 89 ? 60.538 15.813 8.659 1.00 13.42 582 LYS C O 1
ATOM 5370 N N . GLY C 1 90 ? 60.065 14.857 6.693 1.00 10.96 583 GLY C N 1
ATOM 5371 C CA . GLY C 1 90 ? 59.831 13.537 7.258 1.00 11.42 583 GLY C CA 1
ATOM 5372 C C . GLY C 1 90 ? 58.399 13.217 7.604 1.00 10.67 583 GLY C C 1
ATOM 5373 O O . GLY C 1 90 ? 58.140 12.221 8.263 1.00 11.69 583 GLY C O 1
ATOM 5374 N N . TYR C 1 91 ? 57.459 14.010 7.118 1.00 10.34 584 TYR C N 1
ATOM 5375 C CA . TYR C 1 91 ? 56.047 13.729 7.343 1.00 11.09 584 TYR C CA 1
ATOM 5376 C C . TYR C 1 91 ? 55.520 12.789 6.279 1.00 9.39 584 TYR C C 1
ATOM 5377 O O . TYR C 1 91 ? 56.034 12.734 5.146 1.00 9.85 584 TYR C O 1
ATOM 5386 N N A VAL C 1 92 ? 54.507 12.016 6.624 0.62 9.37 585 VAL C N 1
ATOM 5387 N N B VAL C 1 92 ? 54.425 12.116 6.603 0.38 8.65 585 VAL C N 1
ATOM 5388 C CA A VAL C 1 92 ? 53.776 11.186 5.679 0.62 9.71 585 VAL C CA 1
ATOM 5389 C CA B VAL C 1 92 ? 53.777 11.155 5.716 0.38 10.08 585 VAL C CA 1
ATOM 5390 C C A VAL C 1 92 ? 52.304 11.526 5.830 0.62 8.34 585 VAL C C 1
ATOM 5391 C C B VAL C 1 92 ? 52.252 11.216 5.884 0.38 10.14 585 VAL C C 1
ATOM 5392 O O A VAL C 1 92 ? 51.875 12.039 6.892 0.62 9.20 585 VAL C O 1
ATOM 5393 O O B VAL C 1 92 ? 51.731 11.240 6.983 0.38 8.48 585 VAL C O 1
ATOM 5400 N N . LYS C 1 93 ? 51.531 11.244 4.781 1.00 8.51 586 LYS C N 1
ATOM 5401 C CA . LYS C 1 93 ? 50.079 11.433 4.805 1.00 8.94 586 LYS C CA 1
ATOM 5402 C C . LYS C 1 93 ? 49.448 10.448 3.846 1.00 9.02 586 LYS C C 1
ATOM 5403 O O . LYS C 1 93 ? 50.045 10.112 2.790 1.00 9.58 586 LYS C O 1
ATOM 5409 N N . LYS C 1 94 ? 48.254 10.001 4.136 1.00 9.13 587 LYS C N 1
ATOM 5410 C CA . LYS C 1 94 ? 47.477 9.086 3.308 1.00 9.41 587 LYS C CA 1
ATOM 5411 C C . LYS C 1 94 ? 46.142 9.753 3.029 1.00 9.07 587 LYS C C 1
ATOM 5412 O O . LYS C 1 94 ? 45.405 10.084 3.982 1.00 10.54 587 LYS C O 1
ATOM 5418 N N . ILE C 1 95 ? 45.812 9.983 1.766 1.00 8.92 588 ILE C N 1
ATOM 5419 C CA A ILE C 1 95 ? 44.615 10.747 1.367 0.62 9.24 588 ILE C CA 1
ATOM 5420 C CA B ILE C 1 95 ? 44.561 10.636 1.443 0.38 10.40 588 ILE C CA 1
ATOM 5421 C C . ILE C 1 95 ? 43.802 9.916 0.359 1.00 9.64 588 ILE C C 1
ATOM 5422 O O . ILE C 1 95 ? 44.314 9.562 -0.684 1.00 9.71 588 ILE C O 1
ATOM 5431 N N . PRO C 1 96 ? 42.543 9.630 0.635 1.00 10.97 589 PRO C N 1
ATOM 5432 C CA . PRO C 1 96 ? 41.703 8.973 -0.369 1.00 11.46 589 PRO C CA 1
ATOM 5433 C C . PRO C 1 96 ? 41.577 9.794 -1.653 1.00 10.21 589 PRO C C 1
ATOM 5434 O O . PRO C 1 96 ? 41.291 10.995 -1.583 1.00 10.80 589 PRO C O 1
ATOM 5438 N N . LEU C 1 97 ? 41.725 9.147 -2.789 1.00 10.05 590 LEU C N 1
ATOM 5439 C CA A LEU C 1 97 ? 41.483 9.804 -4.062 0.54 10.49 590 LEU C CA 1
ATOM 5440 C CA B LEU C 1 97 ? 41.457 9.756 -4.084 0.46 10.62 590 LEU C CA 1
ATOM 5441 C C . LEU C 1 97 ? 40.077 10.395 -4.121 1.00 9.85 590 LEU C C 1
ATOM 5442 O O . LEU C 1 97 ? 39.883 11.456 -4.713 1.00 11.01 590 LEU C O 1
ATOM 5451 N N . ALA C 1 98 ? 39.103 9.757 -3.485 1.00 10.42 591 ALA C N 1
ATOM 5452 C CA . ALA C 1 98 ? 37.748 10.296 -3.507 1.00 11.05 591 ALA C CA 1
ATOM 5453 C C . ALA C 1 98 ? 37.657 11.686 -2.926 1.00 12.47 591 ALA C C 1
ATOM 5454 O O . ALA C 1 98 ? 36.698 12.392 -3.220 1.00 14.20 591 ALA C O 1
ATOM 5456 N N . GLU C 1 99 ? 38.599 12.105 -2.099 1.00 10.91 592 GLU C N 1
ATOM 5457 C CA . GLU C 1 99 ? 38.519 13.427 -1.543 1.00 11.90 592 GLU C CA 1
ATOM 5458 C C . GLU C 1 99 ? 39.052 14.498 -2.459 1.00 12.31 592 GLU C C 1
ATOM 5459 O O . GLU C 1 99 ? 38.839 15.689 -2.194 1.00 15.01 592 GLU C O 1
ATOM 5465 N N . PHE C 1 100 ? 39.755 14.139 -3.526 1.00 11.04 593 PHE C N 1
ATOM 5466 C CA . PHE C 1 100 ? 40.374 15.171 -4.360 1.00 12.26 593 PHE C CA 1
ATOM 5467 C C . PHE C 1 100 ? 40.250 14.965 -5.860 1.00 12.72 593 PHE C C 1
ATOM 5468 O O . PHE C 1 100 ? 40.479 15.916 -6.606 1.00 18.13 593 PHE C O 1
ATOM 5476 N N . GLU C 1 101 ? 39.788 13.817 -6.311 1.00 11.07 594 GLU C N 1
ATOM 5477 C CA . GLU C 1 101 ? 39.795 13.514 -7.737 1.00 11.31 594 GLU C CA 1
ATOM 5478 C C . GLU C 1 101 ? 38.899 14.451 -8.535 1.00 12.66 594 GLU C C 1
ATOM 5479 O O . GLU C 1 101 ? 37.743 14.693 -8.183 1.00 13.63 594 GLU C O 1
ATOM 5485 N N . TYR C 1 102 ? 39.398 14.901 -9.654 1.00 12.04 595 TYR C N 1
ATOM 5486 C CA . TYR C 1 102 ? 38.613 15.678 -10.649 1.00 12.17 595 TYR C CA 1
ATOM 5487 C C . TYR C 1 102 ? 38.024 16.940 -10.035 1.00 12.61 595 TYR C C 1
ATOM 5488 O O . TYR C 1 102 ? 36.954 17.328 -10.360 1.00 16.40 595 TYR C O 1
ATOM 5497 N N . LYS C 1 103 ? 38.769 17.599 -9.191 1.00 14.20 596 LYS C N 1
ATOM 5498 C CA . LYS C 1 103 ? 38.324 18.815 -8.536 1.00 14.02 596 LYS C CA 1
ATOM 5499 C C . LYS C 1 103 ? 39.179 19.969 -9.045 1.00 14.81 596 LYS C C 1
ATOM 5500 O O . LYS C 1 103 ? 40.015 19.788 -9.917 1.00 21.68 596 LYS C O 1
ATOM 5506 N N . ALA C 1 104 ? 38.971 21.167 -8.538 1.00 14.67 597 ALA C N 1
ATOM 5507 C CA . ALA C 1 104 ? 39.635 22.343 -9.108 1.00 14.20 597 ALA C CA 1
ATOM 5508 C C . ALA C 1 104 ? 41.128 22.161 -9.269 1.00 14.16 597 ALA C C 1
ATOM 5509 O O . ALA C 1 104 ? 41.786 21.509 -8.451 1.00 13.34 597 ALA C O 1
ATOM 5511 N N . GLN C 1 105 ? 41.678 22.722 -10.323 1.00 12.57 598 GLN C N 1
ATOM 5512 C CA . GLN C 1 105 ? 43.091 22.654 -10.560 1.00 11.87 598 GLN C CA 1
ATOM 5513 C C . GLN C 1 105 ? 43.853 23.289 -9.421 1.00 11.81 598 GLN C C 1
ATOM 5514 O O . GLN C 1 105 ? 43.501 24.353 -8.920 1.00 13.57 598 GLN C O 1
ATOM 5520 N N . GLY C 1 106 ? 44.926 22.634 -8.981 1.00 11.49 599 GLY C N 1
ATOM 5521 C CA . GLY C 1 106 ? 45.770 23.129 -7.924 1.00 12.02 599 GLY C CA 1
ATOM 5522 C C . GLY C 1 106 ? 45.244 22.904 -6.519 1.00 9.63 599 GLY C C 1
ATOM 5523 O O . GLY C 1 106 ? 45.793 23.439 -5.585 1.00 12.48 599 GLY C O 1
ATOM 5524 N N . MET C 1 107 ? 44.251 22.063 -6.366 1.00 11.26 600 MET C N 1
ATOM 5525 C CA A MET C 1 107 ? 43.704 21.806 -5.046 0.58 11.41 600 MET C CA 1
ATOM 5526 C CA B MET C 1 107 ? 43.692 21.770 -5.057 0.42 11.32 600 MET C CA 1
ATOM 5527 C C . MET C 1 107 ? 44.786 21.285 -4.107 1.00 10.83 600 MET C C 1
ATOM 5528 O O . MET C 1 107 ? 45.491 20.306 -4.436 1.00 11.08 600 MET C O 1
ATOM 5537 N N . PRO C 1 108 ? 44.925 21.916 -2.943 1.00 11.33 601 PRO C N 1
ATOM 5538 C CA . PRO C 1 108 ? 45.885 21.385 -1.970 1.00 12.57 601 PRO C CA 1
ATOM 5539 C C . PRO C 1 108 ? 45.393 20.107 -1.293 1.00 11.13 601 PRO C C 1
ATOM 5540 O O . PRO C 1 108 ? 44.201 20.025 -0.947 1.00 12.71 601 PRO C O 1
ATOM 5544 N N . ILE C 1 109 ? 46.264 19.161 -1.024 1.00 11.16 602 ILE C N 1
ATOM 5545 C CA . ILE C 1 109 ? 45.929 17.929 -0.350 1.00 11.49 602 ILE C CA 1
ATOM 5546 C C . ILE C 1 109 ? 46.798 17.656 0.884 1.00 10.12 602 ILE C C 1
ATOM 5547 O O . ILE C 1 109 ? 46.737 16.566 1.425 1.00 10.75 602 ILE C O 1
ATOM 5552 N N . ILE C 1 110 ? 47.585 18.627 1.307 1.00 10.02 603 ILE C N 1
ATOM 5553 C CA . ILE C 1 110 ? 48.306 18.525 2.569 1.00 10.05 603 ILE C CA 1
ATOM 5554 C C . ILE C 1 110 ? 48.642 19.923 3.042 1.00 10.49 603 ILE C C 1
ATOM 5555 O O . ILE C 1 110 ? 49.109 20.777 2.287 1.00 12.02 603 ILE C O 1
ATOM 5560 N N . LYS C 1 111 ? 48.418 20.151 4.333 1.00 10.88 604 LYS C N 1
ATOM 5561 C CA . LYS C 1 111 ? 48.882 21.365 4.991 1.00 11.05 604 LYS C CA 1
ATOM 5562 C C . LYS C 1 111 ? 50.336 21.178 5.376 1.00 12.92 604 LYS C C 1
ATOM 5563 O O . LYS C 1 111 ? 50.651 20.323 6.228 1.00 16.74 604 LYS C O 1
ATOM 5569 N N . LEU C 1 112 ? 51.235 21.941 4.752 1.00 11.75 605 LEU C N 1
ATOM 5570 C CA . LEU C 1 112 ? 52.683 21.826 4.940 1.00 12.92 605 LEU C CA 1
ATOM 5571 C C . LEU C 1 112 ? 53.172 22.821 5.961 1.00 13.99 605 LEU C C 1
ATOM 5572 O O . LEU C 1 112 ? 52.745 23.978 5.941 1.00 17.53 605 LEU C O 1
ATOM 5577 N N . THR C 1 113 ? 54.081 22.398 6.831 1.00 14.12 606 THR C N 1
ATOM 5578 C CA . THR C 1 113 ? 54.782 23.320 7.723 1.00 15.77 606 THR C CA 1
ATOM 5579 C C . THR C 1 113 ? 55.699 24.221 6.916 1.00 14.78 606 THR C C 1
ATOM 5580 O O . THR C 1 113 ? 56.100 23.861 5.787 1.00 15.21 606 THR C O 1
ATOM 5584 N N A GLU C 1 114 ? 56.048 25.390 7.458 0.57 18.84 607 GLU C N 1
ATOM 5585 N N B GLU C 1 114 ? 56.065 25.369 7.479 0.43 18.90 607 GLU C N 1
ATOM 5586 C CA A GLU C 1 114 ? 56.904 26.311 6.723 0.57 17.94 607 GLU C CA 1
ATOM 5587 C CA B GLU C 1 114 ? 56.931 26.299 6.776 0.43 19.77 607 GLU C CA 1
ATOM 5588 C C A GLU C 1 114 ? 58.240 25.634 6.419 0.57 17.61 607 GLU C C 1
ATOM 5589 C C B GLU C 1 114 ? 58.253 25.619 6.425 0.43 17.83 607 GLU C C 1
ATOM 5590 O O A GLU C 1 114 ? 58.836 24.966 7.264 0.57 21.10 607 GLU C O 1
ATOM 5591 O O B GLU C 1 114 ? 58.860 24.933 7.247 0.43 20.01 607 GLU C O 1
ATOM 5602 N N . GLY C 1 115 ? 58.669 25.796 5.182 1.00 19.77 608 GLY C N 1
ATOM 5603 C CA . GLY C 1 115 ? 59.912 25.230 4.733 1.00 19.56 608 GLY C CA 1
ATOM 5604 C C . GLY C 1 115 ? 59.736 23.825 4.169 1.00 19.27 608 GLY C C 1
ATOM 5605 O O . GLY C 1 115 ? 60.603 23.386 3.440 1.00 21.95 608 GLY C O 1
ATOM 5606 N N . ASP C 1 116 ? 58.635 23.132 4.432 1.00 13.90 609 ASP C N 1
ATOM 5607 C CA . ASP C 1 116 ? 58.480 21.739 3.987 1.00 12.45 609 ASP C CA 1
ATOM 5608 C C . ASP C 1 116 ? 57.924 21.681 2.590 1.00 12.39 609 ASP C C 1
ATOM 5609 O O . ASP C 1 116 ? 57.327 22.639 2.070 1.00 15.22 609 ASP C O 1
ATOM 5614 N N . GLU C 1 117 ? 58.130 20.545 1.946 1.00 10.97 610 GLU C N 1
ATOM 5615 C CA . GLU C 1 117 ? 57.643 20.291 0.592 1.00 10.71 610 GLU C CA 1
ATOM 5616 C C . GLU C 1 117 ? 57.425 18.817 0.422 1.00 9.29 610 GLU C C 1
ATOM 5617 O O . GLU C 1 117 ? 58.092 18.003 1.059 1.00 10.49 610 GLU C O 1
ATOM 5623 N N . VAL C 1 118 ? 56.487 18.442 -0.434 1.00 8.66 611 VAL C N 1
ATOM 5624 C CA . VAL C 1 118 ? 56.303 17.054 -0.816 1.00 8.45 611 VAL C CA 1
ATOM 5625 C C . VAL C 1 118 ? 57.440 16.606 -1.729 1.00 8.36 611 VAL C C 1
ATOM 5626 O O . VAL C 1 118 ? 57.779 17.312 -2.663 1.00 9.15 611 VAL C O 1
ATOM 5630 N N . VAL C 1 119 ? 58.015 15.442 -1.437 1.00 8.10 612 VAL C N 1
ATOM 5631 C CA . VAL C 1 119 ? 59.125 14.908 -2.237 1.00 8.68 612 VAL C CA 1
ATOM 5632 C C . VAL C 1 119 ? 58.698 13.731 -3.046 1.00 8.51 612 VAL C C 1
ATOM 5633 O O . VAL C 1 119 ? 59.315 13.479 -4.112 1.00 11.19 612 VAL C O 1
ATOM 5637 N N . SER C 1 120 ? 57.658 12.951 -2.690 1.00 8.76 613 SER C N 1
ATOM 5638 C CA . SER C 1 120 ? 57.294 11.755 -3.470 1.00 9.26 613 SER C CA 1
ATOM 5639 C C . SER C 1 120 ? 55.879 11.334 -3.146 1.00 9.17 613 SER C C 1
ATOM 5640 O O . SER C 1 120 ? 55.323 11.720 -2.083 1.00 9.17 613 SER C O 1
ATOM 5643 N N . ILE C 1 121 ? 55.282 10.550 -4.032 1.00 8.36 614 ILE C N 1
ATOM 5644 C CA . ILE C 1 121 ? 53.949 10.009 -3.868 1.00 9.58 614 ILE C CA 1
ATOM 5645 C C . ILE C 1 121 ? 53.998 8.499 -4.116 1.00 8.95 614 ILE C C 1
ATOM 5646 O O . ILE C 1 121 ? 54.915 8.019 -4.796 1.00 10.25 614 ILE C O 1
ATOM 5651 N N . ALA C 1 122 ? 53.017 7.775 -3.648 1.00 8.58 615 ALA C N 1
ATOM 5652 C CA . ALA C 1 122 ? 52.901 6.349 -3.911 1.00 9.18 615 ALA C CA 1
ATOM 5653 C C . ALA C 1 122 ? 51.460 5.931 -3.812 1.00 9.51 615 ALA C C 1
ATOM 5654 O O . ALA C 1 122 ? 50.681 6.515 -3.036 1.00 10.24 615 ALA C O 1
ATOM 5656 N N . SER C 1 123 ? 51.104 4.873 -4.466 1.00 10.85 616 SER C N 1
ATOM 5657 C CA . SER C 1 123 ? 49.811 4.272 -4.333 1.00 11.40 616 SER C CA 1
ATOM 5658 C C . SER C 1 123 ? 49.805 3.363 -3.101 1.00 12.82 616 SER C C 1
ATOM 5659 O O . SER C 1 123 ? 50.650 2.471 -2.969 1.00 12.97 616 SER C O 1
ATOM 5662 N N . SER C 1 124 ? 48.913 3.606 -2.150 1.00 10.33 617 SER C N 1
ATOM 5663 C CA . SER C 1 124 ? 48.908 2.840 -0.918 1.00 11.21 617 SER C CA 1
ATOM 5664 C C . SER C 1 124 ? 48.412 1.414 -1.190 1.00 11.81 617 SER C C 1
ATOM 5665 O O . SER C 1 124 ? 47.603 1.189 -2.087 1.00 12.90 617 SER C O 1
ATOM 5668 N N . VAL C 1 125 ? 48.852 0.471 -0.380 1.00 11.53 618 VAL C N 1
ATOM 5669 C CA . VAL C 1 125 ? 48.381 -0.913 -0.435 1.00 12.31 618 VAL C CA 1
ATOM 5670 C C . VAL C 1 125 ? 48.167 -1.312 1.023 1.00 12.01 618 VAL C C 1
ATOM 5671 O O . VAL C 1 125 ? 49.041 -1.093 1.852 1.00 12.40 618 VAL C O 1
ATOM 5675 N N . ASP C 1 126 ? 47.017 -1.863 1.379 1.00 13.48 619 ASP C N 1
ATOM 5676 C CA . ASP C 1 126 ? 46.798 -2.205 2.773 1.00 14.83 619 ASP C CA 1
ATOM 5677 C C . ASP C 1 126 ? 47.629 -3.421 3.182 1.00 14.22 619 ASP C C 1
ATOM 5678 O O . ASP C 1 126 ? 48.055 -4.227 2.348 1.00 16.02 619 ASP C O 1
ATOM 5683 N N . GLU C 1 127 ? 47.923 -3.502 4.474 1.00 15.46 620 GLU C N 1
ATOM 5684 C CA . GLU C 1 127 ? 48.632 -4.633 5.056 1.00 15.85 620 GLU C CA 1
ATOM 5685 C C . GLU C 1 127 ? 50.007 -4.806 4.451 1.00 16.44 620 GLU C C 1
ATOM 5686 O O . GLU C 1 127 ? 50.427 -5.924 4.099 1.00 17.51 620 GLU C O 1
ATOM 5692 N N . THR C 1 128 ? 50.703 -3.679 4.305 1.00 13.40 621 THR C N 1
ATOM 5693 C CA . THR C 1 128 ? 52.084 -3.654 3.835 1.00 11.44 621 THR C CA 1
ATOM 5694 C C . THR C 1 128 ? 52.888 -2.779 4.771 1.00 12.28 621 THR C C 1
ATOM 5695 O O . THR C 1 128 ? 52.343 -2.226 5.752 1.00 11.86 621 THR C O 1
ATOM 5699 N N . HIS C 1 129 ? 54.184 -2.638 4.525 1.00 11.13 622 HIS C N 1
ATOM 5700 C CA . HIS C 1 129 ? 55.029 -1.733 5.262 1.00 10.55 622 HIS C CA 1
ATOM 5701 C C . HIS C 1 129 ? 55.392 -0.565 4.412 1.00 10.45 622 HIS C C 1
ATOM 5702 O O . HIS C 1 129 ? 55.646 -0.719 3.194 1.00 11.71 622 HIS C O 1
ATOM 5709 N N . ILE C 1 130 ? 55.474 0.605 5.014 1.00 9.42 623 ILE C N 1
ATOM 5710 C CA . ILE C 1 130 ? 56.098 1.760 4.383 1.00 9.70 623 ILE C CA 1
ATOM 5711 C C . ILE C 1 130 ? 57.575 1.753 4.676 1.00 8.68 623 ILE C C 1
ATOM 5712 O O . ILE C 1 130 ? 57.963 1.520 5.834 1.00 10.05 623 ILE C O 1
ATOM 5717 N N . LEU C 1 131 ? 58.373 1.979 3.642 1.00 8.35 624 LEU C N 1
ATOM 5718 C CA . LEU C 1 131 ? 59.793 2.259 3.748 1.00 8.16 624 LEU C CA 1
ATOM 5719 C C . LEU C 1 131 ? 59.955 3.737 3.442 1.00 8.36 624 LEU C C 1
ATOM 5720 O O . LEU C 1 131 ? 59.724 4.175 2.297 1.00 9.43 624 LEU C O 1
ATOM 5725 N N . LEU C 1 132 ? 60.353 4.519 4.431 1.00 8.85 625 LEU C N 1
ATOM 5726 C CA . LEU C 1 132 ? 60.473 5.980 4.321 1.00 7.80 625 LEU C CA 1
ATOM 5727 C C . LEU C 1 132 ? 61.959 6.268 4.475 1.00 8.63 625 LEU C C 1
ATOM 5728 O O . LEU C 1 132 ? 62.532 5.945 5.537 1.00 9.22 625 LEU C O 1
ATOM 5733 N N . PHE C 1 133 ? 62.594 6.836 3.455 1.00 7.99 626 PHE C N 1
ATOM 5734 C CA . PHE C 1 133 ? 64.040 6.904 3.445 1.00 8.05 626 PHE C CA 1
ATOM 5735 C C . PHE C 1 133 ? 64.573 8.258 3.119 1.00 8.44 626 PHE C C 1
ATOM 5736 O O . PHE C 1 133 ? 63.907 9.123 2.546 1.00 8.71 626 PHE C O 1
ATOM 5744 N N . THR C 1 134 ? 65.829 8.478 3.524 1.00 9.28 627 THR C N 1
ATOM 5745 C CA . THR C 1 134 ? 66.456 9.789 3.484 1.00 9.14 627 THR C CA 1
ATOM 5746 C C . THR C 1 134 ? 67.654 9.829 2.547 1.00 8.36 627 THR C C 1
ATOM 5747 O O . THR C 1 134 ? 68.231 8.797 2.175 1.00 8.71 627 THR C O 1
ATOM 5751 N N . LYS C 1 135 ? 68.056 11.032 2.181 1.00 8.60 628 LYS C N 1
ATOM 5752 C CA A LYS C 1 135 ? 69.222 11.276 1.337 0.38 9.43 628 LYS C CA 1
ATOM 5753 C CA B LYS C 1 135 ? 69.207 11.239 1.313 0.62 8.97 628 LYS C CA 1
ATOM 5754 C C . LYS C 1 135 ? 70.455 10.597 1.886 1.00 9.43 628 LYS C C 1
ATOM 5755 O O . LYS C 1 135 ? 71.235 9.977 1.134 1.00 10.13 628 LYS C O 1
ATOM 5766 N N . LYS C 1 136 ? 70.673 10.704 3.198 1.00 9.77 629 LYS C N 1
ATOM 5767 C CA . LYS C 1 136 ? 71.882 10.152 3.820 1.00 10.20 629 LYS C CA 1
ATOM 5768 C C . LYS C 1 136 ? 71.748 8.660 4.055 1.00 10.66 629 LYS C C 1
ATOM 5769 O O . LYS C 1 136 ? 72.679 8.037 4.544 1.00 13.52 629 LYS C O 1
ATOM 5775 N N . GLY C 1 137 ? 70.652 8.029 3.663 1.00 9.36 630 GLY C N 1
ATOM 5776 C CA . GLY C 1 137 ? 70.551 6.578 3.653 1.00 11.86 630 GLY C CA 1
ATOM 5777 C C . GLY C 1 137 ? 69.842 5.904 4.799 1.00 10.07 630 GLY C C 1
ATOM 5778 O O . GLY C 1 137 ? 69.922 4.685 4.927 1.00 11.55 630 GLY C O 1
ATOM 5779 N N A ARG C 1 138 ? 69.137 6.663 5.628 0.46 10.55 631 ARG C N 1
ATOM 5780 N N B ARG C 1 138 ? 69.140 6.671 5.621 0.54 10.44 631 ARG C N 1
ATOM 5781 C CA A ARG C 1 138 ? 68.377 6.073 6.726 0.46 10.70 631 ARG C CA 1
ATOM 5782 C CA B ARG C 1 138 ? 68.348 6.097 6.700 0.54 10.97 631 ARG C CA 1
ATOM 5783 C C A ARG C 1 138 ? 66.965 5.697 6.288 0.46 9.57 631 ARG C C 1
ATOM 5784 C C B ARG C 1 138 ? 67.004 5.625 6.177 0.54 10.59 631 ARG C C 1
ATOM 5785 O O A ARG C 1 138 ? 66.330 6.419 5.510 0.46 10.73 631 ARG C O 1
ATOM 5786 O O B ARG C 1 138 ? 66.449 6.218 5.236 0.54 9.91 631 ARG C O 1
ATOM 5801 N N . VAL C 1 139 ? 66.484 4.565 6.792 1.00 9.42 632 VAL C N 1
ATOM 5802 C CA . VAL C 1 139 ? 65.167 4.038 6.407 1.00 9.86 632 VAL C CA 1
ATOM 5803 C C . VAL C 1 139 ? 64.359 3.710 7.636 1.00 10.41 632 VAL C C 1
ATOM 5804 O O . VAL C 1 139 ? 64.811 2.903 8.472 1.00 11.79 632 VAL C O 1
ATOM 5808 N N . ALA C 1 140 ? 63.180 4.301 7.748 1.00 9.48 633 ALA C N 1
ATOM 5809 C CA . ALA C 1 140 ? 62.181 3.903 8.732 1.00 9.59 633 ALA C CA 1
ATOM 5810 C C . ALA C 1 140 ? 61.208 2.951 8.070 1.00 10.76 633 ALA C C 1
ATOM 5811 O O . ALA C 1 140 ? 60.756 3.211 6.945 1.00 12.23 633 ALA C O 1
ATOM 5813 N N . ARG C 1 141 ? 60.855 1.874 8.746 1.00 10.54 634 ARG C N 1
ATOM 5814 C CA . ARG C 1 141 ? 59.976 0.844 8.220 1.00 10.03 634 ARG C CA 1
ATOM 5815 C C . ARG C 1 141 ? 58.860 0.629 9.208 1.00 10.59 634 ARG C C 1
ATOM 5816 O O . ARG C 1 141 ? 59.127 0.293 10.373 1.00 12.06 634 ARG C O 1
ATOM 5824 N N . PHE C 1 142 ? 57.618 0.811 8.799 1.00 10.42 635 PHE C N 1
ATOM 5825 C CA . PHE C 1 142 ? 56.503 0.699 9.727 1.00 9.54 635 PHE C CA 1
ATOM 5826 C C . PHE C 1 142 ? 55.252 0.298 8.998 1.00 10.57 635 PHE C C 1
ATOM 5827 O O . PHE C 1 142 ? 55.156 0.458 7.772 1.00 10.77 635 PHE C O 1
ATOM 5835 N N . SER C 1 143 ? 54.253 -0.215 9.704 1.00 11.73 636 SER C N 1
ATOM 5836 C CA . SER C 1 143 ? 53.019 -0.604 9.076 1.00 10.79 636 SER C CA 1
ATOM 5837 C C . SER C 1 143 ? 52.337 0.563 8.376 1.00 11.04 636 SER C C 1
ATOM 5838 O O . SER C 1 143 ? 52.252 1.674 8.917 1.00 11.39 636 SER C O 1
ATOM 5841 N N . VAL C 1 144 ? 51.771 0.302 7.213 1.00 10.89 637 VAL C N 1
ATOM 5842 C CA . VAL C 1 144 ? 51.000 1.286 6.495 1.00 11.36 637 VAL C CA 1
ATOM 5843 C C . VAL C 1 144 ? 49.819 1.780 7.331 1.00 12.04 637 VAL C C 1
ATOM 5844 O O . VAL C 1 144 ? 49.337 2.916 7.105 1.00 12.24 637 VAL C O 1
ATOM 5848 N N . ARG C 1 145 ? 49.357 0.976 8.274 1.00 11.49 638 ARG C N 1
ATOM 5849 C CA . ARG C 1 145 ? 48.218 1.359 9.107 1.00 12.41 638 ARG C CA 1
ATOM 5850 C C . ARG C 1 145 ? 48.552 2.403 10.156 1.00 14.40 638 ARG C C 1
ATOM 5851 O O . ARG C 1 145 ? 47.626 2.903 10.809 1.00 15.87 638 ARG C O 1
ATOM 5859 N N . GLU C 1 146 ? 49.815 2.771 10.306 1.00 12.55 639 GLU C N 1
ATOM 5860 C CA . GLU C 1 146 ? 50.181 3.873 11.216 1.00 13.41 639 GLU C CA 1
ATOM 5861 C C . GLU C 1 146 ? 49.990 5.233 10.589 1.00 12.24 639 GLU C C 1
ATOM 5862 O O . GLU C 1 146 ? 50.230 6.259 11.262 1.00 13.16 639 GLU C O 1
ATOM 5868 N N . VAL C 1 147 ? 49.533 5.270 9.338 1.00 11.30 640 VAL C N 1
ATOM 5869 C CA . VAL C 1 147 ? 49.209 6.507 8.653 1.00 11.42 640 VAL C CA 1
ATOM 5870 C C . VAL C 1 147 ? 47.720 6.425 8.258 1.00 12.49 640 VAL C C 1
ATOM 5871 O O . VAL C 1 147 ? 47.388 6.038 7.169 1.00 13.21 640 VAL C O 1
ATOM 5875 N N . PRO C 1 148 ? 46.790 6.716 9.154 1.00 14.73 641 PRO C N 1
ATOM 5876 C CA . PRO C 1 148 ? 45.369 6.585 8.785 1.00 13.45 641 PRO C CA 1
ATOM 5877 C C . PRO C 1 148 ? 44.982 7.611 7.735 1.00 12.77 641 PRO C C 1
ATOM 5878 O O . PRO C 1 148 ? 45.568 8.674 7.617 1.00 15.02 641 PRO C O 1
ATOM 5882 N N . PRO C 1 149 ? 44.008 7.273 6.893 1.00 12.11 642 PRO C N 1
ATOM 5883 C CA . PRO C 1 149 ? 43.551 8.207 5.883 1.00 12.80 642 PRO C CA 1
ATOM 5884 C C . PRO C 1 149 ? 43.006 9.479 6.508 1.00 12.63 642 PRO C C 1
ATOM 5885 O O . PRO C 1 149 ? 42.361 9.456 7.583 1.00 14.19 642 PRO C O 1
ATOM 5889 N N . SER C 1 150 ? 43.261 10.595 5.855 1.00 11.79 643 SER C N 1
ATOM 5890 C CA . SER C 1 150 ? 42.838 11.892 6.349 1.00 14.02 643 SER C CA 1
ATOM 5891 C C . SER C 1 150 ? 42.365 12.789 5.231 1.00 12.74 643 SER C C 1
ATOM 5892 O O . SER C 1 150 ? 42.616 12.531 4.055 1.00 18.98 643 SER C O 1
ATOM 5895 N N . THR C 1 151 ? 41.750 13.900 5.563 1.00 12.40 644 THR C N 1
ATOM 5896 C CA A THR C 1 151 ? 41.158 14.792 4.592 0.38 12.52 644 THR C CA 1
ATOM 5897 C CA B THR C 1 151 ? 41.144 14.807 4.595 0.62 12.18 644 THR C CA 1
ATOM 5898 C C . THR C 1 151 ? 42.205 15.746 3.997 1.00 11.54 644 THR C C 1
ATOM 5899 O O . THR C 1 151 ? 43.277 15.927 4.545 1.00 11.68 644 THR C O 1
ATOM 5906 N N . PRO C 1 152 ? 41.923 16.357 2.848 1.00 14.24 645 PRO C N 1
ATOM 5907 C CA . PRO C 1 152 ? 42.917 17.232 2.218 1.00 12.41 645 PRO C CA 1
ATOM 5908 C C . PRO C 1 152 ? 43.499 18.317 3.078 1.00 13.00 645 PRO C C 1
ATOM 5909 O O . PRO C 1 152 ? 44.689 18.618 2.940 1.00 11.69 645 PRO C O 1
ATOM 5913 N N . GLY C 1 153 ? 42.720 18.932 3.948 1.00 13.73 646 GLY C N 1
ATOM 5914 C CA . GLY C 1 153 ? 43.238 20.038 4.701 1.00 15.11 646 GLY C CA 1
ATOM 5915 C C . GLY C 1 153 ? 44.114 19.636 5.852 1.00 15.74 646 GLY C C 1
ATOM 5916 O O . GLY C 1 153 ? 44.756 20.488 6.477 1.00 18.18 646 GLY C O 1
ATOM 5917 N N . ALA C 1 154 ? 44.188 18.356 6.182 1.00 13.78 647 ALA C N 1
ATOM 5918 C CA . ALA C 1 154 ? 44.924 17.924 7.335 1.00 16.40 647 ALA C CA 1
ATOM 5919 C C . ALA C 1 154 ? 46.416 18.033 7.097 1.00 14.63 647 ALA C C 1
ATOM 5920 O O . ALA C 1 154 ? 46.954 17.957 5.984 1.00 13.74 647 ALA C O 1
ATOM 5922 N N . ARG C 1 155 ? 47.114 18.181 8.213 1.00 18.96 648 ARG C N 1
ATOM 5923 C CA . ARG C 1 155 ? 48.542 18.020 8.188 1.00 16.68 648 ARG C CA 1
ATOM 5924 C C . ARG C 1 155 ? 48.833 16.559 8.059 1.00 17.87 648 ARG C C 1
ATOM 5925 O O . ARG C 1 155 ? 47.962 15.710 8.270 1.00 18.79 648 ARG C O 1
ATOM 5933 N N . GLY C 1 156 ? 50.040 16.229 7.656 1.00 16.06 649 GLY C N 1
ATOM 5934 C CA . GLY C 1 156 ? 50.542 14.875 7.821 1.00 17.47 649 GLY C CA 1
ATOM 5935 C C . GLY C 1 156 ? 50.988 14.528 9.241 1.00 15.28 649 GLY C C 1
ATOM 5936 O O . GLY C 1 156 ? 50.779 15.288 10.179 1.00 16.77 649 GLY C O 1
ATOM 5937 N N . VAL C 1 157 ? 51.555 13.326 9.378 1.00 14.38 650 VAL C N 1
ATOM 5938 C CA . VAL C 1 157 ? 52.131 12.869 10.665 1.00 13.62 650 VAL C CA 1
ATOM 5939 C C . VAL C 1 157 ? 53.613 12.534 10.549 1.00 10.92 650 VAL C C 1
ATOM 5940 O O . VAL C 1 157 ? 54.121 12.282 9.435 1.00 12.32 650 VAL C O 1
ATOM 5944 N N . GLN C 1 158 ? 54.313 12.501 11.665 1.00 11.24 651 GLN C N 1
ATOM 5945 C CA . GLN C 1 158 ? 55.760 12.308 11.647 1.00 11.86 651 GLN C CA 1
ATOM 5946 C C . GLN C 1 158 ? 56.100 10.889 11.269 1.00 12.03 651 GLN C C 1
ATOM 5947 O O . GLN C 1 158 ? 55.744 9.941 11.924 1.00 13.07 651 GLN C O 1
ATOM 5953 N N . GLY C 1 159 ? 56.809 10.738 10.163 1.00 10.24 652 GLY C N 1
ATOM 5954 C CA . GLY C 1 159 ? 57.203 9.422 9.696 1.00 10.96 652 GLY C CA 1
ATOM 5955 C C . GLY C 1 159 ? 58.599 9.001 10.112 1.00 10.39 652 GLY C C 1
ATOM 5956 O O . GLY C 1 159 ? 58.826 7.834 10.424 1.00 11.40 652 GLY C O 1
ATOM 5957 N N . ILE C 1 160 ? 59.539 9.934 10.078 1.00 11.76 653 ILE C N 1
ATOM 5958 C CA . ILE C 1 160 ? 60.942 9.633 10.392 1.00 11.20 653 ILE C CA 1
ATOM 5959 C C . ILE C 1 160 ? 61.508 10.852 11.110 1.00 12.70 653 ILE C C 1
ATOM 5960 O O . ILE C 1 160 ? 61.169 11.999 10.769 1.00 15.72 653 ILE C O 1
ATOM 5965 N N . LYS C 1 161 ? 62.317 10.623 12.125 1.00 13.44 654 LYS C N 1
ATOM 5966 C CA A LYS C 1 161 ? 63.008 11.691 12.835 0.59 16.51 654 LYS C CA 1
ATOM 5967 C CA B LYS C 1 161 ? 63.012 11.675 12.848 0.41 16.36 654 LYS C CA 1
ATOM 5968 C C . LYS C 1 161 ? 64.336 11.922 12.137 1.00 15.48 654 LYS C C 1
ATOM 5969 O O . LYS C 1 161 ? 65.226 11.075 12.184 1.00 17.92 654 LYS C O 1
ATOM 5980 N N . LEU C 1 162 ? 64.489 13.078 11.508 1.00 14.46 655 LEU C N 1
ATOM 5981 C CA . LEU C 1 162 ? 65.678 13.385 10.746 1.00 15.62 655 LEU C CA 1
ATOM 5982 C C . LEU C 1 162 ? 66.819 13.890 11.585 1.00 16.66 655 LEU C C 1
ATOM 5983 O O . LEU C 1 162 ? 66.613 14.624 12.530 1.00 18.28 655 LEU C O 1
ATOM 5988 N N . GLU C 1 163 ? 68.028 13.506 11.215 1.00 16.17 656 GLU C N 1
ATOM 5989 C CA . GLU C 1 163 ? 69.237 14.076 11.791 1.00 18.59 656 GLU C CA 1
ATOM 5990 C C . GLU C 1 163 ? 69.586 15.364 11.096 1.00 19.64 656 GLU C C 1
ATOM 5991 O O . GLU C 1 163 ? 69.066 15.660 10.007 1.00 18.57 656 GLU C O 1
ATOM 5997 N N . LYS C 1 164 ? 70.483 16.135 11.686 1.00 23.92 657 LYS C N 1
ATOM 5998 C CA . LYS C 1 164 ? 70.905 17.386 11.101 1.00 23.73 657 LYS C CA 1
ATOM 5999 C C . LYS C 1 164 ? 71.386 17.191 9.667 1.00 22.05 657 LYS C C 1
ATOM 6000 O O . LYS C 1 164 ? 72.104 16.242 9.340 1.00 23.15 657 LYS C O 1
ATOM 6006 N N . ASN C 1 165 ? 70.948 18.100 8.814 1.00 22.30 658 ASN C N 1
ATOM 6007 C CA . ASN C 1 165 ? 71.377 18.163 7.441 1.00 23.85 658 ASN C CA 1
ATOM 6008 C C . ASN C 1 165 ? 70.833 17.046 6.579 1.00 21.57 658 ASN C C 1
ATOM 6009 O O . ASN C 1 165 ? 71.153 17.017 5.408 1.00 24.98 658 ASN C O 1
ATOM 6014 N N . ASP C 1 166 ? 69.991 16.160 7.135 1.00 16.37 659 ASP C N 1
ATOM 6015 C CA . ASP C 1 166 ? 69.380 15.109 6.314 1.00 14.24 659 ASP C CA 1
ATOM 6016 C C . ASP C 1 166 ? 67.985 15.571 5.860 1.00 13.00 659 ASP C C 1
ATOM 6017 O O . ASP C 1 166 ? 67.400 16.517 6.440 1.00 15.13 659 ASP C O 1
ATOM 6022 N N . GLU C 1 167 ? 67.486 14.948 4.818 1.00 11.29 660 GLU C N 1
ATOM 6023 C CA . GLU C 1 167 ? 66.170 15.233 4.261 1.00 12.53 660 GLU C CA 1
ATOM 6024 C C . GLU C 1 167 ? 65.582 13.929 3.805 1.00 11.22 660 GLU C C 1
ATOM 6025 O O . GLU C 1 167 ? 66.316 13.049 3.293 1.00 10.29 660 GLU C O 1
ATOM 6031 N N . THR C 1 168 ? 64.279 13.797 3.824 1.00 9.53 661 THR C N 1
ATOM 6032 C CA . THR C 1 168 ? 63.600 12.647 3.257 1.00 9.04 661 THR C CA 1
ATOM 6033 C C . THR C 1 168 ? 63.744 12.708 1.748 1.00 8.93 661 THR C C 1
ATOM 6034 O O . THR C 1 168 ? 63.586 13.775 1.122 1.00 10.55 661 THR C O 1
ATOM 6038 N N . SER C 1 169 ? 64.012 11.540 1.159 1.00 8.87 662 SER C N 1
ATOM 6039 C CA A SER C 1 169 ? 64.207 11.374 -0.271 0.45 9.56 662 SER C CA 1
ATOM 6040 C CA B SER C 1 169 ? 64.127 11.477 -0.299 0.55 9.34 662 SER C CA 1
ATOM 6041 C C . SER C 1 169 ? 63.015 10.681 -0.941 1.00 9.33 662 SER C C 1
ATOM 6042 O O . SER C 1 169 ? 62.733 10.939 -2.138 1.00 12.33 662 SER C O 1
ATOM 6047 N N . GLY C 1 170 ? 62.345 9.761 -0.255 1.00 8.45 663 GLY C N 1
ATOM 6048 C CA . GLY C 1 170 ? 61.236 9.082 -0.889 1.00 9.08 663 GLY C CA 1
ATOM 6049 C C . GLY C 1 170 ? 60.584 8.069 0.015 1.00 8.19 663 GLY C C 1
ATOM 6050 O O . GLY C 1 170 ? 60.918 7.924 1.186 1.00 8.54 663 GLY C O 1
ATOM 6051 N N . LEU C 1 171 ? 59.592 7.378 -0.527 1.00 7.66 664 LEU C N 1
ATOM 6052 C CA A LEU C 1 171 ? 58.894 6.311 0.202 0.39 8.65 664 LEU C CA 1
ATOM 6053 C CA B LEU C 1 171 ? 58.778 6.404 0.171 0.61 8.88 664 LEU C CA 1
ATOM 6054 C C . LEU C 1 171 ? 58.451 5.255 -0.778 1.00 8.24 664 LEU C C 1
ATOM 6055 O O . LEU C 1 171 ? 58.121 5.531 -1.944 1.00 9.56 664 LEU C O 1
ATOM 6064 N N . ARG C 1 172 ? 58.482 4.025 -0.310 1.00 7.79 665 ARG C N 1
ATOM 6065 C CA . ARG C 1 172 ? 58.063 2.855 -1.083 1.00 8.10 665 ARG C CA 1
ATOM 6066 C C . ARG C 1 172 ? 57.249 1.929 -0.249 1.00 9.16 665 ARG C C 1
ATOM 6067 O O . ARG C 1 172 ? 57.480 1.814 0.969 1.00 11.10 665 ARG C O 1
ATOM 6075 N N . ILE C 1 173 ? 56.315 1.234 -0.837 1.00 9.04 666 ILE C N 1
ATOM 6076 C CA . ILE C 1 173 ? 55.596 0.147 -0.211 1.00 9.30 666 ILE C CA 1
ATOM 6077 C C . ILE C 1 173 ? 56.379 -1.166 -0.332 1.00 9.90 666 ILE C C 1
ATOM 6078 O O . ILE C 1 173 ? 56.809 -1.540 -1.459 1.00 10.31 666 ILE C O 1
ATOM 6083 N N . TRP C 1 174 ? 56.512 -1.874 0.782 1.00 9.53 667 TRP C N 1
ATOM 6084 C CA . TRP C 1 174 ? 57.070 -3.214 0.827 1.00 9.82 667 TRP C CA 1
ATOM 6085 C C . TRP C 1 174 ? 55.952 -4.189 1.060 1.00 11.48 667 TRP C C 1
ATOM 6086 O O . TRP C 1 174 ? 55.190 -4.063 2.015 1.00 11.15 667 TRP C O 1
ATOM 6097 N N . ASN C 1 175 ? 55.844 -5.167 0.168 1.00 12.11 668 ASN C N 1
ATOM 6098 C CA . ASN C 1 175 ? 54.856 -6.224 0.315 1.00 12.82 668 ASN C CA 1
ATOM 6099 C C . ASN C 1 175 ? 55.549 -7.560 0.079 1.00 15.03 668 ASN C C 1
ATOM 6100 O O . ASN C 1 175 ? 55.374 -8.188 -0.964 1.00 18.73 668 ASN C O 1
ATOM 6105 N N . GLY C 1 176 ? 56.328 -7.992 1.065 1.00 12.80 669 GLY C N 1
ATOM 6106 C CA . GLY C 1 176 ? 56.875 -9.343 1.083 1.00 13.96 669 GLY C CA 1
ATOM 6107 C C . GLY C 1 176 ? 58.047 -9.660 0.172 1.00 12.50 669 GLY C C 1
ATOM 6108 O O . GLY C 1 176 ? 58.457 -10.819 0.094 1.00 15.52 669 GLY C O 1
ATOM 6109 N N . GLU C 1 177 ? 58.595 -8.665 -0.521 1.00 11.95 670 GLU C N 1
ATOM 6110 C CA . GLU C 1 177 ? 59.713 -8.938 -1.424 1.00 12.00 670 GLU C CA 1
ATOM 6111 C C . GLU C 1 177 ? 60.967 -9.281 -0.630 1.00 10.98 670 GLU C C 1
ATOM 6112 O O . GLU C 1 177 ? 61.291 -8.666 0.372 1.00 11.37 670 GLU C O 1
ATOM 6118 N N . PRO C 1 178 ? 61.742 -10.273 -1.089 1.00 11.08 671 PRO C N 1
ATOM 6119 C CA . PRO C 1 178 ? 62.928 -10.672 -0.317 1.00 11.82 671 PRO C CA 1
ATOM 6120 C C . PRO C 1 178 ? 64.042 -9.649 -0.279 1.00 10.89 671 PRO C C 1
ATOM 6121 O O . PRO C 1 178 ? 64.784 -9.577 0.685 1.00 12.02 671 PRO C O 1
ATOM 6125 N N . TYR C 1 179 ? 64.133 -8.824 -1.310 1.00 10.25 672 TYR C N 1
ATOM 6126 C CA . TYR C 1 179 ? 65.283 -7.919 -1.467 1.00 10.29 672 TYR C CA 1
ATOM 6127 C C . TYR C 1 179 ? 64.877 -6.475 -1.701 1.00 9.68 672 TYR C C 1
ATOM 6128 O O . TYR C 1 179 ? 63.726 -6.202 -2.120 1.00 9.60 672 TYR C O 1
ATOM 6137 N N . LEU C 1 180 ? 65.814 -5.558 -1.482 1.00 9.90 673 LEU C N 1
ATOM 6138 C CA . LEU C 1 180 ? 65.666 -4.154 -1.800 1.00 8.23 673 LEU C CA 1
ATOM 6139 C C . LEU C 1 180 ? 66.850 -3.712 -2.616 1.00 8.94 673 LEU C C 1
ATOM 6140 O O . LEU C 1 180 ? 67.998 -4.078 -2.276 1.00 9.97 673 LEU C O 1
ATOM 6145 N N . LEU C 1 181 ? 66.620 -2.949 -3.683 1.00 9.15 674 LEU C N 1
ATOM 6146 C CA . LEU C 1 181 ? 67.693 -2.319 -4.447 1.00 9.90 674 LEU C CA 1
ATOM 6147 C C . LEU C 1 181 ? 67.906 -0.900 -3.997 1.00 8.33 674 LEU C C 1
ATOM 6148 O O . LEU C 1 181 ? 67.043 -0.037 -4.192 1.00 9.65 674 LEU C O 1
ATOM 6153 N N . VAL C 1 182 ? 69.050 -0.634 -3.391 1.00 8.86 675 VAL C N 1
ATOM 6154 C CA . VAL C 1 182 ? 69.511 0.712 -3.094 1.00 8.77 675 VAL C CA 1
ATOM 6155 C C . VAL C 1 182 ? 69.933 1.350 -4.377 1.00 9.23 675 VAL C C 1
ATOM 6156 O O . VAL C 1 182 ? 70.762 0.757 -5.077 1.00 10.63 675 VAL C O 1
ATOM 6160 N N . ILE C 1 183 ? 69.412 2.524 -4.715 1.00 8.15 676 ILE C N 1
ATOM 6161 C CA . ILE C 1 183 ? 69.794 3.268 -5.901 1.00 8.76 676 ILE C CA 1
ATOM 6162 C C . ILE C 1 183 ? 70.238 4.648 -5.460 1.00 8.59 676 ILE C C 1
ATOM 6163 O O . ILE C 1 183 ? 69.505 5.357 -4.731 1.00 8.92 676 ILE C O 1
ATOM 6168 N N . THR C 1 184 ? 71.427 5.048 -5.892 1.00 9.07 677 THR C N 1
ATOM 6169 C CA . THR C 1 184 ? 71.983 6.352 -5.524 1.00 9.67 677 THR C CA 1
ATOM 6170 C C . THR C 1 184 ? 71.944 7.343 -6.671 1.00 10.01 677 THR C C 1
ATOM 6171 O O . THR C 1 184 ? 71.770 6.980 -7.853 1.00 9.65 677 THR C O 1
ATOM 6175 N N . ALA C 1 185 ? 72.155 8.612 -6.358 1.00 8.66 678 ALA C N 1
ATOM 6176 C CA . ALA C 1 185 ? 72.088 9.677 -7.319 1.00 9.40 678 ALA C CA 1
ATOM 6177 C C . ALA C 1 185 ? 73.079 9.518 -8.456 1.00 10.56 678 ALA C C 1
ATOM 6178 O O . ALA C 1 185 ? 72.771 9.858 -9.613 1.00 10.30 678 ALA C O 1
ATOM 6180 N N . LYS C 1 186 ? 74.272 8.998 -8.196 1.00 10.04 679 LYS C N 1
ATOM 6181 C CA . LYS C 1 186 ? 75.257 8.789 -9.252 1.00 10.56 679 LYS C CA 1
ATOM 6182 C C . LYS C 1 186 ? 75.149 7.406 -9.850 1.00 11.40 679 LYS C C 1
ATOM 6183 O O . LYS C 1 186 ? 76.077 6.953 -10.544 1.00 13.75 679 LYS C O 1
ATOM 6189 N N . GLY C 1 187 ? 74.047 6.708 -9.673 1.00 9.98 680 GLY C N 1
ATOM 6190 C CA . GLY C 1 187 ? 73.854 5.487 -10.437 1.00 12.54 680 GLY C CA 1
ATOM 6191 C C . GLY C 1 187 ? 74.459 4.236 -9.836 1.00 11.60 680 GLY C C 1
ATOM 6192 O O . GLY C 1 187 ? 74.658 3.253 -10.576 1.00 12.63 680 GLY C O 1
ATOM 6193 N N . ARG C 1 188 ? 74.761 4.267 -8.551 1.00 10.10 681 ARG C N 1
ATOM 6194 C CA . ARG C 1 188 ? 75.254 3.088 -7.845 1.00 10.25 681 ARG C CA 1
ATOM 6195 C C . ARG C 1 188 ? 74.083 2.291 -7.334 1.00 9.30 681 ARG C C 1
ATOM 6196 O O . ARG C 1 188 ? 73.032 2.852 -6.974 1.00 10.02 681 ARG C O 1
ATOM 6204 N N . VAL C 1 189 ? 74.249 0.973 -7.312 1.00 10.23 682 VAL C N 1
ATOM 6205 C CA . VAL C 1 189 ? 73.196 0.059 -6.891 1.00 10.63 682 VAL C CA 1
ATOM 6206 C C . VAL C 1 189 ? 73.761 -1.031 -6.019 1.00 10.20 682 VAL C C 1
ATOM 6207 O O . VAL C 1 189 ? 74.910 -1.484 -6.238 1.00 12.80 682 VAL C O 1
ATOM 6211 N N . LYS C 1 190 ? 73.025 -1.454 -5.025 1.00 9.09 683 LYS C N 1
ATOM 6212 C CA . LYS C 1 190 ? 73.304 -2.725 -4.366 1.00 8.67 683 LYS C CA 1
ATOM 6213 C C . LYS C 1 190 ? 72.005 -3.391 -3.988 1.00 9.10 683 LYS C C 1
ATOM 6214 O O . LYS C 1 190 ? 70.949 -2.713 -3.884 1.00 9.99 683 LYS C O 1
ATOM 6220 N N . LYS C 1 191 ? 72.052 -4.698 -3.773 1.00 9.44 684 LYS C N 1
ATOM 6221 C CA . LYS C 1 191 ? 70.891 -5.493 -3.351 1.00 9.44 684 LYS C CA 1
ATOM 6222 C C . LYS C 1 191 ? 71.077 -5.953 -1.931 1.00 10.19 684 LYS C C 1
ATOM 6223 O O . LYS C 1 191 ? 72.122 -6.556 -1.633 1.00 11.38 684 LYS C O 1
ATOM 6229 N N . ILE C 1 192 ? 70.148 -5.685 -1.044 1.00 9.73 685 ILE C N 1
ATOM 6230 C CA . ILE C 1 192 ? 70.214 -6.125 0.327 1.00 11.07 685 ILE C CA 1
ATOM 6231 C C . ILE C 1 192 ? 68.948 -6.900 0.683 1.00 11.36 685 ILE C C 1
ATOM 6232 O O . ILE C 1 192 ? 67.895 -6.748 0.046 1.00 10.81 685 ILE C O 1
ATOM 6237 N N . SER C 1 193 ? 69.030 -7.752 1.693 1.00 11.32 686 SER C N 1
ATOM 6238 C CA . SER C 1 193 ? 67.841 -8.397 2.218 1.00 11.72 686 SER C CA 1
ATOM 6239 C C . SER C 1 193 ? 66.946 -7.362 2.886 1.00 11.74 686 SER C C 1
ATOM 6240 O O . SER C 1 193 ? 67.421 -6.487 3.577 1.00 12.05 686 SER C O 1
ATOM 6243 N N . HIS C 1 194 ? 65.642 -7.571 2.802 1.00 11.31 687 HIS C N 1
ATOM 6244 C CA . HIS C 1 194 ? 64.704 -6.701 3.485 1.00 12.22 687 HIS C CA 1
ATOM 6245 C C . HIS C 1 194 ? 65.023 -6.768 4.974 1.00 12.72 687 HIS C C 1
ATOM 6246 O O . HIS C 1 194 ? 64.869 -5.786 5.700 1.00 13.12 687 HIS C O 1
ATOM 6253 N N . GLU C 1 195 ? 65.457 -7.942 5.423 1.00 12.12 688 GLU C N 1
ATOM 6254 C CA . GLU C 1 195 ? 65.653 -8.208 6.845 1.00 14.84 688 GLU C CA 1
ATOM 6255 C C . GLU C 1 195 ? 66.684 -7.297 7.467 1.00 14.48 688 GLU C C 1
ATOM 6256 O O . GLU C 1 195 ? 66.810 -7.269 8.699 1.00 17.33 688 GLU C O 1
ATOM 6262 N N . GLU C 1 196 ? 67.436 -6.550 6.664 1.00 13.75 689 GLU C N 1
ATOM 6263 C CA A GLU C 1 196 ? 68.390 -5.586 7.196 0.61 13.36 689 GLU C CA 1
ATOM 6264 C CA B GLU C 1 196 ? 68.391 -5.578 7.178 0.39 13.94 689 GLU C CA 1
ATOM 6265 C C . GLU C 1 196 ? 67.698 -4.427 7.891 1.00 13.74 689 GLU C C 1
ATOM 6266 O O . GLU C 1 196 ? 68.332 -3.700 8.655 1.00 15.22 689 GLU C O 1
ATOM 6277 N N . ILE C 1 197 ? 66.401 -4.227 7.610 1.00 12.38 690 ILE C N 1
ATOM 6278 C CA . ILE C 1 197 ? 65.677 -3.092 8.156 1.00 13.34 690 ILE C CA 1
ATOM 6279 C C . ILE C 1 197 ? 64.561 -3.578 9.069 1.00 12.78 690 ILE C C 1
ATOM 6280 O O . ILE C 1 197 ? 63.581 -4.132 8.609 1.00 13.52 690 ILE C O 1
ATOM 6285 N N . PRO C 1 198 ? 64.690 -3.357 10.381 1.00 15.07 691 PRO C N 1
ATOM 6286 C CA . PRO C 1 198 ? 63.641 -3.841 11.280 1.00 15.36 691 PRO C CA 1
ATOM 6287 C C . PRO C 1 198 ? 62.378 -3.023 11.154 1.00 12.31 691 PRO C C 1
ATOM 6288 O O . PRO C 1 198 ? 62.434 -1.818 10.910 1.00 14.25 691 PRO C O 1
ATOM 6292 N N . LYS C 1 199 ? 61.231 -3.662 11.317 1.00 14.58 692 LYS C N 1
ATOM 6293 C CA . LYS C 1 199 ? 59.957 -2.963 11.401 1.00 15.16 692 LYS C CA 1
ATOM 6294 C C . LYS C 1 199 ? 59.834 -2.349 12.796 1.00 15.72 692 LYS C C 1
ATOM 6295 O O . LYS C 1 199 ? 60.073 -3.035 13.805 1.00 18.49 692 LYS C O 1
ATOM 6301 N N . THR C 1 200 ? 59.481 -1.076 12.850 1.00 14.02 693 THR C N 1
ATOM 6302 C CA . THR C 1 200 ? 59.300 -0.365 14.118 1.00 14.29 693 THR C CA 1
ATOM 6303 C C . THR C 1 200 ? 58.005 0.388 13.986 1.00 15.81 693 THR C C 1
ATOM 6304 O O . THR C 1 200 ? 57.240 0.208 13.036 1.00 15.07 693 THR C O 1
ATOM 6308 N N . ASN C 1 201 ? 57.677 1.235 14.957 1.00 15.44 694 ASN C N 1
ATOM 6309 C CA . ASN C 1 201 ? 56.674 2.252 14.716 1.00 14.03 694 ASN C CA 1
ATOM 6310 C C . ASN C 1 201 ? 57.224 3.398 13.884 1.00 14.10 694 ASN C C 1
ATOM 6311 O O . ASN C 1 201 ? 58.429 3.538 13.740 1.00 13.81 694 ASN C O 1
ATOM 6316 N N . ARG C 1 202 ? 56.344 4.227 13.358 1.00 13.64 695 ARG C N 1
ATOM 6317 C CA . ARG C 1 202 ? 56.775 5.436 12.687 1.00 14.68 695 ARG C CA 1
ATOM 6318 C C . ARG C 1 202 ? 57.452 6.411 13.652 1.00 13.85 695 ARG C C 1
ATOM 6319 O O . ARG C 1 202 ? 57.251 6.343 14.876 1.00 15.29 695 ARG C O 1
ATOM 6327 N N . GLY C 1 203 ? 58.268 7.302 13.134 1.00 13.60 696 GLY C N 1
ATOM 6328 C CA . GLY C 1 203 ? 58.832 8.397 13.918 1.00 15.03 696 GLY C CA 1
ATOM 6329 C C . GLY C 1 203 ? 60.195 8.131 14.491 1.00 14.89 696 GLY C C 1
ATOM 6330 O O . GLY C 1 203 ? 60.778 8.973 15.175 1.00 18.44 696 GLY C O 1
ATOM 6331 N N . VAL C 1 204 ? 60.724 6.940 14.229 1.00 14.47 697 VAL C N 1
ATOM 6332 C CA . VAL C 1 204 ? 62.087 6.577 14.614 1.00 15.30 697 VAL C CA 1
ATOM 6333 C C . VAL C 1 204 ? 63.123 7.241 13.716 1.00 13.88 697 VAL C C 1
ATOM 6334 O O . VAL C 1 204 ? 62.759 7.789 12.668 1.00 13.29 697 VAL C O 1
ATOM 6338 N N . LYS C 1 205 ? 64.395 7.179 14.076 1.00 15.87 698 LYS C N 1
ATOM 6339 C CA . LYS C 1 205 ? 65.447 7.708 13.226 1.00 15.40 698 LYS C CA 1
ATOM 6340 C C . LYS C 1 205 ? 65.711 6.825 11.977 1.00 16.64 698 LYS C C 1
ATOM 6341 O O . LYS C 1 205 ? 66.236 7.298 10.968 1.00 16.39 698 LYS C O 1
ATOM 6347 N N . GLY C 1 206 ? 65.402 5.552 12.074 1.00 16.90 699 GLY C N 1
ATOM 6348 C CA . GLY C 1 206 ? 65.645 4.691 10.926 1.00 16.02 699 GLY C CA 1
ATOM 6349 C C . GLY C 1 206 ? 67.038 4.083 10.922 1.00 14.31 699 GLY C C 1
ATOM 6350 O O . GLY C 1 206 ? 67.972 4.452 11.655 1.00 17.11 699 GLY C O 1
ATOM 6351 N N . THR C 1 207 ? 67.156 3.071 10.095 1.00 11.79 700 THR C N 1
ATOM 6352 C CA . THR C 1 207 ? 68.343 2.266 9.960 1.00 12.89 700 THR C CA 1
ATOM 6353 C C . THR C 1 207 ? 69.187 2.728 8.771 1.00 12.01 700 THR C C 1
ATOM 6354 O O . THR C 1 207 ? 68.646 2.916 7.662 1.00 11.79 700 THR C O 1
ATOM 6358 N N . GLU C 1 208 ? 70.485 2.908 8.962 1.00 12.50 701 GLU C N 1
ATOM 6359 C CA . GLU C 1 208 ? 71.361 3.284 7.857 1.00 12.73 701 GLU C CA 1
ATOM 6360 C C . GLU C 1 208 ? 71.637 2.112 6.959 1.00 10.91 701 GLU C C 1
ATOM 6361 O O . GLU C 1 208 ? 72.067 1.059 7.417 1.00 13.91 701 GLU C O 1
ATOM 6367 N N . VAL C 1 209 ? 71.352 2.254 5.676 1.00 10.72 702 VAL C N 1
ATOM 6368 C CA . VAL C 1 209 ? 71.541 1.158 4.724 1.00 12.10 702 VAL C CA 1
ATOM 6369 C C . VAL C 1 209 ? 72.327 1.485 3.467 1.00 12.12 702 VAL C C 1
ATOM 6370 O O . VAL C 1 209 ? 72.676 0.559 2.733 1.00 12.59 702 VAL C O 1
ATOM 6374 N N . SER C 1 210 ? 72.549 2.751 3.138 1.00 10.85 703 SER C N 1
ATOM 6375 C CA . SER C 1 210 ? 73.086 3.037 1.811 1.00 11.26 703 SER C CA 1
ATOM 6376 C C . SER C 1 210 ? 74.558 2.655 1.685 1.00 12.95 703 SER C C 1
ATOM 6377 O O . SER C 1 210 ? 74.978 2.271 0.602 1.00 13.20 703 SER C O 1
ATOM 6380 N N . GLY C 1 211 ? 75.332 2.774 2.745 1.00 12.45 704 GLY C N 1
ATOM 6381 C CA . GLY C 1 211 ? 76.753 2.433 2.715 1.00 13.15 704 GLY C CA 1
ATOM 6382 C C . GLY C 1 211 ? 77.586 3.407 1.939 1.00 13.86 704 GLY C C 1
ATOM 6383 O O . GLY C 1 211 ? 78.715 3.060 1.569 1.00 17.03 704 GLY C O 1
ATOM 6384 N N . THR C 1 212 ? 77.100 4.602 1.675 1.00 13.81 705 THR C N 1
ATOM 6385 C CA . THR C 1 212 ? 77.857 5.557 0.896 1.00 13.64 705 THR C CA 1
ATOM 6386 C C . THR C 1 212 ? 77.444 6.954 1.257 1.00 12.88 705 THR C C 1
ATOM 6387 O O . THR C 1 212 ? 76.323 7.162 1.735 1.00 12.86 705 THR C O 1
ATOM 6391 N N . LYS C 1 213 ? 78.283 7.911 0.921 1.00 13.14 706 LYS C N 1
ATOM 6392 C CA . LYS C 1 213 ? 77.957 9.294 1.002 1.00 13.42 706 LYS C CA 1
ATOM 6393 C C . LYS C 1 213 ? 77.199 9.777 -0.234 1.00 13.33 706 LYS C C 1
ATOM 6394 O O . LYS C 1 213 ? 76.643 10.870 -0.245 1.00 15.62 706 LYS C O 1
ATOM 6400 N N . ASP C 1 214 ? 77.155 8.968 -1.299 1.00 11.86 707 ASP C N 1
ATOM 6401 C CA . ASP C 1 214 ? 76.298 9.295 -2.445 1.00 11.54 707 ASP C CA 1
ATOM 6402 C C . ASP C 1 214 ? 74.829 9.265 -1.973 1.00 11.52 707 ASP C C 1
ATOM 6403 O O . ASP C 1 214 ? 74.454 8.386 -1.195 1.00 14.62 707 ASP C O 1
ATOM 6408 N N . THR C 1 215 ? 74.039 10.220 -2.405 1.00 10.13 708 THR C N 1
ATOM 6409 C CA A THR C 1 215 ? 72.644 10.399 -2.000 0.65 10.13 708 THR C CA 1
ATOM 6410 C CA B THR C 1 215 ? 72.680 10.333 -1.904 0.35 10.71 708 THR C CA 1
ATOM 6411 C C . THR C 1 215 ? 71.788 9.194 -2.365 1.00 8.89 708 THR C C 1
ATOM 6412 O O . THR C 1 215 ? 71.846 8.731 -3.509 1.00 9.88 708 THR C O 1
ATOM 6419 N N . LEU C 1 216 ? 70.975 8.724 -1.454 1.00 8.55 709 LEU C N 1
ATOM 6420 C CA . LEU C 1 216 ? 70.010 7.660 -1.711 1.00 8.49 709 LEU C CA 1
ATOM 6421 C C . LEU C 1 216 ? 68.795 8.236 -2.392 1.00 8.69 709 LEU C C 1
ATOM 6422 O O . LEU C 1 216 ? 68.145 9.144 -1.840 1.00 10.56 709 LEU C O 1
ATOM 6427 N N . VAL C 1 217 ? 68.493 7.809 -3.611 1.00 8.10 710 VAL C N 1
ATOM 6428 C CA A VAL C 1 217 ? 67.325 8.323 -4.305 0.57 9.00 710 VAL C CA 1
ATOM 6429 C CA B VAL C 1 217 ? 67.358 8.293 -4.384 0.26 8.27 710 VAL C CA 1
ATOM 6430 C CA C VAL C 1 217 ? 67.353 8.312 -4.357 0.17 8.51 710 VAL C CA 1
ATOM 6431 C C . VAL C 1 217 ? 66.182 7.330 -4.363 1.00 8.68 710 VAL C C 1
ATOM 6432 O O . VAL C 1 217 ? 65.038 7.743 -4.508 1.00 10.27 710 VAL C O 1
ATOM 6442 N N . ASP C 1 218 ? 66.422 6.033 -4.209 1.00 8.45 711 ASP C N 1
ATOM 6443 C CA . ASP C 1 218 ? 65.310 5.091 -4.177 1.00 8.47 711 ASP C CA 1
ATOM 6444 C C . ASP C 1 218 ? 65.747 3.793 -3.543 1.00 7.82 711 ASP C C 1
ATOM 6445 O O . ASP C 1 218 ? 66.920 3.507 -3.347 1.00 9.14 711 ASP C O 1
ATOM 6450 N N . LEU C 1 219 ? 64.746 2.993 -3.192 1.00 8.73 712 LEU C N 1
ATOM 6451 C CA . LEU C 1 219 ? 64.898 1.721 -2.486 1.00 7.59 712 LEU C CA 1
ATOM 6452 C C . LEU C 1 219 ? 63.811 0.903 -3.142 1.00 8.98 712 LEU C C 1
ATOM 6453 O O . LEU C 1 219 ? 62.589 1.146 -2.893 1.00 14.08 712 LEU C O 1
ATOM 6458 N N . ILE C 1 220 ? 64.169 0.034 -4.057 1.00 8.27 713 ILE C N 1
ATOM 6459 C CA . ILE C 1 220 ? 63.198 -0.675 -4.876 1.00 9.06 713 ILE C CA 1
ATOM 6460 C C . ILE C 1 220 ? 63.016 -2.107 -4.387 1.00 8.77 713 ILE C C 1
ATOM 6461 O O . ILE C 1 220 ? 63.957 -2.925 -4.455 1.00 9.27 713 ILE C O 1
ATOM 6466 N N . PRO C 1 221 ? 61.834 -2.487 -3.923 1.00 7.99 714 PRO C N 1
ATOM 6467 C CA . PRO C 1 221 ? 61.626 -3.899 -3.572 1.00 10.41 714 PRO C CA 1
ATOM 6468 C C . PRO C 1 221 ? 61.753 -4.755 -4.816 1.00 9.74 714 PRO C C 1
ATOM 6469 O O . PRO C 1 221 ? 61.266 -4.400 -5.881 1.00 11.00 714 PRO C O 1
ATOM 6473 N N . ILE C 1 222 ? 62.327 -5.950 -4.665 1.00 9.71 715 ILE C N 1
ATOM 6474 C CA A ILE C 1 222 ? 62.460 -6.881 -5.783 0.91 10.03 715 ILE C CA 1
ATOM 6475 C CA B ILE C 1 222 ? 62.474 -6.885 -5.776 0.09 10.08 715 ILE C CA 1
ATOM 6476 C C . ILE C 1 222 ? 62.370 -8.327 -5.295 1.00 9.96 715 ILE C C 1
ATOM 6477 O O . ILE C 1 222 ? 62.946 -8.697 -4.266 1.00 10.72 715 ILE C O 1
ATOM 6486 N N . LYS C 1 223 ? 61.608 -9.099 -6.046 1.00 11.45 716 LYS C N 1
ATOM 6487 C CA . LYS C 1 223 ? 61.519 -10.545 -5.855 1.00 11.94 716 LYS C CA 1
ATOM 6488 C C . LYS C 1 223 ? 62.289 -11.363 -6.881 1.00 15.73 716 LYS C C 1
ATOM 6489 O O . LYS C 1 223 ? 63.216 -12.091 -6.499 1.00 25.86 716 LYS C O 1
ATOM 6495 N N . GLU C 1 224 ? 61.996 -11.217 -8.161 1.00 11.56 717 GLU C N 1
ATOM 6496 C CA . GLU C 1 224 ? 62.810 -11.755 -9.247 1.00 12.92 717 GLU C CA 1
ATOM 6497 C C . GLU C 1 224 ? 63.311 -10.772 -10.287 1.00 12.51 717 GLU C C 1
ATOM 6498 O O . GLU C 1 224 ? 64.437 -10.874 -10.754 1.00 16.32 717 GLU C O 1
ATOM 6504 N N . GLU C 1 225 ? 62.463 -9.815 -10.678 1.00 12.23 718 GLU C N 1
ATOM 6505 C CA . GLU C 1 225 ? 62.862 -8.887 -11.722 1.00 12.12 718 GLU C CA 1
ATOM 6506 C C . GLU C 1 225 ? 62.019 -7.627 -11.693 1.00 12.92 718 GLU C C 1
ATOM 6507 O O . GLU C 1 225 ? 60.805 -7.704 -11.500 1.00 13.80 718 GLU C O 1
ATOM 6513 N N . VAL C 1 226 ? 62.659 -6.482 -11.907 1.00 10.47 719 VAL C N 1
ATOM 6514 C CA . VAL C 1 226 ? 61.959 -5.222 -12.109 1.00 10.42 719 VAL C CA 1
ATOM 6515 C C . VAL C 1 226 ? 62.355 -4.612 -13.430 1.00 10.87 719 VAL C C 1
ATOM 6516 O O . VAL C 1 226 ? 63.458 -4.827 -13.947 1.00 12.06 719 VAL C O 1
ATOM 6520 N N . GLU C 1 227 ? 61.478 -3.752 -13.950 1.00 10.74 720 GLU C N 1
ATOM 6521 C CA . GLU C 1 227 ? 61.807 -2.888 -15.066 1.00 10.54 720 GLU C CA 1
ATOM 6522 C C . GLU C 1 227 ? 61.551 -1.468 -14.617 1.00 10.18 720 GLU C C 1
ATOM 6523 O O . GLU C 1 227 ? 60.487 -1.189 -14.056 1.00 10.50 720 GLU C O 1
ATOM 6529 N N . LEU C 1 228 ? 62.527 -0.605 -14.829 1.00 8.76 721 LEU C N 1
ATOM 6530 C CA . LEU C 1 228 ? 62.540 0.743 -14.264 1.00 8.94 721 LEU C CA 1
ATOM 6531 C C . LEU C 1 228 ? 62.696 1.785 -15.340 1.00 8.70 721 LEU C C 1
ATOM 6532 O O . LEU C 1 228 ? 63.527 1.644 -16.250 1.00 10.08 721 LEU C O 1
ATOM 6537 N N . LEU C 1 229 ? 61.963 2.884 -15.200 1.00 7.92 722 LEU C N 1
ATOM 6538 C CA . LEU C 1 229 ? 62.202 4.117 -15.943 1.00 8.08 722 LEU C CA 1
ATOM 6539 C C . LEU C 1 229 ? 62.982 5.032 -15.017 1.00 7.74 722 LEU C C 1
ATOM 6540 O O . LEU C 1 229 ? 62.546 5.280 -13.867 1.00 9.15 722 LEU C O 1
ATOM 6545 N N . ILE C 1 230 ? 64.122 5.529 -15.439 1.00 7.30 723 ILE C N 1
ATOM 6546 C CA A ILE C 1 230 ? 64.977 6.330 -14.599 0.62 9.28 723 ILE C CA 1
ATOM 6547 C CA B ILE C 1 230 ? 65.081 6.310 -14.626 0.38 6.18 723 ILE C CA 1
ATOM 6548 C C . ILE C 1 230 ? 65.214 7.662 -15.275 1.00 7.03 723 ILE C C 1
ATOM 6549 O O . ILE C 1 230 ? 65.475 7.735 -16.494 1.00 8.60 723 ILE C O 1
ATOM 6558 N N . THR C 1 231 ? 65.053 8.735 -14.508 1.00 7.34 724 THR C N 1
ATOM 6559 C CA A THR C 1 231 ? 65.195 10.077 -15.079 0.80 7.68 724 THR C CA 1
ATOM 6560 C CA B THR C 1 231 ? 65.166 10.077 -15.060 0.20 7.20 724 THR C CA 1
ATOM 6561 C C . THR C 1 231 ? 66.261 10.855 -14.358 1.00 7.36 724 THR C C 1
ATOM 6562 O O . THR C 1 231 ? 66.535 10.588 -13.175 1.00 8.69 724 THR C O 1
ATOM 6569 N N . THR C 1 232 ? 66.841 11.827 -15.077 1.00 7.53 725 THR C N 1
ATOM 6570 C CA . THR C 1 232 ? 68.010 12.514 -14.540 1.00 8.23 725 THR C CA 1
ATOM 6571 C C . THR C 1 232 ? 67.861 14.049 -14.606 1.00 9.26 725 THR C C 1
ATOM 6572 O O . THR C 1 232 ? 67.065 14.612 -15.368 1.00 9.82 725 THR C O 1
ATOM 6576 N N . LYS C 1 233 ? 68.686 14.725 -13.817 1.00 10.52 726 LYS C N 1
ATOM 6577 C CA . LYS C 1 233 ? 68.681 16.165 -13.755 1.00 13.18 726 LYS C CA 1
ATOM 6578 C C . LYS C 1 233 ? 68.984 16.792 -15.088 1.00 13.11 726 LYS C C 1
ATOM 6579 O O . LYS C 1 233 ? 68.443 17.862 -15.420 1.00 15.64 726 LYS C O 1
ATOM 6585 N N . ASN C 1 234 ? 69.821 16.156 -15.882 1.00 11.58 727 ASN C N 1
ATOM 6586 C CA . ASN C 1 234 ? 70.221 16.742 -17.149 1.00 13.91 727 ASN C CA 1
ATOM 6587 C C . ASN C 1 234 ? 69.360 16.321 -18.321 1.00 14.02 727 ASN C C 1
ATOM 6588 O O . ASN C 1 234 ? 69.693 16.577 -19.470 1.00 17.22 727 ASN C O 1
ATOM 6593 N N . GLY C 1 235 ? 68.216 15.703 -18.032 1.00 11.95 728 GLY C N 1
ATOM 6594 C CA . GLY C 1 235 ? 67.232 15.504 -19.071 1.00 12.51 728 GLY C CA 1
ATOM 6595 C C . GLY C 1 235 ? 67.101 14.114 -19.623 1.00 11.95 728 GLY C C 1
ATOM 6596 O O . GLY C 1 235 ? 66.326 13.897 -20.562 1.00 11.97 728 GLY C O 1
ATOM 6597 N N . LYS C 1 236 ? 67.804 13.125 -19.064 1.00 10.61 729 LYS C N 1
ATOM 6598 C CA . LYS C 1 236 ? 67.688 11.784 -19.616 1.00 10.45 729 LYS C CA 1
ATOM 6599 C C . LYS C 1 236 ? 66.464 11.121 -19.076 1.00 9.17 729 LYS C C 1
ATOM 6600 O O . LYS C 1 236 ? 66.006 11.438 -17.941 1.00 9.00 729 LYS C O 1
ATOM 6606 N N . ALA C 1 237 ? 65.938 10.157 -19.804 1.00 10.20 730 ALA C N 1
ATOM 6607 C CA . ALA C 1 237 ? 64.941 9.232 -19.285 1.00 8.91 730 ALA C CA 1
ATOM 6608 C C . ALA C 1 237 ? 65.228 7.921 -19.975 1.00 9.73 730 ALA C C 1
ATOM 6609 O O . ALA C 1 237 ? 65.191 7.859 -21.213 1.00 15.06 730 ALA C O 1
ATOM 6611 N N . PHE C 1 238 ? 65.594 6.901 -19.245 1.00 8.60 731 PHE C N 1
ATOM 6612 C CA . PHE C 1 238 ? 66.039 5.641 -19.830 1.00 10.72 731 PHE C CA 1
ATOM 6613 C C . PHE C 1 238 ? 65.422 4.498 -19.083 1.00 11.01 731 PHE C C 1
ATOM 6614 O O . PHE C 1 238 ? 64.958 4.630 -17.950 1.00 10.65 731 PHE C O 1
ATOM 6622 N N . TYR C 1 239 ? 65.422 3.336 -19.694 1.00 11.58 732 TYR C N 1
ATOM 6623 C CA . TYR C 1 239 ? 64.732 2.162 -19.210 1.00 10.71 732 TYR C CA 1
ATOM 6624 C C . TYR C 1 239 ? 65.706 1.054 -18.908 1.00 11.42 732 TYR C C 1
ATOM 6625 O O . TYR C 1 239 ? 66.613 0.781 -19.727 1.00 12.45 732 TYR C O 1
ATOM 6634 N N . ASP C 1 240 ? 65.576 0.351 -17.794 1.00 10.33 733 ASP C N 1
ATOM 6635 C CA A ASP C 1 240 ? 66.480 -0.753 -17.502 0.48 10.20 733 ASP C CA 1
ATOM 6636 C CA B ASP C 1 240 ? 66.508 -0.678 -17.402 0.52 11.34 733 ASP C CA 1
ATOM 6637 C C . ASP C 1 240 ? 65.734 -1.884 -16.868 1.00 12.31 733 ASP C C 1
ATOM 6638 O O . ASP C 1 240 ? 64.780 -1.722 -16.117 1.00 15.45 733 ASP C O 1
ATOM 6647 N N . LYS C 1 241 ? 66.211 -3.081 -17.146 1.00 11.96 734 LYS C N 1
ATOM 6648 C CA . LYS C 1 241 ? 65.653 -4.316 -16.643 1.00 13.66 734 LYS C CA 1
ATOM 6649 C C . LYS C 1 241 ? 66.657 -4.926 -15.702 1.00 13.54 734 LYS C C 1
ATOM 6650 O O . LYS C 1 241 ? 67.812 -5.139 -16.102 1.00 15.80 734 LYS C O 1
ATOM 6656 N N . ILE C 1 242 ? 66.268 -5.170 -14.459 1.00 11.66 735 ILE C N 1
ATOM 6657 C CA . ILE C 1 242 ? 67.180 -5.726 -13.465 1.00 12.88 735 ILE C CA 1
ATOM 6658 C C . ILE C 1 242 ? 66.604 -7.019 -12.941 1.00 13.20 735 ILE C C 1
ATOM 6659 O O . ILE C 1 242 ? 65.551 -7.035 -12.305 1.00 13.19 735 ILE C O 1
ATOM 6664 N N . ASN C 1 243 ? 67.319 -8.121 -13.159 1.00 13.13 736 ASN C N 1
ATOM 6665 C CA . ASN C 1 243 ? 66.990 -9.414 -12.518 1.00 13.10 736 ASN C CA 1
ATOM 6666 C C . ASN C 1 243 ? 67.811 -9.511 -11.264 1.00 12.09 736 ASN C C 1
ATOM 6667 O O . ASN C 1 243 ? 69.008 -9.243 -11.282 1.00 14.64 736 ASN C O 1
ATOM 6672 N N . GLN C 1 244 ? 67.217 -9.888 -10.145 1.00 11.19 737 GLN C N 1
ATOM 6673 C CA . GLN C 1 244 ? 67.932 -9.936 -8.881 1.00 12.71 737 GLN C CA 1
ATOM 6674 C C . GLN C 1 244 ? 69.198 -10.791 -8.953 1.00 14.03 737 GLN C C 1
ATOM 6675 O O . GLN C 1 244 ? 70.174 -10.511 -8.242 1.00 15.30 737 GLN C O 1
ATOM 6681 N N . LYS C 1 245 ? 69.185 -11.827 -9.792 1.00 13.41 738 LYS C N 1
ATOM 6682 C CA A LYS C 1 245 ? 70.303 -12.766 -9.866 0.68 14.13 738 LYS C CA 1
ATOM 6683 C CA B LYS C 1 245 ? 70.302 -12.767 -9.897 0.32 15.93 738 LYS C CA 1
ATOM 6684 C C . LYS C 1 245 ? 71.567 -12.061 -10.368 1.00 19.49 738 LYS C C 1
ATOM 6685 O O . LYS C 1 245 ? 72.688 -12.582 -10.120 1.00 22.17 738 LYS C O 1
ATOM 6696 N N A ASP C 1 246 ? 71.452 -10.934 -11.050 0.72 17.26 739 ASP C N 1
ATOM 6697 N N B ASP C 1 246 ? 71.380 -10.928 -11.072 0.28 18.92 739 ASP C N 1
ATOM 6698 C CA A ASP C 1 246 ? 72.633 -10.254 -11.608 0.72 21.59 739 ASP C CA 1
ATOM 6699 C CA B ASP C 1 246 ? 72.458 -10.093 -11.652 0.28 20.44 739 ASP C CA 1
ATOM 6700 C C A ASP C 1 246 ? 73.174 -9.137 -10.681 0.72 19.88 739 ASP C C 1
ATOM 6701 C C B ASP C 1 246 ? 73.283 -9.412 -10.566 0.28 19.28 739 ASP C C 1
ATOM 6702 O O A ASP C 1 246 ? 74.114 -8.409 -11.020 0.72 17.55 739 ASP C O 1
ATOM 6703 O O B ASP C 1 246 ? 74.495 -9.235 -10.714 0.28 18.92 739 ASP C O 1
ATOM 6712 N N . ILE C 1 247 ? 72.607 -9.025 -9.484 1.00 17.67 740 ILE C N 1
ATOM 6713 C CA . ILE C 1 247 ? 73.140 -8.105 -8.483 1.00 16.93 740 ILE C CA 1
ATOM 6714 C C . ILE C 1 247 ? 73.462 -8.916 -7.241 1.00 17.84 740 ILE C C 1
ATOM 6715 O O . ILE C 1 247 ? 72.568 -9.504 -6.627 1.00 18.70 740 ILE C O 1
ATOM 6720 N N . PRO C 1 248 ? 74.738 -8.978 -6.851 1.00 15.82 741 PRO C N 1
ATOM 6721 C CA . PRO C 1 248 ? 75.111 -9.802 -5.717 1.00 16.01 741 PRO C CA 1
ATOM 6722 C C . PRO C 1 248 ? 74.453 -9.354 -4.437 1.00 14.08 741 PRO C C 1
ATOM 6723 O O . PRO C 1 248 ? 74.071 -8.197 -4.291 1.00 13.97 741 PRO C O 1
ATOM 6727 N N . LEU C 1 249 ? 74.271 -10.244 -3.489 1.00 14.45 742 LEU C N 1
ATOM 6728 C CA . LEU C 1 249 ? 73.769 -9.874 -2.181 1.00 13.89 742 LEU C CA 1
ATOM 6729 C C . LEU C 1 249 ? 74.820 -9.116 -1.400 1.00 13.67 742 LEU C C 1
ATOM 6730 O O . LEU C 1 249 ? 75.972 -9.578 -1.257 1.00 17.53 742 LEU C O 1
ATOM 6735 N N . SER C 1 250 ? 74.468 -7.940 -0.921 1.00 12.28 743 SER C N 1
ATOM 6736 C CA . SER C 1 250 ? 75.298 -7.038 -0.123 1.00 12.76 743 SER C CA 1
ATOM 6737 C C . SER C 1 250 ? 74.679 -6.899 1.236 1.00 12.67 743 SER C C 1
ATOM 6738 O O . SER C 1 250 ? 73.554 -7.368 1.479 1.00 14.63 743 SER C O 1
ATOM 6741 N N . THR C 1 251 ? 75.383 -6.204 2.123 1.00 13.36 744 THR C N 1
ATOM 6742 C CA . THR C 1 251 ? 74.883 -5.845 3.434 1.00 14.60 744 THR C CA 1
ATOM 6743 C C . THR C 1 251 ? 74.685 -4.336 3.522 1.00 14.40 744 THR C C 1
ATOM 6744 O O . THR C 1 251 ? 74.966 -3.592 2.591 1.00 12.30 744 THR C O 1
ATOM 6748 N N . LYS C 1 252 ? 74.294 -3.881 4.709 1.00 14.57 745 LYS C N 1
ATOM 6749 C CA . LYS C 1 252 ? 74.126 -2.445 4.932 1.00 13.86 745 LYS C CA 1
ATOM 6750 C C . LYS C 1 252 ? 75.420 -1.709 4.806 1.00 13.78 745 LYS C C 1
ATOM 6751 O O . LYS C 1 252 ? 75.415 -0.558 4.391 1.00 15.82 745 LYS C O 1
ATOM 6757 N N . LYS C 1 253 ? 76.532 -2.329 5.150 1.00 15.46 746 LYS C N 1
ATOM 6758 C CA . LYS C 1 253 ? 77.797 -1.631 5.118 1.00 16.19 746 LYS C CA 1
ATOM 6759 C C . LYS C 1 253 ? 78.427 -1.611 3.741 1.00 16.65 746 LYS C C 1
ATOM 6760 O O . LYS C 1 253 ? 79.349 -0.836 3.484 1.00 18.60 746 LYS C O 1
ATOM 6766 N N . SER C 1 254 ? 77.984 -2.481 2.834 1.00 14.63 747 SER C N 1
ATOM 6767 C CA . SER C 1 254 ? 78.592 -2.540 1.516 1.00 13.75 747 SER C CA 1
ATOM 6768 C C . SER C 1 254 ? 78.466 -1.214 0.784 1.00 11.50 747 SER C C 1
ATOM 6769 O O . SER C 1 254 ? 77.406 -0.584 0.807 1.00 12.00 747 SER C O 1
ATOM 6772 N N . ILE C 1 255 ? 79.498 -0.800 0.076 1.00 11.70 748 ILE C N 1
ATOM 6773 C CA . ILE C 1 255 ? 79.427 0.389 -0.746 1.00 12.33 748 ILE C CA 1
ATOM 6774 C C . ILE C 1 255 ? 78.842 -0.017 -2.098 1.00 12.37 748 ILE C C 1
ATOM 6775 O O . ILE C 1 255 ? 79.361 -0.924 -2.738 1.00 13.52 748 ILE C O 1
ATOM 6780 N N . PRO C 1 256 ? 77.744 0.587 -2.519 1.00 10.30 749 PRO C N 1
ATOM 6781 C CA . PRO C 1 256 ? 77.146 0.158 -3.793 1.00 11.73 749 PRO C CA 1
ATOM 6782 C C . PRO C 1 256 ? 78.060 0.437 -4.969 1.00 12.46 749 PRO C C 1
ATOM 6783 O O . PRO C 1 256 ? 78.808 1.392 -4.979 1.00 13.94 749 PRO C O 1
ATOM 6787 N N . ARG C 1 257 ? 77.892 -0.380 -5.996 1.00 14.14 750 ARG C N 1
ATOM 6788 C CA A ARG C 1 257 ? 78.733 -0.354 -7.182 0.60 13.94 750 ARG C CA 1
ATOM 6789 C CA B ARG C 1 257 ? 78.727 -0.374 -7.180 0.40 14.01 750 ARG C CA 1
ATOM 6790 C C . ARG C 1 257 ? 78.043 0.387 -8.308 1.00 12.60 750 ARG C C 1
ATOM 6791 O O . ARG C 1 257 ? 76.815 0.313 -8.451 1.00 12.44 750 ARG C O 1
ATOM 6806 N N . THR C 1 258 ? 78.768 1.122 -9.132 1.00 14.24 751 THR C N 1
ATOM 6807 C CA A THR C 1 258 ? 78.161 1.793 -10.269 0.83 14.04 751 THR C CA 1
ATOM 6808 C CA B THR C 1 258 ? 78.144 1.804 -10.255 0.17 15.16 751 THR C CA 1
ATOM 6809 C C . THR C 1 258 ? 77.484 0.826 -11.232 1.00 15.52 751 THR C C 1
ATOM 6810 O O . THR C 1 258 ? 78.095 -0.140 -11.693 1.00 18.57 751 THR C O 1
ATOM 6817 N N . ARG C 1 259 ? 76.235 1.081 -11.565 1.00 13.12 752 ARG C N 1
ATOM 6818 C CA . ARG C 1 259 ? 75.504 0.382 -12.616 1.00 13.19 752 ARG C CA 1
ATOM 6819 C C . ARG C 1 259 ? 75.345 1.280 -13.812 1.00 13.24 752 ARG C C 1
ATOM 6820 O O . ARG C 1 259 ? 75.565 0.874 -14.945 1.00 15.85 752 ARG C O 1
ATOM 6828 N N . TRP C 1 260 ? 74.943 2.516 -13.600 1.00 13.54 753 TRP C N 1
ATOM 6829 C CA . TRP C 1 260 ? 74.687 3.474 -14.673 1.00 13.72 753 TRP C CA 1
ATOM 6830 C C . TRP C 1 260 ? 75.738 4.549 -14.652 1.00 16.59 753 TRP C C 1
ATOM 6831 O O . TRP C 1 260 ? 75.882 5.273 -13.640 1.00 18.27 753 TRP C O 1
ATOM 6842 N N . LYS C 1 261 ? 76.479 4.668 -15.749 1.00 17.20 754 LYS C N 1
ATOM 6843 C CA . LYS C 1 261 ? 77.533 5.648 -15.824 1.00 19.07 754 LYS C CA 1
ATOM 6844 C C . LYS C 1 261 ? 76.944 6.984 -16.255 1.00 20.17 754 LYS C C 1
ATOM 6845 O O . LYS C 1 261 ? 76.462 7.098 -17.391 1.00 22.13 754 LYS C O 1
ATOM 6851 N N . LEU C 1 262 ? 76.980 7.970 -15.363 1.00 16.47 755 LEU C N 1
ATOM 6852 C CA . LEU C 1 262 ? 76.276 9.240 -15.552 1.00 18.33 755 LEU C CA 1
ATOM 6853 C C . LEU C 1 262 ? 77.142 10.479 -15.527 1.00 17.98 755 LEU C C 1
ATOM 6854 O O . LEU C 1 262 ? 76.682 11.571 -15.833 1.00 17.53 755 LEU C O 1
ATOM 6859 N N . GLU C 1 263 ? 78.420 10.312 -15.193 1.00 21.06 756 GLU C N 1
ATOM 6860 C CA . GLU C 1 263 ? 79.320 11.454 -14.946 1.00 22.20 756 GLU C CA 1
ATOM 6861 C C . GLU C 1 263 ? 78.799 12.530 -13.984 1.00 20.40 756 GLU C C 1
ATOM 6862 O O . GLU C 1 263 ? 78.575 12.266 -12.808 1.00 23.16 756 GLU C O 1
ATOM 6868 N N . ASP C 1 264 ? 78.625 13.757 -14.482 1.00 17.95 757 ASP C N 1
ATOM 6869 C CA . ASP C 1 264 ? 78.148 14.835 -13.646 1.00 19.93 757 ASP C CA 1
ATOM 6870 C C . ASP C 1 264 ? 76.607 14.860 -13.526 1.00 17.49 757 ASP C C 1
ATOM 6871 O O . ASP C 1 264 ? 76.062 15.699 -12.815 1.00 22.92 757 ASP C O 1
ATOM 6876 N N . ASP C 1 265 ? 75.905 13.986 -14.262 1.00 17.72 758 ASP C N 1
ATOM 6877 C CA . ASP C 1 265 ? 74.439 13.909 -14.188 1.00 14.21 758 ASP C CA 1
ATOM 6878 C C . ASP C 1 265 ? 74.082 13.174 -12.913 1.00 13.41 758 ASP C C 1
ATOM 6879 O O . ASP C 1 265 ? 74.939 12.605 -12.216 1.00 16.85 758 ASP C O 1
ATOM 6884 N N . GLU C 1 266 ? 72.813 13.212 -12.576 1.00 12.97 759 GLU C N 1
ATOM 6885 C CA A GLU C 1 266 ? 72.293 12.625 -11.347 0.56 13.66 759 GLU C CA 1
ATOM 6886 C CA B GLU C 1 266 ? 72.315 12.556 -11.368 0.44 12.71 759 GLU C CA 1
ATOM 6887 C C . GLU C 1 266 ? 70.883 12.105 -11.574 1.00 11.29 759 GLU C C 1
ATOM 6888 O O . GLU C 1 266 ? 70.073 12.755 -12.243 1.00 11.06 759 GLU C O 1
ATOM 6899 N N . ILE C 1 267 ? 70.589 10.946 -11.016 1.00 10.22 760 ILE C N 1
ATOM 6900 C CA . ILE C 1 267 ? 69.220 10.427 -11.008 1.00 9.31 760 ILE C CA 1
ATOM 6901 C C . ILE C 1 267 ? 68.324 11.242 -10.118 1.00 10.56 760 ILE C C 1
ATOM 6902 O O . ILE C 1 267 ? 68.705 11.496 -8.947 1.00 11.94 760 ILE C O 1
ATOM 6907 N N . ILE C 1 268 ? 67.157 11.588 -10.594 1.00 9.89 761 ILE C N 1
ATOM 6908 C CA . ILE C 1 268 ? 66.153 12.275 -9.778 1.00 11.63 761 ILE C CA 1
ATOM 6909 C C . ILE C 1 268 ? 64.916 11.450 -9.503 1.00 11.92 761 ILE C C 1
ATOM 6910 O O . ILE C 1 268 ? 64.304 11.634 -8.481 1.00 15.18 761 ILE C O 1
ATOM 6915 N N A LYS C 1 269 ? 64.422 10.670 -10.464 0.52 10.15 762 LYS C N 1
ATOM 6916 N N B LYS C 1 269 ? 64.581 10.513 -10.360 0.48 9.00 762 LYS C N 1
ATOM 6917 C CA A LYS C 1 269 ? 63.289 9.758 -10.219 0.52 9.91 762 LYS C CA 1
ATOM 6918 C CA B LYS C 1 269 ? 63.366 9.722 -10.224 0.48 7.73 762 LYS C CA 1
ATOM 6919 C C A LYS C 1 269 ? 63.514 8.357 -10.808 0.52 11.73 762 LYS C C 1
ATOM 6920 C C B LYS C 1 269 ? 63.660 8.324 -10.715 0.48 5.32 762 LYS C C 1
ATOM 6921 O O A LYS C 1 269 ? 64.139 8.183 -11.865 0.52 7.05 762 LYS C O 1
ATOM 6922 O O B LYS C 1 269 ? 64.429 8.137 -11.672 0.48 8.24 762 LYS C O 1
ATOM 6933 N N . VAL C 1 270 ? 62.981 7.370 -10.111 1.00 7.70 763 VAL C N 1
ATOM 6934 C CA . VAL C 1 270 ? 62.908 6.002 -10.565 1.00 7.92 763 VAL C CA 1
ATOM 6935 C C . VAL C 1 270 ? 61.457 5.597 -10.526 1.00 7.10 763 VAL C C 1
ATOM 6936 O O . VAL C 1 270 ? 60.798 5.759 -9.494 1.00 9.12 763 VAL C O 1
ATOM 6940 N N . VAL C 1 271 ? 60.934 5.068 -11.622 1.00 8.06 764 VAL C N 1
ATOM 6941 C CA . VAL C 1 271 ? 59.554 4.625 -11.690 1.00 8.11 764 VAL C CA 1
ATOM 6942 C C . VAL C 1 271 ? 59.539 3.135 -11.962 1.00 8.21 764 VAL C C 1
ATOM 6943 O O . VAL C 1 271 ? 60.146 2.677 -12.954 1.00 9.45 764 VAL C O 1
ATOM 6947 N N . ILE C 1 272 ? 58.846 2.373 -11.150 1.00 8.77 765 ILE C N 1
ATOM 6948 C CA . ILE C 1 272 ? 58.743 0.946 -11.343 1.00 10.60 765 ILE C CA 1
ATOM 6949 C C . ILE C 1 272 ? 57.663 0.692 -12.383 1.00 11.50 765 ILE C C 1
ATOM 6950 O O . ILE C 1 272 ? 56.472 0.998 -12.149 1.00 13.86 765 ILE C O 1
ATOM 6955 N N . LYS C 1 273 ? 58.051 0.143 -13.527 1.00 9.83 766 LYS C N 1
ATOM 6956 C CA . LYS C 1 273 ? 57.140 -0.130 -14.619 1.00 11.50 766 LYS C CA 1
ATOM 6957 C C . LYS C 1 273 ? 56.689 -1.587 -14.650 1.00 13.04 766 LYS C C 1
ATOM 6958 O O . LYS C 1 273 ? 55.590 -1.885 -15.124 1.00 15.88 766 LYS C O 1
ATOM 6964 N N A LYS C 1 274 ? 57.516 -2.494 -14.132 0.45 13.04 767 LYS C N 1
ATOM 6965 N N B LYS C 1 274 ? 57.516 -2.500 -14.146 0.55 12.86 767 LYS C N 1
ATOM 6966 C CA A LYS C 1 274 ? 57.157 -3.909 -14.019 0.45 14.43 767 LYS C CA 1
ATOM 6967 C CA B LYS C 1 274 ? 57.132 -3.906 -14.006 0.55 14.55 767 LYS C CA 1
ATOM 6968 C C A LYS C 1 274 ? 57.863 -4.466 -12.789 0.45 13.65 767 LYS C C 1
ATOM 6969 C C B LYS C 1 274 ? 57.855 -4.461 -12.788 0.55 13.58 767 LYS C C 1
ATOM 6970 O O A LYS C 1 274 ? 58.979 -4.064 -12.497 0.45 13.24 767 LYS C O 1
ATOM 6971 O O B LYS C 1 274 ? 58.972 -4.059 -12.512 0.55 12.05 767 LYS C O 1
ATOM 6982 N N . SER C 1 275 ? 57.223 -5.396 -12.084 1.00 15.68 768 SER C N 1
ATOM 6983 C CA . SER C 1 275 ? 57.829 -6.010 -10.902 1.00 16.25 768 SER C CA 1
ATOM 6984 C C . SER C 1 275 ? 57.218 -7.389 -10.726 1.00 18.36 768 SER C C 1
ATOM 6985 O O . SER C 1 275 ? 56.002 -7.512 -10.545 1.00 22.80 768 SER C O 1
ATOM 6988 N N . GLU C 1 276 ? 58.041 -8.443 -10.775 1.00 17.70 769 GLU C N 1
ATOM 6989 C CA . GLU C 1 276 ? 57.588 -9.816 -10.545 1.00 20.10 769 GLU C CA 1
ATOM 6990 C C . GLU C 1 276 ? 58.598 -10.588 -9.734 1.00 19.02 769 GLU C C 1
ATOM 6991 O O . GLU C 1 276 ? 59.730 -10.165 -9.552 1.00 16.79 769 GLU C O 1
#

B-factor: mean 21.58, std 11.68, range [5.32, 101.51]